Protein AF-A0A970CQD6-F1 (afdb_monomer)

Nearest PDB structures (foldseek):
  6wpn-assembly2_B  TM=5.280E-01  e=4.679E-07  Synechococcus sp.
  2xd3-assembly1_A  TM=4.857E-01  e=1.668E-06  Streptococcus pneumoniae TIGR4
  5tu0-assembly1_A  TM=4.419E-01  e=7.264E-07  Listeria monocytogenes EGD-e
  4edp-assembly2_B  TM=4.652E-01  e=2.224E-05  Clostridium perfringens ATCC 13124
  3ott-assembly2_A  TM=3.533E-01  e=2.967E-04  Bacteroides thetaiotaomicron

Sequence (775 aa):
MKKIAFLLAIVMILTLFSGCHLLKPPAKDPPKPVWGGEKPSFDLQSQGGYVEKDLYTSDAPYSVESINRFGDNGLRVFCYPDEFIFGESAVMPEYFVSRFFEWGEDFTTEEVSWWDIIPGAYDKKYIPMGIGSSKDGAIYTFAHEYNEVVIDTTLYWKTVYMGETSEFTHTIKDNENYWQVAGLYPISDSRIVSLYCGFSTGFSATIDALILILDTESGEVIYSDEFSMPYKSLTEGRKPGVVAVSDNCLFYIDGDDILEISAENGKELSRTQKPDTEISYLITPTEDTIFYLDKSGINALPIGGDTPELIVEASRHSFGSPEWMTSAAIRGSEGDFYLLLISRSGRGCRVVKYSYDQNLALLPQKKVTLTDLSDCYVVKLAVDIFRNEHPEIALEYTQLYDFMDEEYKPEGKKKSRFDYFNQLKNDIMSGDFSDVVIAPAGVFKGGIDKGLFLELGDKFDDDIPKAVGNALANDKGRFGAPLNIRLPIIYGKPADLDKIKDLDSLISYCETAFPAVEYTQPETLFDTAYIYYADRLNSGMPDEKLIEDFMKDTEKLVLAATSPENLYYDLTGRDIMGLHFMGTGVFGPDKTYFTGETETVFPIAIVFSGNIPDFIYSLHGFKMDEETMFNVPYPLKDYSLKLLRPDVFLPVDAAVINAKTEVPDEARAFVEFLYSDYQTDNYTYDYFPLSPDEANERKEHFDKLIFNEEYYNLKGGFKPYEYDFEPLYDNLKTPILIDYERHDILFRNTVDYVFGGAPLEKAVFNALNELKYLE

Solvent-accessible surface area (backbone atoms only — not comparable to full-atom values): 44326 Å² total; per-residue (Å²): 135,83,89,82,81,93,85,78,84,85,86,81,84,86,88,84,84,90,84,85,88,84,91,76,89,89,82,86,76,79,82,73,85,78,90,76,71,85,73,85,70,88,71,88,76,90,48,51,45,72,43,82,43,82,77,44,76,43,69,49,36,66,29,66,75,34,78,32,56,24,58,78,58,30,40,35,37,37,24,50,44,94,88,56,52,80,89,78,53,98,61,83,74,70,41,30,38,38,34,40,31,46,83,93,55,73,70,48,76,45,83,45,44,47,68,79,56,36,90,56,39,90,74,61,44,40,47,76,76,53,60,50,37,11,36,86,55,26,37,43,45,33,29,39,64,69,56,102,68,84,54,61,39,37,42,45,39,32,38,51,51,99,88,47,77,55,75,45,76,53,68,56,84,52,97,87,52,49,51,43,82,46,41,78,45,53,39,37,78,57,31,34,36,43,33,30,34,43,67,69,101,60,99,53,72,54,31,52,30,40,40,35,32,32,35,58,84,82,62,47,75,57,31,76,51,77,47,59,42,58,39,64,44,58,75,58,31,81,35,48,23,54,50,29,49,36,72,60,35,39,33,36,58,51,82,65,30,35,40,32,29,32,66,87,69,45,43,79,76,50,68,21,60,50,66,102,63,70,70,60,26,38,24,38,39,58,101,59,34,42,31,32,31,35,88,67,21,38,28,40,29,45,67,69,42,84,70,67,43,84,74,41,60,11,88,82,43,67,74,48,28,75,53,29,38,60,37,45,54,39,52,51,73,87,74,27,39,39,36,34,32,25,34,70,86,53,73,3,25,36,36,34,38,36,39,80,34,70,78,44,73,82,65,92,34,57,71,39,40,34,34,29,51,55,72,47,66,68,59,53,38,49,53,44,50,48,41,70,78,36,68,63,41,38,72,46,78,42,71,72,40,62,86,85,63,86,80,78,86,74,99,62,89,79,75,50,73,64,52,53,52,50,48,50,43,49,28,48,70,73,71,63,64,46,35,27,38,36,36,54,40,28,63,46,54,68,29,58,78,70,60,47,39,33,75,64,69,74,86,76,39,92,74,29,51,68,40,57,49,42,56,48,45,57,101,88,47,28,35,33,46,61,76,24,32,34,50,55,33,34,34,22,36,58,82,59,49,73,60,47,77,47,70,69,38,43,30,56,45,29,61,70,75,52,62,60,20,70,69,36,49,67,55,38,49,44,52,57,47,42,66,81,41,39,76,57,59,69,56,64,84,62,53,72,64,59,50,46,52,51,45,52,52,33,38,49,38,46,64,26,52,24,43,86,88,31,48,72,78,77,86,85,79,68,76,94,43,68,78,80,46,75,25,63,27,56,42,36,75,72,86,74,86,93,62,89,90,72,81,56,73,62,62,36,36,38,34,40,34,38,16,60,65,64,40,55,60,69,60,42,26,54,36,77,37,87,90,76,76,42,75,40,78,40,71,56,81,77,53,43,81,43,55,66,52,55,42,45,36,28,47,46,32,22,39,34,37,36,52,80,43,93,48,60,68,62,46,45,50,53,61,54,52,72,71,35,70,64,60,73,77,60,71,65,76,72,46,22,58,69,24,51,66,54,44,52,49,53,50,60,49,50,49,68,74,74,53,58,64,71,76,39,61,76,76,73,59,75,71,91,77,81,72,78,62,52,78,72,57,77,49,44,60,44,59,49,61,57,48,63,68,62,48,48,44,49,47,57,31,37,49,32,28,66,74,67,74,32,58,63,73,57,24,44,51,49,34,56,53,57,55,61,74,77,111

Radius of gyration: 32.31 Å; Cα contacts (8 Å, |Δi|>4): 1484; chains: 1; bounding box: 73×88×96 Å

Secondary structure (DSSP, 8-state):
---------------------------PPPPPP---SPP------SS-EEEEEEEEEESSTT-EEEEEEETTTEEEEEE--TT--TTT-SS--SEEEEEEEETTSPPEEEEEEHHHHSTTGGGT-EEEEEEEE-TT--EEEEEEE--SS---EEEEEEEEETTEEEEEEEEE--SSSEEEEEEEEEEETTEEEEEEEEE-SS--SEEEEEEEEEETTT--EEEEEEEEEETHHHHSSSS-TTEEEETTEEEEEETTEEEEEETTT--EEEEEEPPSS--SEEE---SSEEEEE-SSEEEEEETT-S--EEEEEGGGSGGGSTTEEEEEEEE-TTS-EEEEEEETTSS-EEEEEEEEETT-----PEEEEEEESS--HHHHHHHHHHHHH-TTEEEEEEE---SS-SS---SS-PPPHHHHHHHHHHHHHHT---SEEEEEGGGGHHHHHHT-B----STT-SSS-HHHHTTTEETTEE--EE--EE--EEEE-HHHHTT-SSHHHHHHHHHHH-S--S---HHHHHHHHHHHHHHHHTSSSPPHHHHHHHHHHHHHHHHHHS-TTT-----SS--S-TTTS-EEEEE-----SSSSS-----SEEEEE-SSHHHHHHHTEEEEE-TTT-PEEEEE-TT-EEEESSTTEEEE-EEEEEBTT-S-HHHHHHHHHHTTSTHHHHS--TTSB-SSHHHHHHHHHHHHHHH--HHHHHTTT---GGG---GGGTTT--EE----HHHHHHHHHHHHHHHTTSS-HHHHHHHHHHHHHTT-

Mean predicted aligned error: 14.96 Å

Foldseek 3Di:
DDDDDDDDDDDDDDDDDDDDDDDDDDDDDDDDPPPPDDDPPPPVDDAWAKDKDFQDWAQALPQWFDWAAAAQFKIKTKGQPNPDHPPPDPDGDQWIWIWMDGPPDRTDTDTGGVCVWDPPVVVVQWAWDGWDAFRHGWIWTATFGDDPDRQKGKGWTWTQDPNDIATDIDIDHDPPWRKDFQDKAHQHPQKIKTKIWTDDPDPDQKTKIKIFIAGRRPRDTLEIDIAIDGPVLSVLASHRQQWEYENQWIWGDHPQWIWIAGSVHGDTPAIAGHAPFDFSHFEHADPFWTWTQGLQGIWIAGTNGHDIDDRHGLLQDPCNALQWRFHDKYAHNQRKIWTWTGGPLSRTITTMIIDMDSNPGQAPAAEFEEEELEPDSLLRNLSSVCCVVCVSHHYHYHYQDYPVPPDDDDDDPDQASVNSLVVVLVCLLVLNDTQKYKAFPLSCQNSLVVVFFDAQPDLLPPFFQPQLQQQQPDPVHHFWGFLFWWFFKKKAFPVLVVQQDALVSLLVSLQPPDDFDLDFALLLLLVLLCVRLLVQLVPPAHDLVSLLVSLVSSLSSDVSQHPLVSHDDDPPDDPQDSLQDKNKGFGAYDDDDPDDDDWGAGRMITTRDFFDVVVLVSQWIWHQDPVPRDTDTAHPPNMAMDTSDLAEMERTMIMTGGPPDPPNVSSSVSNSSSSDCVSLVSLDGRGDDSHQVSSLSSLVVVQVPPDDPVVQVVPVGDGSNPYRCHSSSPNYNHYRRDPSQLSVLSSVLSCCPSSVVDPSVVSSVSSSVSVVVVD

pLDDT: mean 72.8, std 20.24, range [19.75, 97.94]

Structure (mmCIF, N/CA/C/O backbone):
data_AF-A0A970CQD6-F1
#
_entry.id   AF-A0A970CQD6-F1
#
loop_
_atom_site.group_PDB
_atom_site.id
_atom_site.type_symbol
_atom_site.label_atom_id
_atom_site.label_alt_id
_atom_site.label_comp_id
_atom_site.label_asym_id
_atom_site.label_entity_id
_atom_site.label_seq_id
_atom_site.pdbx_PDB_ins_code
_atom_site.Cartn_x
_atom_site.Cartn_y
_atom_site.Cartn_z
_atom_site.occupancy
_atom_site.B_iso_or_equiv
_atom_site.auth_seq_id
_atom_site.auth_comp_id
_atom_site.auth_asym_id
_atom_site.auth_atom_id
_atom_site.pdbx_PDB_model_num
ATOM 1 N N . MET A 1 1 ? 25.767 0.312 61.314 1.00 32.16 1 MET A N 1
ATOM 2 C CA . MET A 1 1 ? 26.784 -0.677 61.751 1.00 32.16 1 MET A CA 1
ATOM 3 C C . MET A 1 1 ? 26.056 -1.979 62.080 1.00 32.16 1 MET A C 1
ATOM 5 O O . MET A 1 1 ? 25.278 -1.985 63.016 1.00 32.16 1 MET A O 1
ATOM 9 N N . LYS A 1 2 ? 25.985 -2.917 61.121 1.00 27.70 2 LYS A N 1
ATOM 10 C CA . LYS A 1 2 ? 26.740 -4.198 61.081 1.00 27.70 2 LYS A CA 1
ATOM 11 C C . LYS A 1 2 ? 26.418 -5.106 62.284 1.00 27.70 2 LYS A C 1
ATOM 13 O O . LYS A 1 2 ? 26.840 -4.811 63.389 1.00 27.70 2 LYS A O 1
ATOM 18 N N . LYS A 1 3 ? 25.516 -6.080 62.090 1.00 26.41 3 LYS A N 1
ATOM 19 C CA . LYS A 1 3 ? 25.776 -7.489 61.687 1.00 26.41 3 LYS A CA 1
ATOM 20 C C . LYS A 1 3 ? 26.439 -8.313 62.797 1.00 26.41 3 LYS A C 1
ATOM 22 O O . LYS A 1 3 ? 27.560 -7.998 63.160 1.00 26.41 3 LYS A O 1
ATOM 27 N N . ILE A 1 4 ? 25.761 -9.393 63.199 1.00 28.59 4 ILE A N 1
ATOM 28 C CA . ILE A 1 4 ? 26.240 -10.765 63.499 1.00 28.59 4 ILE A CA 1
ATOM 29 C C . ILE A 1 4 ? 24.943 -11.568 63.762 1.00 28.59 4 ILE A C 1
ATOM 31 O O . ILE A 1 4 ? 24.203 -11.239 64.680 1.00 28.59 4 ILE A O 1
ATOM 35 N N . ALA A 1 5 ? 24.436 -12.320 62.778 1.00 26.88 5 ALA A N 1
ATOM 36 C CA . ALA A 1 5 ? 24.791 -13.708 62.424 1.00 26.88 5 ALA A CA 1
ATOM 37 C C . ALA A 1 5 ? 24.243 -14.710 63.467 1.00 26.88 5 ALA A C 1
ATOM 39 O O . ALA A 1 5 ? 24.610 -14.644 64.631 1.00 26.88 5 ALA A O 1
ATOM 40 N N . PHE A 1 6 ? 23.235 -15.534 63.158 1.00 23.86 6 PHE A N 1
ATOM 41 C CA . PHE A 1 6 ? 23.267 -16.682 62.231 1.00 23.86 6 PHE A CA 1
ATOM 42 C C . PHE A 1 6 ? 24.300 -17.733 62.667 1.00 23.86 6 PHE A C 1
ATOM 44 O O . PHE A 1 6 ? 25.454 -17.654 62.275 1.00 23.86 6 PHE A O 1
ATOM 51 N N . LEU A 1 7 ? 23.867 -18.683 63.501 1.00 23.28 7 LEU A N 1
ATOM 52 C CA . LEU A 1 7 ? 24.457 -19.998 63.823 1.00 23.28 7 LEU A CA 1
ATOM 53 C C . LEU A 1 7 ? 23.393 -20.659 64.731 1.00 23.28 7 LEU A C 1
ATOM 55 O O . LEU A 1 7 ? 23.055 -20.076 65.753 1.00 23.28 7 LEU A O 1
ATOM 59 N N . LEU A 1 8 ? 22.728 -21.779 64.447 1.00 23.95 8 LEU A N 1
ATOM 60 C CA . LEU A 1 8 ? 23.045 -23.003 63.705 1.00 23.95 8 LEU A CA 1
ATOM 61 C C . LEU A 1 8 ? 21.721 -23.515 63.089 1.00 23.95 8 LEU A C 1
ATOM 63 O O . LEU A 1 8 ? 20.723 -23.575 63.794 1.00 23.95 8 LEU A O 1
ATOM 67 N N . ALA A 1 9 ? 21.543 -23.783 61.797 1.00 22.45 9 ALA A N 1
ATOM 68 C CA . ALA A 1 9 ? 22.227 -24.743 60.933 1.00 22.45 9 ALA A CA 1
ATOM 69 C C . ALA A 1 9 ? 22.325 -26.175 61.508 1.00 22.45 9 ALA A C 1
ATOM 71 O O . ALA A 1 9 ? 23.258 -26.502 62.227 1.00 22.45 9 ALA A O 1
ATOM 72 N N . ILE A 1 10 ? 21.391 -27.023 61.062 1.00 22.52 10 ILE A N 1
ATOM 73 C CA . ILE A 1 10 ? 21.668 -28.366 60.521 1.00 22.52 10 ILE A CA 1
ATOM 74 C C . ILE A 1 10 ? 22.187 -29.421 61.520 1.00 22.52 10 ILE A C 1
ATOM 76 O O . ILE A 1 10 ? 23.383 -29.574 61.746 1.00 22.52 10 ILE A O 1
ATOM 80 N N . VAL A 1 11 ? 21.262 -30.273 61.968 1.00 23.11 11 VAL A N 1
ATOM 81 C CA . VAL A 1 11 ? 21.481 -31.720 62.155 1.00 23.11 11 VAL A CA 1
ATOM 82 C C . VAL A 1 11 ? 20.278 -32.406 61.487 1.00 23.11 11 VAL A C 1
ATOM 84 O O . VAL A 1 11 ? 19.184 -32.390 62.032 1.00 23.11 11 VAL A O 1
ATOM 87 N N . MET A 1 12 ? 20.298 -32.622 60.171 1.00 20.97 12 MET A N 1
ATOM 88 C CA . MET A 1 12 ? 20.781 -33.826 59.480 1.00 20.97 12 MET A CA 1
ATOM 89 C C . MET A 1 12 ? 20.057 -35.139 59.862 1.00 20.97 12 MET A C 1
ATOM 91 O O . MET A 1 12 ? 20.162 -35.605 60.991 1.00 20.97 12 MET A O 1
ATOM 95 N N . ILE A 1 13 ? 19.489 -35.758 58.810 1.00 22.27 13 ILE A N 1
ATOM 96 C CA . ILE A 1 13 ? 19.342 -37.208 58.531 1.00 22.27 13 ILE A CA 1
ATOM 97 C C . ILE A 1 13 ? 18.037 -37.856 59.042 1.00 22.27 13 ILE A C 1
ATOM 99 O O . ILE A 1 13 ? 17.835 -38.032 60.234 1.00 22.27 13 ILE A O 1
ATOM 103 N N . LEU A 1 14 ? 17.028 -38.073 58.184 1.00 19.75 14 LEU A N 1
ATOM 104 C CA . LEU A 1 14 ? 16.867 -39.140 57.169 1.00 19.75 14 LEU A CA 1
ATOM 105 C C . LEU A 1 14 ? 16.625 -40.554 57.743 1.00 19.75 14 LEU A C 1
ATOM 107 O O . LEU A 1 14 ? 17.501 -41.170 58.337 1.00 19.75 14 LEU A O 1
ATOM 111 N N . THR A 1 15 ? 15.457 -41.087 57.356 1.00 21.78 15 THR A N 1
ATOM 112 C CA . THR A 1 15 ? 15.109 -42.502 57.107 1.00 21.78 15 THR A CA 1
ATOM 113 C C . THR A 1 15 ? 14.849 -43.425 58.309 1.00 21.78 15 THR A C 1
ATOM 115 O O . THR A 1 15 ? 15.757 -43.780 59.044 1.00 21.78 15 THR A O 1
ATOM 118 N N . LEU A 1 16 ? 13.610 -43.924 58.443 1.00 21.05 16 LEU A N 1
ATOM 119 C CA . LEU A 1 16 ? 13.229 -45.270 57.968 1.00 21.05 16 LEU A CA 1
ATOM 120 C C . LEU A 1 16 ? 11.778 -45.636 58.377 1.00 21.05 16 LEU A C 1
ATOM 122 O O . LEU A 1 16 ? 11.478 -45.851 59.543 1.00 21.05 16 LEU A O 1
ATOM 126 N N . PHE A 1 17 ? 10.925 -45.743 57.353 1.00 21.72 17 PHE A N 1
ATOM 127 C CA . PHE A 1 17 ? 9.963 -46.828 57.095 1.00 21.72 17 PHE A CA 1
ATOM 128 C C . PHE A 1 17 ? 8.822 -47.175 58.082 1.00 21.72 17 PHE A C 1
ATOM 130 O O . PHE A 1 17 ? 8.992 -47.868 59.076 1.00 21.72 17 PHE A O 1
ATOM 137 N N . SER A 1 18 ? 7.611 -46.817 57.628 1.00 21.47 18 SER A N 1
ATOM 138 C CA . SER A 1 18 ? 6.459 -47.702 57.339 1.00 21.47 18 SER A CA 1
ATOM 139 C C . SER A 1 18 ? 5.997 -48.730 58.384 1.00 21.47 18 SER A C 1
ATOM 141 O O . SER A 1 18 ? 6.651 -49.739 58.635 1.00 21.47 18 SER A O 1
ATOM 143 N N . GLY A 1 19 ? 4.741 -48.582 58.806 1.00 21.30 19 GLY A N 1
ATOM 144 C CA . GLY A 1 19 ? 3.945 -49.644 59.417 1.00 21.30 19 GLY A CA 1
ATOM 145 C C . GLY A 1 19 ? 2.455 -49.314 59.358 1.00 21.30 19 GLY A C 1
ATOM 146 O O . GLY A 1 19 ? 1.992 -48.398 60.026 1.00 21.30 19 GLY A O 1
ATOM 147 N N . CYS A 1 20 ? 1.734 -50.036 58.504 1.00 20.91 20 CYS A N 1
ATOM 148 C CA . CYS A 1 20 ? 0.325 -49.853 58.173 1.00 20.91 20 CYS A CA 1
ATOM 149 C C . CYS A 1 20 ? -0.665 -50.141 59.320 1.00 20.91 20 CYS A C 1
ATOM 151 O O . CYS A 1 20 ? -0.437 -51.002 60.162 1.00 20.91 20 CYS A O 1
ATOM 153 N N . HIS A 1 21 ? -1.836 -49.510 59.158 1.00 22.36 21 HIS A N 1
ATOM 154 C CA . HIS A 1 21 ? -3.191 -49.887 59.591 1.00 22.36 21 HIS A CA 1
ATOM 155 C C . HIS A 1 21 ? -3.625 -49.682 61.051 1.00 22.36 21 HIS A C 1
ATOM 157 O O . HIS A 1 21 ? -3.261 -50.436 61.943 1.00 22.36 21 HIS A O 1
ATOM 163 N N . LEU A 1 22 ? -4.583 -48.756 61.229 1.00 22.33 22 LEU A N 1
ATOM 164 C CA . LEU A 1 22 ? -5.982 -49.045 61.608 1.00 22.33 22 LEU A CA 1
ATOM 165 C C . LEU A 1 22 ? -6.831 -47.760 61.440 1.00 22.33 22 LEU A C 1
ATOM 167 O O . LEU A 1 22 ? -6.649 -46.786 62.164 1.00 22.33 22 LEU A O 1
ATOM 171 N N . LEU A 1 23 ? -7.730 -47.745 60.447 1.00 23.53 23 LEU A N 1
ATOM 172 C CA . LEU A 1 23 ? -8.586 -46.604 60.078 1.00 23.53 23 LEU A CA 1
ATOM 173 C C . LEU A 1 23 ? -9.827 -46.493 60.988 1.00 23.53 23 LEU A C 1
ATOM 175 O O . LEU A 1 23 ? -10.574 -47.458 61.150 1.00 23.53 23 LEU A O 1
ATOM 179 N N . LYS A 1 24 ? -10.087 -45.283 61.501 1.00 21.98 24 LYS A N 1
ATOM 180 C CA . LYS A 1 24 ? -11.399 -44.783 61.957 1.00 21.98 24 LYS A CA 1
ATOM 181 C C . LYS A 1 24 ? -11.691 -43.434 61.254 1.00 21.98 24 LYS A C 1
ATOM 183 O O . LYS A 1 24 ? -10.737 -42.714 60.972 1.00 21.98 24 LYS A O 1
ATOM 188 N N . PRO A 1 25 ? -12.969 -43.095 60.972 1.00 31.03 25 PRO A N 1
ATOM 189 C CA . PRO A 1 25 ? -13.411 -41.824 60.352 1.00 31.03 25 PRO A CA 1
ATOM 190 C C . PRO A 1 25 ? -13.499 -40.710 61.436 1.00 31.03 25 PRO A C 1
ATOM 192 O O . PRO A 1 25 ? -13.169 -41.046 62.579 1.00 31.03 25 PRO A O 1
ATOM 195 N N . PRO A 1 26 ? -14.016 -39.462 61.242 1.00 36.56 26 PRO A N 1
ATOM 196 C CA . PRO A 1 26 ? -14.488 -38.681 60.068 1.00 36.56 26 PRO A CA 1
ATOM 197 C C . PRO A 1 26 ? -13.994 -37.189 60.035 1.00 36.56 26 PRO A C 1
ATOM 199 O O . PRO A 1 26 ? -13.431 -36.710 61.010 1.00 36.56 26 PRO A O 1
ATOM 202 N N . ALA A 1 27 ? -14.309 -36.416 58.980 1.00 24.52 27 ALA A N 1
ATOM 203 C CA . ALA A 1 27 ? -14.716 -34.989 59.032 1.00 24.52 27 ALA A CA 1
ATOM 204 C C . ALA A 1 27 ? -15.191 -34.554 57.629 1.00 24.52 27 ALA A C 1
ATOM 206 O O . ALA A 1 27 ? -14.505 -34.813 56.648 1.00 24.52 27 ALA A O 1
ATOM 207 N N . LYS A 1 28 ? -16.398 -33.987 57.515 1.00 29.17 28 LYS A N 1
ATOM 208 C CA . LYS A 1 28 ? -16.970 -33.529 56.238 1.00 29.17 28 LYS A CA 1
ATOM 209 C C . LYS A 1 28 ? -16.490 -32.107 55.950 1.00 29.17 28 LYS A C 1
ATOM 211 O O . LYS A 1 28 ? -16.826 -31.205 56.713 1.00 29.17 28 LYS A O 1
ATOM 216 N N . ASP A 1 29 ? -15.761 -31.941 54.855 1.00 30.67 29 ASP A N 1
ATOM 217 C CA . ASP A 1 29 ? -15.431 -30.640 54.274 1.00 30.67 29 ASP A CA 1
ATOM 218 C C . ASP A 1 29 ? -16.694 -29.910 53.769 1.00 30.67 29 ASP A C 1
ATOM 220 O O . ASP A 1 29 ? -17.665 -30.569 53.368 1.00 30.67 29 ASP A O 1
ATOM 224 N N . PRO A 1 30 ? -16.704 -28.562 53.780 1.00 27.25 30 PRO A N 1
ATOM 225 C CA . P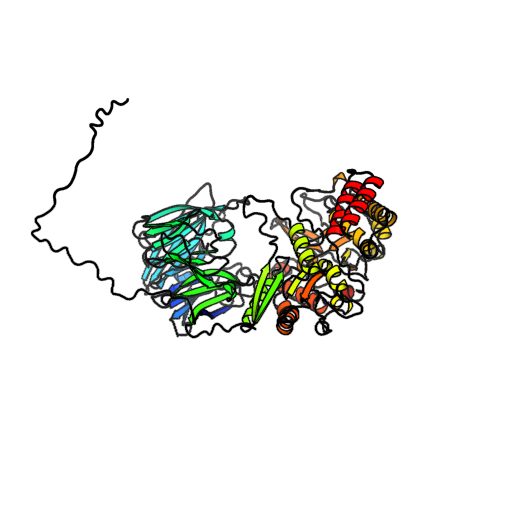RO A 1 30 ? -17.743 -27.764 53.133 1.00 27.25 30 PRO A CA 1
ATOM 226 C C . PRO A 1 30 ? -17.812 -28.079 51.626 1.00 27.25 30 PRO A C 1
ATOM 228 O O . PRO A 1 30 ? -16.810 -28.479 51.027 1.00 27.25 30 PRO A O 1
ATOM 231 N N . PRO A 1 31 ? -18.995 -27.950 51.000 1.00 27.16 31 PRO A N 1
ATOM 232 C CA . PRO A 1 31 ? -19.193 -28.357 49.616 1.00 27.16 31 PRO A CA 1
ATOM 233 C C . PRO A 1 31 ? -18.282 -27.556 48.680 1.00 27.16 31 PRO A C 1
ATOM 235 O O . PRO A 1 31 ? -18.237 -26.330 48.732 1.00 27.16 31 PRO A O 1
ATOM 238 N N . LYS A 1 32 ? -17.560 -28.283 47.821 1.00 28.12 32 LYS A N 1
ATOM 239 C CA . LYS A 1 32 ? -16.815 -27.734 46.685 1.00 28.12 32 LYS A CA 1
ATOM 240 C C . LYS A 1 32 ? -17.757 -26.879 45.819 1.00 28.12 32 LYS A C 1
ATOM 242 O O . LYS A 1 32 ? -18.911 -27.288 45.659 1.00 28.12 32 LYS A O 1
ATOM 247 N N . PRO A 1 33 ? -17.293 -25.756 45.239 1.00 25.66 33 PRO A N 1
ATOM 248 C CA . PRO A 1 33 ? -18.086 -25.010 44.273 1.00 25.66 33 PRO A CA 1
ATOM 249 C C . PRO A 1 33 ? -18.523 -25.949 43.144 1.00 25.66 33 PRO A C 1
ATOM 251 O O . PRO A 1 33 ? -17.727 -26.699 42.573 1.00 25.66 33 PRO A O 1
ATOM 254 N N . VAL A 1 34 ? -19.831 -25.954 42.905 1.00 25.64 34 VAL A N 1
ATOM 255 C CA . VAL A 1 34 ? -20.481 -26.681 41.822 1.00 25.64 34 VAL A CA 1
ATOM 256 C C . VAL A 1 34 ? -20.164 -25.913 40.543 1.00 25.64 34 VAL A C 1
ATOM 258 O O . VAL A 1 34 ? -20.825 -24.931 40.228 1.00 25.64 34 VAL A O 1
ATOM 261 N N . TRP A 1 35 ? -19.126 -26.337 39.824 1.00 32.25 35 TRP A N 1
ATOM 262 C CA . TRP A 1 35 ? -18.931 -25.964 38.424 1.00 32.25 35 TRP A CA 1
ATOM 263 C C . TRP A 1 35 ? -20.059 -26.612 37.617 1.00 32.25 35 TRP A C 1
ATOM 265 O O . TRP A 1 35 ? -20.003 -27.801 37.303 1.00 32.25 35 TRP A O 1
ATOM 275 N N . GLY A 1 36 ? -21.132 -25.857 37.399 1.00 30.80 36 GLY A N 1
ATOM 276 C CA . GLY A 1 36 ? -22.365 -26.344 36.781 1.00 30.80 36 GLY A CA 1
ATOM 277 C C . GLY A 1 36 ? -23.239 -25.247 36.175 1.00 30.80 36 GLY A C 1
ATOM 278 O O . GLY A 1 36 ? -24.446 -25.436 36.083 1.00 30.80 36 GLY A O 1
ATOM 279 N N . GLY A 1 37 ? -22.645 -24.119 35.785 1.00 26.81 37 GLY A N 1
ATOM 280 C CA . GLY A 1 37 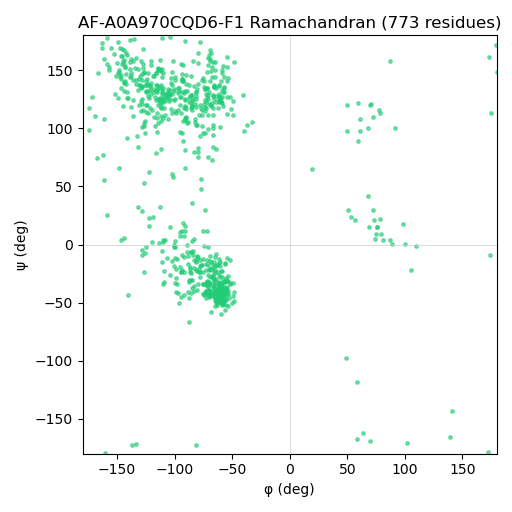? -23.186 -23.255 34.736 1.00 26.81 37 GLY A CA 1
ATOM 281 C C . GLY A 1 37 ? -22.378 -23.517 33.469 1.00 26.81 37 GLY A C 1
ATOM 282 O O . GLY A 1 37 ? -21.168 -23.725 33.567 1.00 26.81 37 GLY A O 1
ATOM 283 N N . GLU A 1 38 ? -23.040 -23.610 32.320 1.00 26.58 38 GLU A N 1
ATOM 284 C CA . GLU A 1 38 ? -22.393 -23.796 31.020 1.00 26.58 38 GLU A CA 1
ATOM 285 C C . GLU A 1 38 ? -21.252 -22.783 30.857 1.00 26.58 38 GLU A C 1
ATOM 287 O O . GLU A 1 38 ? -21.452 -21.579 30.993 1.00 26.58 38 GLU A O 1
ATOM 292 N N . LYS A 1 39 ? -20.038 -23.281 30.598 1.00 25.91 39 LYS A N 1
ATOM 293 C CA . LYS A 1 39 ? -18.989 -22.449 30.010 1.00 25.91 39 LYS A CA 1
ATOM 294 C C . LYS A 1 39 ? -19.557 -21.914 28.691 1.00 25.91 39 LYS A C 1
ATOM 296 O O . LYS A 1 39 ? -20.022 -22.751 27.913 1.00 25.91 39 LYS A O 1
ATOM 301 N N . PRO A 1 40 ? -19.481 -20.612 28.379 1.00 28.83 40 PRO A N 1
ATOM 302 C CA . PRO A 1 40 ? -19.471 -20.208 26.986 1.00 28.83 40 PRO A CA 1
ATOM 303 C C . PRO A 1 40 ? -18.225 -20.867 26.392 1.00 28.83 40 PRO A C 1
ATOM 305 O O . PRO A 1 40 ? -17.094 -20.482 26.677 1.00 28.83 40 PRO A O 1
ATOM 308 N N . SER A 1 41 ? -18.413 -21.970 25.678 1.00 31.62 41 SER A N 1
ATOM 309 C CA . SER A 1 41 ? -17.380 -22.470 24.795 1.00 31.62 41 SER A CA 1
ATOM 310 C C . SER A 1 41 ? -17.319 -21.484 23.636 1.00 31.62 41 SER A C 1
ATOM 312 O O . SER A 1 41 ? -18.257 -21.433 22.840 1.00 31.62 41 SER A O 1
ATOM 314 N N . PHE A 1 42 ? -16.233 -20.725 23.518 1.00 41.06 42 PHE A N 1
ATOM 315 C CA . PHE A 1 42 ? -15.787 -20.256 22.209 1.00 41.06 42 PHE A CA 1
ATOM 316 C C . PHE A 1 42 ? -15.328 -21.500 21.433 1.00 41.06 42 PHE A C 1
ATOM 318 O O . PHE A 1 42 ? -14.149 -21.804 21.327 1.00 41.06 42 PHE A O 1
ATOM 325 N N . ASP A 1 43 ? -16.291 -22.316 21.000 1.00 31.91 43 ASP A N 1
ATOM 326 C CA . ASP A 1 43 ? -16.068 -23.420 20.067 1.00 31.91 43 ASP A CA 1
ATOM 327 C C . ASP A 1 43 ? -16.277 -22.833 18.664 1.00 31.91 43 ASP A C 1
ATOM 329 O O . ASP A 1 43 ? -17.248 -23.123 17.964 1.00 31.91 43 ASP A O 1
ATOM 333 N N . LEU A 1 44 ? -15.393 -21.906 18.283 1.00 41.56 44 LEU A N 1
ATOM 334 C CA . LEU A 1 44 ? -15.341 -21.277 16.962 1.00 41.56 44 LEU A CA 1
ATOM 335 C C . LEU A 1 44 ? -14.719 -22.233 15.935 1.00 41.56 44 LEU A C 1
ATOM 337 O O . LEU A 1 44 ? -13.846 -21.857 15.167 1.00 41.56 44 LEU A O 1
ATOM 341 N N . GLN A 1 45 ? -15.148 -23.495 15.889 1.00 38.84 45 GLN A N 1
ATOM 342 C CA . GLN A 1 45 ? -14.802 -24.389 14.785 1.00 38.84 45 GLN A CA 1
ATOM 343 C C . GLN A 1 45 ? -15.989 -25.278 14.421 1.00 38.84 45 GLN A C 1
ATOM 345 O O . GLN A 1 45 ? -16.158 -26.377 14.945 1.00 38.84 45 GLN A O 1
ATOM 350 N N . SER A 1 46 ? -16.814 -24.813 13.473 1.00 47.19 46 SER A N 1
ATOM 351 C CA . SER A 1 46 ? -17.009 -25.559 12.211 1.00 47.19 46 SER A CA 1
ATOM 352 C C . SER A 1 46 ? -18.082 -25.021 11.249 1.00 47.19 46 SER A C 1
ATOM 354 O O . SER A 1 46 ? -18.114 -25.541 10.135 1.00 47.19 46 SER A O 1
ATOM 356 N N . GLN A 1 47 ? -18.942 -24.038 11.580 1.00 54.12 47 GLN A N 1
ATOM 357 C CA . GLN A 1 47 ? -20.043 -23.651 10.657 1.00 54.12 47 GLN A CA 1
ATOM 358 C C . GLN A 1 47 ? -20.456 -22.160 10.570 1.00 54.12 47 GLN A C 1
ATOM 360 O O . GLN A 1 47 ? -21.404 -21.885 9.843 1.00 54.12 47 GLN A O 1
ATOM 365 N N . GLY A 1 48 ? -19.770 -21.208 11.222 1.00 67.88 48 GLY A N 1
ATOM 366 C CA . GLY A 1 48 ? -20.141 -19.778 11.186 1.00 67.88 48 GLY A CA 1
ATOM 367 C C . GLY A 1 48 ? -18.964 -18.805 11.056 1.00 67.88 48 GLY A C 1
ATOM 368 O O . GLY A 1 48 ? -17.807 -19.225 11.075 1.00 67.88 48 GLY A O 1
ATOM 369 N N . GLY A 1 49 ? -19.255 -17.509 10.930 1.00 81.50 49 GLY A N 1
ATOM 370 C CA . GLY A 1 49 ? -18.259 -16.435 10.814 1.00 81.50 49 GLY A CA 1
ATOM 371 C C . GLY A 1 49 ? -18.850 -15.054 11.101 1.00 81.50 49 GLY A C 1
ATOM 372 O O . GLY A 1 49 ? -20.065 -14.913 11.213 1.00 81.50 49 GLY A O 1
ATOM 373 N N . TYR A 1 50 ? -18.003 -14.036 11.251 1.00 87.94 50 TYR A N 1
ATOM 374 C CA . TYR A 1 50 ? -18.472 -12.661 11.433 1.00 87.94 50 TYR A CA 1
ATOM 375 C C . TYR A 1 50 ? -18.955 -12.067 10.106 1.00 87.94 50 TYR A C 1
ATOM 377 O O . TYR A 1 50 ? -18.381 -12.317 9.050 1.00 87.94 50 TYR A O 1
ATOM 385 N N . VAL A 1 51 ? -20.028 -11.285 10.173 1.00 86.19 51 VAL A N 1
ATOM 386 C CA . VAL A 1 51 ? -20.626 -10.549 9.060 1.00 86.19 51 VAL A CA 1
ATOM 387 C C . VAL A 1 51 ? -20.477 -9.064 9.338 1.00 86.19 51 VAL A C 1
ATOM 389 O O . VAL A 1 51 ? -20.745 -8.598 10.447 1.00 86.19 51 VAL A O 1
ATOM 392 N N . GLU A 1 52 ? -20.060 -8.335 8.313 1.00 89.69 52 GLU A N 1
ATOM 393 C CA . GLU A 1 52 ? -19.904 -6.889 8.338 1.00 89.69 52 GLU A CA 1
ATOM 394 C C . GLU A 1 52 ? -21.215 -6.185 7.956 1.00 89.69 52 GLU A C 1
ATOM 396 O O . GLU A 1 52 ? -21.891 -6.582 7.004 1.00 89.69 52 GLU A O 1
ATOM 401 N N . LYS A 1 53 ? -21.575 -5.122 8.682 1.00 88.81 53 LYS A N 1
ATOM 402 C CA . LYS A 1 53 ? -22.710 -4.252 8.357 1.00 88.81 53 LYS A CA 1
ATOM 403 C C . LYS A 1 53 ? -22.380 -2.790 8.640 1.00 88.81 53 LYS A C 1
ATOM 405 O O . LYS A 1 53 ? -22.090 -2.430 9.780 1.00 88.81 53 LYS A O 1
ATOM 410 N N . ASP A 1 54 ? -22.550 -1.935 7.638 1.00 89.88 54 ASP A N 1
ATOM 411 C CA . ASP A 1 54 ? -22.513 -0.486 7.831 1.00 89.88 54 ASP A CA 1
ATOM 412 C C . ASP A 1 54 ? -23.690 -0.008 8.685 1.00 89.88 54 ASP A C 1
ATOM 414 O O . ASP A 1 54 ? -24.855 -0.318 8.417 1.00 89.88 54 ASP A O 1
ATOM 418 N N . LEU A 1 55 ? -23.375 0.755 9.731 1.00 87.19 55 LEU A N 1
ATOM 419 C CA . LEU A 1 55 ? -24.357 1.466 10.547 1.00 87.19 55 LEU A CA 1
ATOM 420 C C . LEU A 1 55 ? -24.460 2.932 10.129 1.00 87.19 55 LEU A C 1
ATOM 422 O O . LEU A 1 55 ? -25.555 3.484 10.077 1.00 87.19 55 LEU A O 1
ATOM 426 N N . TYR A 1 56 ? -23.324 3.559 9.838 1.00 87.12 56 TYR A N 1
ATOM 427 C CA . TYR A 1 56 ? -23.245 4.957 9.433 1.00 87.12 56 TYR A CA 1
ATOM 428 C C . TYR A 1 56 ? -22.153 5.130 8.385 1.00 87.12 56 TYR A C 1
ATOM 430 O O . TYR A 1 56 ? -21.085 4.537 8.513 1.00 87.12 56 TYR A O 1
ATOM 438 N N . THR A 1 57 ? -22.412 5.966 7.386 1.00 87.44 57 THR A N 1
ATOM 439 C CA . THR A 1 57 ? -21.468 6.322 6.325 1.00 87.44 57 THR A CA 1
ATOM 440 C C . THR A 1 57 ? -21.532 7.825 6.094 1.00 87.44 57 THR A C 1
ATOM 442 O O . THR A 1 57 ? -22.615 8.412 6.124 1.00 87.44 57 THR A O 1
ATOM 445 N N . SER A 1 58 ? -20.390 8.451 5.847 1.00 83.44 58 SER A N 1
ATOM 446 C CA . SER A 1 58 ? -20.296 9.864 5.486 1.00 83.44 58 SER A CA 1
ATOM 447 C C . SER A 1 58 ? -19.171 10.051 4.488 1.00 83.44 58 SER A C 1
ATOM 449 O O . SER A 1 58 ? -18.110 9.470 4.685 1.00 83.44 58 SER A O 1
ATOM 451 N N . ASP A 1 59 ? -19.375 10.902 3.486 1.00 79.12 59 ASP A N 1
ATOM 452 C CA . ASP A 1 59 ? -18.355 11.228 2.480 1.00 79.12 59 ASP A CA 1
ATOM 453 C C . ASP A 1 59 ? -17.228 12.111 3.049 1.00 79.12 59 ASP A C 1
ATOM 455 O O . ASP A 1 59 ? -16.164 12.232 2.450 1.00 79.12 59 ASP A O 1
ATOM 459 N N . ALA A 1 60 ? -17.423 12.696 4.237 1.00 73.50 60 ALA A N 1
ATOM 460 C CA . ALA A 1 60 ? -16.402 13.466 4.937 1.00 73.50 60 ALA A CA 1
ATOM 461 C C . ALA A 1 60 ? -15.595 12.551 5.889 1.00 73.50 60 ALA A C 1
ATOM 463 O O . ALA A 1 60 ? -16.173 11.990 6.830 1.00 73.50 60 ALA A O 1
ATOM 464 N N . PRO A 1 61 ? -14.267 12.389 5.695 1.00 65.88 61 PRO A N 1
ATOM 465 C CA . PRO A 1 61 ? -13.445 11.401 6.416 1.00 65.88 61 PRO A CA 1
ATOM 466 C C . PRO A 1 61 ? -13.342 11.645 7.917 1.00 65.88 61 PRO A C 1
ATOM 468 O O . PRO A 1 61 ? -13.105 10.736 8.706 1.00 65.88 61 PRO A O 1
ATOM 471 N N . TYR A 1 62 ? -13.590 12.879 8.322 1.00 72.38 62 TYR A N 1
ATOM 472 C CA . TYR A 1 62 ? -13.410 13.354 9.681 1.00 72.38 62 TYR A CA 1
ATOM 473 C C . TYR A 1 62 ? -14.726 13.839 10.300 1.00 72.38 62 TYR A C 1
ATOM 475 O O . TYR A 1 62 ? -14.711 14.659 11.217 1.00 72.38 62 TYR A O 1
ATOM 483 N N . SER A 1 63 ? -15.866 13.348 9.796 1.00 79.62 63 SER A N 1
ATOM 484 C CA . SER A 1 63 ? -17.193 13.730 10.293 1.00 79.62 63 SER A CA 1
ATOM 485 C C . SER A 1 63 ? -17.589 13.030 11.592 1.00 79.62 63 SER A C 1
ATOM 487 O O . SER A 1 63 ? -18.428 13.560 12.313 1.00 79.62 63 SER A O 1
ATOM 489 N N . VAL A 1 64 ? -16.990 11.883 11.937 1.00 86.62 64 VAL A N 1
ATOM 490 C CA . VAL A 1 64 ? -17.242 11.185 13.211 1.00 86.62 64 VAL A CA 1
ATOM 491 C C . VAL A 1 64 ? -16.124 11.471 14.209 1.00 86.62 64 VAL A C 1
ATOM 493 O O . VAL A 1 64 ? -14.946 11.216 13.956 1.00 86.62 64 VAL A O 1
ATOM 496 N N . GLU A 1 65 ? -16.505 11.973 15.378 1.00 83.62 65 GLU A N 1
ATOM 497 C CA . GLU A 1 65 ? -15.590 12.329 16.461 1.00 83.62 65 GLU A CA 1
ATOM 498 C C . GLU A 1 65 ? -15.360 11.186 17.439 1.00 83.62 65 GLU A C 1
ATOM 500 O O . GLU A 1 65 ? -14.224 10.908 17.822 1.00 83.62 65 GLU A O 1
ATOM 505 N N . SER A 1 66 ? -16.419 10.476 17.827 1.00 85.88 66 SER A N 1
ATOM 506 C CA . SER A 1 66 ? -16.264 9.310 18.690 1.00 85.88 66 SER A CA 1
ATOM 507 C C . SER A 1 66 ? -17.420 8.324 18.592 1.00 85.88 66 SER A C 1
ATOM 509 O O . SER A 1 66 ? -18.567 8.684 18.319 1.00 85.88 66 SER A O 1
ATOM 511 N N . ILE A 1 67 ? -17.096 7.061 18.873 1.00 89.12 67 ILE A N 1
ATOM 512 C CA . ILE A 1 67 ? -18.048 5.975 19.097 1.00 89.12 67 ILE A CA 1
ATOM 513 C C . ILE A 1 67 ? -17.897 5.480 20.537 1.00 89.12 67 ILE A C 1
ATOM 515 O O . ILE A 1 67 ? -16.782 5.316 21.030 1.00 89.12 67 ILE A O 1
ATOM 519 N N . ASN A 1 68 ? -19.014 5.318 21.245 1.00 87.25 68 ASN A N 1
ATOM 520 C CA . ASN A 1 68 ? -19.023 5.024 22.678 1.00 87.25 68 ASN A CA 1
ATOM 521 C C . ASN A 1 68 ? -20.103 3.980 22.967 1.00 87.25 68 ASN A C 1
ATOM 523 O O . ASN A 1 68 ? -21.179 4.005 22.361 1.00 87.25 68 ASN A O 1
ATOM 527 N N . ARG A 1 69 ? -19.839 3.078 23.916 1.00 84.62 69 ARG A N 1
ATOM 528 C CA . ARG A 1 69 ? -20.864 2.159 24.417 1.00 84.62 69 ARG A CA 1
ATOM 529 C C . ARG A 1 69 ? -21.937 2.966 25.149 1.00 84.62 69 ARG A C 1
ATOM 531 O O . ARG A 1 69 ? -21.606 3.849 25.935 1.00 84.62 69 ARG A O 1
ATOM 538 N N . PHE A 1 70 ? -23.202 2.651 24.900 1.00 83.06 70 PHE A N 1
ATOM 539 C CA . PHE A 1 70 ? -24.342 3.329 25.506 1.00 83.06 70 PHE A CA 1
ATOM 540 C C . PHE A 1 70 ? -25.381 2.305 25.959 1.00 83.06 70 PHE A C 1
ATOM 542 O O . PHE A 1 70 ? -25.822 1.463 25.184 1.00 83.06 70 PHE A O 1
ATOM 549 N N . GLY A 1 71 ? -25.746 2.345 27.235 1.00 77.81 71 GLY A N 1
ATOM 550 C CA . GLY A 1 71 ? -26.527 1.302 27.882 1.00 77.81 71 GLY A CA 1
ATOM 551 C C . GLY A 1 71 ? -25.860 -0.075 27.813 1.00 77.81 71 GLY A C 1
ATOM 552 O O . GLY A 1 71 ? -24.682 -0.239 27.474 1.00 77.81 71 GLY A O 1
ATOM 553 N N . ASP A 1 72 ? -26.630 -1.109 28.143 1.00 73.19 72 ASP A N 1
ATOM 554 C CA . ASP A 1 72 ? -26.159 -2.480 27.965 1.00 73.19 72 ASP A CA 1
ATOM 555 C C . ASP A 1 72 ? -26.071 -2.850 26.485 1.00 73.19 72 ASP A C 1
ATOM 557 O O . ASP A 1 72 ? -25.141 -3.558 26.123 1.00 73.19 72 ASP A O 1
ATOM 561 N N . ASN A 1 73 ? -26.959 -2.312 25.641 1.00 73.19 73 ASN A N 1
ATOM 562 C CA . ASN A 1 73 ? -27.229 -2.799 24.287 1.00 73.19 73 ASN A CA 1
ATOM 563 C C . ASN A 1 73 ? -27.238 -1.700 23.204 1.00 73.19 73 ASN A C 1
ATOM 565 O O . ASN A 1 73 ? -27.993 -1.786 22.234 1.00 73.19 73 ASN A O 1
ATOM 569 N N . GLY A 1 74 ? -26.425 -0.656 23.361 1.00 82.62 74 GLY A N 1
ATOM 570 C CA . GLY A 1 74 ? -26.423 0.456 22.418 1.00 82.62 74 GLY A CA 1
ATOM 571 C C . GLY A 1 74 ? -25.058 1.059 22.118 1.00 82.62 74 GLY A C 1
ATOM 572 O O . GLY A 1 74 ? -24.051 0.838 22.801 1.00 82.62 74 GLY A O 1
ATOM 573 N N . LEU A 1 75 ? -25.055 1.838 21.044 1.00 88.12 75 LEU A N 1
ATOM 574 C CA . LEU A 1 75 ? -23.926 2.587 20.519 1.00 88.12 75 LEU A CA 1
ATOM 575 C C . LEU A 1 75 ? -24.335 4.055 20.411 1.00 88.12 75 LEU A C 1
ATOM 577 O O . LEU A 1 75 ? -25.382 4.373 19.846 1.00 88.12 75 LEU A O 1
ATOM 581 N N . ARG A 1 76 ? -23.487 4.952 20.909 1.00 88.69 76 ARG A N 1
ATOM 582 C CA . ARG A 1 76 ? -23.622 6.390 20.678 1.00 88.69 76 ARG A CA 1
ATOM 583 C C . ARG A 1 76 ? -22.497 6.865 19.774 1.00 88.69 76 ARG A C 1
ATOM 585 O O . ARG A 1 76 ? -21.322 6.633 20.067 1.00 88.69 76 ARG A O 1
ATOM 592 N N . VAL A 1 77 ? -22.872 7.522 18.684 1.00 89.69 77 VAL A N 1
ATOM 593 C CA . VAL A 1 77 ? -21.958 8.089 17.689 1.00 89.69 77 VAL A CA 1
ATOM 594 C C . VAL A 1 77 ? -22.096 9.605 17.732 1.00 89.69 77 VAL A C 1
ATOM 596 O O . VAL A 1 77 ? -23.202 10.129 17.605 1.00 89.69 77 VAL A O 1
ATOM 599 N N . PHE A 1 78 ? -20.986 10.309 17.929 1.00 87.62 78 PHE A N 1
ATOM 600 C CA . PHE A 1 78 ? -20.943 11.766 17.847 1.00 87.62 78 PHE A CA 1
ATOM 601 C C . PHE A 1 78 ? -20.392 12.176 16.488 1.00 87.62 78 PHE A C 1
ATOM 603 O O . PHE A 1 78 ? -19.225 11.914 16.189 1.00 87.62 78 PHE A O 1
ATOM 610 N N . CYS A 1 79 ? -21.233 12.821 15.685 1.00 86.88 79 CYS A N 1
ATOM 611 C CA . CYS A 1 79 ? -20.857 13.361 14.388 1.00 86.88 79 CYS A CA 1
ATOM 612 C C . CYS A 1 79 ? -20.833 14.887 14.434 1.00 86.88 79 CYS A C 1
ATOM 614 O O . CYS A 1 79 ? -21.655 15.513 15.108 1.00 86.88 79 CYS A O 1
ATOM 616 N N . TYR A 1 80 ? -19.940 15.490 13.665 1.00 80.75 80 TYR A N 1
ATOM 617 C CA . TYR A 1 80 ? -20.085 16.883 13.286 1.00 80.75 80 TYR A CA 1
ATOM 618 C C . TYR A 1 80 ? -21.327 17.073 12.394 1.00 80.75 80 TYR A C 1
ATOM 620 O O . TYR A 1 80 ? -21.785 16.108 11.775 1.00 80.75 80 TYR A O 1
ATOM 628 N N . PRO A 1 81 ? -21.895 18.290 12.328 1.00 74.06 81 PRO A N 1
ATOM 629 C CA . PRO A 1 81 ? -22.974 18.598 11.394 1.00 74.06 81 PRO A CA 1
ATOM 630 C C . PRO A 1 81 ? -22.527 18.358 9.948 1.00 74.06 81 PRO A C 1
ATOM 632 O O . PRO A 1 81 ? -21.368 18.605 9.626 1.00 74.06 81 PRO A O 1
ATOM 635 N N . ASP A 1 82 ? -23.445 17.943 9.073 1.00 66.12 82 ASP A N 1
ATOM 636 C CA . ASP A 1 82 ? -23.125 17.549 7.689 1.00 66.12 82 ASP A CA 1
ATOM 637 C C . ASP A 1 82 ? -22.465 18.679 6.861 1.00 66.12 82 ASP A C 1
ATOM 639 O O . ASP A 1 82 ? -21.756 18.410 5.898 1.00 66.12 82 ASP A O 1
ATOM 643 N N . GLU A 1 83 ? -22.665 19.946 7.245 1.00 64.69 83 GLU A N 1
ATOM 644 C CA . GLU A 1 83 ? -22.047 21.124 6.612 1.00 64.69 83 GLU A CA 1
ATOM 645 C C . GLU A 1 83 ? -20.594 21.373 7.063 1.00 64.69 83 GLU A C 1
ATOM 647 O O . GLU A 1 83 ? -19.905 22.224 6.500 1.00 64.69 83 GLU A O 1
ATOM 652 N N . PHE A 1 84 ? -20.124 20.679 8.102 1.00 61.41 84 PHE A N 1
ATOM 653 C CA . PHE A 1 84 ? -18.800 20.885 8.672 1.00 61.41 84 PHE A CA 1
ATOM 654 C C . PHE A 1 84 ? -17.792 19.875 8.121 1.00 61.41 84 PHE A C 1
ATOM 656 O O . PHE A 1 84 ? -17.854 18.677 8.402 1.00 61.41 84 PHE A O 1
ATOM 663 N N . ILE A 1 85 ? -16.802 20.395 7.399 1.00 57.59 85 ILE A N 1
ATOM 664 C CA . ILE A 1 85 ? -15.666 19.630 6.891 1.00 57.59 85 ILE A CA 1
ATOM 665 C C . ILE A 1 85 ? -14.423 20.037 7.687 1.00 57.59 85 ILE A C 1
ATOM 667 O O . ILE A 1 85 ? -13.937 21.172 7.615 1.00 57.59 85 ILE A O 1
ATOM 671 N N . PHE A 1 86 ? -13.920 19.101 8.493 1.00 52.12 86 PHE A N 1
ATOM 672 C CA . PHE A 1 86 ? -12.713 19.300 9.293 1.00 52.12 86 PHE A CA 1
ATOM 673 C C . PHE A 1 86 ? -11.508 19.503 8.358 1.00 52.12 86 PHE A C 1
ATOM 675 O O . PHE A 1 86 ? -11.230 18.646 7.524 1.00 52.12 86 PHE A O 1
ATOM 682 N N . GLY A 1 87 ? -10.810 20.636 8.490 1.00 49.62 87 GLY A N 1
ATOM 683 C CA . GLY A 1 87 ? -9.708 21.044 7.604 1.00 49.62 87 GLY A CA 1
ATOM 684 C C . GLY A 1 87 ? -10.062 22.161 6.612 1.00 49.62 87 GLY A C 1
ATOM 685 O O . GLY A 1 87 ? -9.165 22.888 6.194 1.00 49.62 87 GLY A O 1
ATOM 686 N N . GLU A 1 88 ? -11.348 22.367 6.302 1.00 40.12 88 GLU A N 1
ATOM 687 C CA . GLU A 1 88 ? -11.816 23.478 5.451 1.00 40.12 88 GLU A CA 1
ATOM 688 C C . GLU A 1 88 ? -12.334 24.669 6.268 1.00 40.12 88 GLU A C 1
ATOM 690 O O . GLU A 1 88 ? -12.141 25.825 5.893 1.00 40.12 88 GLU A O 1
ATOM 695 N N . SER A 1 89 ? -12.958 24.407 7.422 1.00 45.34 89 SER A N 1
ATOM 696 C CA . SER A 1 89 ? -13.442 25.460 8.316 1.00 45.34 89 SER A CA 1
ATOM 697 C C . SER A 1 89 ? -12.423 25.780 9.410 1.00 45.34 89 SER A C 1
ATOM 699 O O . SER A 1 89 ? -12.120 24.948 10.263 1.00 45.34 89 SER A O 1
ATOM 701 N N . ALA A 1 90 ? -11.962 27.034 9.460 1.00 45.31 90 ALA A N 1
ATOM 702 C CA . ALA A 1 90 ? -11.179 27.565 10.585 1.00 45.31 90 ALA A CA 1
ATOM 703 C C . ALA A 1 90 ? -12.017 27.762 11.871 1.00 45.31 90 ALA A C 1
ATOM 705 O O . ALA A 1 90 ? -11.494 28.209 12.895 1.00 45.31 90 ALA A O 1
ATOM 706 N N . VAL A 1 91 ? -13.327 27.483 11.824 1.00 57.59 91 VAL A N 1
ATOM 707 C CA . VAL A 1 91 ? -14.275 27.696 12.924 1.00 57.59 91 VAL A CA 1
ATOM 708 C C . VAL A 1 91 ? -14.975 26.379 13.259 1.00 57.59 91 VAL A C 1
ATOM 710 O O . VAL A 1 91 ? -15.651 25.802 12.409 1.00 57.59 91 VAL A O 1
ATOM 713 N N . MET A 1 92 ? -14.824 25.920 14.505 1.00 64.44 92 MET A N 1
ATOM 714 C CA . MET A 1 92 ? -15.538 24.750 15.032 1.00 64.44 92 MET A CA 1
ATOM 715 C C . MET A 1 92 ? -17.061 24.941 14.917 1.00 64.44 92 MET A C 1
ATOM 717 O O . MET A 1 92 ? -17.538 26.065 15.113 1.00 64.44 92 MET A O 1
ATOM 721 N N . PRO A 1 93 ? -17.834 23.878 14.630 1.00 69.75 93 PRO A N 1
ATOM 722 C CA . PRO A 1 93 ? -19.281 23.992 14.499 1.00 69.75 93 PRO A CA 1
ATOM 723 C C . PRO A 1 93 ? -19.914 24.275 15.859 1.00 69.75 93 PRO A C 1
ATOM 725 O O . PRO A 1 93 ? -19.324 23.970 16.889 1.00 69.75 93 PRO A O 1
ATOM 728 N N . GLU A 1 94 ? -21.119 24.844 15.872 1.00 71.88 94 GLU A N 1
ATOM 729 C CA . GLU A 1 94 ? -21.814 25.226 17.110 1.00 71.88 94 GLU A CA 1
ATOM 730 C C . GLU A 1 94 ? -22.331 24.024 17.926 1.00 71.88 94 GLU A C 1
ATOM 732 O O . GLU A 1 94 ? -22.482 24.108 19.147 1.00 71.88 94 GLU A O 1
ATOM 737 N N . TYR A 1 95 ? -22.604 22.902 17.261 1.00 72.69 95 TYR A N 1
ATOM 738 C CA . TYR A 1 95 ? -23.197 21.702 17.847 1.00 72.69 95 TYR A CA 1
ATOM 739 C C . TYR A 1 95 ? -22.676 20.428 17.171 1.00 72.69 95 TYR A C 1
ATOM 741 O O . TYR A 1 95 ? -22.028 20.479 16.127 1.00 72.69 95 TYR A O 1
ATOM 749 N N . PHE A 1 96 ? -22.981 19.288 17.785 1.00 78.62 96 PHE A N 1
ATOM 750 C CA . PHE A 1 96 ? -22.766 17.930 17.295 1.00 78.62 96 PHE A CA 1
ATOM 751 C C . PHE A 1 96 ? -24.103 17.241 17.052 1.00 78.62 96 PHE A C 1
ATOM 753 O O . PHE A 1 96 ? -25.074 17.477 17.769 1.00 78.62 96 PHE A O 1
ATOM 760 N N . VAL A 1 97 ? -24.136 16.322 16.096 1.00 82.06 97 VAL A N 1
ATOM 761 C CA . VAL A 1 97 ? -25.239 15.379 15.930 1.00 82.06 97 VAL A CA 1
ATOM 762 C C . VAL A 1 97 ? -24.905 14.127 16.739 1.00 82.06 97 VAL A C 1
ATOM 764 O O . VAL A 1 97 ? -24.031 13.343 16.367 1.00 82.06 97 VAL A O 1
ATOM 767 N N . SER A 1 98 ? -25.590 13.937 17.865 1.00 83.75 98 SER A N 1
ATOM 768 C CA . SER A 1 98 ? -25.527 12.702 18.645 1.00 83.75 98 SER A CA 1
ATOM 769 C C . SER A 1 98 ? -26.512 11.697 18.063 1.00 83.75 98 SER A C 1
ATOM 771 O O . SER A 1 98 ? -27.714 11.955 17.999 1.00 83.75 98 SER A O 1
ATOM 773 N N . ARG A 1 99 ? -26.003 10.553 17.609 1.00 85.19 99 ARG A N 1
ATOM 774 C CA . ARG A 1 99 ? -26.805 9.464 17.052 1.00 85.19 99 ARG A CA 1
ATOM 775 C C . ARG A 1 99 ? -26.791 8.284 18.020 1.00 85.19 99 ARG A C 1
ATOM 777 O O . ARG A 1 99 ? -25.719 7.783 18.361 1.00 85.19 99 ARG A O 1
ATOM 784 N N . PHE A 1 100 ? -27.966 7.830 18.444 1.00 80.38 100 PHE A N 1
ATOM 785 C CA . PHE A 1 100 ? -28.133 6.676 19.326 1.00 80.38 100 PHE A CA 1
ATOM 786 C C . PHE A 1 100 ? -28.646 5.485 18.547 1.00 80.38 100 PHE A C 1
ATOM 788 O O . PHE A 1 100 ? -29.641 5.594 17.835 1.00 80.38 100 PHE A O 1
ATOM 795 N N . PHE A 1 101 ? -28.003 4.347 18.739 1.00 73.06 101 PHE A N 1
ATOM 796 C CA . PHE A 1 101 ? -28.404 3.081 18.161 1.00 73.06 101 PHE A CA 1
ATOM 797 C C . PHE A 1 101 ? -28.649 2.083 19.281 1.00 73.06 101 PHE A C 1
ATOM 799 O O . PHE A 1 101 ? -27.720 1.752 20.015 1.00 73.06 101 PHE A O 1
ATOM 806 N N . GLU A 1 102 ? -29.882 1.602 19.401 1.00 72.25 102 GLU A N 1
ATOM 807 C CA . GLU A 1 102 ? -30.211 0.406 20.178 1.00 72.25 102 GLU A CA 1
ATOM 808 C C . GLU A 1 102 ? -30.354 -0.780 19.214 1.00 72.25 102 GLU A C 1
ATOM 810 O O . GLU A 1 102 ? -30.840 -0.627 18.090 1.00 72.25 102 GLU A O 1
ATOM 815 N N . TRP A 1 103 ? -29.884 -1.968 19.612 1.00 66.38 103 TRP A N 1
ATOM 816 C CA . TRP A 1 103 ? -29.834 -3.131 18.717 1.00 66.38 103 TRP A CA 1
ATOM 817 C C . TRP A 1 103 ? -31.200 -3.453 18.081 1.00 66.38 103 TRP A C 1
ATOM 819 O O . TRP A 1 103 ? -32.111 -3.937 18.747 1.00 66.38 103 TRP A O 1
ATOM 829 N N . GLY A 1 104 ? -31.308 -3.260 16.761 1.00 57.25 104 GLY A N 1
ATOM 830 C CA . GLY A 1 104 ? -32.512 -3.578 15.981 1.00 57.25 104 GLY A CA 1
ATOM 831 C C . GLY A 1 104 ? -33.412 -2.382 15.655 1.00 57.25 104 GLY A C 1
ATOM 832 O O . GLY A 1 104 ? -34.417 -2.574 14.970 1.00 57.25 104 GLY A O 1
ATOM 833 N N . GLU A 1 105 ? -33.042 -1.175 16.085 1.00 61.28 105 GLU A N 1
ATOM 834 C CA . GLU A 1 105 ? -33.731 0.079 15.763 1.00 61.28 105 GLU A CA 1
ATOM 835 C C . GLU A 1 105 ? -32.861 0.986 14.875 1.00 61.28 105 GLU A C 1
ATOM 837 O O . GLU A 1 105 ? -31.644 0.820 14.798 1.00 61.28 105 GLU A O 1
ATOM 842 N N . ASP A 1 106 ? -33.480 1.930 14.162 1.00 72.38 106 ASP A N 1
ATOM 843 C CA . ASP A 1 106 ? -32.749 2.970 13.428 1.00 72.38 106 ASP A CA 1
ATOM 844 C C . ASP A 1 106 ? -32.125 3.977 14.404 1.00 72.38 106 ASP A C 1
ATOM 846 O O . ASP A 1 106 ? -32.564 4.114 15.548 1.00 72.38 106 ASP A O 1
ATOM 850 N N . PHE A 1 107 ? -31.124 4.733 13.943 1.00 76.75 107 PHE A N 1
ATOM 851 C CA . PHE A 1 107 ? -30.555 5.793 14.766 1.00 76.75 107 PHE A CA 1
ATOM 852 C C . PHE A 1 107 ? -31.619 6.823 15.160 1.00 76.75 107 PHE A C 1
ATOM 854 O O . PHE A 1 107 ? -32.251 7.437 14.297 1.00 76.75 107 PHE A O 1
ATOM 861 N N . THR A 1 108 ? -31.746 7.093 16.457 1.00 79.56 108 THR A N 1
ATOM 862 C CA . THR A 1 108 ? -32.369 8.337 16.919 1.00 79.56 108 THR A CA 1
ATOM 863 C C . THR A 1 108 ? -31.307 9.429 16.971 1.00 79.56 108 THR A C 1
ATOM 865 O O . THR A 1 108 ? -30.137 9.155 17.234 1.00 79.56 108 THR A O 1
ATOM 868 N N . THR A 1 109 ? -31.682 10.667 16.656 1.00 82.88 109 THR A N 1
ATOM 869 C CA . THR A 1 109 ? -30.739 11.789 16.568 1.00 82.88 109 THR A CA 1
ATOM 870 C C . THR A 1 109 ? -31.126 12.904 17.522 1.00 82.88 109 THR A C 1
ATOM 872 O O . THR A 1 109 ? -32.292 13.296 17.577 1.00 82.88 109 THR A O 1
ATOM 875 N N . GLU A 1 110 ? -30.135 13.456 18.205 1.00 83.75 110 GLU A N 1
ATOM 876 C CA . GLU A 1 110 ? -30.247 14.635 19.056 1.00 83.75 110 GLU A CA 1
ATOM 877 C C . GLU A 1 110 ? -29.134 15.620 18.692 1.00 83.75 110 GLU A C 1
ATOM 879 O O . GLU A 1 110 ? -27.985 15.225 18.489 1.00 83.75 110 GLU A O 1
ATOM 884 N N . GLU A 1 111 ? -29.466 16.905 18.612 1.00 82.81 111 GLU A N 1
ATOM 885 C CA . GLU A 1 111 ? -28.460 17.959 18.494 1.00 82.81 111 GLU A CA 1
ATOM 886 C C . GLU A 1 111 ? -27.908 18.284 19.879 1.00 82.81 111 GLU A C 1
ATOM 888 O O . GLU A 1 111 ? -28.649 18.612 20.805 1.00 82.81 111 GLU A O 1
ATOM 893 N N . VAL A 1 112 ? -26.589 18.204 20.008 1.00 76.62 112 VAL A N 1
ATOM 894 C CA . VAL A 1 112 ? -25.867 18.488 21.241 1.00 76.62 112 VAL A CA 1
ATOM 895 C C . VAL A 1 112 ? -25.006 19.721 21.013 1.00 76.62 112 VAL A C 1
ATOM 897 O O . VAL A 1 112 ? -23.973 19.671 20.351 1.00 76.62 112 VAL A O 1
ATOM 900 N N . SER A 1 113 ? -25.446 20.849 21.553 1.00 75.69 113 SER A N 1
ATOM 901 C CA . SER A 1 113 ? -24.763 22.134 21.423 1.00 75.69 113 SER A CA 1
ATOM 902 C C . SER A 1 113 ? -23.517 22.212 22.305 1.00 75.69 113 SER A C 1
ATOM 904 O O . SER A 1 113 ? -23.577 21.905 23.499 1.00 75.69 113 SER A O 1
ATOM 906 N N . TRP A 1 114 ? -22.398 22.715 21.769 1.00 70.50 114 TRP A N 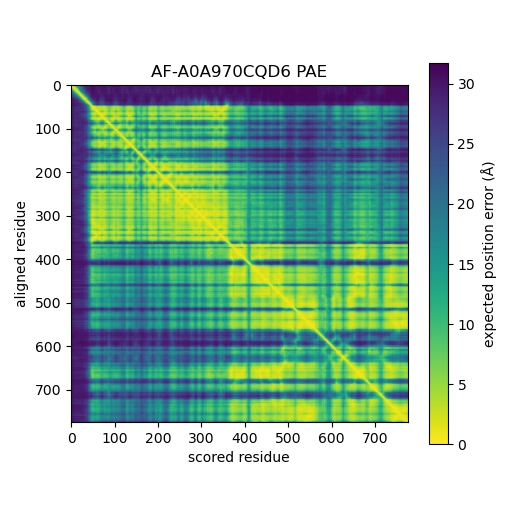1
ATOM 907 C CA . TRP A 1 114 ? -21.234 23.033 22.605 1.00 70.50 114 TRP A CA 1
ATOM 908 C C . TRP A 1 114 ? -21.561 24.070 23.663 1.00 70.50 114 TRP A C 1
ATOM 910 O O . TRP A 1 114 ? -21.005 24.028 24.757 1.00 70.50 114 TRP A O 1
ATOM 920 N N . TRP A 1 115 ? -22.470 24.991 23.352 1.00 66.56 115 TRP A N 1
ATOM 921 C CA . TRP A 1 115 ? -22.903 26.041 24.266 1.00 66.56 115 TRP A CA 1
ATOM 922 C C . TRP A 1 115 ? -23.610 25.465 25.495 1.00 66.56 115 TRP A C 1
ATOM 924 O O . TRP A 1 115 ? -23.514 26.033 26.584 1.00 66.56 115 TRP A O 1
ATOM 934 N N . ASP A 1 116 ? -24.268 24.316 25.331 1.00 65.50 116 ASP A N 1
ATOM 935 C CA . ASP A 1 116 ? -24.915 23.608 26.429 1.00 65.50 116 ASP A CA 1
ATOM 936 C C . ASP A 1 116 ? -23.901 22.818 27.266 1.00 65.50 116 ASP A C 1
ATOM 938 O O . ASP A 1 116 ? -24.150 22.596 28.450 1.00 65.50 116 ASP A O 1
ATOM 942 N N . ILE A 1 117 ? -22.738 22.456 26.710 1.00 65.50 117 ILE A N 1
ATOM 943 C CA . ILE A 1 117 ? -21.701 21.662 27.393 1.00 65.50 117 ILE A CA 1
ATOM 944 C C . ILE A 1 117 ? -20.552 22.526 27.960 1.00 65.50 117 ILE A C 1
ATOM 946 O O . ILE A 1 117 ? -19.955 22.154 28.962 1.00 65.50 117 ILE A O 1
ATOM 950 N N . ILE A 1 118 ? -20.217 23.687 27.392 1.00 64.31 118 ILE A N 1
ATOM 951 C CA . ILE A 1 118 ? -19.043 24.486 27.801 1.00 64.31 118 ILE A CA 1
ATOM 952 C C . ILE A 1 118 ? -19.458 25.931 28.134 1.00 64.31 118 ILE A C 1
ATOM 954 O O . ILE A 1 118 ? -19.669 26.749 27.229 1.00 64.31 118 ILE A O 1
ATOM 958 N N . PRO A 1 119 ? -19.522 26.309 29.426 1.00 54.12 119 PRO A N 1
ATOM 959 C CA . PRO A 1 119 ? -19.783 27.689 29.830 1.00 54.12 119 PRO A CA 1
ATOM 960 C C . PRO A 1 119 ? -18.692 28.648 29.323 1.00 54.12 119 PRO A C 1
ATOM 962 O O . PRO A 1 119 ? -17.507 28.469 29.595 1.00 54.12 119 PRO A O 1
ATOM 965 N N . GLY A 1 120 ? -19.083 29.706 28.605 1.00 52.62 120 GLY A N 1
ATOM 966 C CA . GLY A 1 120 ? -18.150 30.724 28.094 1.00 52.62 120 GLY A CA 1
ATOM 967 C C . GLY A 1 120 ? -17.527 30.416 26.728 1.00 52.62 120 GLY A C 1
ATOM 968 O O . GLY A 1 120 ? -16.742 31.226 26.231 1.00 52.62 120 GLY A O 1
ATOM 969 N N . ALA A 1 121 ? -17.917 29.317 26.072 1.00 54.09 121 ALA A N 1
ATOM 970 C CA . ALA A 1 121 ? -17.574 29.094 24.667 1.00 54.09 121 ALA A CA 1
ATOM 971 C C . ALA A 1 121 ? -18.058 30.266 23.771 1.00 54.09 121 ALA A C 1
ATOM 973 O O . ALA A 1 121 ? -17.372 30.633 22.818 1.00 54.09 121 ALA A O 1
ATOM 974 N N . TYR A 1 122 ? -19.168 30.931 24.134 1.00 48.22 122 TYR A N 1
ATOM 975 C CA . TYR A 1 122 ? -19.710 32.121 23.451 1.00 48.22 122 TYR A CA 1
ATOM 976 C C . TYR A 1 122 ? -18.698 33.277 23.308 1.00 48.22 122 TYR A C 1
ATOM 978 O O . TYR A 1 122 ? -18.722 34.005 22.317 1.00 48.22 122 TYR A O 1
ATOM 986 N N . ASP A 1 123 ? -17.769 33.425 24.259 1.00 56.12 123 ASP A N 1
ATOM 987 C CA . ASP A 1 123 ? -16.771 34.505 24.264 1.00 56.12 123 ASP A CA 1
ATOM 988 C C . ASP A 1 123 ? -15.464 34.115 23.540 1.00 56.12 123 ASP A C 1
ATOM 990 O O . ASP A 1 123 ? -14.454 34.807 23.675 1.00 56.12 123 ASP A O 1
ATOM 994 N N . LYS A 1 124 ? -15.452 32.990 22.799 1.00 56.53 124 LYS A N 1
ATOM 995 C CA . LYS A 1 124 ? -14.248 32.354 22.220 1.00 56.53 124 LYS A CA 1
ATOM 996 C C . LYS A 1 124 ? -13.149 32.077 23.249 1.00 56.53 124 LYS A C 1
ATOM 998 O O . LYS A 1 124 ? -11.977 31.971 22.900 1.00 56.53 124 LYS A O 1
ATOM 1003 N N . LYS A 1 125 ? -13.519 31.961 24.527 1.00 58.88 125 LYS A N 1
ATOM 1004 C CA . LYS A 1 125 ? -12.558 31.730 25.605 1.00 58.88 125 LYS A CA 1
ATOM 1005 C C . LYS A 1 125 ? -11.990 30.313 25.567 1.00 58.88 125 LYS A C 1
ATOM 1007 O O . LYS A 1 125 ? -10.838 30.127 25.939 1.00 58.88 125 LYS A O 1
ATOM 1012 N N . TYR A 1 126 ? -12.784 29.342 25.116 1.00 60.97 126 TYR A N 1
ATOM 1013 C CA . TYR A 1 126 ? -12.396 27.938 25.060 1.00 60.97 126 TYR A CA 1
ATOM 1014 C C . TYR A 1 126 ? -12.666 27.329 23.683 1.00 60.97 126 TYR A C 1
ATOM 1016 O O . TYR A 1 126 ? -13.728 27.567 23.109 1.00 60.97 126 TYR A O 1
ATOM 1024 N N . ILE A 1 127 ? -11.718 26.538 23.178 1.00 63.00 127 ILE A N 1
ATOM 1025 C CA . ILE A 1 127 ? -11.846 25.752 21.946 1.00 63.00 127 ILE A CA 1
ATOM 1026 C C . ILE A 1 127 ? -12.102 24.295 22.345 1.00 63.00 127 ILE A C 1
ATOM 1028 O O . ILE A 1 127 ? -11.206 23.697 22.940 1.00 63.00 127 ILE A O 1
ATOM 1032 N N . PRO A 1 128 ? -13.282 23.718 22.064 1.00 66.69 128 PRO A N 1
ATOM 1033 C CA . PRO A 1 128 ? -13.528 22.301 22.302 1.00 66.69 128 PRO A CA 1
ATOM 1034 C C . PRO A 1 128 ? -12.648 21.428 21.407 1.00 66.69 128 PRO A C 1
ATOM 1036 O O . PRO A 1 128 ? -12.408 21.767 20.250 1.00 66.69 128 PRO A O 1
ATOM 1039 N N . MET A 1 129 ? -12.201 20.295 21.943 1.00 68.62 129 MET A N 1
ATOM 1040 C CA . MET A 1 129 ? -11.205 19.438 21.287 1.00 68.62 129 MET A CA 1
ATOM 1041 C C . MET A 1 129 ? -11.609 17.970 21.168 1.00 68.62 129 MET A C 1
ATOM 1043 O O . MET A 1 129 ? -10.917 17.215 20.498 1.00 68.62 129 MET A O 1
ATOM 1047 N N . GLY A 1 130 ? -12.707 17.562 21.804 1.00 73.69 130 GLY A N 1
ATOM 1048 C CA . GLY A 1 130 ? -13.273 16.230 21.618 1.00 73.69 130 GLY A CA 1
ATOM 1049 C C . GLY A 1 130 ? -14.424 15.942 22.572 1.00 73.69 130 GLY A C 1
ATOM 1050 O O . GLY A 1 130 ? -14.583 16.618 23.589 1.00 73.69 130 GLY A O 1
ATOM 1051 N N . ILE A 1 131 ? -15.231 14.936 22.230 1.00 77.88 131 ILE A N 1
ATOM 1052 C CA . ILE A 1 131 ? -16.466 14.569 22.941 1.00 77.88 131 ILE A CA 1
ATOM 1053 C C . ILE A 1 131 ? -16.605 13.044 23.077 1.00 77.88 131 ILE A C 1
ATOM 1055 O O . ILE A 1 131 ? -16.128 12.281 22.233 1.00 77.88 131 ILE A O 1
ATOM 1059 N N . GLY A 1 132 ? -17.273 12.578 24.130 1.00 80.50 132 GLY A N 1
ATOM 1060 C CA . GLY A 1 132 ? -17.626 11.172 24.343 1.00 80.50 132 GLY A CA 1
ATOM 1061 C C . GLY A 1 132 ? -18.767 11.007 25.346 1.00 80.50 132 GLY A C 1
ATOM 1062 O O . GLY A 1 132 ? -19.288 11.992 25.867 1.00 80.50 132 GLY A O 1
ATOM 1063 N N . SER A 1 133 ? -19.162 9.767 25.632 1.00 81.31 133 SER A N 1
ATOM 1064 C CA . SER A 1 133 ? -20.190 9.472 26.637 1.00 81.31 133 SER A CA 1
ATOM 1065 C C . SER A 1 133 ? -19.901 8.213 27.448 1.00 81.31 133 SER A C 1
ATOM 1067 O O . SER A 1 133 ? -19.353 7.252 26.912 1.00 81.31 133 SER A O 1
ATOM 1069 N N . SER A 1 134 ? -20.307 8.201 28.720 1.00 80.88 134 SER A N 1
ATOM 1070 C CA . SER A 1 134 ? -20.330 6.986 29.544 1.00 80.88 134 SER A CA 1
ATOM 1071 C C . SER A 1 134 ? -21.396 6.014 29.047 1.00 80.88 134 SER A C 1
ATOM 1073 O O . SER A 1 134 ? -22.332 6.385 28.328 1.00 80.88 134 SER A O 1
ATOM 1075 N N . LYS A 1 135 ? -21.279 4.767 29.511 1.00 78.44 135 LYS A N 1
ATOM 1076 C CA . LYS A 1 135 ? -22.301 3.735 29.336 1.00 78.44 135 LYS A CA 1
ATOM 1077 C C . LYS A 1 135 ? -23.667 4.188 29.862 1.00 78.44 135 LYS A C 1
ATOM 1079 O O . LYS A 1 135 ? -24.677 3.885 29.241 1.00 78.44 135 LYS A O 1
ATOM 1084 N N . ASP A 1 136 ? -23.703 4.932 30.960 1.00 77.81 136 ASP A N 1
ATOM 1085 C CA . ASP A 1 136 ? -24.950 5.358 31.603 1.00 77.81 136 ASP A CA 1
ATOM 1086 C C . ASP A 1 136 ? -25.522 6.660 30.999 1.00 77.81 136 ASP A C 1
ATOM 1088 O O . ASP A 1 136 ? -26.663 7.031 31.265 1.00 77.81 136 ASP A O 1
ATOM 1092 N N . GLY A 1 137 ? -24.781 7.308 30.091 1.00 74.44 137 GLY A N 1
ATOM 1093 C CA . GLY A 1 137 ? -25.294 8.354 29.206 1.00 74.44 137 GLY A CA 1
ATOM 1094 C C . GLY A 1 137 ? -24.805 9.769 29.491 1.00 74.44 137 GLY A C 1
ATOM 1095 O O . GLY A 1 137 ? -25.152 10.677 28.726 1.00 74.44 137 GLY A O 1
ATOM 1096 N N . ALA A 1 138 ? -23.974 9.966 30.517 1.00 76.25 138 ALA A N 1
ATOM 1097 C CA . ALA A 1 138 ? -23.296 11.234 30.750 1.00 76.25 138 ALA A CA 1
ATOM 1098 C C . ALA A 1 138 ? -22.370 11.580 29.573 1.00 76.25 138 ALA A C 1
ATOM 1100 O O . ALA A 1 138 ? -21.660 10.724 29.048 1.00 76.25 138 ALA A O 1
ATOM 1101 N N . ILE A 1 139 ? -22.396 12.841 29.143 1.00 76.44 139 ILE A N 1
ATOM 1102 C CA . ILE A 1 139 ? -21.539 13.370 28.073 1.00 76.44 139 ILE A CA 1
ATOM 1103 C C . ILE A 1 139 ? -20.276 13.973 28.693 1.00 76.44 139 ILE A C 1
ATOM 1105 O O . ILE A 1 139 ? -20.350 14.615 29.736 1.00 76.44 139 ILE A O 1
ATOM 1109 N N . TYR A 1 140 ? -19.134 13.776 28.037 1.00 75.12 140 TYR A N 1
ATOM 1110 C CA . TYR A 1 140 ? -17.827 14.279 28.450 1.00 75.12 140 TYR A CA 1
ATOM 1111 C C . TYR A 1 140 ? -17.163 15.025 27.300 1.00 75.12 140 TYR A C 1
ATOM 1113 O O . TYR A 1 140 ? -17.243 14.594 26.152 1.00 75.12 140 TYR A O 1
ATOM 1121 N N . THR A 1 141 ? -16.474 16.119 27.615 1.00 73.06 141 THR A N 1
ATOM 1122 C CA . THR A 1 141 ? -15.717 16.932 26.657 1.00 73.06 141 THR A CA 1
ATOM 1123 C C . THR A 1 141 ? -14.444 17.467 27.300 1.00 73.06 141 THR A C 1
ATOM 1125 O O . THR A 1 141 ? -14.309 17.432 28.521 1.00 73.06 141 THR A O 1
ATOM 1128 N N . PHE A 1 142 ? -13.544 18.006 26.481 1.00 70.00 142 PHE A N 1
ATOM 1129 C CA . PHE A 1 142 ? -12.452 18.876 26.908 1.00 70.00 142 PHE A CA 1
ATOM 1130 C C . PHE A 1 142 ? -12.276 20.059 25.958 1.00 70.00 142 PHE A C 1
ATOM 1132 O O . PHE A 1 142 ? -12.738 20.021 24.816 1.00 70.00 142 PHE A O 1
ATOM 1139 N N . ALA A 1 143 ? -11.624 21.121 26.435 1.00 64.94 143 ALA A N 1
ATOM 1140 C CA . ALA A 1 143 ? -11.416 22.338 25.664 1.00 64.94 143 ALA A CA 1
ATOM 1141 C C . ALA A 1 143 ? -10.126 23.061 26.072 1.00 64.94 143 ALA A C 1
ATOM 1143 O O . ALA A 1 143 ? -9.800 23.089 27.250 1.00 64.94 143 ALA A O 1
ATOM 1144 N N . HIS A 1 144 ? -9.418 23.702 25.145 1.00 61.81 144 HIS A N 1
ATOM 1145 C CA . HIS A 1 144 ? -8.271 24.559 25.479 1.00 61.81 144 HIS A CA 1
ATOM 1146 C C . HIS A 1 144 ? -8.699 26.005 25.711 1.00 61.81 144 HIS A C 1
ATOM 1148 O O . HIS A 1 144 ? -9.588 26.495 25.024 1.00 61.81 144 HIS A O 1
ATOM 1154 N N . GLU A 1 145 ? -8.038 26.717 26.628 1.00 58.88 145 GLU A N 1
ATOM 1155 C CA . GLU A 1 145 ? -8.201 28.170 26.758 1.00 58.88 145 GLU A CA 1
ATOM 1156 C C . GLU A 1 145 ? -7.493 28.902 25.608 1.00 58.88 145 GLU A C 1
ATOM 1158 O O . GLU A 1 145 ? -6.349 28.602 25.269 1.00 58.88 145 GLU A O 1
ATOM 1163 N N . TYR A 1 146 ? -8.178 29.874 25.009 1.00 56.44 146 TYR A N 1
ATOM 1164 C CA . TYR A 1 146 ? -7.672 30.689 23.909 1.00 56.44 146 TYR A CA 1
ATOM 1165 C C . TYR A 1 146 ? -6.656 31.721 24.433 1.00 56.44 146 TYR A C 1
ATOM 1167 O O . TYR A 1 146 ? -7.048 32.794 24.889 1.00 56.44 146 TYR A O 1
ATOM 1175 N N . ASN A 1 147 ? -5.354 31.415 24.372 1.00 54.28 147 ASN A N 1
ATOM 1176 C CA . ASN A 1 147 ? -4.253 32.314 24.762 1.00 54.28 147 ASN A CA 1
ATOM 1177 C C . ASN A 1 147 ? -3.156 32.362 23.669 1.00 54.28 147 ASN A C 1
ATOM 1179 O O . ASN A 1 147 ? -2.950 31.380 22.964 1.00 54.28 147 ASN A O 1
ATOM 1183 N N . GLU A 1 148 ? -2.422 33.485 23.537 1.00 43.47 148 GLU A N 1
ATOM 1184 C CA . GLU A 1 148 ? -1.374 33.704 22.500 1.00 43.47 148 GLU A CA 1
ATOM 1185 C C . GLU A 1 148 ? -0.188 32.718 22.566 1.00 43.47 148 GLU A C 1
ATOM 1187 O O . GLU A 1 148 ? 0.574 32.604 21.609 1.00 43.47 148 GLU A O 1
ATOM 1192 N N . VAL A 1 149 ? -0.031 31.995 23.679 1.00 46.69 149 VAL A N 1
ATOM 1193 C CA . VAL A 1 149 ? 0.932 30.900 23.828 1.00 46.69 149 VAL A CA 1
ATOM 1194 C C . VAL A 1 149 ? 0.218 29.754 24.544 1.00 46.69 149 VAL A C 1
ATOM 1196 O O . VAL A 1 149 ? -0.143 29.877 25.715 1.00 46.69 149 VAL A O 1
ATOM 1199 N N . VAL A 1 150 ? -0.031 28.654 23.834 1.00 49.56 150 VAL A N 1
ATOM 1200 C CA . VAL A 1 150 ? -0.674 27.459 24.396 1.00 49.56 150 VAL A CA 1
ATOM 1201 C C . VAL A 1 150 ? 0.392 26.702 25.192 1.00 49.56 150 VAL A C 1
ATOM 1203 O O . VAL A 1 150 ? 1.177 25.969 24.607 1.00 49.56 150 VAL A O 1
ATOM 1206 N N . ILE A 1 151 ? 0.493 26.944 26.502 1.00 47.03 151 ILE A N 1
ATOM 1207 C CA . ILE A 1 151 ? 1.432 26.223 27.394 1.00 47.03 151 ILE A CA 1
ATOM 1208 C C . ILE A 1 151 ? 0.674 25.291 28.350 1.00 47.03 151 ILE A C 1
ATOM 1210 O O . ILE A 1 151 ? 1.141 24.194 28.627 1.00 47.03 151 ILE A O 1
ATOM 1214 N N . ASP A 1 152 ? -0.531 25.677 28.781 1.00 52.00 152 ASP A N 1
ATOM 1215 C CA . ASP A 1 152 ? -1.323 24.915 29.751 1.00 52.00 152 ASP A CA 1
ATOM 1216 C C . ASP A 1 152 ? -2.517 24.223 29.073 1.00 52.00 152 ASP A C 1
ATOM 1218 O O . ASP A 1 152 ? -3.361 24.874 28.445 1.00 52.00 152 ASP A O 1
ATOM 1222 N N . THR A 1 153 ? -2.648 22.906 29.263 1.00 52.84 153 THR A N 1
ATOM 1223 C CA . THR A 1 153 ? -3.856 22.166 28.876 1.00 52.84 153 THR A CA 1
ATOM 1224 C C . THR A 1 153 ? -4.793 22.062 30.068 1.00 52.84 153 THR A C 1
ATOM 1226 O O . THR A 1 153 ? -4.504 21.409 31.074 1.00 52.84 153 THR A O 1
ATOM 1229 N N . THR A 1 154 ? -5.940 22.726 29.952 1.00 54.50 154 THR A N 1
ATOM 1230 C CA . THR A 1 154 ? -6.987 22.684 30.967 1.00 54.50 154 THR A CA 1
ATOM 1231 C C . THR A 1 154 ? -8.117 21.784 30.506 1.00 54.50 154 THR A C 1
ATOM 1233 O O . THR A 1 154 ? -8.676 21.959 29.437 1.00 54.50 154 THR A O 1
ATOM 1236 N N . LEU A 1 155 ? -8.461 20.809 31.327 1.00 52.97 155 LEU A N 1
ATOM 1237 C CA . LEU A 1 155 ? -9.550 19.886 31.094 1.00 52.97 155 LEU A CA 1
ATOM 1238 C C . LEU A 1 155 ? -10.822 20.497 31.689 1.00 52.97 155 LEU A C 1
ATOM 1240 O O . LEU A 1 155 ? -10.976 20.564 32.912 1.00 52.97 155 LEU A O 1
ATOM 1244 N N . TYR A 1 156 ? -11.690 21.013 30.818 1.00 52.72 156 TYR A N 1
ATOM 1245 C CA . TYR A 1 156 ? -13.010 21.524 31.187 1.00 52.72 156 TYR A CA 1
ATOM 1246 C C . TYR A 1 156 ? -14.043 20.417 31.073 1.00 52.72 156 TYR A C 1
ATOM 1248 O O . TYR A 1 156 ? -14.287 19.920 29.978 1.00 52.72 156 TYR A O 1
ATOM 1256 N N . TRP A 1 157 ? -14.663 20.075 32.200 1.00 55.91 157 TRP A N 1
ATOM 1257 C CA . TRP A 1 157 ? -15.614 18.979 32.296 1.00 55.91 157 TRP A CA 1
ATOM 1258 C C . TRP A 1 157 ? -17.021 19.475 32.581 1.00 55.91 157 TRP A C 1
ATOM 1260 O O . TRP A 1 157 ? -17.221 20.284 33.490 1.00 55.91 157 TRP A O 1
ATOM 1270 N N . LYS A 1 158 ? -17.995 18.912 31.864 1.00 52.41 158 LYS A N 1
ATOM 1271 C CA . LYS A 1 158 ? -19.412 19.041 32.185 1.00 52.41 158 LYS A CA 1
ATOM 1272 C C . LYS A 1 158 ? -20.148 17.755 31.843 1.00 52.41 158 LYS A C 1
ATOM 1274 O O . LYS A 1 158 ? -20.189 17.375 30.678 1.00 52.41 158 LYS A O 1
ATOM 1279 N N . THR A 1 159 ? -20.748 17.125 32.847 1.00 47.03 159 THR A N 1
ATOM 1280 C CA . THR A 1 159 ? -21.702 16.029 32.661 1.00 47.03 159 THR A CA 1
ATOM 1281 C C . THR A 1 159 ? -23.110 16.602 32.532 1.00 47.03 159 THR A C 1
ATOM 1283 O O . THR A 1 159 ? -23.529 17.457 33.314 1.00 47.03 159 THR A O 1
ATOM 1286 N N . VAL A 1 160 ? -23.850 16.138 31.525 1.00 45.44 160 VAL A N 1
ATOM 1287 C CA . VAL A 1 160 ? -25.289 16.387 31.384 1.00 45.44 160 VAL A CA 1
ATOM 1288 C C . VAL A 1 160 ? -25.989 15.051 31.586 1.00 45.44 160 VAL A C 1
ATOM 1290 O O . VAL A 1 160 ? -25.923 14.184 30.719 1.00 45.44 160 VAL A O 1
ATOM 1293 N N . TYR A 1 161 ? -26.631 14.873 32.741 1.00 34.50 161 TYR A N 1
ATOM 1294 C CA . TYR A 1 161 ? -27.406 13.671 33.053 1.00 34.50 161 TYR A CA 1
ATOM 1295 C C . TYR A 1 161 ? -28.806 14.079 33.505 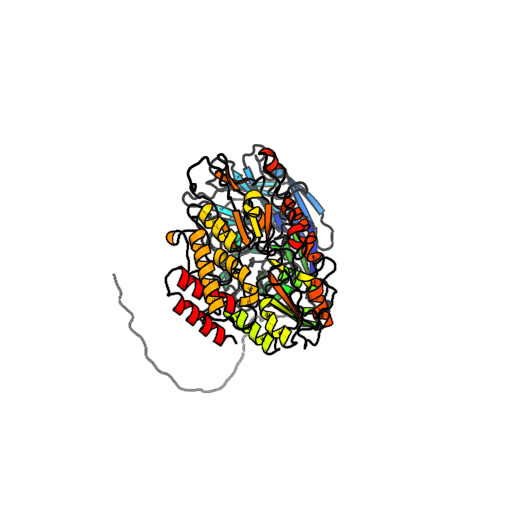1.00 34.50 161 TYR A C 1
ATOM 1297 O O . TYR A 1 161 ? -28.969 14.776 34.503 1.00 34.50 161 TYR A O 1
ATOM 1305 N N . MET A 1 162 ? -29.831 13.696 32.736 1.00 29.97 162 MET A N 1
ATOM 1306 C CA . MET A 1 162 ? -31.245 13.977 33.043 1.00 29.97 162 MET A CA 1
ATOM 1307 C C . MET A 1 162 ? -31.565 15.454 33.378 1.00 29.97 162 MET A C 1
ATOM 1309 O O . MET A 1 162 ? -32.505 15.740 34.119 1.00 29.97 162 MET A O 1
ATOM 1313 N N . GLY A 1 163 ? -30.809 16.404 32.817 1.00 35.47 163 GLY A N 1
ATOM 1314 C CA . GLY A 1 163 ? -31.002 17.844 33.028 1.00 35.47 163 GLY A CA 1
ATOM 1315 C C . GLY A 1 163 ? -30.256 18.447 34.225 1.00 35.47 163 GLY A C 1
ATOM 1316 O O . GLY A 1 163 ? -30.361 19.655 34.439 1.00 35.47 163 GLY A O 1
ATOM 1317 N N . GLU A 1 164 ? -29.483 17.660 34.977 1.00 36.62 164 GLU A N 1
ATOM 1318 C CA . GLU A 1 164 ? -28.553 18.164 35.993 1.00 36.62 164 GLU A CA 1
ATOM 1319 C C . GLU A 1 164 ? -27.146 18.337 35.398 1.00 36.62 164 GLU A C 1
ATOM 1321 O O . GLU A 1 164 ? -26.716 17.577 34.529 1.00 36.62 164 GLU A O 1
ATOM 1326 N N . THR A 1 165 ? -26.454 19.396 35.826 1.00 49.50 165 THR A N 1
ATOM 1327 C CA . THR A 1 165 ? -25.118 19.790 35.359 1.00 49.50 165 THR A CA 1
ATOM 1328 C C . THR A 1 165 ? -24.165 19.851 36.549 1.00 49.50 165 THR A C 1
ATOM 1330 O O . THR A 1 165 ? -24.437 20.595 37.495 1.00 49.50 165 THR A O 1
ATOM 1333 N N . SER A 1 166 ? -23.037 19.142 36.480 1.00 52.44 166 SER A N 1
ATOM 1334 C CA . SER A 1 166 ? -21.881 19.353 37.362 1.00 52.44 166 SER A CA 1
ATOM 1335 C C . SER A 1 166 ? -20.652 19.772 36.552 1.00 52.44 166 SER A C 1
ATOM 1337 O O . SER A 1 166 ? -20.483 19.355 35.408 1.00 52.44 166 SER A O 1
ATOM 1339 N N . GLU A 1 167 ? -19.818 20.639 37.136 1.00 57.78 167 GLU A N 1
ATOM 1340 C CA . GLU A 1 167 ? -18.659 21.255 36.478 1.00 57.78 167 GLU A CA 1
ATOM 1341 C C . GLU A 1 167 ? -17.414 21.146 37.369 1.00 57.78 167 GLU A C 1
ATOM 1343 O O . GLU A 1 167 ? -17.458 21.491 38.553 1.00 57.78 167 GLU A O 1
ATOM 1348 N N . PHE A 1 168 ? -16.290 20.719 36.790 1.00 59.91 168 PHE A N 1
ATOM 1349 C CA . PHE A 1 168 ? -14.968 20.784 37.419 1.00 59.91 168 PHE A CA 1
ATOM 1350 C C . PHE A 1 168 ? -13.882 21.067 36.368 1.00 59.91 168 PHE A C 1
ATOM 1352 O O . PHE A 1 168 ? -14.065 20.837 35.172 1.00 59.91 168 PHE A O 1
ATOM 1359 N N . THR A 1 169 ? -12.738 21.593 36.807 1.00 61.38 169 THR A N 1
ATOM 1360 C CA . THR A 1 169 ? -11.610 21.950 35.943 1.00 61.38 169 THR A CA 1
ATOM 1361 C C . THR A 1 169 ? -10.316 21.331 36.466 1.00 61.38 169 THR A C 1
ATOM 1363 O O . THR A 1 169 ? -9.903 21.640 37.583 1.00 61.38 169 THR A O 1
ATOM 1366 N N . HIS A 1 170 ? -9.654 20.500 35.654 1.00 64.75 170 HIS A N 1
ATOM 1367 C CA . HIS A 1 170 ? -8.336 19.936 35.967 1.00 64.75 170 HIS A CA 1
ATOM 1368 C C . HIS A 1 170 ? -7.280 20.525 35.023 1.00 64.75 170 HIS A C 1
ATOM 1370 O O . HIS A 1 170 ? -7.363 20.326 33.817 1.00 64.75 170 HIS A O 1
ATOM 1376 N N . THR A 1 171 ? -6.286 21.249 35.538 1.00 64.81 171 THR A N 1
ATOM 1377 C CA . THR A 1 171 ? -5.201 21.812 34.713 1.00 64.81 171 THR A CA 1
ATOM 1378 C C . THR A 1 171 ? -3.905 21.068 34.983 1.00 64.81 171 THR A C 1
ATOM 1380 O O . THR A 1 171 ? -3.434 21.061 36.123 1.00 64.81 171 THR A O 1
ATOM 1383 N N . ILE A 1 172 ? -3.299 20.520 33.930 1.00 61.69 172 ILE A N 1
ATOM 1384 C CA . ILE A 1 172 ? -1.925 20.018 33.987 1.00 61.69 172 ILE A CA 1
ATOM 1385 C C . ILE A 1 172 ? -0.990 21.178 33.669 1.00 61.69 172 ILE A C 1
ATOM 1387 O O . ILE A 1 172 ? -1.162 21.860 32.660 1.00 61.69 172 ILE A O 1
ATOM 1391 N N . LYS A 1 173 ? -0.031 21.419 34.565 1.00 58.72 173 LYS A N 1
ATOM 1392 C CA . LYS A 1 173 ? 0.995 22.452 34.415 1.00 58.72 173 LYS A CA 1
ATOM 1393 C C . LYS A 1 173 ? 2.354 21.783 34.364 1.00 58.72 173 LYS A C 1
ATOM 1395 O O . LYS A 1 173 ? 2.823 21.299 35.394 1.00 58.72 173 LYS A O 1
ATOM 1400 N N . ASP A 1 174 ? 2.977 21.803 33.198 1.00 54.97 174 ASP A N 1
ATOM 1401 C CA . ASP A 1 174 ? 4.370 21.415 33.022 1.00 54.97 174 ASP A CA 1
ATOM 1402 C C . ASP A 1 174 ? 5.096 22.543 32.280 1.00 54.97 174 ASP A C 1
ATOM 1404 O O . ASP A 1 174 ? 4.649 23.011 31.237 1.00 54.97 174 ASP A O 1
ATOM 1408 N N . ASN A 1 175 ? 6.185 23.038 32.871 1.00 50.19 175 ASN A N 1
ATOM 1409 C CA . ASN A 1 175 ? 6.943 24.168 32.333 1.00 50.19 175 ASN A CA 1
ATOM 1410 C C . ASN A 1 175 ? 8.036 23.724 31.343 1.00 50.19 175 ASN A C 1
ATOM 1412 O O . ASN A 1 175 ? 8.666 24.591 30.736 1.00 50.19 175 ASN A O 1
ATOM 1416 N N . GLU A 1 176 ? 8.308 22.417 31.230 1.00 53.12 176 GLU A N 1
ATOM 1417 C CA . GLU A 1 176 ? 9.379 21.872 30.383 1.00 53.12 176 GLU A CA 1
ATOM 1418 C C . GLU A 1 176 ? 8.842 21.137 29.144 1.00 53.12 176 GLU A C 1
ATOM 1420 O O . GLU A 1 176 ? 9.462 21.243 28.086 1.00 53.12 176 GLU A O 1
ATOM 1425 N N . ASN A 1 177 ? 7.670 20.491 29.235 1.00 56.78 177 ASN A N 1
ATOM 1426 C CA . ASN A 1 177 ? 7.047 19.750 28.135 1.00 56.78 177 ASN A CA 1
ATOM 1427 C C . ASN A 1 177 ? 5.635 20.255 27.807 1.00 56.78 177 ASN A C 1
ATOM 1429 O O . ASN A 1 177 ? 4.815 20.505 28.688 1.00 56.78 177 ASN A O 1
ATOM 1433 N N . TYR A 1 178 ? 5.331 20.362 26.512 1.00 63.84 178 TYR A N 1
ATOM 1434 C CA . TYR A 1 178 ? 3.992 20.693 26.034 1.00 63.84 178 TYR A CA 1
ATOM 1435 C C . TYR A 1 178 ? 3.119 19.431 26.007 1.00 63.84 178 TYR A C 1
ATOM 1437 O O . TYR A 1 178 ? 3.288 18.580 25.132 1.00 63.84 178 TYR A O 1
ATOM 1445 N N . TRP A 1 179 ? 2.203 19.311 26.973 1.00 67.19 179 TRP A N 1
ATOM 1446 C CA . TRP A 1 179 ? 1.254 18.199 27.071 1.00 67.19 179 TRP A CA 1
ATOM 1447 C C . TRP A 1 179 ? -0.083 18.547 26.419 1.00 67.19 179 TRP A C 1
ATOM 1449 O O . TRP A 1 179 ? -0.726 19.529 26.798 1.00 67.19 179 TRP A O 1
ATOM 1459 N N . GLN A 1 180 ? -0.548 17.701 25.504 1.00 70.38 180 GLN A N 1
ATOM 1460 C CA . GLN A 1 180 ? -1.893 17.767 24.927 1.00 70.38 180 GLN A CA 1
ATOM 1461 C C . GLN A 1 180 ? -2.732 16.576 25.385 1.00 70.38 180 GLN A C 1
ATOM 1463 O O . GLN A 1 180 ? -2.199 15.496 25.623 1.00 70.38 180 GLN A O 1
ATOM 1468 N N . VAL A 1 181 ? -4.048 16.764 25.507 1.00 73.81 181 VAL A N 1
ATOM 1469 C CA . VAL A 1 181 ? -4.973 15.643 25.724 1.00 73.81 181 VAL A CA 1
ATOM 1470 C C . VAL A 1 181 ? -5.077 14.870 24.415 1.00 73.81 181 VAL A C 1
ATOM 1472 O O . VAL A 1 181 ? -5.536 15.411 23.413 1.00 73.81 181 VAL A O 1
ATOM 1475 N N . ALA A 1 182 ? -4.663 13.609 24.443 1.00 76.62 182 ALA A N 1
ATOM 1476 C CA . ALA A 1 182 ? -4.698 12.704 23.301 1.00 76.62 182 ALA A CA 1
ATOM 1477 C C . ALA A 1 182 ? -5.971 11.847 23.274 1.00 76.62 182 ALA A C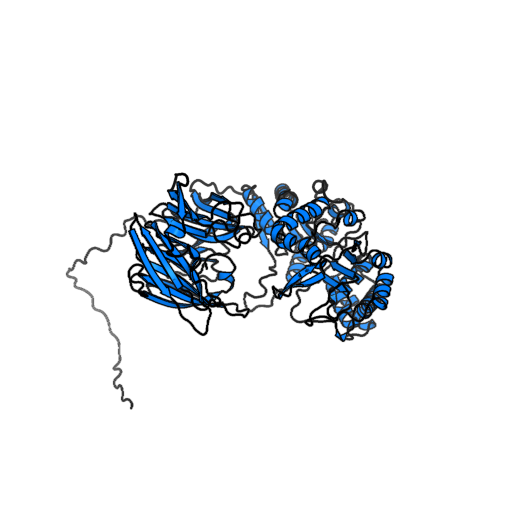 1
ATOM 1479 O O . ALA A 1 182 ? -6.373 11.350 22.228 1.00 76.62 182 ALA A O 1
ATOM 1480 N N . GLY A 1 183 ? -6.618 11.635 24.423 1.00 78.88 183 GLY A N 1
ATOM 1481 C CA . GLY A 1 183 ? -7.814 10.804 24.474 1.00 78.88 183 GLY A CA 1
ATOM 1482 C C . GLY A 1 183 ? -8.594 10.918 25.773 1.00 78.88 183 GLY A C 1
ATOM 1483 O O . GLY A 1 183 ? -8.029 11.097 26.851 1.00 78.88 183 GLY A O 1
ATOM 1484 N N . LEU A 1 184 ? -9.912 10.765 25.649 1.00 80.38 184 LEU A N 1
ATOM 1485 C CA . LEU A 1 184 ? -10.850 10.665 26.760 1.00 80.38 184 LEU A CA 1
ATOM 1486 C C . LEU A 1 184 ? -11.651 9.369 26.674 1.00 80.38 184 LEU A C 1
ATOM 1488 O O . LEU A 1 184 ? -12.227 9.059 25.620 1.00 80.38 184 LEU A O 1
ATOM 1492 N N . TYR A 1 185 ? -11.714 8.666 27.806 1.00 85.56 185 TYR A N 1
ATOM 1493 C CA . TYR A 1 185 ? -12.354 7.360 27.944 1.00 85.56 185 TYR A CA 1
ATOM 1494 C C . TYR A 1 185 ? -13.260 7.355 29.184 1.00 85.56 185 TYR A C 1
ATOM 1496 O O . TYR A 1 185 ? -12.791 7.123 30.303 1.00 85.56 185 TYR A O 1
ATOM 1504 N N . PRO A 1 186 ? -14.558 7.661 29.016 1.00 83.56 186 PRO A N 1
ATOM 1505 C CA . PRO A 1 186 ? -15.537 7.556 30.091 1.00 83.56 186 PRO A CA 1
ATOM 1506 C C . PRO A 1 186 ? -15.640 6.111 30.594 1.00 83.56 186 PRO A C 1
ATOM 1508 O O . PRO A 1 186 ? -15.886 5.202 29.804 1.00 83.56 186 PRO A O 1
ATOM 1511 N N . ILE A 1 187 ? -15.459 5.904 31.899 1.00 84.88 187 ILE A N 1
ATOM 1512 C CA . ILE A 1 187 ? -15.543 4.577 32.530 1.00 84.88 187 ILE A CA 1
ATOM 1513 C C . ILE A 1 187 ? -16.946 4.377 33.112 1.00 84.88 187 ILE A C 1
ATOM 1515 O O . ILE A 1 187 ? -17.623 3.397 32.818 1.00 84.88 187 ILE A O 1
ATOM 1519 N N . SER A 1 188 ? -17.407 5.356 33.891 1.00 81.81 188 SER A N 1
ATOM 1520 C CA . SER A 1 188 ? -18.748 5.421 34.479 1.00 81.81 188 SER A CA 1
ATOM 1521 C C . SER A 1 188 ? -19.170 6.880 34.621 1.00 81.81 188 SER A C 1
ATOM 1523 O O . SER A 1 188 ? -18.350 7.777 34.428 1.00 81.81 188 SER A O 1
ATOM 1525 N N . ASP A 1 189 ? -20.408 7.141 35.039 1.00 78.50 189 ASP A N 1
ATOM 1526 C CA . ASP A 1 189 ? -20.862 8.514 35.319 1.00 78.50 189 ASP A CA 1
ATOM 1527 C C . ASP A 1 189 ? -19.957 9.266 36.311 1.00 78.50 189 ASP A C 1
ATOM 1529 O O . ASP A 1 189 ? -19.749 10.479 36.203 1.00 78.50 189 ASP A O 1
ATOM 1533 N N . SER A 1 190 ? -19.351 8.523 37.239 1.00 80.81 190 SER A N 1
ATOM 1534 C CA . SER A 1 190 ? -18.491 9.063 38.293 1.00 80.81 190 SER A CA 1
ATOM 1535 C C . SER A 1 190 ? -16.994 9.082 37.947 1.00 80.81 190 SER A C 1
ATOM 1537 O O . SER A 1 190 ? -16.204 9.627 38.720 1.00 80.81 190 SER A O 1
ATOM 1539 N N . ARG A 1 191 ? -16.556 8.460 36.841 1.00 86.25 191 ARG A N 1
ATOM 1540 C CA . ARG A 1 191 ? -15.126 8.230 36.560 1.00 86.25 191 ARG A CA 1
ATOM 1541 C C . ARG A 1 191 ? -14.776 8.382 35.091 1.00 86.25 191 ARG A C 1
ATOM 1543 O O . ARG A 1 191 ? -15.441 7.835 34.213 1.00 86.25 191 ARG A O 1
ATOM 1550 N N . ILE A 1 192 ? -13.642 9.022 34.842 1.00 85.44 192 ILE A N 1
ATOM 1551 C CA . ILE A 1 192 ? -13.091 9.163 33.499 1.00 85.44 192 ILE A CA 1
ATOM 1552 C C . ILE A 1 192 ? -11.584 8.952 33.485 1.00 85.44 192 ILE A C 1
ATOM 1554 O O . ILE A 1 192 ? -10.884 9.329 34.425 1.00 85.44 192 ILE A O 1
ATOM 1558 N N . VAL A 1 193 ? -11.101 8.363 32.393 1.00 88.69 193 VAL A N 1
ATOM 1559 C CA . VAL A 1 193 ? -9.684 8.330 32.051 1.00 88.69 193 VAL A CA 1
ATOM 1560 C C . VAL A 1 193 ? -9.367 9.437 31.059 1.00 88.69 193 VAL A C 1
ATOM 1562 O O . VAL A 1 193 ? -10.028 9.567 30.024 1.00 88.69 193 VAL A O 1
ATOM 1565 N N . SER A 1 194 ? -8.320 10.197 31.360 1.00 85.12 194 SER A N 1
ATOM 1566 C CA . SER A 1 194 ? -7.719 11.167 30.447 1.00 85.12 194 SER A CA 1
ATOM 1567 C C . SER A 1 194 ? -6.288 10.760 30.129 1.00 85.12 194 SER A C 1
ATOM 1569 O O . SER A 1 194 ? -5.488 10.552 31.044 1.00 85.12 194 SER A O 1
ATOM 1571 N N . LEU A 1 195 ? -5.982 10.675 28.838 1.00 86.50 195 LEU A N 1
ATOM 1572 C CA . LEU A 1 195 ? -4.654 10.408 28.312 1.00 86.50 195 LEU A CA 1
ATOM 1573 C C . LEU A 1 195 ? -4.051 11.703 27.769 1.00 86.50 195 LEU A C 1
ATOM 1575 O O . LEU A 1 195 ? -4.678 12.388 26.960 1.00 86.50 195 LEU A O 1
ATOM 1579 N N . TYR A 1 196 ? -2.827 11.994 28.185 1.00 82.50 196 TYR A N 1
ATOM 1580 C CA . TYR A 1 196 ? -2.025 13.117 27.729 1.00 82.50 196 TYR A CA 1
ATOM 1581 C C . TYR A 1 196 ? -0.770 12.617 27.016 1.00 82.50 196 TYR A C 1
ATOM 1583 O O . TYR A 1 196 ? -0.220 11.586 27.395 1.00 82.50 196 TYR A O 1
ATOM 1591 N N . CYS A 1 197 ? -0.298 13.364 26.020 1.00 79.50 197 CYS A N 1
ATOM 1592 C CA . CYS A 1 197 ? 0.961 13.103 25.325 1.00 79.50 197 CYS A CA 1
ATOM 1593 C C . CYS A 1 197 ? 1.827 14.365 25.232 1.00 79.50 197 CYS A C 1
ATOM 1595 O O . CYS A 1 197 ? 1.312 15.468 25.014 1.00 79.50 197 CYS A O 1
ATOM 1597 N N . GLY A 1 198 ? 3.140 14.194 25.373 1.00 71.69 198 GLY A N 1
ATOM 1598 C CA . GLY A 1 198 ? 4.127 15.244 25.154 1.00 71.69 198 GLY A CA 1
ATOM 1599 C C . GLY A 1 198 ? 4.456 15.411 23.668 1.00 71.69 198 GLY A C 1
ATOM 1600 O O . GLY A 1 198 ? 4.764 14.438 22.981 1.00 71.69 198 GLY A O 1
ATOM 1601 N N . PHE A 1 199 ? 4.442 16.647 23.167 1.00 60.75 199 PHE A N 1
ATOM 1602 C CA . PHE A 1 199 ? 4.957 16.971 21.832 1.00 60.75 199 PHE A CA 1
ATOM 1603 C C . PHE A 1 199 ? 6.441 17.347 21.930 1.00 60.75 199 PHE A C 1
ATOM 1605 O O . PHE A 1 199 ? 6.787 18.422 22.422 1.00 60.75 199 PHE A O 1
ATOM 1612 N N . SER A 1 200 ? 7.328 16.476 21.444 1.00 52.41 200 SER A N 1
ATOM 1613 C CA . SER A 1 200 ? 8.740 16.825 21.239 1.00 52.41 200 SER A CA 1
ATOM 1614 C C . SER A 1 200 ? 8.948 17.306 19.798 1.00 52.41 200 SER A C 1
ATOM 1616 O O . SER A 1 200 ? 8.374 16.748 18.868 1.00 52.41 200 SER A O 1
ATOM 1618 N N . THR A 1 201 ? 9.778 18.327 19.582 1.00 46.31 201 THR A N 1
ATOM 1619 C CA . THR A 1 201 ? 10.113 18.855 18.242 1.00 46.31 201 THR A CA 1
ATOM 1620 C C . THR A 1 201 ? 11.081 17.959 17.450 1.00 46.31 201 THR A C 1
ATOM 1622 O O . THR A 1 201 ? 11.630 18.391 16.436 1.00 46.31 201 THR A O 1
ATOM 1625 N N . GLY A 1 202 ? 11.326 16.726 17.908 1.00 45.53 202 GLY A N 1
ATOM 1626 C CA . GLY A 1 202 ? 12.217 15.756 17.275 1.00 45.53 202 GLY A CA 1
ATOM 1627 C C . GLY A 1 202 ? 11.472 14.534 16.735 1.00 45.53 202 GLY A C 1
ATOM 1628 O O . GLY A 1 202 ? 10.456 14.118 17.282 1.00 45.53 202 GLY A O 1
ATOM 1629 N N . PHE A 1 203 ? 12.022 13.930 15.679 1.00 50.06 203 PHE A N 1
ATOM 1630 C CA . PHE A 1 203 ? 11.591 12.642 15.127 1.00 50.06 203 PHE A CA 1
ATOM 1631 C C . PHE A 1 203 ? 11.975 11.493 16.083 1.00 50.06 203 PHE A C 1
ATOM 1633 O O . PHE A 1 203 ? 12.963 10.795 15.863 1.00 50.06 203 PHE A O 1
ATOM 1640 N N . SER A 1 204 ? 11.248 11.343 17.193 1.00 59.12 204 SER A N 1
ATOM 1641 C CA . SER A 1 204 ? 11.383 10.206 18.114 1.00 59.12 204 SER A CA 1
ATOM 1642 C C . SER A 1 204 ? 10.389 9.102 17.751 1.00 59.12 204 SER A C 1
ATOM 1644 O O . SER A 1 204 ? 9.239 9.390 17.434 1.00 59.12 204 SER A O 1
ATOM 1646 N N . ALA A 1 205 ? 10.810 7.836 17.843 1.00 68.00 205 ALA A N 1
ATOM 1647 C CA . ALA A 1 205 ? 9.932 6.679 17.638 1.00 68.00 205 ALA A CA 1
ATOM 1648 C C . ALA A 1 205 ? 8.887 6.511 18.761 1.00 68.00 205 ALA A C 1
ATOM 1650 O O . ALA A 1 205 ? 7.855 5.871 18.560 1.00 68.00 205 ALA A O 1
ATOM 1651 N N . THR A 1 206 ? 9.136 7.096 19.936 1.00 74.50 206 THR A N 1
ATOM 1652 C CA . THR A 1 206 ? 8.236 7.072 21.097 1.00 74.50 206 THR A CA 1
ATOM 1653 C C . THR A 1 206 ? 7.958 8.473 21.623 1.00 74.50 206 THR A C 1
ATOM 1655 O O . THR A 1 206 ? 8.783 9.380 21.477 1.00 74.50 206 THR A O 1
ATOM 1658 N N . ILE A 1 207 ? 6.820 8.624 22.290 1.00 79.00 207 ILE A N 1
ATOM 1659 C CA . ILE A 1 207 ? 6.397 9.838 22.986 1.00 79.00 207 ILE A CA 1
ATOM 1660 C C . ILE A 1 207 ? 6.104 9.551 24.454 1.00 79.00 207 ILE A C 1
ATOM 1662 O O . ILE A 1 207 ? 5.621 8.470 24.803 1.00 79.00 207 ILE A O 1
ATOM 1666 N N . ASP A 1 208 ? 6.375 10.544 25.294 1.00 84.00 208 ASP A N 1
ATOM 1667 C CA . ASP A 1 208 ? 5.991 10.507 26.698 1.00 84.00 208 ASP A CA 1
ATOM 1668 C C . ASP A 1 208 ? 4.476 10.684 26.820 1.00 84.00 208 ASP A C 1
ATOM 1670 O O . ASP A 1 208 ? 3.868 11.538 26.165 1.00 84.00 208 ASP A O 1
ATOM 1674 N N . ALA A 1 209 ? 3.869 9.855 27.659 1.00 86.56 209 ALA A N 1
ATOM 1675 C CA . ALA A 1 209 ? 2.443 9.792 27.895 1.00 86.56 209 ALA A CA 1
ATOM 1676 C C . ALA A 1 209 ? 2.140 9.828 29.395 1.00 86.56 209 ALA A C 1
ATOM 1678 O O . ALA A 1 209 ? 2.878 9.272 30.203 1.00 86.56 209 ALA A O 1
ATOM 1679 N N . LEU A 1 210 ? 1.030 10.464 29.758 1.00 87.31 210 LEU A N 1
ATOM 1680 C CA . LEU A 1 210 ? 0.521 10.533 31.124 1.00 87.31 210 LEU A CA 1
ATOM 1681 C C . LEU A 1 210 ? -0.945 10.122 31.112 1.00 87.31 210 LEU A C 1
ATOM 1683 O O . LEU A 1 210 ? -1.762 10.727 30.414 1.00 87.31 210 LEU A O 1
ATOM 1687 N N . ILE A 1 211 ? -1.294 9.110 31.897 1.00 91.06 211 ILE A N 1
ATOM 1688 C CA . ILE A 1 211 ? -2.676 8.665 32.064 1.00 91.06 211 ILE A CA 1
ATOM 1689 C C . ILE A 1 211 ? -3.174 9.004 33.461 1.00 91.06 211 ILE A C 1
ATOM 1691 O O . ILE A 1 211 ? -2.481 8.768 34.447 1.00 91.06 211 ILE A O 1
ATOM 1695 N N . LEU A 1 212 ? -4.386 9.555 33.553 1.00 90.31 212 LEU A N 1
ATOM 1696 C CA . LEU A 1 212 ? -5.046 9.872 34.819 1.00 90.31 212 LEU A CA 1
ATOM 1697 C C . LEU A 1 212 ? -6.411 9.192 34.899 1.00 90.31 212 LEU A C 1
ATOM 1699 O O . LEU A 1 212 ? -7.146 9.181 33.912 1.00 90.31 212 LEU A O 1
ATOM 1703 N N . ILE A 1 213 ? -6.778 8.716 36.091 1.00 91.19 213 ILE A N 1
ATOM 1704 C CA . ILE A 1 213 ? -8.167 8.395 36.451 1.00 91.19 213 ILE A CA 1
ATOM 1705 C C . ILE A 1 213 ? -8.675 9.498 37.371 1.00 91.19 213 ILE A C 1
ATOM 1707 O O . ILE A 1 213 ? -8.089 9.750 38.428 1.00 91.19 213 ILE A O 1
ATOM 1711 N N . LEU A 1 214 ? -9.776 10.132 36.979 1.00 86.12 214 LEU A N 1
ATOM 1712 C CA . LEU A 1 214 ? -10.355 11.274 37.676 1.00 86.12 214 LEU A CA 1
ATOM 1713 C C . LEU A 1 214 ? -11.741 10.935 38.231 1.00 86.12 214 LEU A C 1
ATOM 1715 O O . LEU A 1 214 ? -12.569 10.319 37.553 1.00 86.12 214 LEU A O 1
ATOM 1719 N N . ASP A 1 215 ? -11.994 11.375 39.462 1.00 84.56 215 ASP A N 1
ATOM 1720 C CA . ASP A 1 215 ? -13.333 11.473 40.043 1.00 84.56 215 ASP A CA 1
ATOM 1721 C C . ASP A 1 215 ? -14.075 12.655 39.397 1.00 84.56 215 ASP A C 1
ATOM 1723 O O . ASP A 1 215 ? -13.588 13.785 39.426 1.00 84.56 215 ASP A O 1
ATOM 1727 N N . THR A 1 216 ? -15.233 12.413 38.782 1.00 73.94 216 THR A N 1
ATOM 1728 C CA . THR A 1 216 ? -15.938 13.445 37.997 1.00 73.94 216 THR A CA 1
ATOM 1729 C C . THR A 1 216 ? -16.687 14.460 38.863 1.00 73.94 216 THR A C 1
ATOM 1731 O O . THR A 1 216 ? -17.006 15.544 38.377 1.00 73.94 216 THR A O 1
ATOM 1734 N N . GLU A 1 217 ? -16.949 14.157 40.140 1.00 73.62 217 GLU A N 1
ATOM 1735 C CA . GLU A 1 217 ? -17.632 15.074 41.064 1.00 73.62 217 GLU A CA 1
ATOM 1736 C C . GLU A 1 217 ? -16.650 16.023 41.762 1.00 73.62 217 GLU A C 1
ATOM 1738 O O . GLU A 1 217 ? -16.892 17.225 41.876 1.00 73.62 217 GLU A O 1
ATOM 1743 N N . SER A 1 218 ? -15.544 15.480 42.261 1.00 77.00 218 SER A N 1
ATOM 1744 C CA . SER A 1 218 ? -14.550 16.188 43.070 1.00 77.00 218 SER A CA 1
ATOM 1745 C C . SER A 1 218 ? -13.335 16.644 42.269 1.00 77.00 218 SER A C 1
ATOM 1747 O O . SER A 1 218 ? -12.623 17.546 42.718 1.00 77.00 218 SER A O 1
ATOM 1749 N N . GLY A 1 219 ? -13.078 16.029 41.110 1.00 72.69 219 GLY A N 1
ATOM 1750 C CA . GLY A 1 219 ? -11.881 16.286 40.318 1.00 72.69 219 GLY A CA 1
ATOM 1751 C C . GLY A 1 219 ? -10.599 15.669 40.873 1.00 72.69 219 GLY A C 1
ATOM 1752 O O . GLY A 1 219 ? -9.505 15.997 40.405 1.00 72.69 219 GLY A O 1
ATOM 1753 N N . GLU A 1 220 ? -10.717 14.826 41.900 1.00 83.50 220 GLU A N 1
ATOM 1754 C CA . GLU A 1 220 ? -9.593 14.144 42.529 1.00 83.50 220 GLU A CA 1
ATOM 1755 C C . GLU A 1 220 ? -8.934 13.160 41.553 1.00 83.50 220 GLU A C 1
ATOM 1757 O O . GLU A 1 220 ? -9.606 12.390 40.863 1.00 83.50 220 GLU A O 1
ATOM 1762 N N . VAL A 1 221 ? -7.599 13.177 41.523 1.00 87.94 221 VAL A N 1
ATOM 1763 C CA . VAL A 1 221 ? -6.794 12.185 40.805 1.00 87.94 221 VAL A CA 1
ATOM 1764 C C . VAL A 1 221 ? -6.727 10.922 41.652 1.00 87.94 221 VAL A C 1
ATOM 1766 O O . VAL A 1 221 ? -6.094 10.903 42.706 1.00 87.94 221 VAL A O 1
ATOM 1769 N N . ILE A 1 222 ? -7.377 9.864 41.181 1.00 92.12 222 ILE A N 1
ATOM 1770 C CA . ILE A 1 222 ? -7.402 8.550 41.839 1.00 92.12 222 ILE A CA 1
ATOM 1771 C C . ILE A 1 222 ? -6.156 7.753 41.471 1.00 92.12 222 ILE A C 1
ATOM 1773 O O . ILE A 1 222 ? -5.617 7.003 42.284 1.00 92.12 222 ILE A O 1
ATOM 1777 N N . TYR A 1 223 ? -5.716 7.918 40.229 1.00 94.12 223 TYR A N 1
ATOM 1778 C CA . TYR A 1 223 ? -4.577 7.227 39.661 1.00 94.12 223 TYR A CA 1
ATOM 1779 C C . TYR A 1 223 ? -3.876 8.130 38.655 1.00 94.12 223 TYR A C 1
ATOM 1781 O O . TYR A 1 223 ? -4.535 8.889 37.942 1.00 94.12 223 TYR A O 1
ATOM 1789 N N . SER A 1 224 ? -2.554 8.024 38.607 1.00 92.25 224 SER A N 1
ATOM 1790 C CA . SER A 1 224 ? -1.700 8.703 37.643 1.00 92.25 224 SER A CA 1
ATOM 1791 C C . SER A 1 224 ? -0.513 7.813 37.316 1.00 92.25 224 SER A C 1
ATOM 1793 O O . SER A 1 224 ? 0.117 7.314 38.254 1.00 92.25 224 SER A O 1
ATOM 1795 N N . ASP A 1 225 ? -0.180 7.680 36.039 1.00 92.19 225 ASP A N 1
ATOM 1796 C CA . ASP A 1 225 ? 1.035 6.989 35.615 1.00 92.19 225 ASP A CA 1
ATOM 1797 C C . ASP A 1 225 ? 1.635 7.610 34.355 1.00 92.19 225 ASP A C 1
ATOM 1799 O O . ASP A 1 225 ? 0.906 8.045 33.460 1.00 92.19 225 ASP A O 1
ATOM 1803 N N . GLU A 1 226 ? 2.963 7.659 34.311 1.00 89.75 226 GLU A N 1
ATOM 1804 C CA . GLU A 1 226 ? 3.734 8.139 33.165 1.00 89.75 226 GLU A CA 1
ATOM 1805 C C . GLU A 1 226 ? 4.371 6.944 32.462 1.00 89.75 226 GLU A C 1
ATOM 1807 O O . GLU A 1 226 ? 5.026 6.118 33.096 1.00 89.75 226 GLU A O 1
ATOM 1812 N N . PHE A 1 227 ? 4.200 6.865 31.148 1.00 87.69 227 PHE A N 1
ATOM 1813 C CA . PHE A 1 227 ? 4.693 5.761 30.331 1.00 87.69 227 PHE A CA 1
ATOM 1814 C C . PHE A 1 227 ? 5.110 6.263 28.949 1.00 87.69 227 PHE A C 1
ATOM 1816 O O . PHE A 1 227 ? 4.826 7.399 28.572 1.00 87.69 227 PHE A O 1
ATOM 1823 N N . SER A 1 228 ? 5.800 5.428 28.178 1.00 83.94 228 SER A N 1
ATOM 1824 C CA . SER A 1 228 ? 6.157 5.750 26.795 1.00 83.94 228 SER A CA 1
ATOM 1825 C C . SER A 1 228 ? 5.278 4.958 25.836 1.00 83.94 228 SER A C 1
ATOM 1827 O O . SER A 1 228 ? 5.128 3.746 25.992 1.00 83.94 228 SER A O 1
ATOM 1829 N N . MET A 1 229 ? 4.742 5.621 24.812 1.00 80.12 229 MET A N 1
ATOM 1830 C CA . MET A 1 229 ? 3.991 4.962 23.739 1.00 80.12 229 MET A CA 1
ATOM 1831 C C . MET A 1 229 ? 4.632 5.210 22.365 1.00 80.12 229 MET A C 1
ATOM 1833 O O . MET A 1 229 ? 5.372 6.185 22.207 1.00 80.12 229 MET A O 1
ATOM 1837 N N . PRO A 1 230 ? 4.376 4.361 21.357 1.00 76.81 230 PRO A N 1
ATOM 1838 C CA . PRO A 1 230 ? 4.859 4.589 19.997 1.00 76.81 230 PRO A CA 1
ATOM 1839 C C . PRO A 1 230 ? 4.288 5.887 19.404 1.00 76.81 230 PRO A C 1
ATOM 1841 O O . PRO A 1 230 ? 3.093 6.151 19.520 1.00 76.81 230 PRO A O 1
ATOM 1844 N N . TYR A 1 231 ? 5.118 6.676 18.713 1.00 70.56 231 TYR A N 1
ATOM 1845 C CA . TYR A 1 231 ? 4.679 7.907 18.035 1.00 70.56 231 TYR A CA 1
ATOM 1846 C C . TYR A 1 231 ? 3.597 7.625 16.983 1.00 70.56 231 TYR A C 1
ATOM 1848 O O . TYR A 1 231 ? 2.618 8.359 16.872 1.00 70.56 231 TYR A O 1
ATOM 1856 N N . LYS A 1 232 ? 3.735 6.504 16.266 1.00 67.88 232 LYS A N 1
ATOM 1857 C CA . LYS A 1 232 ? 2.783 6.031 15.254 1.00 67.88 232 LYS A CA 1
ATOM 1858 C C . LYS A 1 232 ? 1.348 5.889 15.793 1.00 67.88 232 LYS A C 1
ATOM 1860 O O . LYS A 1 232 ? 0.393 6.170 15.073 1.00 67.88 232 LYS A O 1
ATOM 1865 N N . SER A 1 233 ? 1.184 5.574 17.082 1.00 65.50 233 SER A N 1
ATOM 1866 C CA . SER A 1 233 ? -0.131 5.481 17.731 1.00 65.50 233 SER A CA 1
ATOM 1867 C C . SER A 1 233 ? -0.882 6.821 17.819 1.00 65.50 233 SER A C 1
ATOM 1869 O O . SER A 1 233 ? -2.085 6.806 18.067 1.00 65.50 233 SER A O 1
ATOM 1871 N N . LEU A 1 234 ? -0.214 7.968 17.617 1.00 65.12 234 LEU A N 1
ATOM 1872 C CA . LEU A 1 234 ? -0.864 9.281 17.472 1.00 65.12 234 LEU A CA 1
ATOM 1873 C C . LEU A 1 234 ? -1.262 9.597 16.028 1.00 65.12 234 LEU A C 1
ATOM 1875 O O . LEU A 1 234 ? -2.209 10.345 15.810 1.00 65.12 234 LEU A O 1
ATOM 1879 N N . THR A 1 235 ? -0.516 9.093 15.044 1.00 55.00 235 THR A N 1
ATOM 1880 C CA . THR A 1 235 ? -0.697 9.468 13.633 1.00 55.00 235 THR A CA 1
ATOM 1881 C C . THR A 1 235 ? -1.745 8.622 12.915 1.00 55.00 235 THR A C 1
ATOM 1883 O O . THR A 1 235 ? -2.27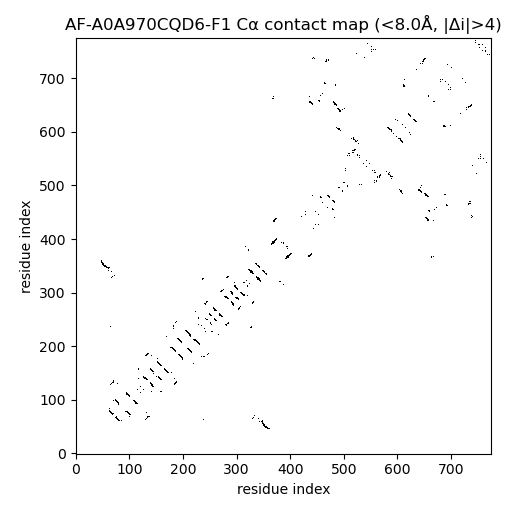5 9.051 11.896 1.00 55.00 235 THR A O 1
ATOM 1886 N N . GLU A 1 236 ? -2.053 7.429 13.430 1.00 52.25 236 GLU A N 1
ATOM 1887 C CA . GLU A 1 236 ? -2.974 6.467 12.803 1.00 52.25 236 GLU A CA 1
ATOM 1888 C C . GLU A 1 236 ? -4.432 6.559 13.289 1.00 52.25 236 GLU A C 1
ATOM 1890 O O . GLU A 1 236 ? -5.236 5.680 12.993 1.00 52.25 236 GLU A O 1
ATOM 1895 N N . GLY A 1 237 ? -4.816 7.603 14.026 1.00 52.50 237 GLY A N 1
ATOM 1896 C CA . GLY A 1 237 ? -6.207 7.765 14.447 1.00 52.50 237 GLY A CA 1
ATOM 1897 C C . GLY A 1 237 ? -6.456 9.001 15.301 1.00 52.50 237 GLY A C 1
ATOM 1898 O O . GLY A 1 237 ? -5.530 9.679 15.732 1.00 52.50 237 GLY A O 1
ATOM 1899 N N . ARG A 1 238 ? -7.734 9.300 15.572 1.00 60.12 238 ARG A N 1
ATOM 1900 C CA . ARG A 1 238 ? -8.113 10.438 16.435 1.00 60.12 238 ARG A CA 1
ATOM 1901 C C . ARG A 1 238 ? -7.877 10.180 17.924 1.00 60.12 238 ARG A C 1
ATOM 1903 O O . ARG A 1 238 ? -7.751 11.130 18.688 1.00 60.12 238 ARG A O 1
ATOM 1910 N N . LYS A 1 239 ? -7.844 8.910 18.341 1.00 68.50 239 LYS A N 1
ATOM 1911 C CA . LYS A 1 239 ? -7.544 8.484 19.714 1.00 68.50 239 LYS A CA 1
ATOM 1912 C C . LYS A 1 239 ? -6.443 7.421 19.699 1.00 68.50 239 LYS A C 1
ATOM 1914 O O . LYS A 1 239 ? -6.560 6.479 18.910 1.00 68.50 239 LYS A O 1
ATOM 1919 N N . PRO A 1 240 ? -5.432 7.508 20.583 1.00 74.19 240 PRO A N 1
ATOM 1920 C CA . PRO A 1 240 ? -4.398 6.486 20.685 1.00 74.19 240 PRO A CA 1
ATOM 1921 C C . PRO A 1 240 ? -4.995 5.134 21.062 1.00 74.19 240 PRO A C 1
ATOM 1923 O O . PRO A 1 240 ? -5.599 4.996 22.125 1.00 74.19 240 PRO A O 1
ATOM 1926 N N . GLY A 1 241 ? -4.774 4.113 20.239 1.00 78.75 241 GLY A N 1
ATOM 1927 C CA . GLY A 1 241 ? -5.288 2.763 20.482 1.00 78.75 241 GLY A CA 1
ATOM 1928 C C . GLY A 1 241 ? -4.607 1.996 21.622 1.00 78.75 241 GLY A C 1
ATOM 1929 O O . GLY A 1 241 ? -4.822 0.801 21.776 1.00 78.75 241 GLY A O 1
ATOM 1930 N N . VAL A 1 242 ? -3.795 2.652 22.450 1.00 86.81 242 VAL A N 1
ATOM 1931 C CA . VAL A 1 242 ? -3.050 2.023 23.554 1.00 86.81 242 VAL A CA 1
ATOM 1932 C C . VAL A 1 242 ? -3.823 1.978 24.874 1.00 86.81 242 VAL A C 1
ATOM 1934 O O . VAL A 1 242 ? -3.295 1.467 25.856 1.00 86.81 242 VAL A O 1
ATOM 1937 N N . VAL A 1 243 ? -5.053 2.507 24.916 1.00 90.75 243 VAL A N 1
ATOM 1938 C CA . VAL A 1 243 ? -5.908 2.567 26.113 1.00 90.75 243 VAL A CA 1
ATOM 1939 C C . VAL A 1 243 ? -7.291 2.002 25.805 1.00 90.75 243 VAL A C 1
ATOM 1941 O O . VAL A 1 243 ? -7.905 2.357 24.802 1.00 90.75 243 VAL A O 1
ATOM 1944 N N . ALA A 1 244 ? -7.819 1.183 26.711 1.00 91.75 244 ALA A N 1
ATOM 1945 C CA . ALA A 1 244 ? -9.212 0.763 26.714 1.00 91.75 244 ALA A CA 1
ATOM 1946 C C . ALA A 1 244 ? -9.795 0.809 28.130 1.00 91.75 244 ALA A C 1
ATOM 1948 O O . ALA A 1 244 ? -9.085 0.753 29.131 1.00 91.75 244 ALA A O 1
ATOM 1949 N N . VAL A 1 245 ? -11.117 0.900 28.214 1.00 90.06 245 VAL A N 1
ATOM 1950 C CA . VAL A 1 245 ? -11.854 0.890 29.481 1.00 90.06 245 VAL A CA 1
ATOM 1951 C C . VAL A 1 245 ? -12.961 -0.149 29.421 1.00 90.06 245 VAL A C 1
ATOM 1953 O O . VAL A 1 245 ? -13.531 -0.385 28.353 1.00 90.06 245 VAL A O 1
ATOM 1956 N N . SER A 1 246 ? -13.261 -0.770 30.559 1.00 87.44 246 SER A N 1
ATOM 1957 C CA . SER A 1 246 ? -14.409 -1.661 30.709 1.00 87.44 246 SER A CA 1
ATOM 1958 C C . SER A 1 246 ? -14.896 -1.665 32.150 1.00 87.44 246 SER A C 1
ATOM 1960 O O . SER A 1 246 ? -14.099 -1.832 33.071 1.00 87.44 246 SER A O 1
ATOM 1962 N N . ASP A 1 247 ? -16.200 -1.465 32.335 1.00 80.75 247 ASP A N 1
ATOM 1963 C CA . ASP A 1 247 ? -16.876 -1.363 33.629 1.00 80.75 247 ASP A CA 1
ATOM 1964 C C . ASP A 1 247 ? -16.185 -0.391 34.604 1.00 80.75 247 ASP A C 1
ATOM 1966 O O . ASP A 1 247 ? -16.411 0.805 34.500 1.00 80.75 247 ASP A O 1
ATOM 1970 N N . ASN A 1 248 ? -15.346 -0.880 35.527 1.00 86.19 248 ASN A N 1
ATOM 1971 C CA . ASN A 1 248 ? -14.570 -0.084 36.495 1.00 86.19 248 ASN A CA 1
ATOM 1972 C C . ASN A 1 248 ? -13.048 -0.328 36.382 1.00 86.19 248 ASN A C 1
ATOM 1974 O O . ASN A 1 248 ? -12.309 -0.103 37.344 1.00 86.19 248 ASN A O 1
ATOM 1978 N N . CYS A 1 249 ? -12.569 -0.787 35.226 1.00 92.69 249 CYS A N 1
ATOM 1979 C CA . CYS A 1 249 ? -11.159 -1.054 34.961 1.00 92.69 249 CYS A CA 1
ATOM 1980 C C . CYS A 1 249 ? -10.632 -0.213 33.791 1.00 92.69 249 CYS A C 1
ATOM 1982 O O . CYS A 1 249 ? -11.287 -0.044 32.759 1.00 92.69 249 CYS A O 1
ATOM 1984 N N . LEU A 1 250 ? -9.413 0.290 33.970 1.00 94.31 250 LEU A N 1
ATOM 1985 C CA . LEU A 1 250 ? -8.567 0.871 32.936 1.00 94.31 250 LEU A CA 1
ATOM 1986 C C . LEU A 1 250 ? -7.591 -0.204 32.449 1.00 94.31 250 LEU A C 1
ATOM 1988 O O . LEU A 1 250 ? -6.956 -0.864 33.268 1.00 94.31 250 LEU A O 1
ATOM 1992 N N . PHE A 1 251 ? -7.426 -0.312 31.135 1.00 94.75 251 PHE A N 1
ATOM 1993 C CA . PHE A 1 251 ? -6.399 -1.121 30.496 1.00 94.75 251 PHE A CA 1
ATOM 1994 C C . PHE A 1 251 ? -5.511 -0.242 29.622 1.00 94.75 251 PHE A C 1
ATOM 1996 O O . PHE A 1 251 ? -6.029 0.562 28.845 1.00 94.75 251 PHE A O 1
ATOM 2003 N N . TYR A 1 252 ? -4.192 -0.389 29.716 1.00 93.75 252 TYR A N 1
ATOM 2004 C CA . TYR A 1 252 ? -3.273 0.302 28.812 1.00 93.75 252 TYR A CA 1
ATOM 2005 C C . TYR A 1 252 ? -1.989 -0.485 28.568 1.00 93.75 252 TYR A C 1
ATOM 2007 O O . TYR A 1 252 ? -1.611 -1.346 29.365 1.00 93.75 252 TYR A O 1
ATOM 2015 N N . ILE A 1 253 ? -1.355 -0.206 27.431 1.00 92.12 253 ILE A N 1
ATOM 2016 C CA . ILE A 1 253 ? -0.081 -0.811 27.038 1.00 92.12 253 ILE A CA 1
ATOM 2017 C C . ILE A 1 253 ? 1.063 -0.020 27.673 1.00 92.12 253 ILE A C 1
ATOM 2019 O O . ILE A 1 253 ? 1.192 1.179 27.430 1.00 92.12 253 ILE A O 1
ATOM 2023 N N . ASP A 1 254 ? 1.908 -0.713 28.430 1.00 88.62 254 ASP A N 1
ATOM 2024 C CA . ASP A 1 254 ? 3.154 -0.192 28.991 1.00 88.62 254 ASP A CA 1
ATOM 2025 C C . ASP A 1 254 ? 4.305 -1.129 28.600 1.00 88.62 254 ASP A C 1
ATOM 2027 O O . ASP A 1 254 ? 4.457 -2.235 29.127 1.00 88.62 254 ASP A O 1
ATOM 2031 N N . GLY A 1 255 ? 5.087 -0.709 27.602 1.00 86.75 255 GLY A N 1
ATOM 2032 C CA . GLY A 1 255 ? 6.142 -1.529 27.011 1.00 86.75 255 GLY A CA 1
ATOM 2033 C C . GLY A 1 255 ? 5.615 -2.852 26.438 1.00 86.75 255 GLY A C 1
ATOM 2034 O O . GLY A 1 255 ? 4.804 -2.868 25.511 1.00 86.75 255 GLY A O 1
ATOM 2035 N N . ASP A 1 256 ? 6.103 -3.965 26.988 1.00 89.62 256 ASP A N 1
ATOM 2036 C CA . ASP A 1 256 ? 5.745 -5.327 26.570 1.00 89.62 256 ASP A CA 1
ATOM 2037 C C . ASP A 1 256 ? 4.564 -5.913 27.363 1.00 89.62 256 ASP A C 1
ATOM 2039 O O . ASP A 1 256 ? 4.246 -7.092 27.203 1.00 89.62 256 ASP A O 1
ATOM 2043 N N . ASP A 1 257 ? 3.907 -5.117 28.210 1.00 92.94 257 ASP A N 1
ATOM 2044 C CA . ASP A 1 257 ? 2.794 -5.547 29.054 1.00 92.94 257 ASP A CA 1
ATOM 2045 C C . ASP A 1 257 ? 1.512 -4.746 28.770 1.00 92.94 257 ASP A C 1
ATOM 2047 O O . ASP A 1 257 ? 1.531 -3.590 28.349 1.00 92.94 257 ASP A O 1
ATOM 2051 N N . ILE A 1 258 ? 0.372 -5.372 29.056 1.00 95.00 258 ILE A N 1
ATOM 2052 C CA . ILE A 1 258 ? -0.944 -4.743 29.166 1.00 95.00 258 ILE A CA 1
ATOM 2053 C C . ILE A 1 258 ? -1.321 -4.754 30.648 1.00 95.00 258 ILE A C 1
ATOM 2055 O O . ILE A 1 258 ? -1.447 -5.824 31.259 1.00 95.00 258 ILE A O 1
ATOM 2059 N N . LEU A 1 259 ? -1.480 -3.567 31.228 1.00 95.25 259 LEU A N 1
ATOM 2060 C CA . LEU A 1 259 ? -1.818 -3.376 32.638 1.00 95.25 259 LEU A CA 1
ATOM 2061 C C . LEU A 1 259 ? -3.320 -3.235 32.817 1.00 95.25 259 LEU A C 1
ATOM 2063 O O . LEU A 1 259 ? -3.974 -2.585 32.010 1.00 95.25 259 LEU A O 1
ATOM 2067 N N . GLU A 1 260 ? -3.850 -3.806 33.897 1.00 95.94 260 GLU A N 1
ATOM 2068 C CA . GLU A 1 260 ? -5.231 -3.622 34.337 1.00 95.94 260 GLU A CA 1
ATOM 2069 C C . GLU A 1 260 ? -5.247 -2.890 35.680 1.00 95.94 260 GLU A C 1
ATOM 2071 O O . GLU A 1 260 ? -4.731 -3.391 36.683 1.00 95.94 260 GLU A O 1
ATOM 2076 N N . ILE A 1 261 ? -5.878 -1.720 35.720 1.00 96.19 261 ILE A N 1
ATOM 2077 C CA . ILE A 1 261 ? -5.958 -0.857 36.897 1.00 96.19 261 ILE A CA 1
ATOM 2078 C C . ILE A 1 261 ? -7.416 -0.683 37.320 1.00 96.19 261 ILE A C 1
ATOM 2080 O O . ILE A 1 261 ? -8.275 -0.316 36.521 1.00 96.19 261 ILE A O 1
ATOM 2084 N N . SER A 1 262 ? -7.698 -0.868 38.609 1.00 94.62 262 SER A N 1
ATOM 2085 C CA . SER A 1 262 ? -9.004 -0.554 39.191 1.00 94.62 262 SER A CA 1
ATOM 2086 C C . SER A 1 262 ? -9.247 0.956 39.206 1.00 94.62 262 SER A C 1
ATOM 2088 O O . SER A 1 262 ? -8.556 1.696 39.908 1.00 94.62 262 SER A O 1
ATOM 2090 N N . ALA A 1 263 ? -10.290 1.421 38.522 1.00 91.31 263 ALA A N 1
ATOM 2091 C CA . ALA A 1 263 ? -10.693 2.827 38.513 1.00 91.31 263 ALA A CA 1
ATOM 2092 C C . ALA A 1 263 ? -11.271 3.315 39.851 1.00 91.31 263 ALA A C 1
ATOM 2094 O O . ALA A 1 263 ? -11.381 4.518 40.086 1.00 91.31 263 ALA A O 1
ATOM 2095 N N . GLU A 1 264 ? -11.624 2.398 40.753 1.00 91.12 264 GLU A N 1
ATOM 2096 C CA . GLU A 1 264 ? -12.137 2.746 42.080 1.00 91.12 264 GLU A CA 1
ATOM 2097 C C . GLU A 1 264 ? -11.037 3.231 43.026 1.00 91.12 264 GLU A C 1
ATOM 2099 O O . GLU A 1 264 ? -11.292 4.051 43.906 1.00 91.12 264 GLU A O 1
ATOM 2104 N N . ASN A 1 265 ? -9.826 2.682 42.900 1.00 92.00 265 ASN A N 1
ATOM 2105 C CA . ASN A 1 265 ? -8.771 2.871 43.898 1.00 92.00 265 ASN A CA 1
ATOM 2106 C C . ASN A 1 265 ? -7.343 2.923 43.332 1.00 92.00 265 ASN A C 1
ATOM 2108 O O . ASN A 1 265 ? -6.395 2.967 44.117 1.00 92.00 265 ASN A O 1
ATOM 2112 N N . GLY A 1 266 ? -7.183 2.881 42.007 1.00 92.00 266 GLY A N 1
ATOM 2113 C CA . GLY A 1 266 ? -5.897 2.977 41.320 1.00 92.00 266 GLY A CA 1
ATOM 2114 C C . GLY A 1 266 ? -4.969 1.775 41.506 1.00 92.00 266 GLY A C 1
ATOM 2115 O O . GLY A 1 266 ? -3.773 1.892 41.254 1.00 92.00 266 GLY A O 1
ATOM 2116 N N . LYS A 1 267 ? -5.458 0.628 41.996 1.00 95.06 267 LYS A N 1
ATOM 2117 C CA . LYS A 1 267 ? -4.619 -0.567 42.172 1.00 95.06 267 LYS A CA 1
ATOM 2118 C C . LYS A 1 267 ? -4.491 -1.362 40.882 1.00 95.06 267 LYS A C 1
ATOM 2120 O O . LYS A 1 267 ? -5.503 -1.667 40.258 1.00 95.06 267 LYS A O 1
ATOM 2125 N N . GLU A 1 268 ? -3.267 -1.796 40.589 1.00 95.94 268 GLU A N 1
ATOM 2126 C CA . GLU A 1 268 ? -3.000 -2.850 39.608 1.00 95.94 268 GLU A CA 1
ATOM 2127 C C . GLU A 1 268 ? -3.706 -4.144 40.043 1.00 95.94 268 GLU A C 1
ATOM 2129 O O . GLU A 1 268 ? -3.523 -4.629 41.168 1.00 95.94 268 GLU A O 1
ATOM 2134 N N . LEU A 1 269 ? -4.556 -4.661 39.161 1.00 95.12 269 LEU A N 1
ATOM 2135 C CA . LEU A 1 269 ? -5.298 -5.908 39.321 1.00 95.12 269 LEU A CA 1
ATOM 2136 C C . LEU A 1 269 ? -4.583 -7.055 38.610 1.00 95.12 269 LEU A C 1
ATOM 2138 O O . LEU A 1 269 ? -4.474 -8.150 39.168 1.00 95.12 269 LEU A O 1
ATOM 2142 N N . SER A 1 270 ? -4.067 -6.790 37.410 1.00 94.94 270 SER A N 1
ATOM 2143 C CA . SER A 1 270 ? -3.342 -7.765 36.608 1.00 94.94 270 SER A CA 1
ATOM 2144 C C . SER A 1 270 ? -2.324 -7.104 35.672 1.00 94.94 270 SER A C 1
ATOM 2146 O O . SER A 1 270 ? -2.351 -5.899 35.416 1.00 94.94 270 SER A O 1
ATOM 2148 N N . ARG A 1 271 ? -1.411 -7.942 35.177 1.00 95.00 271 ARG A N 1
ATOM 2149 C CA . ARG A 1 271 ? -0.394 -7.626 34.175 1.00 95.00 271 ARG A CA 1
ATOM 2150 C C . ARG A 1 271 ? -0.332 -8.797 33.208 1.00 95.00 271 ARG A C 1
ATOM 2152 O O . ARG A 1 271 ? -0.046 -9.922 33.625 1.00 95.00 271 ARG A O 1
ATOM 2159 N N . THR A 1 272 ? -0.641 -8.537 31.946 1.00 96.31 272 THR A N 1
ATOM 2160 C CA . THR A 1 272 ? -0.687 -9.549 30.885 1.00 96.31 272 THR A CA 1
ATOM 2161 C C . THR A 1 272 ? 0.392 -9.241 29.864 1.00 96.31 272 THR A C 1
ATOM 2163 O O . THR A 1 272 ? 0.488 -8.105 29.417 1.00 96.31 272 THR A O 1
ATOM 2166 N N . GLN A 1 273 ? 1.192 -10.234 29.478 1.00 94.62 273 GLN A N 1
ATOM 2167 C CA . GLN A 1 273 ? 2.223 -10.020 28.467 1.00 94.62 273 GLN A CA 1
ATOM 2168 C C . GLN A 1 273 ? 1.566 -9.668 27.127 1.00 94.62 273 GLN A C 1
ATOM 2170 O O . GLN A 1 273 ? 0.690 -10.390 26.643 1.00 94.62 273 GLN A O 1
ATOM 2175 N N . LYS A 1 274 ? 1.998 -8.565 26.517 1.00 92.12 274 LYS A N 1
ATOM 2176 C CA . LYS A 1 274 ? 1.554 -8.161 25.186 1.00 92.12 274 LYS A CA 1
ATOM 2177 C C . LYS A 1 274 ? 2.008 -9.213 24.164 1.00 92.12 274 LYS A C 1
ATOM 2179 O O . LYS A 1 274 ? 3.176 -9.612 24.182 1.00 92.12 274 LYS A O 1
ATOM 2184 N N . PRO A 1 275 ? 1.142 -9.637 23.230 1.00 91.19 275 PRO A N 1
ATOM 2185 C CA . PRO A 1 275 ? 1.556 -10.492 22.124 1.00 91.19 275 PRO A CA 1
ATOM 2186 C C . PRO A 1 275 ? 2.669 -9.844 21.287 1.00 91.19 275 PRO A C 1
ATOM 2188 O O . PRO A 1 275 ? 2.768 -8.613 21.209 1.00 91.19 275 PRO A O 1
ATOM 2191 N N . ASP A 1 276 ? 3.491 -10.670 20.631 1.00 89.62 276 ASP A N 1
ATOM 2192 C CA . ASP A 1 276 ? 4.599 -10.219 19.773 1.00 89.62 276 ASP A CA 1
ATOM 2193 C C . ASP A 1 276 ? 4.107 -9.713 18.400 1.00 89.62 276 ASP A C 1
ATOM 2195 O O . ASP A 1 276 ? 4.476 -10.212 17.338 1.00 89.62 276 ASP A O 1
ATOM 2199 N N . THR A 1 277 ? 3.212 -8.731 18.446 1.00 86.94 277 THR A N 1
ATOM 2200 C CA . THR A 1 277 ? 2.542 -8.075 17.323 1.00 86.94 277 THR A CA 1
ATOM 2201 C C . THR A 1 277 ? 2.359 -6.591 17.647 1.00 86.94 277 THR A C 1
ATOM 2203 O O . THR A 1 277 ? 2.336 -6.195 18.821 1.00 86.94 277 THR A O 1
ATOM 2206 N N . GLU A 1 278 ? 2.247 -5.753 16.623 1.00 85.25 278 GLU A N 1
ATOM 2207 C CA . GLU A 1 278 ? 1.872 -4.351 16.804 1.00 85.25 278 GLU A CA 1
ATOM 2208 C C . GLU A 1 278 ? 0.363 -4.284 17.060 1.00 85.25 278 GLU A C 1
ATOM 2210 O O . GLU A 1 278 ? -0.434 -4.670 16.207 1.00 85.25 278 GLU A O 1
ATOM 2215 N N . ILE A 1 279 ? -0.026 -3.835 18.255 1.00 88.06 279 ILE A N 1
ATOM 2216 C CA . ILE A 1 279 ? -1.435 -3.632 18.593 1.00 88.06 279 ILE A CA 1
ATOM 2217 C C . ILE A 1 279 ? -1.835 -2.248 18.097 1.00 88.06 279 ILE A C 1
ATOM 2219 O O . ILE A 1 279 ? -1.338 -1.246 18.609 1.00 88.06 279 ILE A O 1
ATOM 2223 N N . SER A 1 280 ? -2.756 -2.203 17.138 1.00 85.75 280 SER A N 1
ATOM 2224 C CA . SER A 1 280 ? -3.343 -0.956 16.651 1.00 85.75 280 SER A CA 1
ATOM 2225 C C . SER A 1 280 ? -4.333 -0.386 17.663 1.00 85.75 280 SER A C 1
ATOM 2227 O O . SER A 1 280 ? -4.312 0.811 17.919 1.00 85.75 280 SER A O 1
ATOM 2229 N N . TYR A 1 281 ? -5.183 -1.237 18.256 1.00 89.31 281 TYR A N 1
ATOM 2230 C CA . TYR A 1 281 ? -6.190 -0.828 19.242 1.00 89.31 281 TYR A CA 1
ATOM 2231 C C . TYR A 1 281 ? -6.389 -1.873 20.336 1.00 89.31 281 TYR A C 1
ATOM 2233 O O . TYR A 1 281 ? -6.648 -3.035 20.041 1.00 89.31 281 TYR A O 1
ATOM 2241 N N . LEU A 1 282 ? -6.382 -1.455 21.599 1.00 92.38 282 LEU A N 1
ATOM 2242 C CA . LEU A 1 282 ? -7.092 -2.159 22.657 1.00 92.38 282 LEU A CA 1
ATOM 2243 C C . LEU A 1 282 ? -8.593 -1.908 22.486 1.00 92.38 282 LEU A C 1
ATOM 2245 O O . LEU A 1 282 ? -9.043 -0.782 22.281 1.00 92.38 282 LEU A O 1
ATOM 2249 N N . ILE A 1 283 ? -9.370 -2.976 22.584 1.00 91.81 283 ILE A N 1
ATOM 2250 C CA . ILE A 1 283 ? -10.826 -2.963 22.474 1.00 91.81 283 ILE A CA 1
ATOM 2251 C C . ILE A 1 283 ? -11.386 -3.284 23.858 1.00 91.81 283 ILE A C 1
ATOM 2253 O O . ILE A 1 283 ? -10.809 -4.097 24.576 1.00 91.81 283 ILE A O 1
ATOM 2257 N N . THR A 1 284 ? -12.512 -2.658 24.223 1.00 85.88 284 THR A N 1
ATOM 2258 C CA . THR A 1 284 ? -13.245 -2.858 25.489 1.00 85.88 284 THR A CA 1
ATOM 2259 C C . THR A 1 284 ? -13.150 -4.306 26.014 1.00 85.88 284 THR A C 1
ATOM 2261 O O . THR A 1 284 ? -13.810 -5.193 25.456 1.00 85.88 284 THR A O 1
ATOM 2264 N N . PRO A 1 285 ? -12.347 -4.554 27.071 1.00 85.19 285 PRO A N 1
ATOM 2265 C CA . PRO A 1 285 ? -12.150 -5.894 27.629 1.00 85.19 285 PRO A CA 1
ATOM 2266 C C . PRO A 1 285 ? -13.396 -6.448 28.333 1.00 85.19 285 PRO A C 1
ATOM 2268 O O . PRO A 1 285 ? -14.341 -5.715 28.626 1.00 85.19 285 PRO A O 1
ATOM 2271 N N . THR A 1 286 ? -13.401 -7.743 28.635 1.00 88.12 286 THR A N 1
ATOM 2272 C CA . THR A 1 286 ? -14.327 -8.368 29.598 1.00 88.12 286 THR A CA 1
ATOM 2273 C C . THR A 1 286 ? -13.598 -8.673 30.907 1.00 88.12 286 THR A C 1
ATOM 2275 O O . THR A 1 286 ? -12.397 -8.447 31.014 1.00 88.12 286 THR A O 1
ATOM 2278 N N . GLU A 1 287 ? -14.311 -9.212 31.901 1.00 85.75 287 GLU A N 1
ATOM 2279 C CA . GLU A 1 287 ? -13.742 -9.601 33.206 1.00 85.75 287 GLU A CA 1
ATOM 2280 C C . GLU A 1 287 ? -12.532 -10.552 33.091 1.00 85.75 287 GLU A C 1
ATOM 2282 O O . GLU A 1 287 ? -11.681 -10.583 33.973 1.00 85.75 287 GLU A O 1
ATOM 2287 N N . ASP A 1 288 ? -12.449 -11.339 32.015 1.00 90.62 288 ASP A N 1
ATOM 2288 C CA . ASP A 1 288 ? -11.456 -12.398 31.828 1.00 90.62 288 ASP A CA 1
ATOM 2289 C C . ASP A 1 288 ? -10.637 -12.297 30.532 1.00 90.62 288 ASP A C 1
ATOM 2291 O O . ASP A 1 288 ? -9.691 -13.069 30.354 1.00 90.62 288 ASP A O 1
ATOM 2295 N N . THR A 1 289 ? -10.974 -11.373 29.627 1.00 94.44 289 THR A N 1
ATOM 2296 C CA . THR A 1 289 ? -10.436 -11.358 28.261 1.00 94.44 289 THR A CA 1
ATOM 2297 C C . THR A 1 289 ? -10.136 -9.939 27.790 1.00 94.44 289 THR A C 1
ATOM 2299 O O . THR A 1 289 ? -11.010 -9.073 27.770 1.00 94.44 289 THR A O 1
ATOM 2302 N N . ILE A 1 290 ? -8.903 -9.718 27.340 1.00 95.44 290 ILE A N 1
ATOM 2303 C CA . ILE A 1 290 ? -8.479 -8.523 26.612 1.00 95.44 290 ILE A CA 1
ATOM 2304 C C . ILE A 1 290 ? -8.785 -8.739 25.133 1.00 95.44 290 ILE A C 1
ATOM 2306 O O . ILE A 1 290 ? -8.384 -9.746 24.555 1.00 95.44 290 ILE A O 1
ATOM 2310 N N . PHE A 1 291 ? -9.463 -7.783 24.509 1.00 95.69 291 PHE A N 1
ATOM 2311 C CA . PHE A 1 291 ? -9.635 -7.766 23.061 1.00 95.69 291 PHE A CA 1
ATOM 2312 C C . PHE A 1 291 ? -8.695 -6.730 22.464 1.00 95.69 291 PHE A C 1
ATOM 2314 O O . PHE A 1 291 ? -8.534 -5.642 23.017 1.00 95.69 291 PHE A O 1
ATOM 2321 N N . TYR A 1 292 ? -8.073 -7.052 21.338 1.00 94.50 292 TYR A N 1
ATOM 2322 C CA . TYR A 1 292 ? -7.211 -6.109 20.639 1.00 94.50 292 TYR A CA 1
ATOM 2323 C C . TYR A 1 292 ? -7.283 -6.298 19.127 1.00 94.50 292 TYR A C 1
ATOM 2325 O O . TYR A 1 292 ? -7.614 -7.376 18.635 1.00 94.50 292 TYR A O 1
ATOM 2333 N N . LEU A 1 293 ? -6.979 -5.232 18.400 1.00 93.00 293 LEU A N 1
ATOM 2334 C CA . LEU A 1 293 ? -6.827 -5.212 16.956 1.00 93.00 293 LEU A CA 1
ATOM 2335 C C . LEU A 1 293 ? -5.338 -5.203 16.609 1.00 93.00 293 LEU A C 1
ATOM 2337 O O . LEU A 1 293 ? -4.593 -4.366 17.120 1.00 93.00 293 LEU A O 1
ATOM 2341 N N . ASP A 1 294 ? -4.927 -6.100 15.723 1.00 90.81 294 ASP A N 1
ATOM 2342 C CA . ASP A 1 294 ? -3.633 -6.056 15.042 1.00 90.81 294 ASP A CA 1
ATOM 2343 C C . ASP A 1 294 ? -3.809 -6.318 13.536 1.00 90.81 294 ASP A C 1
ATOM 2345 O O . ASP A 1 294 ? -4.932 -6.416 13.035 1.00 90.81 294 ASP A O 1
ATOM 2349 N N . LYS A 1 295 ? -2.699 -6.472 12.804 1.00 85.69 295 LYS A N 1
ATOM 2350 C CA . LYS A 1 295 ? -2.716 -6.750 11.357 1.00 85.69 295 LYS A CA 1
ATOM 2351 C C . LYS A 1 295 ? -3.450 -8.036 10.948 1.00 85.69 295 LYS A C 1
ATOM 2353 O O . LYS A 1 295 ? -3.825 -8.172 9.789 1.00 85.69 295 LYS A O 1
ATOM 2358 N N . SER A 1 296 ? -3.596 -9.007 11.853 1.00 88.31 296 SER A N 1
ATOM 2359 C CA . SER A 1 296 ? -4.318 -10.263 11.592 1.00 88.31 296 SER A CA 1
ATOM 2360 C C . SER A 1 296 ? -5.820 -10.115 11.821 1.00 88.31 296 SER A C 1
ATOM 2362 O O . SER A 1 296 ? -6.620 -10.752 11.136 1.00 88.31 296 SER A O 1
ATOM 2364 N N . GLY A 1 297 ? -6.189 -9.237 12.753 1.00 92.81 297 GLY A N 1
ATOM 2365 C CA . GLY A 1 297 ? -7.534 -8.743 12.959 1.00 92.81 297 GLY A CA 1
ATOM 2366 C C . GLY A 1 297 ? -7.894 -8.597 14.429 1.00 92.81 297 GLY A C 1
ATOM 2367 O O . GLY A 1 297 ? -7.064 -8.172 15.235 1.00 92.81 297 GLY A O 1
ATOM 2368 N N . ILE A 1 298 ? -9.148 -8.884 14.781 1.00 95.88 298 ILE A N 1
ATOM 2369 C CA . ILE A 1 298 ? -9.613 -8.782 16.169 1.00 95.88 298 ILE A CA 1
ATOM 2370 C C . ILE A 1 298 ? -9.269 -10.078 16.891 1.00 95.88 298 ILE A C 1
ATOM 2372 O O . ILE A 1 298 ? -9.758 -11.148 16.529 1.00 95.88 298 ILE A O 1
ATOM 2376 N N . ASN A 1 299 ? -8.461 -9.965 17.935 1.00 96.06 299 ASN A N 1
ATOM 2377 C CA . ASN A 1 299 ? -7.951 -11.069 18.728 1.00 96.06 299 ASN A CA 1
ATOM 2378 C C . ASN A 1 299 ? -8.467 -10.992 20.171 1.00 96.06 299 ASN A C 1
ATOM 2380 O O . ASN A 1 299 ? -8.662 -9.905 20.719 1.00 96.06 299 ASN A O 1
ATOM 2384 N N . ALA A 1 300 ? -8.657 -12.154 20.789 1.00 95.62 300 ALA A N 1
ATOM 2385 C CA . ALA A 1 300 ? -8.990 -12.322 22.197 1.00 95.62 300 ALA A CA 1
ATOM 2386 C C . ALA A 1 300 ? -7.799 -12.921 22.947 1.00 95.62 300 ALA A C 1
ATOM 2388 O O . ALA A 1 300 ? -7.302 -13.984 22.587 1.00 95.62 300 ALA A O 1
ATOM 2389 N N . LEU A 1 301 ? -7.358 -12.264 24.013 1.00 95.62 301 LEU A N 1
ATOM 2390 C CA . LEU A 1 301 ? -6.273 -12.704 24.880 1.00 95.62 301 LEU A CA 1
ATOM 2391 C C . LEU A 1 301 ? -6.809 -12.888 26.303 1.00 95.62 301 LEU A C 1
ATOM 2393 O O . LEU A 1 301 ? -7.214 -11.903 26.924 1.00 95.62 301 LEU A O 1
ATOM 2397 N N . PRO A 1 302 ? -6.809 -14.113 26.856 1.00 95.44 302 PRO A N 1
ATOM 2398 C CA . PRO A 1 302 ? -7.153 -14.317 28.258 1.00 95.44 302 PRO A CA 1
ATOM 2399 C C . PRO A 1 302 ? -6.246 -13.485 29.172 1.00 95.44 302 PRO A C 1
ATOM 2401 O O . PRO A 1 302 ? -5.028 -13.470 28.983 1.00 95.44 302 PRO A O 1
ATOM 2404 N N . ILE A 1 303 ? -6.815 -12.826 30.182 1.00 93.50 303 ILE A N 1
ATOM 2405 C CA . ILE A 1 303 ? -6.042 -12.030 31.145 1.00 93.50 303 ILE A CA 1
ATOM 2406 C C . ILE A 1 303 ? -5.039 -12.938 31.876 1.00 93.50 303 ILE A C 1
ATOM 2408 O O . ILE A 1 303 ? -5.392 -13.989 32.418 1.00 93.50 303 ILE A O 1
ATOM 2412 N N . GLY A 1 304 ? -3.764 -12.541 31.869 1.00 90.75 304 GLY A N 1
ATOM 2413 C CA . GLY A 1 304 ? -2.638 -13.330 32.379 1.00 90.75 304 GLY A CA 1
ATOM 2414 C C . GLY A 1 304 ? -2.218 -14.518 31.497 1.00 90.75 304 GLY A C 1
ATOM 2415 O O . GLY A 1 304 ? -1.359 -15.298 31.914 1.00 90.75 304 GLY A O 1
ATOM 2416 N N . GLY A 1 305 ? -2.822 -14.682 30.316 1.00 89.12 305 GLY A N 1
ATOM 2417 C CA . GLY A 1 305 ? -2.445 -15.665 29.299 1.00 89.12 305 GLY A CA 1
ATOM 2418 C C . GLY A 1 305 ? -1.428 -15.128 28.284 1.00 89.12 305 GLY A C 1
ATOM 2419 O O . GLY A 1 305 ? -1.075 -13.954 28.300 1.00 89.12 305 GLY A O 1
ATOM 2420 N N . ASP A 1 306 ? -0.963 -16.008 27.394 1.00 86.62 306 ASP A N 1
ATOM 2421 C CA . ASP A 1 306 ? 0.048 -15.724 26.358 1.00 86.62 306 ASP A CA 1
ATOM 2422 C C . ASP A 1 306 ? -0.382 -16.146 24.941 1.00 86.62 306 ASP A C 1
ATOM 2424 O O . ASP A 1 306 ? 0.334 -15.915 23.968 1.00 86.62 306 ASP A O 1
ATOM 2428 N N . THR A 1 307 ? -1.545 -16.788 24.819 1.00 90.12 307 THR A N 1
ATOM 2429 C CA . THR A 1 307 ? -2.024 -17.386 23.573 1.00 90.12 307 THR A CA 1
ATOM 2430 C C . THR A 1 307 ? -3.290 -16.657 23.123 1.00 90.12 307 THR A C 1
ATOM 2432 O O . THR A 1 307 ? -4.368 -16.967 23.637 1.00 90.12 307 THR A O 1
ATOM 2435 N N . PRO A 1 308 ? -3.183 -15.678 22.207 1.00 93.19 308 PRO A N 1
ATOM 2436 C CA . PRO A 1 308 ? -4.349 -15.019 21.641 1.00 93.19 308 PRO A CA 1
ATOM 2437 C C . PRO A 1 308 ? -5.101 -15.941 20.669 1.00 93.19 308 PRO A C 1
ATOM 2439 O O . PRO A 1 308 ? -4.503 -16.769 19.979 1.00 93.19 308 PRO A O 1
ATOM 2442 N N . GLU A 1 309 ? -6.418 -15.776 20.604 1.00 93.81 309 GLU A N 1
ATOM 2443 C CA . GLU A 1 309 ? -7.310 -16.408 19.632 1.00 93.81 309 GLU A CA 1
ATOM 2444 C C . GLU A 1 309 ? -7.794 -15.360 18.622 1.00 93.81 309 GLU A C 1
ATOM 2446 O O . GLU A 1 309 ? -8.316 -14.317 19.017 1.00 93.81 309 GLU A O 1
ATOM 2451 N N . LEU A 1 310 ? -7.652 -15.638 17.322 1.00 92.06 310 LEU A N 1
ATOM 2452 C CA . LEU A 1 310 ? -8.183 -14.779 16.264 1.00 92.06 310 LEU A CA 1
ATOM 2453 C C . LEU A 1 310 ? -9.708 -14.936 16.185 1.00 92.06 310 LEU A C 1
ATOM 2455 O O . LEU A 1 310 ? -10.208 -16.003 15.832 1.00 92.06 310 LEU A O 1
ATOM 2459 N N . ILE A 1 311 ? -10.436 -13.865 16.499 1.00 93.25 311 ILE A N 1
ATOM 2460 C CA . ILE A 1 311 ? -11.904 -13.834 16.550 1.00 93.25 311 ILE A CA 1
ATOM 2461 C C . ILE A 1 311 ? -12.495 -13.344 15.229 1.00 93.25 311 ILE A C 1
ATOM 2463 O O . ILE A 1 311 ? -13.452 -13.934 14.726 1.00 93.25 311 ILE A O 1
ATOM 2467 N N . VAL A 1 312 ? -11.928 -12.273 14.665 1.00 91.25 312 VAL A N 1
ATOM 2468 C CA . VAL A 1 312 ? -12.358 -11.686 13.388 1.00 91.25 312 VAL A CA 1
ATOM 2469 C C . VAL A 1 312 ? -11.138 -11.515 12.494 1.00 91.25 312 VAL A C 1
ATOM 2471 O O . VAL A 1 312 ? -10.244 -10.736 12.816 1.00 91.25 312 VAL A O 1
ATOM 2474 N N . GLU A 1 313 ? -11.097 -12.243 11.380 1.00 86.44 313 GLU A N 1
ATOM 2475 C CA . GLU A 1 313 ? -9.974 -12.229 10.441 1.00 86.44 313 GLU A CA 1
ATOM 2476 C C . GLU A 1 313 ? -10.011 -10.978 9.553 1.00 86.44 313 GLU A C 1
ATOM 2478 O O . GLU A 1 313 ? -10.956 -10.781 8.791 1.00 86.44 313 GLU A O 1
ATOM 2483 N N . ALA A 1 314 ? -8.965 -10.153 9.617 1.00 86.94 314 ALA A N 1
ATOM 2484 C CA . ALA A 1 314 ? -8.871 -8.895 8.878 1.00 86.94 314 ALA A CA 1
ATOM 2485 C C . ALA A 1 314 ? -9.039 -9.078 7.360 1.00 86.94 314 ALA A C 1
ATOM 2487 O O . ALA A 1 314 ? -9.714 -8.281 6.719 1.00 86.94 314 ALA A O 1
ATOM 2488 N N . SER A 1 315 ? -8.503 -10.165 6.792 1.00 76.62 315 SER A N 1
ATOM 2489 C CA . SER A 1 315 ? -8.500 -10.444 5.343 1.00 76.62 315 SER A CA 1
ATOM 2490 C C . SER A 1 315 ? -9.893 -10.575 4.703 1.00 76.62 315 SER A C 1
ATOM 2492 O O . SER A 1 315 ? -10.003 -10.617 3.477 1.00 76.62 315 SER A O 1
ATOM 2494 N N . ARG A 1 316 ? -10.950 -10.677 5.520 1.00 76.69 316 ARG A N 1
ATOM 2495 C CA . ARG A 1 316 ? -12.348 -10.878 5.103 1.00 76.69 316 ARG A CA 1
ATOM 2496 C C . ARG A 1 316 ? -13.237 -9.657 5.339 1.00 76.69 316 ARG A C 1
ATOM 2498 O O . ARG A 1 316 ? -14.446 -9.744 5.131 1.00 76.69 316 ARG A O 1
ATOM 2505 N N . HIS A 1 317 ? -12.666 -8.560 5.828 1.00 85.88 317 HIS A N 1
ATOM 2506 C CA . HIS A 1 317 ? -13.418 -7.428 6.353 1.00 85.88 317 HIS A CA 1
ATOM 2507 C C . HIS A 1 317 ? -12.759 -6.091 6.011 1.00 85.88 317 HIS A C 1
ATOM 2509 O O . HIS A 1 317 ? -11.539 -5.987 5.898 1.00 85.88 317 HIS A O 1
ATOM 2515 N N . SER A 1 318 ? -13.565 -5.032 5.914 1.00 86.75 318 SER A N 1
ATOM 2516 C CA . SER A 1 318 ? -13.120 -3.694 5.511 1.00 86.75 318 SER A CA 1
ATOM 2517 C C . SER A 1 318 ? -12.017 -3.133 6.402 1.00 86.75 318 SER A C 1
ATOM 2519 O O . SER A 1 318 ? -11.169 -2.402 5.912 1.00 86.75 318 SER A O 1
ATOM 2521 N N . PHE A 1 319 ? -11.979 -3.470 7.694 1.00 88.75 319 PHE A N 1
ATOM 2522 C CA . PHE A 1 319 ? -10.929 -2.975 8.594 1.00 88.75 319 PHE A CA 1
ATOM 2523 C C . PHE A 1 319 ? -9.541 -3.581 8.331 1.00 88.75 319 PHE A C 1
ATOM 2525 O O . PHE A 1 319 ? -8.549 -3.028 8.799 1.00 88.75 319 PHE A O 1
ATOM 2532 N N . GLY A 1 320 ? -9.466 -4.709 7.616 1.00 83.38 320 GLY A N 1
ATOM 2533 C CA . GLY A 1 320 ? -8.209 -5.267 7.118 1.00 83.38 320 GLY A CA 1
ATOM 2534 C C . GLY A 1 320 ? -7.772 -4.689 5.777 1.00 83.38 320 GLY A C 1
ATOM 2535 O O . GLY A 1 320 ? -6.667 -4.981 5.330 1.00 83.38 320 GLY A O 1
ATOM 2536 N N . SER A 1 321 ? -8.620 -3.867 5.154 1.00 83.00 321 SER A N 1
ATOM 2537 C CA . SER A 1 321 ? -8.335 -3.244 3.871 1.00 83.00 321 SER A CA 1
ATOM 2538 C C . SER A 1 321 ? -7.344 -2.090 4.007 1.00 83.00 321 SER A C 1
ATOM 2540 O O . SER A 1 321 ? -7.448 -1.302 4.955 1.00 83.00 321 SER A O 1
ATOM 2542 N N . PRO A 1 322 ? -6.427 -1.894 3.040 1.00 74.88 322 PRO A N 1
ATOM 2543 C CA . PRO A 1 322 ? -5.538 -0.742 3.049 1.00 74.88 322 PRO A CA 1
ATOM 2544 C C . PRO A 1 322 ? -6.311 0.576 2.879 1.00 74.88 322 PRO A C 1
ATOM 2546 O O . PRO A 1 322 ? -5.815 1.612 3.307 1.00 74.88 322 PRO A O 1
ATOM 2549 N N . GLU A 1 323 ? -7.553 0.557 2.381 1.00 77.88 323 GLU A N 1
ATOM 2550 C CA . GLU A 1 323 ? -8.395 1.758 2.289 1.00 77.88 323 GLU A CA 1
ATOM 2551 C C . GLU A 1 323 ? -8.788 2.338 3.638 1.00 77.88 323 GLU A C 1
ATOM 2553 O O . GLU A 1 323 ? -8.909 3.554 3.786 1.00 77.88 323 GLU A O 1
ATOM 2558 N N . TRP A 1 324 ? -8.977 1.483 4.636 1.00 84.81 324 TRP A N 1
ATOM 2559 C CA . TRP A 1 324 ? -9.600 1.885 5.881 1.00 84.81 324 TRP A CA 1
ATOM 2560 C C . TRP A 1 324 ? -8.587 1.884 7.016 1.00 84.81 324 TRP A C 1
ATOM 2562 O O . TRP A 1 324 ? -7.964 0.876 7.350 1.00 84.81 324 TRP A O 1
ATOM 2572 N N . MET A 1 325 ? -8.433 3.041 7.639 1.00 85.19 325 MET A N 1
ATOM 2573 C CA . MET A 1 325 ? -7.745 3.195 8.909 1.00 85.19 325 MET A CA 1
ATOM 2574 C C . MET A 1 325 ? -8.773 3.054 10.026 1.00 85.19 325 MET A C 1
ATOM 2576 O O . MET A 1 325 ? -9.776 3.768 10.051 1.00 85.19 325 MET A O 1
ATOM 2580 N N . THR A 1 326 ? -8.547 2.135 10.963 1.00 88.50 326 THR A N 1
ATOM 2581 C CA . THR A 1 326 ? -9.374 2.095 12.173 1.00 88.50 326 THR A CA 1
ATOM 2582 C C . THR A 1 326 ? -9.014 3.303 13.028 1.00 88.50 326 THR A C 1
ATOM 2584 O O . THR A 1 326 ? -7.842 3.519 13.280 1.00 88.50 326 THR A O 1
ATOM 2587 N N . SER A 1 327 ? -10.004 4.088 13.450 1.00 86.12 327 SER A N 1
ATOM 2588 C CA . SER A 1 327 ? -9.824 5.277 14.299 1.00 86.12 327 SER A CA 1
ATOM 2589 C C . SER A 1 327 ? -10.358 5.064 15.721 1.00 86.12 327 SER A C 1
ATOM 2591 O O . SER A 1 327 ? -9.937 5.725 16.671 1.00 86.12 327 SER A O 1
ATOM 2593 N N . ALA A 1 328 ? -11.284 4.116 15.887 1.00 87.50 328 ALA A N 1
ATOM 2594 C CA . ALA A 1 328 ? -11.771 3.652 17.181 1.00 87.50 328 ALA A CA 1
ATOM 2595 C C . ALA A 1 328 ? -12.363 2.244 17.052 1.00 87.50 328 ALA A C 1
ATOM 2597 O O . ALA A 1 328 ? -12.926 1.901 16.012 1.00 87.50 328 ALA A O 1
ATOM 2598 N N . ALA A 1 329 ? -12.293 1.458 18.124 1.00 90.44 329 ALA A N 1
ATOM 2599 C CA . ALA A 1 329 ? -12.876 0.124 18.192 1.00 90.44 329 ALA A CA 1
ATOM 2600 C C . ALA A 1 329 ? -13.493 -0.118 19.575 1.00 90.44 329 ALA A C 1
ATOM 2602 O O . ALA A 1 329 ? -12.856 0.130 20.599 1.00 90.44 329 ALA A O 1
ATOM 2603 N N . ILE A 1 330 ? -14.733 -0.609 19.616 1.00 88.69 330 ILE A N 1
ATOM 2604 C CA . ILE A 1 330 ? -15.416 -0.961 20.866 1.00 88.69 330 ILE A CA 1
ATOM 2605 C C . ILE A 1 330 ? -16.108 -2.319 20.753 1.00 88.69 330 ILE A C 1
ATOM 2607 O O . ILE A 1 330 ? -16.548 -2.731 19.678 1.00 88.69 330 ILE A O 1
ATOM 2611 N N . ARG A 1 331 ? -16.244 -3.004 21.890 1.00 88.94 331 ARG A N 1
ATOM 2612 C CA . ARG A 1 331 ? -16.988 -4.264 21.992 1.00 88.94 331 ARG A CA 1
ATOM 2613 C C . ARG A 1 331 ? -18.410 -3.999 22.484 1.00 88.94 331 ARG A C 1
ATOM 2615 O O . ARG A 1 331 ? -18.613 -3.297 23.476 1.00 88.94 331 ARG A O 1
ATOM 2622 N N . GLY A 1 332 ? -19.392 -4.581 21.806 1.00 83.12 332 GLY A N 1
ATOM 2623 C CA . GLY A 1 332 ? -20.783 -4.623 22.248 1.00 83.12 332 GLY A CA 1
ATOM 2624 C C . GLY A 1 332 ? -21.034 -5.679 23.326 1.00 83.12 332 GLY A C 1
ATOM 2625 O O . GLY A 1 332 ? -20.177 -6.495 23.665 1.00 83.12 332 GLY A O 1
ATOM 2626 N N . SER A 1 333 ? -22.248 -5.690 23.867 1.00 71.88 333 SER A N 1
ATOM 2627 C CA . SER A 1 333 ? -22.687 -6.668 24.873 1.00 71.88 333 SER A CA 1
ATOM 2628 C C . SER A 1 333 ? -22.871 -8.083 24.336 1.00 71.88 333 SER A C 1
ATOM 2630 O O . SER A 1 333 ? -22.589 -9.039 25.054 1.00 71.88 333 SER A O 1
ATOM 2632 N N . GLU A 1 334 ? -23.308 -8.230 23.086 1.00 75.31 334 GLU A N 1
ATOM 2633 C CA . GLU A 1 334 ? -23.660 -9.526 22.483 1.00 75.31 334 GLU A CA 1
ATOM 2634 C C . GLU A 1 334 ? -22.488 -10.186 21.733 1.00 75.31 334 GLU A C 1
ATOM 2636 O O . GLU A 1 334 ? -22.685 -11.078 20.917 1.00 75.31 334 GLU A O 1
ATOM 2641 N N . GLY A 1 335 ? -21.250 -9.762 22.013 1.00 82.19 335 GLY A N 1
ATOM 2642 C CA . GLY A 1 335 ? -20.056 -10.250 21.310 1.00 82.19 335 GLY A CA 1
ATOM 2643 C C . GLY A 1 335 ? -19.806 -9.580 19.957 1.00 82.19 335 GLY A C 1
ATOM 2644 O O . GLY A 1 335 ? -18.856 -9.942 19.273 1.00 82.19 335 GLY A O 1
ATOM 2645 N N . ASP A 1 336 ? -20.619 -8.587 19.598 1.00 89.00 336 ASP A N 1
ATOM 2646 C CA . ASP A 1 336 ? -20.397 -7.748 18.425 1.00 89.00 336 ASP A CA 1
ATOM 2647 C C . ASP A 1 336 ? -19.202 -6.799 18.609 1.00 89.00 336 ASP A C 1
ATOM 2649 O O . ASP A 1 336 ? -18.911 -6.356 19.725 1.00 89.00 336 ASP A O 1
ATOM 2653 N N . PHE A 1 337 ? -18.590 -6.386 17.500 1.00 92.94 337 PHE A N 1
ATOM 2654 C CA . PHE A 1 337 ? -17.563 -5.341 17.472 1.00 92.94 337 PHE A CA 1
ATOM 2655 C C . PHE A 1 337 ? -18.006 -4.153 16.619 1.00 92.94 337 PHE A C 1
ATOM 2657 O O . PHE A 1 337 ? -18.667 -4.331 15.598 1.00 92.94 337 PHE A O 1
ATOM 2664 N N . TYR A 1 338 ? -17.624 -2.946 17.032 1.00 92.19 338 TYR A N 1
ATOM 2665 C CA . TYR A 1 338 ? -17.924 -1.696 16.333 1.00 92.19 338 TYR A CA 1
ATOM 2666 C C . TYR A 1 338 ? -16.633 -0.962 16.062 1.00 92.19 338 TYR A C 1
ATOM 2668 O O . TYR A 1 338 ? -15.921 -0.617 17.006 1.00 92.19 338 TYR A O 1
ATOM 2676 N N . LEU A 1 339 ? -16.342 -0.720 14.792 1.00 93.69 339 LEU A N 1
ATOM 2677 C CA . LEU A 1 339 ? -15.157 0.018 14.381 1.00 93.69 339 LEU A CA 1
ATOM 2678 C C . LEU A 1 339 ? -15.586 1.304 13.679 1.00 93.69 339 LEU A C 1
ATOM 2680 O O . LEU A 1 339 ? -16.505 1.299 12.858 1.00 93.69 339 LEU A O 1
ATOM 2684 N N . LEU A 1 340 ? -14.904 2.400 14.003 1.00 92.50 340 LEU A N 1
ATOM 2685 C CA . LEU A 1 340 ? -14.894 3.610 13.193 1.00 92.50 340 LEU A CA 1
ATOM 2686 C C . LEU A 1 340 ? -13.743 3.485 12.202 1.00 92.50 340 LEU A C 1
ATOM 2688 O O . LEU A 1 340 ? -12.585 3.429 12.611 1.00 92.50 340 LEU A O 1
ATOM 2692 N N . LEU A 1 341 ? -14.072 3.455 10.919 1.00 91.31 341 LEU A N 1
ATOM 2693 C CA . LEU A 1 341 ? -13.135 3.384 9.812 1.00 91.31 341 LEU A CA 1
ATOM 2694 C C . LEU A 1 341 ? -13.066 4.744 9.118 1.00 91.31 341 LEU A C 1
ATOM 2696 O O . LEU A 1 341 ? -14.098 5.305 8.757 1.00 91.31 341 LEU A O 1
ATOM 2700 N N . ILE A 1 342 ? -11.861 5.264 8.922 1.00 85.88 342 ILE A N 1
ATOM 2701 C CA . ILE A 1 342 ? -11.587 6.497 8.182 1.00 85.88 342 ILE A CA 1
ATOM 2702 C C . ILE A 1 342 ? -10.865 6.119 6.893 1.00 85.88 342 ILE A C 1
ATOM 2704 O O . ILE A 1 342 ? -9.913 5.340 6.916 1.00 85.88 342 ILE A O 1
ATOM 2708 N N . SER A 1 343 ? -11.334 6.650 5.769 1.00 81.69 343 SER A N 1
ATOM 2709 C CA . SER A 1 343 ? -10.709 6.442 4.468 1.00 81.69 343 SER A CA 1
ATOM 2710 C C . SER A 1 343 ? -9.320 7.084 4.438 1.00 81.69 343 SER A C 1
ATOM 2712 O O . SER A 1 343 ? -9.180 8.287 4.676 1.00 81.69 343 SER A O 1
ATOM 2714 N N . ARG A 1 344 ? -8.295 6.296 4.095 1.00 73.62 344 ARG A N 1
ATOM 2715 C CA . ARG A 1 344 ? -6.929 6.794 3.860 1.00 73.62 344 ARG A CA 1
ATOM 2716 C C . ARG A 1 344 ? -6.844 7.674 2.613 1.00 73.62 344 ARG A C 1
ATOM 2718 O O . ARG A 1 344 ? -6.019 8.578 2.567 1.00 73.62 344 ARG A O 1
ATOM 2725 N N . SER A 1 345 ? -7.724 7.452 1.638 1.00 64.50 345 SER A N 1
ATOM 2726 C CA . SER A 1 345 ? -7.833 8.269 0.423 1.00 64.50 345 SER A CA 1
ATOM 2727 C C . SER A 1 345 ? -8.711 9.521 0.595 1.00 64.50 345 SER A C 1
ATOM 2729 O O . SER A 1 345 ? -8.930 10.265 -0.357 1.00 64.50 345 SER A O 1
ATOM 2731 N N . GLY A 1 346 ? -9.224 9.775 1.806 1.00 68.06 346 GLY A N 1
ATOM 2732 C CA . GLY A 1 346 ? -10.057 10.941 2.108 1.00 68.06 346 GLY A CA 1
ATOM 2733 C C . GLY A 1 346 ? -11.519 10.823 1.662 1.00 68.06 346 GLY A C 1
ATOM 2734 O O . GLY A 1 346 ? -12.264 11.791 1.779 1.00 68.06 346 GLY A O 1
ATOM 2735 N N . ARG A 1 347 ? -11.967 9.648 1.210 1.00 69.00 347 ARG A N 1
ATOM 2736 C CA . ARG A 1 347 ? -13.329 9.371 0.710 1.00 69.00 347 ARG A CA 1
ATOM 2737 C C . ARG A 1 347 ? -14.339 9.041 1.809 1.00 69.00 347 ARG A C 1
ATOM 2739 O O . ARG A 1 347 ? -15.222 8.207 1.626 1.00 69.00 347 ARG A O 1
ATOM 2746 N N . GLY A 1 348 ? -14.207 9.678 2.965 1.00 81.88 348 GLY A N 1
ATOM 2747 C CA . GLY A 1 348 ? -15.209 9.543 4.012 1.00 81.88 348 GLY A CA 1
ATOM 2748 C C . GLY A 1 348 ? -14.863 8.602 5.158 1.00 81.88 348 GLY A C 1
ATOM 2749 O O . GLY A 1 348 ? -13.723 8.177 5.348 1.00 81.88 348 GLY A O 1
ATOM 2750 N N . CYS A 1 349 ? -15.853 8.349 6.006 1.00 87.12 349 CYS A N 1
ATOM 2751 C CA . CYS A 1 349 ? -15.736 7.454 7.149 1.00 87.12 349 CYS A CA 1
ATOM 2752 C C . CYS A 1 349 ? -16.986 6.589 7.318 1.00 87.12 349 CYS A C 1
ATOM 2754 O O . CYS A 1 349 ? -18.081 6.919 6.852 1.00 87.12 349 CYS A O 1
ATOM 2756 N N . ARG A 1 350 ? -16.804 5.454 7.995 1.00 91.56 350 ARG A N 1
ATOM 2757 C CA . ARG A 1 350 ? -17.827 4.433 8.222 1.00 91.56 350 ARG A CA 1
ATOM 2758 C C . ARG A 1 350 ? -17.820 3.997 9.680 1.00 91.56 350 ARG A C 1
ATOM 2760 O O . ARG A 1 350 ? -16.761 3.773 10.256 1.00 91.56 350 ARG A O 1
ATOM 2767 N N . VAL A 1 351 ? -18.997 3.820 10.270 1.00 92.06 351 VAL A N 1
ATOM 2768 C CA . VAL A 1 351 ? -19.156 3.072 11.524 1.00 92.06 351 VAL A CA 1
ATOM 2769 C C . VAL A 1 351 ? -19.716 1.708 11.172 1.00 92.06 351 VAL A C 1
ATOM 2771 O O . VAL A 1 351 ? -20.833 1.606 10.660 1.00 92.06 351 VAL A O 1
ATOM 2774 N N . VAL A 1 352 ? -18.937 0.670 11.450 1.00 92.56 352 VAL A N 1
ATOM 2775 C CA . VAL A 1 352 ? -19.189 -0.688 10.973 1.00 92.56 352 VAL A CA 1
ATOM 2776 C C . VAL A 1 352 ? -19.395 -1.631 12.149 1.00 92.56 352 VAL A C 1
ATOM 2778 O O . VAL A 1 352 ? -18.632 -1.599 13.115 1.00 92.56 352 VAL A O 1
ATOM 2781 N N . LYS A 1 353 ? -20.427 -2.470 12.061 1.00 91.19 353 LYS A N 1
ATOM 2782 C CA . LYS A 1 353 ? -20.755 -3.535 13.012 1.00 91.19 353 LYS A CA 1
ATOM 2783 C C . LYS A 1 353 ? -20.285 -4.886 12.471 1.00 91.19 353 LYS A C 1
ATOM 2785 O O . LYS A 1 353 ? -20.613 -5.231 11.340 1.00 91.19 353 LYS A O 1
ATOM 2790 N N . TYR A 1 354 ? -19.608 -5.665 13.308 1.00 91.69 354 TYR A N 1
ATOM 2791 C CA . TYR A 1 354 ? -19.244 -7.059 13.047 1.00 91.69 354 TYR A CA 1
ATOM 2792 C C . TYR A 1 354 ? -20.031 -7.970 13.983 1.00 91.69 354 TYR A C 1
ATOM 2794 O O . TYR A 1 354 ? -19.867 -7.882 15.201 1.00 91.69 354 TYR A O 1
ATOM 2802 N N . SER A 1 355 ? -20.853 -8.850 13.413 1.00 88.62 355 SER A N 1
ATOM 2803 C CA . SER A 1 355 ? -21.716 -9.778 14.157 1.00 88.62 355 SER A CA 1
ATOM 2804 C C . SER A 1 355 ? -21.481 -11.216 13.751 1.00 88.62 355 SER A C 1
ATOM 2806 O O . SER A 1 355 ? -21.395 -11.514 12.565 1.00 88.62 355 SER A O 1
ATOM 2808 N N . TYR A 1 356 ? -21.436 -12.123 14.719 1.00 87.88 356 TYR A N 1
ATOM 2809 C CA . TYR A 1 356 ? -21.268 -13.543 14.435 1.00 87.88 356 TYR A CA 1
ATOM 2810 C C . TYR A 1 356 ? -22.550 -14.167 13.854 1.00 87.88 356 TYR A C 1
ATOM 2812 O O . TYR A 1 356 ? -23.606 -14.139 14.488 1.00 87.88 356 TYR A O 1
ATOM 2820 N N . ASP A 1 357 ? -22.447 -14.787 12.677 1.00 84.50 357 ASP A N 1
ATOM 2821 C CA . ASP A 1 357 ? -23.496 -15.604 12.065 1.00 84.50 357 ASP A CA 1
ATOM 2822 C C . ASP A 1 357 ? -23.084 -17.083 12.033 1.00 84.50 357 ASP A C 1
ATOM 2824 O O . ASP A 1 357 ? -22.214 -17.513 11.273 1.00 84.50 357 ASP A O 1
ATOM 2828 N N . GLN A 1 358 ? -23.767 -17.888 12.849 1.00 81.25 358 GLN A N 1
ATOM 2829 C CA . GLN A 1 358 ? -23.573 -19.337 12.948 1.00 81.25 358 GLN A CA 1
ATOM 2830 C C . GLN A 1 358 ? -24.010 -20.129 11.703 1.00 81.25 358 GLN A C 1
ATOM 2832 O O . GLN A 1 358 ? -23.702 -21.314 11.616 1.00 81.25 358 GLN A O 1
ATOM 2837 N N . ASN A 1 359 ? -24.785 -19.524 10.795 1.00 75.50 359 ASN A N 1
ATOM 2838 C CA . ASN A 1 359 ? -25.290 -20.176 9.583 1.00 75.50 359 ASN A CA 1
ATOM 2839 C C . ASN A 1 359 ? -24.483 -19.799 8.334 1.00 75.50 359 ASN A C 1
ATOM 2841 O O . ASN A 1 359 ? -24.815 -20.263 7.237 1.00 75.50 359 ASN A O 1
ATOM 2845 N N . LEU A 1 360 ? -23.462 -18.948 8.480 1.00 70.19 360 LEU A N 1
ATOM 2846 C CA . LEU A 1 360 ? -22.625 -18.515 7.375 1.00 70.19 360 LEU A CA 1
ATOM 2847 C C . LEU A 1 360 ? -21.820 -19.710 6.849 1.00 70.19 360 LEU A C 1
ATOM 2849 O O . LEU A 1 360 ? -20.836 -20.141 7.448 1.00 70.19 360 LEU A O 1
ATOM 2853 N N . ALA A 1 361 ? -22.248 -20.265 5.715 1.00 58.59 361 ALA A N 1
ATOM 2854 C CA . ALA A 1 361 ? -21.550 -21.373 5.087 1.00 58.59 361 ALA A CA 1
ATOM 2855 C C . ALA A 1 361 ? -20.131 -20.938 4.686 1.00 58.59 361 ALA A C 1
ATOM 2857 O O . ALA A 1 361 ? -19.961 -20.088 3.814 1.00 58.59 361 ALA A O 1
ATOM 2858 N N . LEU A 1 362 ? -19.113 -21.572 5.275 1.00 59.66 362 LEU A N 1
ATOM 2859 C CA . LEU A 1 362 ? -17.740 -21.544 4.769 1.00 59.66 362 LEU A CA 1
ATOM 2860 C C . LEU A 1 362 ? -17.732 -22.296 3.427 1.00 59.66 362 LEU A C 1
ATOM 2862 O O . LEU A 1 362 ? -17.525 -23.511 3.386 1.00 59.66 362 LEU A O 1
ATOM 2866 N N . LEU A 1 363 ? -18.080 -21.618 2.331 1.00 55.22 363 LEU A N 1
ATOM 2867 C CA . LEU A 1 363 ? -18.069 -22.227 1.003 1.00 55.22 363 LEU A CA 1
ATOM 2868 C C . LEU A 1 363 ? -16.640 -22.716 0.696 1.00 55.22 363 LEU A C 1
ATOM 2870 O O . LEU A 1 363 ? -15.687 -21.971 0.918 1.00 55.22 363 LEU A O 1
ATOM 2874 N N . PRO A 1 364 ? -16.447 -23.952 0.196 1.00 49.53 364 PRO A N 1
ATOM 2875 C CA . PRO A 1 364 ? -15.171 -24.367 -0.363 1.00 49.53 364 PRO A CA 1
ATOM 2876 C C . PRO A 1 364 ? -14.921 -23.556 -1.631 1.00 49.53 364 PRO A C 1
ATOM 2878 O O . PRO A 1 364 ? -15.505 -23.799 -2.688 1.00 49.53 364 PRO A O 1
ATOM 2881 N N . GLN A 1 365 ? -14.088 -22.550 -1.445 1.00 59.34 365 GLN A N 1
ATOM 2882 C CA . GLN A 1 365 ? -13.714 -21.536 -2.399 1.00 59.34 365 GLN A CA 1
ATOM 2883 C C . GLN A 1 365 ? -12.647 -22.095 -3.342 1.00 59.34 365 GLN A C 1
ATOM 2885 O O . GLN A 1 365 ? -11.693 -22.739 -2.894 1.00 59.34 365 GLN A O 1
ATOM 2890 N N . LYS A 1 366 ? -12.788 -21.891 -4.653 1.00 80.31 366 LYS A N 1
ATOM 2891 C CA . LYS A 1 366 ? -11.677 -22.192 -5.566 1.00 80.31 366 LYS A CA 1
ATOM 2892 C C . LYS A 1 366 ? -10.491 -21.339 -5.131 1.00 80.31 366 LYS A C 1
ATOM 2894 O O . LYS A 1 366 ? -10.621 -20.125 -5.033 1.00 80.31 366 LYS A O 1
ATOM 2899 N N . LYS A 1 367 ? -9.372 -21.976 -4.808 1.00 89.38 367 LYS A N 1
ATOM 2900 C CA . LYS A 1 367 ? -8.195 -21.288 -4.287 1.00 89.38 367 LYS A CA 1
ATOM 2901 C C . LYS A 1 367 ? -7.368 -20.741 -5.444 1.00 89.38 367 LYS A C 1
ATOM 2903 O O . LYS A 1 367 ? -6.980 -21.513 -6.314 1.00 89.38 367 LYS A O 1
ATOM 2908 N N . VAL A 1 368 ? -7.101 -19.441 -5.412 1.00 94.00 368 VAL A N 1
ATOM 2909 C CA . VAL A 1 368 ? -6.181 -18.742 -6.314 1.00 94.00 368 VAL A CA 1
ATOM 2910 C C . VAL A 1 368 ? -5.050 -18.194 -5.461 1.00 94.00 368 VAL A C 1
ATOM 2912 O O . VAL A 1 368 ? -5.290 -17.475 -4.494 1.00 94.00 368 VAL A O 1
ATOM 2915 N N . THR A 1 369 ? -3.817 -18.542 -5.801 1.00 95.38 369 THR A N 1
ATOM 2916 C CA . THR A 1 369 ? -2.622 -17.994 -5.156 1.00 95.38 369 THR A CA 1
ATOM 2917 C C . THR A 1 369 ? -2.105 -16.795 -5.943 1.00 95.38 369 THR A C 1
ATOM 2919 O O . THR A 1 369 ? -1.946 -16.857 -7.163 1.00 95.38 369 THR A O 1
ATOM 2922 N N . LEU A 1 370 ? -1.838 -15.697 -5.244 1.00 94.81 370 LEU A N 1
ATOM 2923 C CA . LEU A 1 370 ? -1.299 -14.464 -5.801 1.00 94.81 370 LEU A CA 1
ATOM 2924 C C . LEU A 1 370 ? -0.008 -14.115 -5.070 1.00 94.81 370 LEU A C 1
ATOM 2926 O O . LEU A 1 370 ? 0.015 -14.030 -3.841 1.00 94.81 370 LEU A O 1
ATOM 2930 N N . THR A 1 371 ? 1.059 -13.889 -5.828 1.00 93.31 371 THR A N 1
ATOM 2931 C CA . THR A 1 371 ? 2.317 -13.364 -5.295 1.00 93.31 371 THR A CA 1
ATOM 2932 C C . THR A 1 371 ? 2.591 -11.979 -5.849 1.00 93.31 371 THR A C 1
ATOM 2934 O O . THR A 1 371 ? 2.657 -11.815 -7.064 1.00 93.31 371 THR A O 1
ATOM 2937 N N . ASP A 1 372 ? 2.775 -11.012 -4.959 1.00 89.56 372 ASP A N 1
ATOM 2938 C CA . ASP A 1 372 ? 3.210 -9.658 -5.292 1.00 89.56 372 ASP A CA 1
ATOM 2939 C C . ASP A 1 372 ? 4.646 -9.446 -4.791 1.00 89.56 372 ASP A C 1
ATOM 2941 O O . ASP A 1 372 ? 4.976 -9.783 -3.646 1.00 89.56 372 ASP A O 1
ATOM 2945 N N . LEU A 1 373 ? 5.527 -8.952 -5.663 1.00 85.06 373 LEU A N 1
ATOM 2946 C CA . LEU A 1 373 ? 6.891 -8.604 -5.273 1.00 85.06 373 LEU A CA 1
ATOM 2947 C C . LEU A 1 373 ? 6.937 -7.289 -4.486 1.00 85.06 373 LEU A C 1
ATOM 2949 O O . LEU A 1 373 ? 7.795 -7.164 -3.613 1.00 85.06 373 LEU A O 1
ATOM 2953 N N . SER A 1 374 ? 6.071 -6.326 -4.804 1.00 70.88 374 SER A N 1
ATOM 2954 C CA . SER A 1 374 ? 6.073 -4.977 -4.231 1.00 70.88 374 SER A CA 1
ATOM 2955 C C . SER A 1 374 ? 4.998 -4.804 -3.152 1.00 70.88 374 SER A C 1
ATOM 2957 O O . SER A 1 374 ? 4.003 -5.520 -3.105 1.00 70.88 374 SER A O 1
ATOM 2959 N N . ASP A 1 375 ? 5.188 -3.826 -2.260 1.00 66.94 375 ASP A N 1
ATOM 2960 C CA . ASP A 1 375 ? 4.092 -3.291 -1.447 1.00 66.94 375 ASP A CA 1
ATOM 2961 C C . ASP A 1 375 ? 3.264 -2.297 -2.273 1.00 66.94 375 ASP A C 1
ATOM 2963 O O . ASP A 1 375 ? 3.427 -1.082 -2.162 1.00 66.94 375 ASP A O 1
ATOM 2967 N N . CYS A 1 376 ? 2.436 -2.812 -3.180 1.00 72.12 376 CYS A N 1
ATOM 2968 C CA . CYS A 1 376 ? 1.551 -1.976 -3.976 1.00 72.12 376 CYS A CA 1
ATOM 2969 C C . CYS A 1 376 ? 0.202 -1.803 -3.261 1.00 72.12 376 CYS A C 1
ATOM 2971 O O . CYS A 1 376 ? -0.606 -2.736 -3.202 1.00 72.12 376 CYS A O 1
ATOM 2973 N N . TYR A 1 377 ? -0.082 -0.596 -2.756 1.00 71.31 377 TYR A N 1
ATOM 2974 C CA . TYR A 1 377 ? -1.361 -0.292 -2.099 1.00 71.31 377 TYR A CA 1
ATOM 2975 C C . TYR A 1 377 ? -2.559 -0.614 -3.007 1.00 71.31 377 TYR A C 1
ATOM 2977 O O . TYR A 1 377 ? -3.552 -1.180 -2.553 1.00 71.31 377 TYR A O 1
ATOM 2985 N N . VAL A 1 378 ? -2.448 -0.304 -4.303 1.00 75.06 378 VAL A N 1
ATOM 2986 C CA . VAL A 1 378 ? -3.506 -0.522 -5.309 1.00 75.06 378 VAL A CA 1
ATOM 2987 C C . VAL A 1 378 ? -3.834 -1.998 -5.457 1.00 75.06 378 VAL A C 1
ATOM 2989 O O . VAL A 1 378 ? -5.001 -2.379 -5.483 1.00 75.06 378 VAL A O 1
ATOM 2992 N N . VAL A 1 379 ? -2.801 -2.843 -5.512 1.00 81.56 379 VAL A N 1
ATOM 2993 C CA . VAL A 1 379 ? -2.963 -4.295 -5.611 1.00 81.56 379 VAL A CA 1
ATOM 2994 C C . VAL A 1 379 ? -3.602 -4.838 -4.342 1.00 81.56 379 VAL A C 1
ATOM 2996 O O . VAL A 1 379 ? -4.551 -5.611 -4.440 1.00 81.56 379 VAL A O 1
ATOM 2999 N N . LYS A 1 380 ? -3.145 -4.411 -3.158 1.00 80.94 380 LYS A N 1
ATOM 3000 C CA . LYS A 1 380 ? -3.758 -4.815 -1.882 1.00 80.94 380 LYS A CA 1
ATOM 3001 C C . LYS A 1 380 ? -5.238 -4.437 -1.827 1.00 80.94 380 LYS A C 1
ATOM 3003 O O . LYS A 1 380 ? -6.070 -5.267 -1.473 1.00 80.94 380 LYS A O 1
ATOM 3008 N N . LEU A 1 381 ? -5.579 -3.218 -2.242 1.00 78.06 381 LEU A N 1
ATOM 3009 C CA . LEU A 1 381 ? -6.966 -2.774 -2.233 1.00 78.06 381 LEU A CA 1
ATOM 3010 C C . LEU A 1 381 ? -7.820 -3.546 -3.248 1.00 78.06 381 LEU A C 1
ATOM 3012 O O . LEU A 1 381 ? -8.936 -3.958 -2.927 1.00 78.06 381 LEU A O 1
ATOM 3016 N N . ALA A 1 382 ? -7.273 -3.822 -4.435 1.00 84.12 382 ALA A N 1
ATOM 3017 C CA . ALA A 1 382 ? -7.930 -4.656 -5.433 1.00 84.12 382 ALA A CA 1
ATOM 3018 C C . ALA A 1 382 ? -8.150 -6.095 -4.933 1.00 84.12 382 ALA A C 1
ATOM 3020 O O . ALA A 1 382 ? -9.214 -6.668 -5.155 1.00 84.12 382 ALA A O 1
ATOM 3021 N N . VAL A 1 383 ? -7.178 -6.674 -4.221 1.00 86.81 383 VAL A N 1
ATOM 3022 C CA . VAL A 1 383 ? -7.295 -7.996 -3.584 1.00 86.81 383 VAL A CA 1
ATOM 3023 C C . VAL A 1 383 ? -8.475 -8.037 -2.619 1.00 86.81 383 VAL A C 1
ATOM 3025 O O . VAL A 1 383 ? -9.259 -8.987 -2.660 1.00 86.81 383 VAL A O 1
ATOM 3028 N N . ASP A 1 384 ? -8.627 -7.024 -1.770 1.00 79.62 384 ASP A N 1
ATOM 3029 C CA . ASP A 1 384 ? -9.687 -7.017 -0.761 1.00 79.62 384 ASP A CA 1
ATOM 3030 C C . ASP A 1 384 ? -11.074 -6.836 -1.371 1.00 79.62 384 ASP A C 1
ATOM 3032 O O . ASP A 1 384 ? -12.025 -7.511 -0.973 1.00 79.62 384 ASP A O 1
ATOM 3036 N N . ILE A 1 385 ? -11.198 -5.982 -2.384 1.00 80.00 385 ILE A N 1
ATOM 3037 C CA . ILE A 1 385 ? -12.482 -5.775 -3.059 1.00 80.00 385 ILE A CA 1
ATOM 3038 C C . ILE A 1 385 ? -12.851 -6.999 -3.882 1.00 80.00 385 ILE A C 1
ATOM 3040 O O . ILE A 1 385 ? -13.982 -7.469 -3.783 1.00 80.00 385 ILE A O 1
ATOM 3044 N N . PHE A 1 386 ? -11.893 -7.598 -4.590 1.00 86.19 386 PHE A N 1
ATOM 3045 C CA . PHE A 1 386 ? -12.132 -8.836 -5.320 1.00 86.19 386 PHE A CA 1
ATOM 3046 C C . PHE A 1 386 ? -12.593 -9.968 -4.391 1.00 86.19 386 PHE A C 1
ATOM 3048 O O . PHE A 1 386 ? -13.526 -10.690 -4.727 1.00 86.19 386 PHE A O 1
ATOM 3055 N N . ARG A 1 387 ? -11.999 -10.110 -3.195 1.00 83.00 387 ARG A N 1
ATOM 3056 C CA . ARG A 1 387 ? -12.456 -11.087 -2.183 1.00 83.00 387 ARG A CA 1
ATOM 3057 C C . ARG A 1 387 ? -13.900 -10.844 -1.743 1.00 83.00 387 ARG A C 1
ATOM 3059 O O . ARG A 1 387 ? -14.633 -11.809 -1.529 1.00 83.00 387 ARG A O 1
ATOM 3066 N N . ASN A 1 388 ? -14.296 -9.580 -1.607 1.00 77.06 388 ASN A N 1
ATOM 3067 C CA . ASN A 1 388 ? -15.649 -9.198 -1.206 1.00 77.06 388 ASN A CA 1
ATOM 3068 C C . ASN A 1 388 ? -16.677 -9.427 -2.324 1.00 77.06 388 ASN A C 1
ATOM 3070 O O . ASN A 1 388 ? -17.784 -9.890 -2.049 1.00 77.06 388 ASN A O 1
ATOM 3074 N N . GLU A 1 389 ? -16.321 -9.124 -3.574 1.00 81.38 389 GLU A N 1
ATOM 3075 C CA . GLU A 1 389 ? -17.197 -9.295 -4.740 1.00 81.38 389 GLU A CA 1
ATOM 3076 C C . GLU A 1 389 ? -17.287 -10.752 -5.214 1.00 81.38 389 GLU A C 1
ATOM 3078 O O . GLU A 1 389 ? -18.326 -11.165 -5.735 1.00 81.38 389 GLU A O 1
ATOM 3083 N N . HIS A 1 390 ? -16.237 -11.544 -4.970 1.00 82.94 390 HIS A N 1
ATOM 3084 C CA . HIS A 1 390 ? -16.127 -12.953 -5.351 1.00 82.94 390 HIS A CA 1
ATOM 3085 C C . HIS A 1 390 ? -15.888 -13.875 -4.142 1.00 82.94 390 HIS A C 1
ATOM 3087 O O . HIS A 1 390 ? -14.867 -14.571 -4.082 1.00 82.94 390 HIS A O 1
ATOM 3093 N N . PRO A 1 391 ? -16.827 -13.958 -3.177 1.00 76.00 391 PRO A N 1
ATOM 3094 C CA . PRO A 1 391 ? -16.686 -14.799 -1.986 1.00 76.00 391 PRO A CA 1
ATOM 3095 C C . PRO A 1 391 ? -16.625 -16.305 -2.297 1.00 76.00 391 PRO A C 1
ATOM 3097 O O . PRO A 1 391 ? -16.385 -17.112 -1.400 1.00 76.00 391 PRO A O 1
ATOM 3100 N N . GLU A 1 392 ? -16.858 -16.720 -3.543 1.00 79.75 392 GLU A N 1
ATOM 3101 C CA . GLU A 1 392 ? -16.633 -18.072 -4.057 1.00 79.75 392 GLU A CA 1
ATOM 3102 C C . GLU A 1 392 ? -15.165 -18.379 -4.429 1.00 79.75 392 GLU A C 1
ATOM 3104 O O . GLU A 1 392 ? -14.833 -19.549 -4.664 1.00 79.75 392 GLU A O 1
ATOM 3109 N N . ILE A 1 393 ? -14.282 -17.372 -4.451 1.00 86.50 393 ILE A N 1
ATOM 3110 C CA . ILE A 1 393 ? -12.849 -17.486 -4.761 1.00 86.50 393 ILE A CA 1
ATOM 3111 C C . ILE A 1 393 ? -12.016 -17.187 -3.505 1.00 86.50 393 ILE A C 1
ATOM 3113 O O . ILE A 1 393 ? -12.131 -16.137 -2.881 1.00 86.50 393 ILE A O 1
ATOM 3117 N N . ALA A 1 394 ? -11.129 -18.111 -3.137 1.00 84.06 394 ALA A N 1
ATOM 3118 C CA . ALA A 1 394 ? -10.198 -17.965 -2.022 1.00 84.06 394 ALA A CA 1
ATOM 3119 C C . ALA A 1 394 ? -8.905 -17.392 -2.583 1.00 84.06 394 ALA A C 1
ATOM 3121 O O . ALA A 1 394 ? -8.020 -18.141 -3.002 1.00 84.06 394 ALA A O 1
ATOM 3122 N N . LEU A 1 395 ? -8.822 -16.065 -2.626 1.00 88.12 395 LEU A N 1
ATOM 3123 C CA . LEU A 1 395 ? -7.628 -15.369 -3.082 1.00 88.12 395 LEU A CA 1
ATOM 3124 C C . LEU A 1 395 ? -6.591 -15.313 -1.949 1.00 88.12 395 LEU A C 1
ATOM 3126 O O . LEU A 1 395 ? -6.713 -14.512 -1.020 1.00 88.12 395 LEU A O 1
ATOM 3130 N N . GLU A 1 396 ? -5.571 -16.164 -2.011 1.00 88.75 396 GLU A N 1
ATOM 3131 C CA . GLU A 1 396 ? -4.434 -16.158 -1.088 1.00 88.75 396 GLU A CA 1
ATOM 3132 C C . GLU A 1 396 ? -3.342 -15.223 -1.605 1.00 88.75 396 GLU A C 1
ATOM 3134 O O . GLU A 1 396 ? -2.624 -15.546 -2.547 1.00 88.75 396 GLU A O 1
ATOM 3139 N N . TYR A 1 397 ? -3.219 -14.063 -0.966 1.00 88.94 397 TYR A N 1
ATOM 3140 C CA . TYR A 1 397 ? -2.263 -13.021 -1.320 1.00 88.94 397 TYR A CA 1
ATOM 3141 C C . TYR A 1 397 ? -0.984 -13.159 -0.490 1.00 88.94 397 TYR A C 1
ATOM 3143 O O . TYR A 1 397 ? -1.042 -13.202 0.739 1.00 88.94 397 TYR A O 1
ATOM 3151 N N . THR A 1 398 ? 0.166 -13.219 -1.159 1.00 88.19 398 THR A N 1
ATOM 3152 C CA . THR A 1 398 ? 1.496 -13.234 -0.541 1.00 88.19 398 THR A CA 1
ATOM 3153 C C . THR A 1 398 ? 2.323 -12.074 -1.076 1.00 88.19 398 THR A C 1
ATOM 3155 O O . THR A 1 398 ? 2.720 -12.081 -2.239 1.00 88.19 398 THR A O 1
ATOM 3158 N N . GLN A 1 399 ? 2.638 -11.122 -0.206 1.00 84.75 399 GLN A N 1
ATOM 3159 C CA . GLN A 1 399 ? 3.631 -10.084 -0.466 1.00 84.75 399 GLN A CA 1
ATOM 3160 C C . GLN A 1 399 ? 5.028 -10.620 -0.126 1.00 84.75 399 GLN A C 1
ATOM 3162 O O . GLN A 1 399 ? 5.236 -11.154 0.966 1.00 84.75 399 GLN A O 1
ATOM 3167 N N . LEU A 1 400 ? 5.985 -10.506 -1.050 1.00 82.00 400 LEU A N 1
ATOM 3168 C CA . LEU A 1 400 ? 7.359 -10.980 -0.831 1.00 82.00 400 LEU A CA 1
ATOM 3169 C C . LEU A 1 400 ? 8.253 -9.952 -0.137 1.00 82.00 400 LEU A C 1
ATOM 3171 O O . LEU A 1 400 ? 9.182 -10.350 0.567 1.00 82.00 400 LEU A O 1
ATOM 3175 N N . TYR A 1 401 ? 8.006 -8.659 -0.344 1.00 73.00 401 TYR A N 1
ATOM 3176 C CA . TYR A 1 401 ? 8.852 -7.591 0.177 1.00 73.00 401 TYR A CA 1
ATOM 3177 C C . TYR A 1 401 ? 8.033 -6.361 0.600 1.00 73.00 401 TYR A C 1
ATOM 3179 O O . TYR A 1 401 ? 7.089 -5.976 -0.085 1.00 73.00 401 TYR A O 1
ATOM 3187 N N . ASP A 1 402 ? 8.404 -5.754 1.730 1.00 65.62 402 ASP A N 1
ATOM 3188 C CA . ASP A 1 402 ? 7.816 -4.527 2.281 1.00 65.62 402 ASP A CA 1
ATOM 3189 C C . ASP A 1 402 ? 8.857 -3.395 2.215 1.00 65.62 402 ASP A C 1
ATOM 3191 O O . ASP A 1 402 ? 9.960 -3.537 2.745 1.00 65.62 402 ASP A O 1
ATOM 3195 N N . PHE A 1 403 ? 8.524 -2.301 1.520 1.00 55.41 403 PHE A N 1
ATOM 3196 C CA . PHE A 1 403 ? 9.405 -1.137 1.342 1.00 55.41 403 PHE A CA 1
ATOM 3197 C C . PHE A 1 403 ? 9.483 -0.237 2.581 1.00 55.41 403 PHE A C 1
ATOM 3199 O O . PHE A 1 403 ? 10.386 0.591 2.669 1.00 55.41 403 PHE A O 1
ATOM 3206 N N . MET A 1 404 ? 8.537 -0.362 3.513 1.00 44.69 404 MET A N 1
ATOM 3207 C CA . MET A 1 404 ? 8.409 0.507 4.683 1.00 44.69 404 MET A CA 1
ATOM 3208 C C . MET A 1 404 ? 8.970 -0.126 5.961 1.00 44.69 404 MET A C 1
ATOM 3210 O O . MET A 1 404 ? 9.283 0.597 6.905 1.00 44.69 404 MET A O 1
ATOM 3214 N N . ASP A 1 405 ? 9.154 -1.448 5.986 1.00 47.25 405 ASP A N 1
ATOM 3215 C CA . ASP A 1 405 ? 9.690 -2.190 7.132 1.00 47.25 405 ASP A CA 1
ATOM 3216 C C . ASP A 1 405 ? 11.170 -2.575 6.927 1.00 47.25 405 ASP A C 1
ATOM 3218 O O . ASP A 1 405 ? 11.557 -3.746 6.908 1.00 47.25 405 ASP A O 1
ATOM 3222 N N . GLU A 1 406 ? 12.045 -1.573 6.768 1.00 46.25 406 GLU A N 1
ATOM 3223 C CA . GLU A 1 406 ? 13.498 -1.798 6.878 1.00 46.25 406 GLU A CA 1
ATOM 3224 C C . GLU A 1 406 ? 13.937 -2.110 8.328 1.00 46.25 406 GLU A C 1
ATOM 3226 O O . GLU A 1 406 ? 15.088 -2.523 8.550 1.00 46.25 406 GLU A O 1
ATOM 3231 N N . GLU A 1 407 ? 13.044 -1.942 9.319 1.00 43.56 407 GLU A N 1
ATOM 3232 C CA . GLU A 1 407 ? 13.413 -1.872 10.734 1.00 43.56 407 GLU A CA 1
ATOM 3233 C C . GLU A 1 407 ? 12.998 -3.048 11.642 1.00 43.56 407 GLU A C 1
ATOM 3235 O O . GLU A 1 407 ? 13.511 -3.088 12.763 1.00 43.56 407 GLU A O 1
ATOM 3240 N N . TYR A 1 408 ? 12.229 -4.074 11.231 1.00 33.62 408 TYR A N 1
ATOM 3241 C CA . TYR A 1 408 ? 11.851 -5.136 12.192 1.00 33.62 408 TYR A CA 1
ATOM 3242 C C . TYR A 1 408 ? 12.148 -6.622 11.838 1.00 33.62 408 TYR A C 1
ATOM 3244 O O . TYR A 1 408 ? 11.401 -7.310 11.149 1.00 33.62 408 TYR A O 1
ATOM 3252 N N . LYS A 1 409 ? 13.190 -7.135 12.542 1.00 41.12 409 LYS A N 1
ATOM 3253 C CA . LYS A 1 409 ? 13.456 -8.509 13.081 1.00 41.12 409 LYS A CA 1
ATOM 3254 C C . LYS A 1 409 ? 14.134 -9.597 12.211 1.00 41.12 409 LYS A C 1
ATOM 3256 O O . LYS A 1 409 ? 13.927 -9.675 11.009 1.00 41.12 409 LYS A O 1
ATOM 3261 N N . PRO A 1 410 ? 14.761 -10.623 12.843 1.00 36.12 410 PRO A N 1
ATOM 3262 C CA . PRO A 1 410 ? 15.846 -10.659 13.836 1.00 36.12 410 PRO A CA 1
ATOM 3263 C C . PRO A 1 410 ? 17.144 -11.259 13.221 1.00 36.12 410 PRO A C 1
ATOM 3265 O O . PRO A 1 410 ? 17.162 -11.670 12.065 1.00 36.12 410 PRO A O 1
ATOM 3268 N N . GLU A 1 411 ? 18.246 -11.311 13.982 1.00 42.84 411 GLU A N 1
ATOM 3269 C CA . GLU A 1 411 ? 19.588 -11.771 13.560 1.00 42.84 411 GLU A CA 1
ATOM 3270 C C . GLU A 1 411 ? 19.616 -12.970 12.579 1.00 42.84 411 GLU A C 1
ATOM 3272 O O . GLU A 1 411 ? 19.502 -14.139 12.945 1.00 42.84 411 GLU A O 1
ATOM 3277 N N . GLY A 1 412 ? 19.862 -12.661 11.308 1.00 44.84 412 GLY A N 1
ATOM 3278 C CA . GLY A 1 412 ? 20.041 -13.591 10.198 1.00 44.84 412 GLY A CA 1
ATOM 3279 C C . GLY A 1 412 ? 20.299 -12.764 8.942 1.00 44.84 412 GLY A C 1
ATOM 3280 O O . GLY A 1 412 ? 19.862 -11.622 8.872 1.00 44.84 412 GLY A O 1
ATOM 3281 N N . LYS A 1 413 ? 21.089 -13.264 7.985 1.00 44.97 413 LYS A N 1
ATOM 3282 C CA . LYS A 1 413 ? 21.488 -12.492 6.792 1.00 44.97 413 LYS A CA 1
ATOM 3283 C C . LYS A 1 413 ? 20.258 -11.841 6.137 1.00 44.97 413 LYS A C 1
ATOM 3285 O O . LYS A 1 413 ? 19.422 -12.567 5.607 1.00 44.97 413 LYS A O 1
ATOM 3290 N N . LYS A 1 414 ? 20.177 -10.503 6.201 1.00 56.47 414 LYS A N 1
ATOM 3291 C CA . LYS A 1 414 ? 19.134 -9.688 5.566 1.00 56.47 414 LYS A CA 1
ATOM 3292 C C . LYS A 1 414 ? 19.034 -10.106 4.096 1.00 56.47 414 LYS A C 1
ATOM 3294 O O . LYS A 1 414 ? 20.026 -9.977 3.379 1.00 56.47 414 LYS A O 1
ATOM 3299 N N . LYS A 1 415 ? 17.888 -10.644 3.667 1.00 60.75 415 LYS A N 1
ATOM 3300 C CA . LYS A 1 415 ? 17.589 -10.738 2.235 1.00 60.75 415 LYS A CA 1
ATOM 3301 C C . LYS A 1 415 ? 17.330 -9.316 1.751 1.00 60.75 415 LYS A C 1
ATOM 3303 O O . LYS A 1 415 ? 16.461 -8.638 2.287 1.00 60.75 415 LYS A O 1
ATOM 3308 N N . SER A 1 416 ? 18.119 -8.862 0.792 1.00 68.75 416 SER A N 1
ATOM 3309 C CA . SER A 1 416 ? 17.880 -7.608 0.081 1.00 68.75 416 SER A CA 1
ATOM 3310 C C . SER A 1 416 ? 16.652 -7.737 -0.828 1.00 68.75 416 SER A C 1
ATOM 3312 O O . SER A 1 416 ? 16.258 -8.847 -1.190 1.00 68.75 416 SER A O 1
ATOM 3314 N N . ARG A 1 417 ? 16.079 -6.613 -1.276 1.00 66.00 417 ARG A N 1
ATOM 3315 C CA . ARG A 1 417 ? 15.066 -6.598 -2.355 1.00 66.00 417 ARG A CA 1
ATOM 3316 C C . ARG A 1 417 ? 15.482 -7.418 -3.566 1.00 66.00 417 ARG A C 1
ATOM 3318 O O . ARG A 1 417 ? 14.686 -8.157 -4.135 1.00 66.00 417 ARG A O 1
ATOM 3325 N N . PHE A 1 418 ? 16.758 -7.316 -3.921 1.00 69.75 418 PHE A N 1
ATOM 3326 C CA . PHE A 1 418 ? 17.357 -8.050 -5.023 1.00 69.75 418 PHE A CA 1
ATOM 3327 C C . PHE A 1 418 ? 17.316 -9.568 -4.810 1.00 69.75 418 PHE A C 1
ATOM 3329 O O . PHE A 1 418 ? 17.071 -10.315 -5.752 1.00 69.75 418 PHE A O 1
ATOM 3336 N N . ASP A 1 419 ? 17.484 -10.036 -3.569 1.00 78.12 419 ASP A N 1
ATOM 3337 C CA . ASP A 1 419 ? 17.361 -11.459 -3.249 1.00 78.12 419 ASP A CA 1
ATOM 3338 C C . ASP A 1 419 ? 15.922 -11.957 -3.460 1.00 78.12 419 ASP A C 1
ATOM 3340 O O . ASP A 1 419 ? 15.740 -13.064 -3.968 1.00 78.12 419 ASP A O 1
ATOM 3344 N N . TYR A 1 420 ? 14.905 -11.150 -3.126 1.00 82.00 420 TYR A N 1
ATOM 3345 C CA . TYR A 1 420 ? 13.498 -11.476 -3.405 1.00 82.00 420 TYR A CA 1
ATOM 3346 C C . TYR A 1 420 ? 13.178 -11.438 -4.900 1.00 82.00 420 TYR A C 1
ATOM 3348 O O . TYR A 1 420 ? 12.571 -12.375 -5.417 1.00 82.00 420 TYR A O 1
ATOM 3356 N N . PHE A 1 421 ? 13.649 -10.411 -5.610 1.00 81.62 421 PHE A N 1
ATOM 3357 C CA . PHE A 1 421 ? 13.530 -10.306 -7.065 1.00 81.62 421 PHE A CA 1
ATOM 3358 C C . PHE A 1 421 ? 14.134 -11.531 -7.766 1.00 81.62 421 PHE A C 1
ATOM 3360 O O . PHE A 1 421 ? 13.498 -12.151 -8.618 1.00 81.62 421 PHE A O 1
ATOM 3367 N N . ASN A 1 422 ? 15.341 -11.933 -7.364 1.00 81.81 422 ASN A N 1
ATOM 3368 C CA . ASN A 1 422 ? 16.029 -13.083 -7.940 1.00 81.81 422 ASN A CA 1
ATOM 3369 C C . ASN A 1 422 ? 15.401 -14.410 -7.560 1.00 81.81 422 ASN A C 1
ATOM 3371 O O . ASN A 1 422 ? 15.364 -15.326 -8.383 1.00 81.81 422 ASN A O 1
ATOM 3375 N N . GLN A 1 423 ? 14.896 -14.528 -6.335 1.00 86.12 423 GLN A N 1
ATOM 3376 C CA . GLN A 1 423 ? 14.100 -15.680 -5.949 1.00 86.12 423 GLN A CA 1
ATOM 3377 C C . GLN A 1 423 ? 12.880 -15.803 -6.870 1.00 86.12 423 GLN A C 1
ATOM 3379 O O . GLN A 1 423 ? 12.727 -16.836 -7.514 1.00 86.12 423 GLN A O 1
ATOM 3384 N N . LEU A 1 424 ? 12.105 -14.729 -7.043 1.00 89.75 424 LEU A N 1
ATOM 3385 C CA . LEU A 1 424 ? 10.928 -14.735 -7.909 1.00 89.75 424 LEU A CA 1
ATOM 3386 C C . LEU A 1 424 ? 11.277 -15.045 -9.374 1.00 89.75 424 LEU A C 1
ATOM 3388 O O . LEU A 1 424 ? 10.617 -15.868 -10.008 1.00 89.75 424 LEU A O 1
ATOM 3392 N N . LYS A 1 425 ? 12.348 -14.448 -9.913 1.00 88.38 425 LYS A N 1
ATOM 3393 C CA . LYS A 1 425 ? 12.858 -14.746 -11.263 1.00 88.38 425 LYS A CA 1
ATOM 3394 C C . LYS A 1 425 ? 13.203 -16.232 -11.419 1.00 88.38 425 LYS A C 1
ATOM 3396 O O . LYS A 1 425 ? 12.873 -16.834 -12.443 1.00 88.38 425 LYS A O 1
ATOM 3401 N N . ASN A 1 426 ? 13.841 -16.841 -10.420 1.00 89.88 426 ASN A N 1
ATOM 3402 C CA . ASN A 1 426 ? 14.175 -18.268 -10.429 1.00 89.88 426 ASN A CA 1
ATOM 3403 C C . ASN A 1 426 ? 12.928 -19.159 -10.336 1.00 89.88 426 ASN A C 1
ATOM 3405 O O . ASN A 1 426 ? 12.821 -20.124 -11.099 1.00 89.88 426 ASN A O 1
ATOM 3409 N N . ASP A 1 427 ? 11.982 -18.811 -9.466 1.00 93.25 427 ASP A N 1
ATOM 3410 C CA . ASP A 1 427 ? 10.709 -19.514 -9.279 1.00 93.25 427 ASP A CA 1
ATOM 3411 C C . ASP A 1 427 ? 9.910 -19.513 -10.594 1.00 93.25 427 ASP A C 1
ATOM 3413 O O . ASP A 1 427 ? 9.564 -20.580 -11.120 1.00 93.25 427 ASP A O 1
ATOM 3417 N N . ILE A 1 428 ? 9.788 -18.342 -11.234 1.00 94.94 428 ILE A N 1
ATOM 3418 C CA . ILE A 1 428 ? 9.232 -18.186 -12.586 1.00 94.94 428 ILE A CA 1
ATOM 3419 C C . ILE A 1 428 ? 9.956 -19.091 -13.578 1.00 94.94 428 ILE A C 1
ATOM 3421 O O . ILE A 1 428 ? 9.316 -19.878 -14.267 1.00 94.94 428 ILE A O 1
ATOM 3425 N N . MET A 1 429 ? 11.289 -19.034 -13.646 1.00 93.31 429 MET A N 1
ATOM 3426 C CA . MET A 1 429 ? 12.072 -19.787 -14.634 1.00 93.31 429 MET A CA 1
ATOM 3427 C C . MET A 1 429 ? 12.051 -21.306 -14.436 1.00 93.31 429 MET A C 1
ATOM 3429 O O . MET A 1 429 ? 12.320 -22.040 -15.400 1.00 93.31 429 MET A O 1
ATOM 3433 N N . SER A 1 430 ? 11.743 -21.766 -13.223 1.00 93.50 430 SER A N 1
ATOM 3434 C CA . SER A 1 430 ? 11.503 -23.171 -12.884 1.00 93.50 430 SER A CA 1
ATOM 3435 C C . SER A 1 430 ? 10.065 -23.619 -13.193 1.00 93.50 430 SER A C 1
ATOM 3437 O O . SER A 1 430 ? 9.810 -24.809 -13.409 1.00 93.50 430 SER A O 1
ATOM 3439 N N . GLY A 1 431 ? 9.140 -22.663 -13.310 1.00 92.12 431 GLY A N 1
ATOM 3440 C CA . GLY A 1 431 ? 7.717 -22.902 -13.513 1.00 92.12 431 GLY A CA 1
ATOM 3441 C C . GLY A 1 431 ? 6.968 -23.301 -12.241 1.00 92.12 431 GLY A C 1
ATOM 3442 O O . GLY A 1 431 ? 5.933 -23.957 -12.379 1.00 92.12 431 GLY A O 1
ATOM 3443 N N . ASP A 1 432 ? 7.516 -22.973 -11.066 1.00 93.31 432 ASP A N 1
ATOM 3444 C CA . ASP A 1 432 ? 6.970 -23.223 -9.726 1.00 93.31 432 ASP A CA 1
ATOM 3445 C C . ASP A 1 432 ? 6.688 -21.880 -9.039 1.00 93.31 432 ASP A C 1
ATOM 3447 O O . ASP A 1 432 ? 7.500 -21.355 -8.286 1.00 93.31 432 ASP A O 1
ATOM 3451 N N . PHE A 1 433 ? 5.569 -21.266 -9.408 1.00 95.44 433 PHE A N 1
ATOM 3452 C CA . PHE A 1 433 ? 5.142 -19.956 -8.926 1.00 95.44 433 PHE A CA 1
ATOM 3453 C C . PHE A 1 433 ? 3.614 -19.913 -8.838 1.00 95.44 433 PHE A C 1
ATOM 3455 O O . PHE A 1 433 ? 2.935 -20.751 -9.442 1.00 95.44 433 PHE A O 1
ATOM 3462 N N . SER A 1 434 ? 3.093 -18.941 -8.091 1.00 96.69 434 SER A N 1
ATOM 3463 C CA . SER A 1 434 ? 1.660 -18.744 -7.840 1.00 96.69 434 SER A CA 1
ATOM 3464 C C . SER A 1 434 ? 0.822 -18.636 -9.115 1.00 96.69 434 SER A C 1
ATOM 3466 O O . SER A 1 434 ? 1.342 -18.368 -10.200 1.00 96.69 434 SER A O 1
ATOM 3468 N N . ASP A 1 435 ? -0.490 -18.841 -8.990 1.00 97.94 435 ASP A N 1
ATOM 3469 C CA . ASP A 1 435 ? -1.427 -18.768 -10.119 1.00 97.94 435 ASP A CA 1
ATOM 3470 C C . ASP A 1 435 ? -1.361 -17.404 -10.818 1.00 97.94 435 ASP A C 1
ATOM 3472 O O . ASP A 1 435 ? -1.350 -17.345 -12.050 1.00 97.94 435 ASP A O 1
ATOM 3476 N N . VAL A 1 436 ? -1.247 -16.333 -10.027 1.00 97.38 436 VAL A N 1
ATOM 3477 C CA . VAL A 1 436 ? -1.002 -14.959 -10.475 1.00 97.38 436 VAL A CA 1
ATOM 3478 C C . VAL A 1 436 ? 0.283 -14.434 -9.837 1.00 97.38 436 VAL A C 1
ATOM 3480 O O . VAL A 1 436 ? 0.517 -14.615 -8.640 1.00 97.38 436 VAL A O 1
ATOM 3483 N N . VAL A 1 437 ? 1.112 -13.756 -10.629 1.00 96.38 437 VAL A N 1
ATOM 3484 C CA . VAL A 1 437 ? 2.284 -13.024 -10.133 1.00 96.38 437 VAL A CA 1
ATOM 3485 C C . VAL A 1 437 ? 2.211 -11.580 -10.599 1.00 96.38 437 VAL A C 1
ATOM 3487 O O . VAL A 1 437 ? 2.023 -11.332 -11.790 1.00 96.38 437 VAL A O 1
ATOM 3490 N N . ILE A 1 438 ? 2.403 -10.653 -9.665 1.00 93.00 438 ILE A N 1
ATOM 3491 C CA . ILE A 1 438 ? 2.580 -9.225 -9.917 1.00 93.00 438 ILE A CA 1
ATOM 3492 C C . ILE A 1 438 ? 4.010 -8.865 -9.534 1.00 93.00 438 ILE A C 1
ATOM 3494 O O . ILE A 1 438 ? 4.478 -9.182 -8.441 1.00 93.00 438 ILE A O 1
ATOM 3498 N N . ALA A 1 439 ? 4.751 -8.304 -10.483 1.00 89.12 439 ALA A N 1
ATOM 3499 C CA . ALA A 1 439 ? 6.148 -7.946 -10.285 1.00 89.12 439 ALA A CA 1
ATOM 3500 C C . ALA A 1 439 ? 6.607 -6.964 -11.366 1.00 89.12 439 ALA A C 1
ATOM 3502 O O . ALA A 1 439 ? 5.902 -6.778 -12.368 1.00 89.12 439 ALA A O 1
ATOM 3503 N N . PRO A 1 440 ? 7.831 -6.422 -11.246 1.00 86.00 440 PRO A N 1
ATOM 3504 C CA . PRO A 1 440 ? 8.374 -5.573 -12.277 1.00 86.00 440 PRO A CA 1
ATOM 3505 C C . PRO A 1 440 ? 8.450 -6.285 -13.633 1.00 86.00 440 PRO A C 1
ATOM 3507 O O . PRO A 1 440 ? 8.966 -7.401 -13.743 1.00 86.00 440 PRO A O 1
ATOM 3510 N N . ALA A 1 441 ? 7.968 -5.629 -14.688 1.00 88.94 441 ALA A N 1
ATOM 3511 C CA . ALA A 1 441 ? 7.681 -6.247 -15.983 1.00 88.94 441 ALA A CA 1
ATOM 3512 C C . ALA A 1 441 ? 8.896 -6.953 -16.617 1.00 88.94 441 ALA A C 1
ATOM 3514 O O . ALA A 1 441 ? 8.757 -7.970 -17.304 1.00 88.94 441 ALA A O 1
ATOM 3515 N N . GLY A 1 442 ? 10.105 -6.447 -16.358 1.00 85.06 442 GLY A N 1
ATOM 3516 C CA . GLY A 1 442 ? 11.354 -7.041 -16.835 1.00 85.06 442 GLY A CA 1
ATOM 3517 C C . GLY A 1 442 ? 11.630 -8.459 -16.328 1.00 85.06 442 GLY A C 1
ATOM 3518 O O . GLY A 1 442 ? 12.266 -9.237 -17.044 1.00 85.06 442 GLY A O 1
ATOM 3519 N N . VAL A 1 443 ? 11.096 -8.843 -15.159 1.00 87.81 443 VAL A N 1
ATOM 3520 C CA . VAL A 1 443 ? 11.227 -10.202 -14.589 1.00 87.81 443 VAL A CA 1
ATOM 3521 C C . VAL A 1 443 ? 10.661 -11.258 -15.536 1.00 87.81 443 VAL A C 1
ATOM 3523 O O . VAL A 1 443 ? 11.193 -12.365 -15.650 1.00 87.81 443 VAL A O 1
ATOM 3526 N N . PHE A 1 444 ? 9.587 -10.923 -16.250 1.00 92.31 444 PHE A N 1
ATOM 3527 C CA . PHE A 1 444 ? 8.811 -11.893 -17.013 1.00 92.31 444 PHE A CA 1
ATOM 3528 C C . PHE A 1 444 ? 9.416 -12.233 -18.376 1.00 92.31 444 PHE A C 1
ATOM 3530 O O . PHE A 1 444 ? 9.052 -13.253 -18.958 1.00 92.31 444 PHE A O 1
ATOM 3537 N N . LYS A 1 445 ? 10.380 -11.456 -18.887 1.00 88.88 445 LYS A N 1
ATOM 3538 C CA . LYS A 1 445 ? 10.945 -11.651 -20.236 1.00 88.88 445 LYS A CA 1
ATOM 3539 C C . LYS A 1 445 ? 11.386 -13.099 -20.498 1.00 88.88 445 LYS A C 1
ATOM 3541 O O . LYS A 1 445 ? 10.954 -13.715 -21.469 1.00 88.88 445 LYS A O 1
ATOM 3546 N N . GLY A 1 446 ? 12.172 -13.682 -19.590 1.00 88.19 446 GLY A N 1
ATOM 3547 C CA . GLY A 1 446 ? 12.642 -15.066 -19.732 1.00 88.19 446 GLY A CA 1
ATOM 3548 C C . GLY A 1 446 ? 11.521 -16.116 -19.668 1.00 88.19 446 GLY A C 1
ATOM 3549 O O . GLY A 1 446 ? 11.595 -17.147 -20.340 1.00 88.19 446 GLY A O 1
ATOM 3550 N N . GLY A 1 447 ? 10.465 -15.854 -18.891 1.00 92.62 447 GLY A N 1
ATOM 3551 C CA . GLY A 1 447 ? 9.288 -16.722 -18.801 1.00 92.62 447 GLY A CA 1
ATOM 3552 C C . GLY A 1 447 ? 8.421 -16.678 -20.063 1.00 92.62 447 GLY A C 1
ATOM 3553 O O . GLY A 1 447 ? 7.926 -17.721 -20.497 1.00 92.62 447 GLY A O 1
ATOM 3554 N N . ILE A 1 448 ? 8.314 -15.508 -20.704 1.00 93.75 448 ILE A N 1
ATOM 3555 C CA . ILE A 1 448 ? 7.626 -15.322 -21.991 1.00 93.75 448 ILE A CA 1
ATOM 3556 C C . ILE A 1 448 ? 8.319 -16.149 -23.079 1.00 93.75 448 ILE A C 1
ATOM 3558 O O . ILE A 1 448 ? 7.662 -16.924 -23.780 1.00 93.75 448 ILE A O 1
ATOM 3562 N N . ASP A 1 449 ? 9.649 -16.061 -23.173 1.00 90.25 449 ASP A N 1
ATOM 3563 C CA . ASP A 1 449 ? 10.445 -16.807 -24.159 1.00 90.25 449 ASP A CA 1
ATOM 3564 C C . ASP A 1 449 ? 10.298 -18.331 -23.995 1.00 90.25 449 ASP A C 1
ATOM 3566 O O . ASP A 1 449 ? 10.261 -19.082 -24.977 1.00 90.25 449 ASP A O 1
ATOM 3570 N N . LYS A 1 450 ? 10.152 -18.797 -22.748 1.00 93.44 450 LYS A N 1
ATOM 3571 C CA . LYS A 1 450 ? 9.925 -20.209 -22.401 1.00 93.44 450 LYS A CA 1
ATOM 3572 C C . LYS A 1 450 ? 8.459 -20.656 -22.478 1.00 93.44 450 LYS A C 1
ATOM 3574 O O . LYS A 1 450 ? 8.209 -21.858 -22.384 1.00 93.44 450 LYS A O 1
ATOM 3579 N N . GLY A 1 451 ? 7.505 -19.742 -22.668 1.00 95.38 451 GLY A N 1
ATOM 3580 C CA . GLY A 1 451 ? 6.071 -20.049 -22.707 1.00 95.38 451 GLY A CA 1
ATOM 3581 C C . GLY A 1 451 ? 5.501 -20.493 -21.356 1.00 95.38 451 GLY A C 1
ATOM 3582 O O . GLY A 1 451 ? 4.741 -21.457 -21.305 1.00 95.38 451 GLY A O 1
ATOM 3583 N N . LEU A 1 452 ? 5.911 -19.835 -20.267 1.00 97.50 452 LEU A N 1
ATOM 3584 C CA . LEU A 1 452 ? 5.493 -20.165 -18.897 1.00 97.50 452 LEU A CA 1
ATOM 3585 C C . LEU A 1 452 ? 4.215 -19.444 -18.448 1.00 97.50 452 LEU A C 1
ATOM 3587 O O . LEU A 1 452 ? 3.684 -19.769 -17.388 1.00 97.50 452 LEU A O 1
ATOM 3591 N N . PHE A 1 453 ? 3.703 -18.514 -19.254 1.00 97.88 453 PHE A N 1
ATOM 3592 C CA . PHE A 1 453 ? 2.513 -17.728 -18.936 1.00 97.88 453 PHE A CA 1
ATOM 3593 C C . PHE A 1 453 ? 1.337 -18.060 -19.848 1.00 97.88 453 PHE A C 1
ATOM 3595 O O . PHE A 1 453 ? 1.516 -18.453 -21.005 1.00 97.88 453 PHE A O 1
ATOM 3602 N N . LEU A 1 454 ? 0.132 -17.909 -19.307 1.00 96.75 454 LEU A N 1
ATOM 3603 C CA . LEU A 1 454 ? -1.112 -18.035 -20.052 1.00 96.75 454 LEU A CA 1
ATOM 3604 C C . LEU A 1 454 ? -1.254 -16.863 -21.038 1.00 96.75 454 LEU A C 1
ATOM 3606 O O . LEU A 1 454 ? -0.928 -15.725 -20.712 1.00 96.75 454 LEU A O 1
ATOM 3610 N N . GLU A 1 455 ? -1.755 -17.141 -22.241 1.00 95.06 455 GLU A N 1
ATOM 3611 C CA . GLU A 1 455 ? -2.067 -16.102 -23.227 1.00 95.06 455 GLU A CA 1
ATOM 3612 C C . GLU A 1 455 ? -3.323 -15.332 -22.788 1.00 95.06 455 GLU A C 1
ATOM 3614 O O . GLU A 1 455 ? -4.330 -15.937 -22.406 1.00 95.06 455 GLU A O 1
ATOM 3619 N N . LEU A 1 456 ? -3.248 -14.003 -22.776 1.00 91.25 456 LEU A N 1
ATOM 3620 C CA . LEU A 1 456 ? -4.261 -13.131 -22.185 1.00 91.25 456 LEU A CA 1
ATOM 3621 C C . LEU A 1 456 ? -5.315 -12.644 -23.194 1.00 91.25 456 LEU A C 1
ATOM 3623 O O . LEU A 1 456 ? -6.437 -12.354 -22.779 1.00 91.25 456 LEU A O 1
ATOM 3627 N N . GLY A 1 457 ? -5.032 -12.632 -24.494 1.00 85.12 457 GLY A N 1
ATOM 3628 C CA . GLY A 1 457 ? -5.923 -12.087 -25.517 1.00 85.12 457 GLY A CA 1
ATOM 3629 C C . GLY A 1 457 ? -6.052 -10.558 -25.453 1.00 85.12 457 GLY A C 1
ATOM 3630 O O . GLY A 1 457 ? -5.314 -9.883 -24.738 1.00 85.12 457 GLY A O 1
ATOM 3631 N N . ASP A 1 458 ? -7.019 -10.015 -26.199 1.00 77.75 458 ASP A N 1
ATOM 3632 C CA . ASP A 1 458 ? -7.159 -8.566 -26.446 1.00 77.75 458 ASP A CA 1
ATOM 3633 C C . ASP A 1 458 ? -8.143 -7.852 -25.494 1.00 77.75 458 ASP A C 1
ATOM 3635 O O . ASP A 1 458 ? -8.464 -6.687 -25.691 1.00 77.75 458 ASP A O 1
ATOM 3639 N N . LYS A 1 459 ? -8.665 -8.529 -24.464 1.00 69.00 459 LYS A N 1
ATOM 3640 C CA . LYS A 1 459 ? -9.731 -7.986 -23.595 1.00 69.00 459 LYS A CA 1
ATOM 3641 C C . LYS A 1 459 ? -9.340 -6.756 -22.758 1.00 69.00 459 LYS A C 1
ATOM 3643 O O . LYS A 1 459 ? -10.212 -6.158 -22.146 1.00 69.00 459 LYS A O 1
ATOM 3648 N N . PHE A 1 460 ? -8.058 -6.410 -22.709 1.00 67.88 460 PHE A N 1
ATOM 3649 C CA . PHE A 1 460 ? -7.500 -5.363 -21.848 1.00 67.88 460 PHE A CA 1
ATOM 3650 C C . PHE A 1 460 ? -7.182 -4.067 -22.626 1.00 67.88 460 PHE A C 1
ATOM 3652 O O . PHE A 1 460 ? -6.391 -3.261 -22.154 1.00 67.88 460 PHE A O 1
ATOM 3659 N N . ASP A 1 461 ? -7.708 -3.906 -23.850 1.00 67.12 461 ASP A N 1
ATOM 3660 C CA . ASP A 1 461 ? -7.255 -2.883 -24.812 1.00 67.12 461 ASP A CA 1
ATOM 3661 C C . ASP A 1 461 ? -8.197 -1.695 -25.021 1.00 67.12 461 ASP A C 1
ATOM 3663 O O . ASP A 1 461 ? -7.776 -0.745 -25.679 1.00 67.12 461 ASP A O 1
ATOM 3667 N N . ASP A 1 462 ? -9.442 -1.735 -24.536 1.00 70.94 462 ASP A N 1
ATOM 3668 C CA . ASP A 1 462 ? -10.478 -0.809 -25.024 1.00 70.94 462 ASP A CA 1
ATOM 3669 C C . ASP A 1 462 ? -10.117 0.674 -24.791 1.00 70.94 462 ASP A C 1
ATOM 3671 O O . ASP A 1 462 ? -10.341 1.482 -25.694 1.00 70.94 462 ASP A O 1
ATOM 3675 N N . ASP A 1 463 ? -9.412 0.987 -23.694 1.00 76.62 463 ASP A N 1
ATOM 3676 C CA . ASP A 1 463 ? -8.970 2.351 -23.358 1.00 76.62 463 ASP A CA 1
ATOM 3677 C C . ASP A 1 463 ? -7.439 2.505 -23.247 1.00 76.62 463 ASP A C 1
ATOM 3679 O O . ASP A 1 463 ? -6.932 3.588 -22.967 1.00 76.62 463 ASP A O 1
ATOM 3683 N N . ILE A 1 464 ? -6.659 1.448 -23.504 1.00 85.12 464 ILE A N 1
ATOM 3684 C CA . ILE A 1 464 ? -5.191 1.467 -23.368 1.00 85.12 464 ILE A CA 1
ATOM 3685 C C . ILE A 1 464 ? -4.532 1.550 -24.752 1.00 85.12 464 ILE A C 1
ATOM 3687 O O . ILE A 1 464 ? -4.842 0.749 -25.640 1.00 85.12 464 ILE A O 1
ATOM 3691 N N . PRO A 1 465 ? -3.542 2.444 -24.971 1.00 88.50 465 PRO A N 1
ATOM 3692 C CA . PRO A 1 465 ? -2.779 2.461 -26.209 1.00 88.50 465 PRO A CA 1
ATOM 3693 C C . PRO A 1 465 ? -2.210 1.078 -26.525 1.00 88.50 465 PRO A C 1
ATOM 3695 O O . PRO A 1 465 ? -1.489 0.477 -25.728 1.00 88.50 465 PRO A O 1
ATOM 3698 N N . LYS A 1 466 ? -2.469 0.584 -27.738 1.00 88.56 466 LYS A N 1
ATOM 3699 C CA . LYS A 1 466 ? -2.104 -0.780 -28.147 1.00 88.56 466 LYS A CA 1
ATOM 3700 C C . LYS A 1 466 ? -0.632 -1.140 -27.897 1.00 88.56 466 LYS A C 1
ATOM 3702 O O . LYS A 1 466 ? -0.325 -2.303 -27.648 1.00 88.56 466 LYS A O 1
ATOM 3707 N N . ALA A 1 467 ? 0.288 -0.180 -28.002 1.00 90.31 467 ALA A N 1
ATOM 3708 C CA . ALA A 1 467 ? 1.698 -0.410 -27.691 1.00 90.31 467 ALA A CA 1
ATOM 3709 C C . ALA A 1 467 ? 1.916 -0.736 -26.205 1.00 90.31 467 ALA A C 1
ATOM 3711 O O . ALA A 1 467 ? 2.651 -1.671 -25.900 1.00 90.31 467 ALA A O 1
ATOM 3712 N N . VAL A 1 468 ? 1.231 -0.016 -25.311 1.00 89.75 468 VAL A N 1
ATOM 3713 C CA . VAL A 1 468 ? 1.261 -0.219 -23.858 1.00 89.75 468 VAL A CA 1
ATOM 3714 C C . VAL A 1 468 ? 0.669 -1.579 -23.507 1.00 89.75 468 VAL A C 1
ATOM 3716 O O . VAL A 1 468 ? 1.372 -2.397 -22.921 1.00 89.75 468 VAL A O 1
ATOM 3719 N N . GLY A 1 469 ? -0.547 -1.888 -23.970 1.00 89.19 469 GLY A N 1
ATOM 3720 C CA . GLY A 1 469 ? -1.183 -3.190 -23.719 1.00 89.19 469 GLY A CA 1
ATOM 3721 C C . GLY A 1 469 ? -0.350 -4.382 -24.217 1.00 89.19 469 GLY A C 1
ATOM 3722 O O . GLY A 1 469 ? -0.308 -5.433 -23.583 1.00 89.19 469 GLY A O 1
ATOM 3723 N N . ASN A 1 470 ? 0.396 -4.212 -25.315 1.00 91.12 470 ASN A N 1
ATOM 3724 C CA . ASN A 1 470 ? 1.274 -5.246 -25.876 1.00 91.12 470 ASN A CA 1
ATOM 3725 C C . ASN A 1 470 ? 2.716 -5.215 -25.347 1.00 91.12 470 ASN A C 1
ATOM 3727 O O . ASN A 1 470 ? 3.588 -5.853 -25.943 1.00 91.12 470 ASN A O 1
ATOM 3731 N N . ALA A 1 471 ? 2.994 -4.527 -24.237 1.00 90.88 471 ALA A N 1
ATOM 3732 C CA . ALA A 1 471 ? 4.356 -4.407 -23.721 1.00 90.88 471 ALA A CA 1
ATOM 3733 C C . ALA A 1 471 ? 5.029 -5.756 -23.400 1.00 90.88 471 ALA A C 1
ATOM 3735 O O . ALA A 1 471 ? 6.250 -5.877 -23.498 1.00 90.88 471 ALA A O 1
ATOM 3736 N N . LEU A 1 472 ? 4.230 -6.773 -23.055 1.00 92.69 472 LEU A N 1
ATOM 3737 C CA . LEU A 1 472 ? 4.665 -8.148 -22.779 1.00 92.69 472 LEU A CA 1
ATOM 3738 C C . LEU A 1 472 ? 4.148 -9.149 -23.834 1.00 92.69 472 LEU A C 1
ATOM 3740 O O . LEU A 1 472 ? 3.838 -10.303 -23.523 1.00 92.69 472 LEU A O 1
ATOM 3744 N N . ALA A 1 473 ? 4.012 -8.709 -25.088 1.00 91.94 473 ALA A N 1
ATOM 3745 C CA . ALA A 1 473 ? 3.615 -9.561 -26.206 1.00 91.94 473 ALA A CA 1
ATOM 3746 C C . ALA A 1 473 ? 4.818 -10.125 -26.981 1.00 91.94 473 ALA A C 1
ATOM 3748 O O . ALA A 1 473 ? 5.898 -9.539 -27.030 1.00 91.94 473 ALA A O 1
ATOM 3749 N N . ASN A 1 474 ? 4.607 -11.264 -27.642 1.00 91.00 474 ASN A N 1
ATOM 3750 C CA . ASN A 1 474 ? 5.501 -11.794 -28.673 1.00 91.00 474 ASN A CA 1
ATOM 3751 C C . ASN A 1 474 ? 4.679 -12.326 -29.863 1.00 91.00 474 ASN A C 1
ATOM 3753 O O . ASN A 1 474 ? 3.457 -12.190 -29.898 1.00 91.00 474 ASN A O 1
ATOM 3757 N N . ASP A 1 475 ? 5.332 -12.985 -30.825 1.00 89.69 475 ASP A N 1
ATOM 3758 C CA . ASP A 1 475 ? 4.685 -13.541 -32.026 1.00 89.69 475 ASP A CA 1
ATOM 3759 C C . ASP A 1 475 ? 3.522 -14.525 -31.746 1.00 89.69 475 ASP A C 1
ATOM 3761 O O . ASP A 1 475 ? 2.761 -14.853 -32.658 1.00 89.69 475 ASP A O 1
ATOM 3765 N N . LYS A 1 476 ? 3.394 -15.042 -30.517 1.00 89.62 476 LYS A N 1
ATOM 3766 C CA . LYS A 1 476 ? 2.368 -16.012 -30.102 1.00 89.62 476 LYS A CA 1
ATOM 3767 C C . LYS A 1 476 ? 1.167 -15.386 -29.389 1.00 89.62 476 LYS A C 1
ATOM 3769 O O . LYS A 1 476 ? 0.183 -16.099 -29.214 1.00 89.62 476 LYS A O 1
ATOM 3774 N N . GLY A 1 477 ? 1.239 -14.124 -28.973 1.00 91.31 477 GLY A N 1
ATOM 3775 C CA . GLY A 1 477 ? 0.172 -13.454 -28.223 1.00 91.31 477 GLY A CA 1
ATOM 3776 C C . GLY A 1 477 ? 0.696 -12.578 -27.089 1.00 91.31 477 GLY A C 1
ATOM 3777 O O . GLY A 1 477 ? 1.892 -12.268 -27.027 1.00 91.31 477 GLY A O 1
ATOM 3778 N N . ARG A 1 478 ? -0.210 -12.182 -26.192 1.00 91.69 478 ARG A N 1
ATOM 3779 C CA . ARG A 1 478 ? 0.087 -11.353 -25.017 1.00 91.69 478 ARG A CA 1
ATOM 3780 C C . ARG A 1 478 ? 0.174 -12.221 -23.770 1.00 91.69 478 ARG A C 1
ATOM 3782 O O . ARG A 1 478 ? -0.705 -13.041 -23.535 1.00 91.69 478 ARG A O 1
ATOM 3789 N N . PHE A 1 479 ? 1.208 -12.019 -22.957 1.00 94.62 479 PHE A N 1
ATOM 3790 C CA . PHE A 1 479 ? 1.498 -12.896 -21.813 1.00 94.62 479 PHE A CA 1
ATOM 3791 C C . PHE A 1 479 ? 1.605 -12.173 -20.471 1.00 94.62 479 PHE A C 1
ATOM 3793 O O . PHE A 1 479 ? 1.805 -12.820 -19.447 1.00 94.62 479 PHE A O 1
ATOM 3800 N N . GLY A 1 480 ? 1.465 -10.849 -20.469 1.00 92.31 480 GLY A N 1
ATOM 3801 C CA . GLY A 1 480 ? 1.418 -10.043 -19.260 1.00 92.31 480 GLY A CA 1
ATOM 3802 C C . GLY A 1 480 ? 0.541 -8.819 -19.457 1.00 92.31 480 GLY A C 1
ATOM 3803 O O . GLY A 1 480 ? 0.432 -8.304 -20.572 1.00 92.31 480 GLY A O 1
ATOM 3804 N N . ALA A 1 481 ? -0.086 -8.398 -18.368 1.00 91.38 481 ALA A N 1
ATOM 3805 C CA . ALA A 1 481 ? -0.960 -7.245 -18.288 1.00 91.38 481 ALA A CA 1
ATOM 3806 C C . ALA A 1 481 ? -0.194 -6.122 -17.552 1.00 91.38 481 ALA A C 1
ATOM 3808 O O . ALA A 1 481 ? 0.075 -6.273 -16.360 1.00 91.38 481 ALA A O 1
ATOM 3809 N N . PRO A 1 482 ? 0.249 -5.048 -18.235 1.00 89.31 482 PRO A N 1
ATOM 3810 C CA . PRO A 1 482 ? 0.967 -3.943 -17.595 1.00 89.31 482 PRO A CA 1
ATOM 3811 C C . PRO A 1 482 ? 0.055 -3.177 -16.637 1.00 89.31 482 PRO A C 1
ATOM 3813 O O . PRO A 1 482 ? -1.010 -2.742 -17.058 1.00 89.31 482 PRO A O 1
ATOM 3816 N N . LEU A 1 483 ? 0.472 -2.971 -15.391 1.00 83.69 483 LEU A N 1
ATOM 3817 C CA . LEU A 1 483 ? -0.337 -2.265 -14.387 1.00 83.69 483 LEU A CA 1
ATOM 3818 C C . LEU A 1 483 ? -0.052 -0.763 -14.354 1.00 83.69 483 LEU A C 1
ATOM 3820 O O . LEU A 1 483 ? -0.876 0.027 -13.912 1.00 83.69 483 LEU A O 1
ATOM 3824 N N . ASN A 1 484 ? 1.130 -0.369 -14.814 1.00 79.94 484 ASN A N 1
ATOM 3825 C CA . ASN A 1 484 ? 1.596 1.007 -14.799 1.00 79.94 484 ASN A CA 1
ATOM 3826 C C . ASN A 1 484 ? 2.762 1.194 -15.784 1.00 79.94 484 ASN A C 1
ATOM 3828 O O . ASN A 1 484 ? 3.447 0.244 -16.193 1.00 79.94 484 ASN A O 1
ATOM 3832 N N . ILE A 1 485 ? 2.999 2.446 -16.169 1.00 82.12 485 ILE A N 1
ATOM 3833 C CA . ILE A 1 485 ? 4.142 2.821 -17.004 1.00 82.12 485 ILE A CA 1
ATOM 3834 C C . ILE A 1 485 ? 4.938 3.957 -16.367 1.00 82.12 485 ILE A C 1
ATOM 3836 O O . ILE A 1 485 ? 4.514 4.599 -15.415 1.00 82.12 485 ILE A O 1
ATOM 3840 N N . ARG A 1 486 ? 6.120 4.220 -16.914 1.00 80.62 486 ARG A N 1
ATOM 3841 C CA . ARG A 1 486 ? 6.865 5.461 -16.735 1.00 80.62 486 ARG A CA 1
ATOM 3842 C C . ARG A 1 486 ? 7.187 6.053 -18.089 1.00 80.62 486 ARG A C 1
ATOM 3844 O O . ARG A 1 486 ? 7.555 5.343 -19.032 1.00 80.62 486 ARG A O 1
ATOM 3851 N N . LEU A 1 487 ? 7.087 7.373 -18.145 1.00 81.81 487 LEU A N 1
ATOM 3852 C CA . LEU A 1 487 ? 7.418 8.160 -19.316 1.00 81.81 487 LEU A CA 1
ATOM 3853 C C . LEU A 1 487 ? 8.681 8.982 -19.034 1.00 81.81 487 LEU A C 1
ATOM 3855 O O . LEU A 1 487 ? 8.746 9.658 -18.007 1.00 81.81 487 LEU A O 1
ATOM 3859 N N . PRO A 1 488 ? 9.696 8.939 -19.914 1.00 80.81 488 PRO A N 1
ATOM 3860 C CA . PRO A 1 488 ? 10.908 9.729 -19.749 1.00 80.81 488 PRO A CA 1
ATOM 3861 C C . PRO A 1 488 ? 10.655 11.171 -20.198 1.00 80.81 488 PRO A C 1
ATOM 3863 O O . PRO A 1 488 ? 10.926 11.534 -21.348 1.00 80.81 488 PRO A O 1
ATOM 3866 N N . ILE A 1 489 ? 10.080 11.978 -19.310 1.00 78.94 489 ILE A N 1
ATOM 3867 C CA . ILE A 1 489 ? 9.607 13.325 -19.629 1.00 78.94 489 ILE A CA 1
ATOM 3868 C C . ILE A 1 489 ? 10.724 14.341 -19.388 1.00 78.94 489 ILE A C 1
ATOM 3870 O O . ILE A 1 489 ? 11.439 14.304 -18.390 1.00 78.94 489 ILE A O 1
ATOM 3874 N N . ILE A 1 490 ? 10.848 15.285 -20.312 1.00 78.06 490 ILE A N 1
ATOM 3875 C CA . ILE A 1 490 ? 11.582 16.530 -20.146 1.00 78.06 490 ILE A CA 1
ATOM 3876 C C . ILE A 1 490 ? 10.582 17.682 -20.228 1.00 78.06 490 ILE A C 1
ATOM 3878 O O . ILE A 1 490 ? 9.732 17.725 -21.121 1.00 78.06 490 ILE A O 1
ATOM 3882 N N . TYR A 1 491 ? 10.674 18.619 -19.294 1.00 75.44 491 TYR A N 1
ATOM 3883 C CA . TYR A 1 491 ? 9.838 19.810 -19.291 1.00 75.44 491 TYR A CA 1
ATOM 3884 C C . TYR A 1 491 ? 10.695 21.068 -19.219 1.00 75.44 491 TYR A C 1
ATOM 3886 O O . TYR A 1 491 ? 11.794 21.065 -18.667 1.00 75.44 491 TYR A O 1
ATOM 3894 N N . GLY A 1 492 ? 10.227 22.140 -19.847 1.00 74.25 492 GLY A N 1
ATOM 3895 C CA . GLY A 1 492 ? 11.028 23.342 -20.052 1.00 74.25 492 GLY A CA 1
ATOM 3896 C C . GLY A 1 492 ? 10.335 24.354 -20.951 1.00 74.25 492 GLY A C 1
ATOM 3897 O O . GLY A 1 492 ? 9.233 24.116 -21.449 1.00 74.25 492 GLY A O 1
ATOM 3898 N N . LYS A 1 493 ? 11.007 25.474 -21.220 1.00 77.69 493 LYS A N 1
ATOM 3899 C CA . LYS A 1 493 ? 10.521 26.447 -22.208 1.00 77.69 493 LYS A CA 1
ATOM 3900 C C . LYS A 1 493 ? 10.532 25.826 -23.612 1.00 77.69 493 LYS A C 1
ATOM 3902 O O . LYS A 1 493 ? 11.549 25.236 -23.986 1.00 77.69 493 LYS A O 1
ATOM 3907 N N . PRO A 1 494 ? 9.494 26.031 -24.447 1.00 83.19 494 PRO A N 1
ATOM 3908 C CA . PRO A 1 494 ? 9.426 25.471 -25.800 1.00 83.19 494 PRO A CA 1
ATOM 3909 C C . PRO A 1 494 ? 10.690 25.702 -26.640 1.00 83.19 494 PRO A C 1
ATOM 3911 O O . PRO A 1 494 ? 11.215 24.778 -27.252 1.00 83.19 494 PRO A O 1
ATOM 3914 N N . ALA A 1 495 ? 11.241 26.920 -26.598 1.00 83.50 495 ALA A N 1
ATOM 3915 C CA . ALA A 1 495 ? 12.442 27.283 -27.352 1.00 83.50 495 ALA A CA 1
ATOM 3916 C C . ALA A 1 495 ? 13.712 26.528 -26.910 1.00 83.50 495 ALA A C 1
ATOM 3918 O O . ALA A 1 495 ? 14.660 26.421 -27.691 1.00 83.50 495 ALA A O 1
ATOM 3919 N N . ASP A 1 496 ? 13.752 26.039 -25.670 1.00 82.31 496 ASP A N 1
ATOM 3920 C CA . ASP A 1 496 ? 14.849 25.228 -25.146 1.00 82.31 496 ASP A CA 1
ATOM 3921 C C . ASP A 1 496 ? 14.616 23.739 -25.434 1.00 82.31 496 ASP A C 1
ATOM 3923 O O . ASP A 1 496 ? 15.526 23.064 -25.914 1.00 82.31 496 ASP A O 1
ATOM 3927 N N . LEU A 1 497 ? 13.378 23.254 -25.294 1.00 84.38 497 LEU A N 1
ATOM 3928 C CA . LEU A 1 497 ? 12.995 21.886 -25.667 1.00 84.38 497 LEU A CA 1
ATOM 3929 C C . LEU A 1 497 ? 13.186 21.590 -27.164 1.00 84.38 497 LEU A C 1
ATOM 3931 O O . LEU A 1 497 ? 13.569 20.478 -27.531 1.00 84.38 497 LEU A O 1
ATOM 3935 N N . ASP A 1 498 ? 12.982 22.581 -28.036 1.00 87.56 498 ASP A N 1
ATOM 3936 C CA . ASP A 1 498 ? 13.213 22.469 -29.485 1.00 87.56 498 ASP A CA 1
ATOM 3937 C C . ASP A 1 498 ? 14.682 22.182 -29.846 1.00 87.56 498 ASP A C 1
ATOM 3939 O O . ASP A 1 498 ? 14.979 21.634 -30.920 1.00 87.56 498 ASP A O 1
ATOM 3943 N N . LYS A 1 499 ? 15.616 22.543 -28.957 1.00 87.50 499 LYS A N 1
ATOM 3944 C CA . LYS A 1 499 ? 17.051 22.279 -29.134 1.00 87.50 499 LYS A CA 1
ATOM 3945 C C . LYS A 1 499 ? 17.404 20.827 -28.824 1.00 87.50 499 LYS A C 1
ATOM 3947 O O . LYS A 1 499 ? 18.402 20.349 -29.352 1.00 87.50 499 LYS A O 1
ATOM 3952 N N . ILE A 1 500 ? 16.591 20.134 -28.025 1.00 87.69 500 ILE A N 1
ATOM 3953 C CA . ILE A 1 500 ? 16.867 18.789 -27.511 1.00 87.69 500 ILE A CA 1
ATOM 3954 C C . ILE A 1 500 ? 16.130 17.759 -28.364 1.00 87.69 500 ILE A C 1
ATOM 3956 O O . ILE A 1 500 ? 14.899 17.708 -28.399 1.00 87.69 500 ILE A O 1
ATOM 3960 N N . LYS A 1 501 ? 16.885 16.938 -29.091 1.00 88.38 501 LYS A N 1
ATOM 3961 C CA . LYS A 1 501 ? 16.365 15.936 -30.041 1.00 88.38 501 LYS A CA 1
ATOM 3962 C C . LYS A 1 501 ? 16.895 14.530 -29.784 1.00 88.38 501 LYS A C 1
ATOM 3964 O O . LYS A 1 501 ? 16.272 13.564 -30.209 1.00 88.38 501 LYS A O 1
ATOM 3969 N N . ASP A 1 502 ? 18.045 14.449 -29.137 1.00 90.81 502 ASP A N 1
ATOM 3970 C CA . ASP A 1 502 ? 18.820 13.249 -28.866 1.00 90.81 502 ASP A CA 1
ATOM 3971 C C . ASP A 1 502 ? 19.756 13.512 -27.674 1.00 90.81 502 ASP A C 1
ATOM 3973 O O . ASP A 1 502 ? 19.805 14.622 -27.134 1.00 90.81 502 ASP A O 1
ATOM 3977 N N . LEU A 1 503 ? 20.502 12.487 -27.258 1.00 91.31 503 LEU A N 1
ATOM 3978 C CA . LEU A 1 503 ? 21.438 12.591 -26.141 1.00 91.31 503 LEU A CA 1
ATOM 3979 C C . LEU A 1 503 ? 22.540 13.635 -26.390 1.00 91.31 503 LEU A C 1
ATOM 3981 O O . LEU A 1 503 ? 22.847 14.412 -25.492 1.00 91.31 503 LEU A O 1
ATOM 3985 N N . ASP A 1 504 ? 23.095 13.710 -27.603 1.00 93.38 504 ASP A N 1
ATOM 3986 C CA . ASP A 1 504 ? 24.165 14.662 -27.938 1.00 93.38 504 ASP A CA 1
ATOM 3987 C C . ASP A 1 504 ? 23.699 16.119 -27.812 1.00 93.38 504 ASP A C 1
ATOM 3989 O O . ASP A 1 504 ? 24.415 16.977 -27.282 1.00 93.38 504 ASP A O 1
ATOM 3993 N N . SER A 1 505 ? 22.487 16.419 -28.282 1.00 91.94 505 SER A N 1
ATOM 3994 C CA . SER A 1 505 ? 21.892 17.751 -28.148 1.00 91.94 505 SER A CA 1
ATOM 3995 C C . SER A 1 505 ? 21.476 18.075 -26.713 1.00 91.94 505 SER A C 1
ATOM 3997 O O . SER A 1 505 ? 21.585 19.238 -26.324 1.00 91.94 505 SER A O 1
ATOM 3999 N N . LEU A 1 506 ? 21.078 17.080 -25.909 1.00 88.00 506 LEU A N 1
ATOM 4000 C CA . LEU A 1 506 ? 20.875 17.249 -24.466 1.00 88.00 506 LEU A CA 1
ATOM 4001 C C . LEU A 1 506 ? 22.192 17.594 -23.756 1.00 88.00 506 LEU A C 1
ATOM 4003 O O . LEU A 1 506 ? 22.242 18.582 -23.031 1.00 88.00 506 LEU A O 1
ATOM 4007 N N . ILE A 1 507 ? 23.266 16.843 -24.015 1.00 88.00 507 ILE A N 1
ATOM 4008 C CA . ILE A 1 507 ? 24.603 17.113 -23.460 1.00 88.00 507 ILE A CA 1
ATOM 4009 C C . ILE A 1 507 ? 25.060 18.522 -23.856 1.00 88.00 507 ILE A C 1
ATOM 4011 O O . ILE A 1 507 ? 25.423 19.319 -22.996 1.00 88.00 507 ILE A O 1
ATOM 4015 N N . SER A 1 508 ? 24.956 18.869 -25.143 1.00 88.75 508 SER A N 1
ATOM 4016 C CA . SER A 1 508 ? 25.329 20.199 -25.654 1.00 88.75 508 SER A CA 1
ATOM 4017 C C . SER A 1 508 ? 24.507 21.323 -25.013 1.00 88.75 508 SER A C 1
ATOM 4019 O O . SER A 1 508 ? 25.006 22.427 -24.773 1.00 88.75 508 SER A O 1
ATOM 4021 N N . TYR A 1 509 ? 23.224 21.065 -24.749 1.00 84.81 509 TYR A N 1
ATOM 4022 C CA . TYR A 1 509 ? 22.379 21.994 -24.013 1.00 84.81 509 TYR A CA 1
ATOM 4023 C C . TYR A 1 509 ? 22.898 22.166 -22.581 1.00 84.81 509 TYR A C 1
ATOM 4025 O O . TYR A 1 509 ? 23.113 23.301 -22.157 1.00 84.81 509 TYR A O 1
ATOM 4033 N N . CYS A 1 510 ? 23.186 21.070 -21.873 1.00 79.00 510 CYS A N 1
ATOM 4034 C CA . CYS A 1 510 ? 23.713 21.109 -20.512 1.00 79.00 510 CYS A CA 1
ATOM 4035 C C . CYS A 1 510 ? 25.048 21.878 -20.414 1.00 79.00 510 CYS A C 1
ATOM 4037 O O . CYS A 1 510 ? 25.191 22.762 -19.574 1.00 79.00 510 CYS A O 1
ATOM 4039 N N . GLU A 1 511 ? 25.978 21.661 -21.346 1.00 79.06 511 GLU A N 1
ATOM 4040 C CA . GLU A 1 511 ? 27.272 22.365 -21.378 1.00 79.06 511 GLU A CA 1
ATOM 4041 C C . GLU A 1 511 ? 27.148 23.893 -21.527 1.00 79.06 511 GLU A C 1
ATOM 4043 O O . GLU A 1 511 ? 28.039 24.641 -21.120 1.00 79.06 511 GLU A O 1
ATOM 4048 N N . THR A 1 512 ? 26.073 24.373 -22.162 1.00 75.50 512 THR A N 1
ATOM 4049 C CA . THR A 1 512 ? 25.905 25.796 -22.508 1.00 75.50 512 THR A CA 1
ATOM 4050 C C . THR A 1 512 ? 24.931 26.536 -21.603 1.00 75.50 512 THR A C 1
ATOM 4052 O O . THR A 1 512 ? 25.040 27.757 -21.465 1.00 75.50 512 THR A O 1
ATOM 4055 N N . ALA A 1 513 ? 23.978 25.825 -21.005 1.00 64.19 513 ALA A N 1
ATOM 4056 C CA . ALA A 1 513 ? 22.887 26.419 -20.249 1.00 64.19 513 ALA A CA 1
ATOM 4057 C C . ALA A 1 513 ? 23.205 26.644 -18.758 1.00 64.19 513 ALA A C 1
ATOM 4059 O O . ALA A 1 513 ? 22.502 27.440 -18.131 1.00 64.19 513 ALA A O 1
ATOM 4060 N N . PHE A 1 514 ? 24.243 26.014 -18.183 1.00 62.50 514 PHE A N 1
ATOM 4061 C CA . PHE A 1 514 ? 24.368 25.900 -16.720 1.00 62.50 514 PHE A CA 1
ATOM 4062 C C . PHE A 1 514 ? 25.730 26.323 -16.130 1.00 62.50 514 PHE A C 1
ATOM 4064 O O . PHE A 1 514 ? 26.779 25.880 -16.594 1.00 62.50 514 PHE A O 1
ATOM 4071 N N . PRO A 1 515 ? 25.759 27.111 -15.035 1.00 51.75 515 PRO A N 1
ATOM 4072 C CA . PRO A 1 515 ? 26.677 26.850 -13.928 1.00 51.75 515 PRO A CA 1
ATOM 4073 C C . PRO A 1 515 ? 26.163 25.638 -13.120 1.00 51.75 515 PRO A C 1
ATOM 4075 O O . PRO A 1 515 ? 24.956 25.498 -12.953 1.00 51.75 515 PRO A O 1
ATOM 4078 N N . ALA A 1 516 ? 27.071 24.768 -12.661 1.00 49.81 516 ALA A N 1
ATOM 4079 C CA . ALA A 1 516 ? 26.783 23.482 -12.009 1.00 49.81 516 ALA A CA 1
ATOM 4080 C C . ALA A 1 516 ? 25.602 23.518 -11.014 1.00 49.81 516 ALA A C 1
ATOM 4082 O O . ALA A 1 516 ? 25.584 24.347 -10.105 1.00 49.81 516 ALA A O 1
ATOM 4083 N N . VAL A 1 517 ? 24.648 22.594 -11.173 1.00 50.78 517 VAL A N 1
ATOM 4084 C CA . VAL A 1 517 ? 23.503 22.409 -10.265 1.00 50.78 517 VAL A CA 1
ATOM 4085 C C . VAL A 1 517 ? 23.988 21.793 -8.947 1.00 50.78 517 VAL A C 1
ATOM 4087 O O . VAL A 1 517 ? 24.762 20.836 -8.981 1.00 50.78 517 VAL A O 1
ATOM 4090 N N . GLU A 1 518 ? 23.542 22.315 -7.799 1.00 48.94 518 GLU A N 1
ATOM 4091 C CA . GLU A 1 518 ? 23.950 21.826 -6.465 1.00 48.94 518 GLU A CA 1
ATOM 4092 C C . GLU A 1 518 ? 23.289 20.487 -6.058 1.00 48.94 518 GLU A C 1
ATOM 4094 O O . GLU A 1 518 ? 23.758 19.861 -5.115 1.00 48.94 518 GLU A O 1
ATOM 4099 N N . TYR A 1 519 ? 22.251 20.008 -6.765 1.00 50.81 519 TYR A N 1
ATOM 4100 C CA . TYR A 1 519 ? 21.474 18.819 -6.364 1.00 50.81 519 TYR A CA 1
ATOM 4101 C C . TYR A 1 519 ? 20.912 18.007 -7.549 1.00 50.81 519 TYR A C 1
ATOM 4103 O O . TYR A 1 519 ? 19.699 17.905 -7.729 1.00 50.81 519 TYR A O 1
ATOM 4111 N N . THR A 1 520 ? 21.773 17.398 -8.370 1.00 56.38 520 THR A N 1
ATOM 4112 C CA . THR A 1 520 ? 21.329 16.376 -9.339 1.00 56.38 520 THR A CA 1
ATOM 4113 C C . THR A 1 520 ? 21.752 14.989 -8.872 1.00 56.38 520 THR A C 1
ATOM 4115 O O . THR A 1 520 ? 22.931 14.756 -8.622 1.00 56.38 520 THR A O 1
ATOM 4118 N N . GLN A 1 521 ? 20.796 14.062 -8.783 1.00 64.12 521 GLN A N 1
ATOM 4119 C CA . GLN A 1 521 ? 21.067 12.663 -8.449 1.00 64.12 521 GLN A CA 1
ATOM 4120 C C . GLN A 1 521 ? 21.780 11.974 -9.635 1.00 64.12 521 GLN A C 1
ATOM 4122 O O . GLN A 1 521 ? 21.260 12.031 -10.759 1.00 64.12 521 GLN A O 1
ATOM 4127 N N . PRO A 1 522 ? 22.957 11.341 -9.440 1.00 68.44 522 PRO A N 1
ATOM 4128 C CA . PRO A 1 522 ? 23.673 10.638 -10.509 1.00 68.44 522 PRO A CA 1
ATOM 4129 C C . PRO A 1 522 ? 22.825 9.565 -11.214 1.00 68.44 522 PRO A C 1
ATOM 4131 O O . PRO A 1 522 ? 23.023 9.295 -12.397 1.00 68.44 522 PRO A O 1
ATOM 4134 N N . GLU A 1 523 ? 21.866 8.980 -10.500 1.00 71.69 523 GLU A N 1
ATOM 4135 C CA . GLU A 1 523 ? 20.906 7.977 -10.969 1.00 71.69 523 GLU A CA 1
ATOM 4136 C C . GLU A 1 523 ? 20.061 8.523 -12.104 1.00 71.69 523 GLU A C 1
ATOM 4138 O O . GLU A 1 523 ? 19.992 7.912 -13.163 1.00 71.69 523 GLU A O 1
ATOM 4143 N N . THR A 1 524 ? 19.499 9.718 -11.932 1.00 73.31 524 THR A N 1
ATOM 4144 C CA . THR A 1 524 ? 18.657 10.334 -12.955 1.00 73.31 524 THR A CA 1
ATOM 4145 C C . THR A 1 524 ? 19.435 10.579 -14.247 1.00 73.31 524 THR A C 1
ATOM 4147 O O . THR A 1 524 ? 18.909 10.403 -15.348 1.00 73.31 524 THR A O 1
ATOM 4150 N N . LEU A 1 525 ? 20.707 10.970 -14.137 1.00 79.19 525 LEU A N 1
ATOM 4151 C CA . LEU A 1 525 ? 21.578 11.202 -15.292 1.00 79.19 525 LEU A CA 1
ATOM 4152 C C . LEU A 1 525 ? 21.976 9.886 -15.965 1.00 79.19 525 LEU A C 1
ATOM 4154 O O . LEU A 1 525 ? 21.956 9.791 -17.194 1.00 79.19 525 LEU A O 1
ATOM 4158 N N . PHE A 1 526 ? 22.271 8.857 -15.172 1.00 84.69 526 PHE A N 1
ATOM 4159 C CA . PHE A 1 526 ? 22.493 7.512 -15.682 1.00 84.69 526 PHE A CA 1
ATOM 4160 C C . PHE A 1 526 ? 21.259 6.976 -16.412 1.00 84.69 526 PHE A C 1
ATOM 4162 O O . PHE A 1 526 ? 21.384 6.532 -17.549 1.00 84.69 526 PHE A O 1
ATOM 4169 N N . ASP A 1 527 ? 20.075 7.056 -15.805 1.00 81.44 527 ASP A N 1
ATOM 4170 C CA . ASP A 1 527 ? 18.822 6.552 -16.372 1.00 81.44 527 ASP A CA 1
ATOM 4171 C C . ASP A 1 527 ? 18.461 7.292 -17.661 1.00 81.44 527 ASP A C 1
ATOM 4173 O O . ASP A 1 527 ? 18.081 6.672 -18.659 1.00 81.44 527 ASP A O 1
ATOM 4177 N N . THR A 1 528 ? 18.698 8.607 -17.691 1.00 84.25 528 THR A N 1
ATOM 4178 C CA . THR A 1 528 ? 18.585 9.426 -18.904 1.00 84.25 528 THR A CA 1
ATOM 4179 C C . THR A 1 528 ? 19.451 8.873 -20.029 1.00 84.25 528 THR A C 1
ATOM 4181 O O . THR A 1 528 ? 18.946 8.643 -21.129 1.00 84.25 528 THR A O 1
ATOM 4184 N N . ALA A 1 529 ? 20.741 8.630 -19.778 1.00 89.50 529 ALA A N 1
ATOM 4185 C CA . ALA A 1 529 ? 21.632 8.048 -20.778 1.00 89.50 529 ALA A CA 1
ATOM 4186 C C . ALA A 1 529 ? 21.210 6.613 -21.143 1.00 89.50 529 ALA A C 1
ATOM 4188 O O . ALA A 1 529 ? 21.181 6.254 -22.323 1.00 89.50 529 ALA A O 1
ATOM 4189 N N . TYR A 1 530 ? 20.825 5.807 -20.151 1.00 89.19 530 TYR A N 1
ATOM 4190 C CA . TYR A 1 530 ? 20.448 4.406 -20.311 1.00 89.19 530 TYR A CA 1
ATOM 4191 C C . TYR A 1 530 ? 19.276 4.252 -21.276 1.00 89.19 530 TYR A C 1
ATOM 4193 O O . TYR A 1 530 ? 19.337 3.408 -22.165 1.00 89.19 530 TYR A O 1
ATOM 4201 N N . ILE A 1 531 ? 18.260 5.114 -21.206 1.00 87.94 531 ILE A N 1
ATOM 4202 C CA . ILE A 1 531 ? 17.095 5.073 -22.106 1.00 87.94 531 ILE A CA 1
ATOM 4203 C C . ILE A 1 531 ? 17.480 5.229 -23.587 1.00 87.94 531 ILE A C 1
ATOM 4205 O O . ILE A 1 531 ? 16.886 4.584 -24.453 1.00 87.94 531 ILE A O 1
ATOM 4209 N N . TYR A 1 532 ? 18.513 6.011 -23.915 1.00 90.69 532 TYR A N 1
ATOM 4210 C CA . TYR A 1 532 ? 19.014 6.118 -25.296 1.00 90.69 532 TYR A CA 1
ATOM 4211 C C . TYR A 1 532 ? 19.780 4.870 -25.770 1.00 90.69 532 TYR A C 1
ATOM 4213 O O . TYR A 1 532 ? 19.988 4.668 -26.974 1.00 90.69 532 TYR A O 1
ATOM 4221 N N . TYR A 1 533 ? 20.201 4.017 -24.841 1.00 92.50 533 TYR A N 1
ATOM 4222 C CA . TYR A 1 533 ? 20.976 2.810 -25.106 1.00 92.50 533 TYR A CA 1
ATOM 4223 C C . TYR A 1 533 ? 20.198 1.507 -24.856 1.00 92.50 533 TYR A C 1
ATOM 4225 O O . TYR A 1 533 ? 20.617 0.464 -25.363 1.00 92.50 533 TYR A O 1
ATOM 4233 N N . ALA A 1 534 ? 19.063 1.559 -24.156 1.00 87.75 534 ALA A N 1
ATOM 4234 C CA . ALA A 1 534 ? 18.355 0.408 -23.602 1.00 87.75 534 ALA A CA 1
ATOM 4235 C C . ALA A 1 534 ? 18.017 -0.667 -24.644 1.00 87.75 534 ALA A C 1
ATOM 4237 O O . ALA A 1 534 ? 18.288 -1.840 -24.406 1.00 87.75 534 ALA A O 1
ATOM 4238 N N . ASP A 1 535 ? 17.537 -0.282 -25.832 1.00 86.50 535 ASP A N 1
ATOM 4239 C CA . ASP A 1 535 ? 17.209 -1.217 -26.924 1.00 86.50 535 ASP A CA 1
ATOM 4240 C C . ASP A 1 535 ? 18.389 -2.141 -27.277 1.00 86.50 535 ASP A C 1
ATOM 4242 O O . ASP A 1 535 ? 18.228 -3.340 -27.520 1.00 86.50 535 ASP A O 1
ATOM 4246 N N . ARG A 1 536 ? 19.603 -1.573 -27.283 1.00 90.44 536 ARG A N 1
ATOM 4247 C CA . ARG A 1 536 ? 20.852 -2.271 -27.613 1.00 90.44 536 ARG A CA 1
ATOM 4248 C C . ARG A 1 536 ? 21.433 -2.968 -26.389 1.00 90.44 536 ARG A C 1
ATOM 4250 O O . ARG A 1 536 ? 21.871 -4.107 -26.498 1.00 90.44 536 ARG A O 1
ATOM 4257 N N . LEU A 1 537 ? 21.407 -2.305 -25.232 1.00 89.75 537 LEU A N 1
ATOM 4258 C CA . LEU A 1 537 ? 21.920 -2.855 -23.979 1.00 89.75 537 LEU A CA 1
ATOM 4259 C C . LEU A 1 537 ? 21.101 -4.047 -23.489 1.00 89.75 537 LEU A C 1
ATOM 4261 O O . LEU A 1 537 ? 21.672 -4.910 -22.841 1.00 89.75 537 LEU A O 1
ATOM 4265 N N . ASN A 1 538 ? 19.808 -4.137 -23.814 1.00 83.94 538 ASN A N 1
ATOM 4266 C CA . ASN A 1 538 ? 18.912 -5.216 -23.377 1.00 83.94 538 ASN A CA 1
ATOM 4267 C C . ASN A 1 538 ? 18.685 -6.300 -24.451 1.00 83.94 538 ASN A C 1
ATOM 4269 O O . ASN A 1 538 ? 18.001 -7.299 -24.192 1.00 83.94 538 ASN A O 1
ATOM 4273 N N . SER A 1 539 ? 19.266 -6.136 -25.646 1.00 81.62 539 SER A N 1
ATOM 4274 C CA . SER A 1 539 ? 19.205 -7.109 -26.747 1.00 81.62 539 SER A CA 1
ATOM 4275 C C . SER A 1 539 ? 20.371 -8.096 -26.689 1.00 81.62 539 SER A C 1
ATOM 4277 O O . SER A 1 539 ? 21.359 -7.952 -27.405 1.00 81.62 539 SER A O 1
ATOM 4279 N N . GLY A 1 540 ? 20.245 -9.123 -25.843 1.00 82.56 540 GLY A N 1
ATOM 4280 C CA . GLY A 1 540 ? 21.306 -10.120 -25.637 1.00 82.56 540 GLY A CA 1
ATOM 4281 C C . GLY A 1 540 ? 22.571 -9.504 -25.031 1.00 82.56 540 GLY A C 1
ATOM 4282 O O . GLY A 1 540 ? 22.505 -8.421 -24.451 1.00 82.56 540 GLY A O 1
ATOM 4283 N N . MET A 1 541 ? 23.712 -10.185 -25.131 1.00 89.62 541 MET A N 1
ATOM 4284 C CA . MET A 1 541 ? 24.967 -9.705 -24.546 1.00 89.62 541 MET A CA 1
ATOM 4285 C C . MET A 1 541 ? 25.486 -8.445 -25.263 1.00 89.62 541 MET A C 1
ATOM 4287 O O . MET A 1 541 ? 25.801 -8.530 -26.455 1.00 89.62 541 MET A O 1
ATOM 4291 N N . PRO A 1 542 ? 25.644 -7.296 -24.575 1.00 92.31 542 PRO A N 1
ATOM 4292 C CA . PRO A 1 542 ? 26.260 -6.116 -25.165 1.00 92.31 542 PRO A CA 1
ATOM 4293 C C . PRO A 1 542 ? 27.749 -6.358 -25.435 1.00 92.31 542 PRO A C 1
ATOM 4295 O O . PRO A 1 542 ? 28.444 -7.025 -24.662 1.00 92.31 542 PRO A O 1
ATOM 4298 N N . ASP A 1 543 ? 28.250 -5.795 -26.533 1.00 94.31 543 ASP A N 1
ATOM 4299 C CA . ASP A 1 543 ? 29.680 -5.815 -26.824 1.00 94.31 543 ASP A CA 1
ATOM 4300 C C . ASP A 1 543 ? 30.446 -4.738 -26.036 1.00 94.31 543 ASP A C 1
ATOM 4302 O O . ASP A 1 543 ? 29.877 -3.806 -25.463 1.00 94.31 543 ASP A O 1
ATOM 4306 N N . GLU A 1 544 ? 31.771 -4.890 -25.997 1.00 96.31 544 GLU A N 1
ATOM 4307 C CA . GLU A 1 544 ? 32.676 -3.975 -25.294 1.00 96.31 544 GLU A CA 1
ATOM 4308 C C . GLU A 1 544 ? 32.521 -2.531 -25.765 1.00 96.31 544 GLU A C 1
ATOM 4310 O O . GLU A 1 544 ? 32.557 -1.610 -24.951 1.00 96.31 544 GLU A O 1
ATOM 4315 N N . LYS A 1 545 ? 32.300 -2.336 -27.070 1.00 97.31 545 LYS A N 1
ATOM 4316 C CA . LYS A 1 545 ? 32.229 -1.007 -27.658 1.00 97.31 545 LYS A CA 1
ATOM 4317 C C . LYS A 1 545 ? 30.957 -0.279 -27.235 1.00 97.31 545 LYS A C 1
ATOM 4319 O O . LYS A 1 545 ? 31.011 0.905 -26.919 1.00 97.31 545 LYS A O 1
ATOM 4324 N N . LEU A 1 546 ? 29.834 -0.988 -27.180 1.00 97.44 546 LEU A N 1
ATOM 4325 C CA . LEU A 1 546 ? 28.557 -0.443 -26.743 1.00 97.44 546 LEU A CA 1
ATOM 4326 C C . LEU A 1 546 ? 28.601 0.020 -25.282 1.00 97.44 546 LEU A C 1
ATOM 4328 O O . LEU A 1 546 ? 28.106 1.103 -24.982 1.00 97.44 546 LEU A O 1
ATOM 4332 N N . ILE A 1 547 ? 29.200 -0.776 -24.388 1.00 97.12 547 ILE A N 1
ATOM 4333 C CA . ILE A 1 547 ? 29.358 -0.398 -22.974 1.00 97.12 547 ILE A CA 1
ATOM 4334 C C . ILE A 1 547 ? 30.317 0.788 -22.844 1.00 97.12 547 ILE A C 1
ATOM 4336 O O . ILE A 1 547 ? 30.035 1.719 -22.094 1.00 97.12 547 ILE A O 1
ATOM 4340 N N . GLU A 1 548 ? 31.425 0.778 -23.590 1.00 97.88 548 GLU A N 1
ATOM 4341 C CA . GLU A 1 548 ? 32.383 1.886 -23.613 1.00 97.88 548 GLU A CA 1
ATOM 4342 C C . GLU A 1 548 ? 31.717 3.203 -24.047 1.00 97.88 548 GLU A C 1
ATOM 4344 O O . GLU A 1 548 ? 31.908 4.233 -23.400 1.00 97.88 548 GLU A O 1
ATOM 4349 N N . ASP A 1 549 ? 30.929 3.173 -25.126 1.00 97.88 549 ASP A N 1
ATOM 4350 C CA . ASP A 1 549 ? 30.226 4.349 -25.650 1.00 97.88 549 ASP A CA 1
ATOM 4351 C C . ASP A 1 549 ? 29.154 4.841 -24.664 1.00 97.88 549 ASP A C 1
ATOM 4353 O O . ASP A 1 549 ? 29.097 6.034 -24.367 1.00 97.88 549 ASP A O 1
ATOM 4357 N N . PHE A 1 550 ? 28.384 3.924 -24.070 1.00 96.94 550 PHE A N 1
ATOM 4358 C CA . PHE A 1 550 ? 27.403 4.241 -23.031 1.00 96.94 550 PHE A CA 1
ATOM 4359 C C . PHE A 1 550 ? 28.036 4.930 -21.810 1.00 96.94 550 PHE A C 1
ATOM 4361 O O . PHE A 1 550 ? 27.565 5.984 -21.376 1.00 96.94 550 PHE A O 1
ATOM 4368 N N . MET A 1 551 ? 29.124 4.371 -21.270 1.00 96.88 551 MET A N 1
ATOM 4369 C CA . MET A 1 551 ? 29.822 4.936 -20.110 1.00 96.88 551 MET A CA 1
ATOM 4370 C C . MET A 1 551 ? 30.400 6.322 -20.416 1.00 96.88 551 MET A C 1
ATOM 4372 O O . MET A 1 551 ? 30.290 7.230 -19.594 1.00 96.88 551 MET A O 1
ATOM 4376 N N . LYS A 1 552 ? 30.973 6.507 -21.611 1.00 96.44 552 LYS A N 1
ATOM 4377 C CA . LYS A 1 552 ? 31.514 7.798 -22.063 1.00 96.44 552 LYS A CA 1
ATOM 4378 C C . LYS A 1 552 ? 30.440 8.862 -22.231 1.00 96.44 552 LYS A C 1
ATOM 4380 O O . LYS A 1 552 ? 30.662 10.007 -21.853 1.00 96.44 552 LYS A O 1
ATOM 4385 N N . ASP A 1 553 ? 29.300 8.522 -22.817 1.00 95.81 553 ASP A N 1
ATOM 4386 C CA . ASP A 1 553 ? 28.221 9.496 -22.987 1.00 95.81 553 ASP A CA 1
ATOM 4387 C C . ASP A 1 553 ? 27.543 9.825 -21.655 1.00 95.81 553 ASP A C 1
ATOM 4389 O O . ASP A 1 553 ? 27.196 10.982 -21.422 1.00 95.81 553 ASP A O 1
ATOM 4393 N N . THR A 1 554 ? 27.448 8.851 -20.744 1.00 91.50 554 THR A N 1
ATOM 4394 C CA . THR A 1 554 ? 26.990 9.092 -19.368 1.00 91.50 554 THR A CA 1
ATOM 4395 C C . THR A 1 554 ? 27.935 10.041 -18.635 1.00 91.50 554 THR A C 1
ATOM 4397 O O . THR A 1 554 ? 27.479 11.009 -18.037 1.00 91.50 554 THR A O 1
ATOM 4400 N N . GLU A 1 555 ? 29.251 9.828 -18.728 1.00 90.31 555 GLU A N 1
ATOM 4401 C CA . GLU A 1 555 ? 30.253 10.739 -18.161 1.00 90.31 555 GLU A CA 1
ATOM 4402 C C . GLU A 1 555 ? 30.101 12.161 -18.711 1.00 90.31 555 GLU A C 1
ATOM 4404 O O . GLU A 1 555 ? 30.042 13.113 -17.935 1.00 90.31 555 GLU A O 1
ATOM 4409 N N . LYS A 1 556 ? 29.987 12.319 -20.037 1.00 90.56 556 LYS A N 1
ATOM 4410 C CA . LYS A 1 556 ? 29.771 13.638 -20.654 1.00 90.56 556 LYS A CA 1
ATOM 4411 C C . LYS A 1 556 ? 28.504 14.304 -20.130 1.00 90.56 556 LYS A C 1
ATOM 4413 O O . LYS A 1 556 ? 28.545 15.487 -19.814 1.00 90.56 556 LYS A O 1
ATOM 4418 N N . LEU A 1 557 ? 27.398 13.563 -20.033 1.00 86.56 557 LEU A N 1
ATOM 4419 C CA . LEU A 1 557 ? 26.143 14.089 -19.505 1.00 86.56 557 LEU A CA 1
ATOM 4420 C C . LEU A 1 557 ? 26.299 14.531 -18.048 1.00 86.56 557 LEU A C 1
ATOM 4422 O O . LEU A 1 557 ? 25.878 15.632 -17.710 1.00 86.56 557 LEU A O 1
ATOM 4426 N N . VAL A 1 558 ? 26.943 13.716 -17.211 1.00 80.88 558 VAL A N 1
ATOM 4427 C CA . VAL A 1 558 ? 27.194 14.044 -15.803 1.00 80.88 558 VAL A CA 1
ATOM 4428 C C . VAL A 1 558 ? 28.038 15.307 -15.670 1.00 80.88 558 VAL A C 1
ATOM 4430 O O . VAL A 1 558 ? 27.627 16.232 -14.976 1.00 80.88 558 VAL A O 1
ATOM 4433 N N . LEU A 1 559 ? 29.158 15.385 -16.392 1.00 80.81 559 LEU A N 1
ATOM 4434 C CA . LEU A 1 559 ? 30.058 16.543 -16.371 1.00 80.81 559 LEU A CA 1
ATOM 4435 C C . LEU A 1 559 ? 29.437 17.811 -16.978 1.00 80.81 559 LEU A C 1
ATOM 4437 O O . LEU A 1 559 ? 29.839 18.917 -16.620 1.00 80.81 559 LEU A O 1
ATOM 4441 N N . ALA A 1 560 ? 28.491 17.668 -17.908 1.00 80.00 560 ALA A N 1
ATOM 4442 C CA . ALA A 1 560 ? 27.755 18.787 -18.488 1.00 80.00 560 ALA A CA 1
ATOM 4443 C C . ALA A 1 560 ? 26.628 19.282 -17.567 1.00 80.00 560 ALA A C 1
ATOM 4445 O O . ALA A 1 560 ? 26.315 20.470 -17.559 1.00 80.00 560 ALA A O 1
ATOM 4446 N N . ALA A 1 561 ? 25.995 18.375 -16.822 1.00 72.31 561 ALA A N 1
ATOM 4447 C CA . ALA A 1 561 ? 24.848 18.652 -15.963 1.00 72.31 561 ALA A CA 1
ATOM 4448 C C . ALA A 1 561 ? 25.233 19.265 -14.612 1.00 72.31 561 ALA A C 1
ATOM 4450 O O . ALA A 1 561 ? 24.538 20.139 -14.093 1.00 72.31 561 ALA A O 1
ATOM 4451 N N . THR A 1 562 ? 26.322 18.786 -14.018 1.00 68.94 562 THR A N 1
ATOM 4452 C CA . THR A 1 562 ? 26.746 19.165 -12.671 1.00 68.94 562 THR A CA 1
ATOM 4453 C C . THR A 1 562 ? 28.255 18.972 -12.512 1.00 68.94 562 THR A C 1
ATOM 4455 O O . THR A 1 562 ? 28.923 18.409 -13.381 1.00 68.94 562 THR A O 1
ATOM 4458 N N . SER A 1 563 ? 28.826 19.486 -11.425 1.00 63.53 563 SER A N 1
ATOM 4459 C CA . SER A 1 563 ? 30.236 19.275 -11.118 1.00 63.53 563 SER A CA 1
ATOM 4460 C C . SER A 1 563 ? 30.427 18.060 -10.198 1.00 63.53 563 SER A C 1
ATOM 4462 O O . SER A 1 563 ? 29.579 17.806 -9.340 1.00 63.53 563 SER A O 1
ATOM 4464 N N . PRO A 1 564 ? 31.536 17.302 -10.335 1.00 60.28 564 PRO A N 1
ATOM 4465 C CA . PRO A 1 564 ? 31.844 16.143 -9.488 1.00 60.28 564 PRO A CA 1
ATOM 4466 C C . PRO A 1 564 ? 31.723 16.405 -7.980 1.00 60.28 564 PRO A C 1
ATOM 4468 O O . PRO A 1 564 ? 31.352 15.511 -7.229 1.00 60.28 564 PRO A O 1
ATOM 4471 N N . GLU A 1 565 ? 32.034 17.624 -7.536 1.00 57.84 565 GLU A N 1
ATOM 4472 C CA . GLU A 1 565 ? 31.957 18.053 -6.138 1.00 57.84 565 GLU A CA 1
ATOM 4473 C C . GLU A 1 565 ? 30.542 18.378 -5.626 1.00 57.84 565 GLU A C 1
ATOM 4475 O O . GLU A 1 565 ? 30.345 18.400 -4.413 1.00 57.84 565 GLU A O 1
ATOM 4480 N N . ASN A 1 566 ? 29.580 18.609 -6.526 1.00 54.03 566 ASN A N 1
ATOM 4481 C CA . ASN A 1 566 ? 28.179 18.923 -6.211 1.00 54.03 566 ASN A CA 1
ATOM 4482 C C . ASN A 1 566 ? 27.252 17.701 -6.334 1.00 54.03 566 ASN A C 1
ATOM 4484 O O . ASN A 1 566 ? 26.060 17.783 -6.050 1.00 54.03 566 ASN A O 1
ATOM 4488 N N . LEU A 1 567 ? 27.787 16.551 -6.747 1.00 57.50 567 LEU A N 1
ATOM 4489 C CA . LEU A 1 567 ? 27.057 15.290 -6.748 1.00 57.50 567 LEU A CA 1
ATOM 4490 C C . LEU A 1 567 ? 26.985 14.762 -5.312 1.00 57.50 567 LEU A C 1
ATOM 4492 O O . LEU A 1 567 ? 27.953 14.222 -4.774 1.00 57.50 567 LEU A O 1
ATOM 4496 N N . TYR A 1 568 ? 25.826 14.937 -4.675 1.00 48.62 568 TYR A N 1
ATOM 4497 C CA . TYR A 1 568 ? 25.534 14.285 -3.404 1.00 48.62 568 TYR A CA 1
ATOM 4498 C C . TYR A 1 568 ? 25.444 12.773 -3.635 1.00 48.62 568 TYR A C 1
ATOM 4500 O O . TYR A 1 568 ? 24.604 12.304 -4.398 1.00 48.62 568 TYR A O 1
ATOM 4508 N N . TYR A 1 569 ? 26.337 12.014 -2.999 1.00 48.56 569 TYR A N 1
ATOM 4509 C CA . TYR A 1 569 ? 26.389 10.560 -3.113 1.00 48.56 569 TYR A CA 1
ATOM 4510 C C . TYR A 1 569 ? 26.327 9.937 -1.719 1.00 48.56 569 TYR A C 1
ATOM 4512 O O . TYR A 1 569 ? 27.348 9.822 -1.038 1.00 48.56 569 TYR A O 1
ATOM 4520 N N . ASP A 1 570 ? 25.129 9.541 -1.283 1.00 42.28 570 ASP A N 1
ATOM 4521 C CA . ASP A 1 570 ? 24.977 8.662 -0.123 1.00 42.28 570 ASP A CA 1
ATOM 4522 C C . ASP A 1 570 ? 24.922 7.197 -0.591 1.00 42.28 570 ASP A C 1
ATOM 4524 O O . ASP A 1 570 ? 23.952 6.728 -1.184 1.00 42.28 570 ASP A O 1
ATOM 4528 N N . LEU A 1 571 ? 26.015 6.470 -0.349 1.00 41.69 571 LEU A N 1
ATOM 4529 C CA . LEU A 1 571 ? 26.140 5.030 -0.606 1.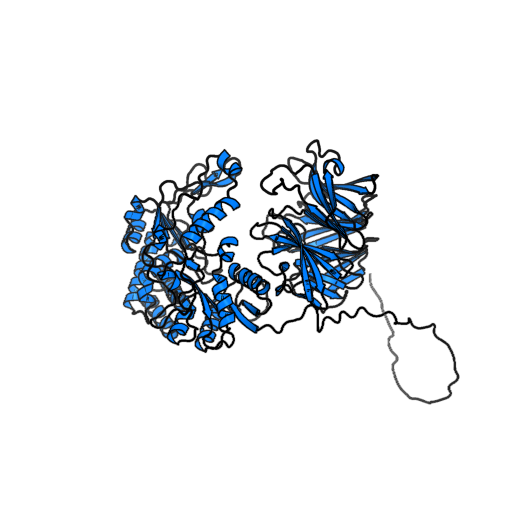00 41.69 571 LEU A CA 1
ATOM 4530 C C . LEU A 1 571 ? 25.457 4.159 0.453 1.00 41.69 571 LEU A C 1
ATOM 4532 O O . LEU A 1 571 ? 25.371 2.947 0.262 1.00 41.69 571 LEU A O 1
ATOM 4536 N N . THR A 1 572 ? 25.070 4.728 1.596 1.00 34.72 572 THR A N 1
ATOM 4537 C CA . THR A 1 572 ? 24.776 3.951 2.808 1.00 34.72 572 THR A CA 1
ATOM 4538 C C . THR A 1 572 ? 23.295 3.698 3.063 1.00 34.72 572 THR A C 1
ATOM 4540 O O . THR A 1 572 ? 22.988 2.823 3.868 1.00 34.72 572 THR A O 1
ATOM 4543 N N . GLY A 1 573 ? 22.398 4.371 2.338 1.00 40.97 573 GLY A N 1
ATOM 4544 C CA . GLY A 1 573 ? 20.944 4.252 2.507 1.00 40.97 573 GLY A CA 1
ATOM 4545 C C . GLY A 1 573 ? 20.175 3.968 1.219 1.00 40.97 573 GLY A C 1
ATOM 4546 O O . GLY A 1 573 ? 19.044 4.420 1.078 1.00 40.97 573 GLY A O 1
ATOM 4547 N N . ARG A 1 574 ? 20.783 3.291 0.234 1.00 46.66 574 ARG A N 1
ATOM 4548 C CA . ARG A 1 574 ? 20.092 3.039 -1.032 1.00 46.66 574 ARG A CA 1
ATOM 4549 C C . ARG A 1 574 ? 19.211 1.803 -1.029 1.00 46.66 574 ARG A C 1
ATOM 4551 O O . ARG A 1 574 ? 19.696 0.673 -1.022 1.00 46.66 574 ARG A O 1
ATOM 4558 N N . ASP A 1 575 ? 17.945 2.072 -1.307 1.00 43.03 575 ASP A N 1
ATOM 4559 C CA . ASP A 1 575 ? 17.052 1.186 -2.020 1.00 43.03 575 ASP A CA 1
ATOM 4560 C C . ASP A 1 575 ? 17.486 1.131 -3.504 1.00 43.03 575 ASP A C 1
ATOM 4562 O O . ASP A 1 575 ? 17.197 2.014 -4.311 1.00 43.03 575 ASP A O 1
ATOM 4566 N N . ILE A 1 576 ? 18.222 0.077 -3.883 1.00 41.56 576 ILE A N 1
ATOM 4567 C CA . ILE A 1 576 ? 18.700 -0.200 -5.254 1.00 41.56 576 ILE A CA 1
ATOM 4568 C C . ILE A 1 576 ? 17.502 -0.448 -6.181 1.00 41.56 576 ILE A C 1
ATOM 4570 O O . ILE A 1 576 ? 17.096 -1.589 -6.344 1.00 41.56 576 ILE A O 1
ATOM 4574 N N . MET A 1 577 ? 16.878 0.620 -6.684 1.00 43.78 577 MET A N 1
ATOM 4575 C CA . MET A 1 577 ? 15.998 0.710 -7.855 1.00 43.78 577 MET A CA 1
ATOM 4576 C C . MET A 1 577 ? 15.799 2.207 -8.175 1.00 43.78 577 MET A C 1
ATOM 4578 O O . MET A 1 577 ? 14.738 2.764 -7.907 1.00 43.78 577 MET A O 1
ATOM 4582 N N . GLY A 1 578 ? 16.810 2.873 -8.747 1.00 43.91 578 GLY A N 1
ATOM 4583 C CA . GLY A 1 578 ? 16.730 4.298 -9.137 1.00 43.91 578 GLY A CA 1
ATOM 4584 C C . GLY A 1 578 ? 15.577 4.629 -10.095 1.00 43.91 578 GLY A C 1
ATOM 4585 O O . GLY A 1 578 ? 15.145 5.769 -10.171 1.00 43.91 578 GLY A O 1
ATOM 4586 N N . LEU A 1 579 ? 15.005 3.608 -10.736 1.00 42.97 579 LEU A N 1
ATOM 4587 C CA . LEU A 1 579 ? 13.790 3.737 -11.523 1.00 42.97 579 LEU A CA 1
ATOM 4588 C C . LEU A 1 579 ? 12.502 3.596 -10.713 1.00 42.97 579 LEU A C 1
ATOM 4590 O O . LEU A 1 579 ? 11.517 4.112 -11.197 1.00 42.97 579 LEU A O 1
ATOM 4594 N N . HIS A 1 580 ? 12.465 2.934 -9.545 1.00 39.81 580 HIS A N 1
ATOM 4595 C CA . HIS A 1 580 ? 11.238 2.693 -8.756 1.00 39.81 580 HIS A CA 1
ATOM 4596 C C . HIS A 1 580 ? 10.827 3.894 -7.884 1.00 39.81 580 HIS A C 1
ATOM 4598 O O . HIS A 1 580 ? 9.649 4.033 -7.570 1.00 39.81 580 HIS A O 1
ATOM 4604 N N . PHE A 1 581 ? 11.770 4.782 -7.562 1.00 41.44 581 PHE A N 1
ATOM 4605 C CA . PHE A 1 581 ? 11.529 6.026 -6.831 1.00 41.44 581 PHE A CA 1
ATOM 4606 C C . PHE A 1 581 ? 11.734 7.243 -7.733 1.00 41.44 581 PHE A C 1
ATOM 4608 O O . PHE A 1 581 ? 12.505 7.188 -8.686 1.00 41.44 581 PHE A O 1
ATOM 4615 N N . MET A 1 582 ? 11.015 8.327 -7.428 1.00 47.66 582 MET A N 1
ATOM 4616 C CA . MET A 1 582 ? 11.024 9.613 -8.132 1.00 47.66 582 MET A CA 1
ATOM 4617 C C . MET A 1 582 ? 12.429 10.054 -8.577 1.00 47.66 582 MET A C 1
ATOM 4619 O O . MET A 1 582 ? 13.179 10.671 -7.823 1.00 47.66 582 MET A O 1
ATOM 4623 N N . GLY A 1 583 ? 12.774 9.800 -9.837 1.00 44.78 583 GLY A N 1
ATOM 4624 C CA . GLY A 1 583 ? 13.938 10.402 -10.470 1.00 44.78 583 GLY A CA 1
ATOM 4625 C C . GLY A 1 583 ? 13.575 11.788 -10.990 1.00 44.78 583 GLY A C 1
ATOM 4626 O O . GLY A 1 583 ? 13.294 11.937 -12.179 1.00 44.78 583 GLY A O 1
ATOM 4627 N N . THR A 1 584 ? 13.538 12.806 -10.125 1.00 43.03 584 THR A N 1
ATOM 4628 C CA . THR A 1 584 ? 13.519 14.209 -10.573 1.00 43.03 584 THR A CA 1
ATOM 4629 C C . THR A 1 584 ? 14.955 14.703 -10.696 1.00 43.03 584 THR A C 1
ATOM 4631 O O . THR A 1 584 ? 15.659 14.896 -9.706 1.00 43.03 584 THR A O 1
ATOM 4634 N N . GLY A 1 585 ? 15.412 14.889 -11.928 1.00 46.06 585 GLY A N 1
ATOM 4635 C CA . GLY A 1 585 ? 16.673 15.538 -12.259 1.00 46.06 585 GLY A CA 1
ATOM 4636 C C . GLY A 1 585 ? 16.368 16.990 -12.542 1.00 46.06 585 GLY A C 1
ATOM 4637 O O . GLY A 1 585 ? 15.918 17.337 -13.634 1.00 46.06 585 GLY A O 1
ATOM 4638 N N . VAL A 1 586 ? 16.560 17.832 -11.537 1.00 45.91 586 VAL A N 1
ATOM 4639 C CA . VAL A 1 586 ? 16.342 19.267 -11.675 1.00 45.91 586 VAL A CA 1
ATOM 4640 C C . VAL A 1 586 ? 17.576 19.874 -12.335 1.00 45.91 586 VAL A C 1
ATOM 4642 O O . VAL A 1 586 ? 18.688 19.649 -11.860 1.00 45.91 586 VAL A O 1
ATOM 4645 N N . PHE A 1 587 ? 17.401 20.640 -13.418 1.00 45.81 587 PHE A N 1
ATOM 4646 C CA . PHE A 1 587 ? 18.488 21.418 -14.009 1.00 45.81 587 PHE A CA 1
ATOM 4647 C C . PHE A 1 587 ? 18.174 22.907 -13.886 1.00 45.81 587 PHE A C 1
ATOM 4649 O O . PHE A 1 587 ? 17.309 23.446 -14.579 1.00 45.81 587 PHE A O 1
ATOM 4656 N N . GLY A 1 588 ? 18.893 23.611 -13.014 1.00 39.56 588 GLY A N 1
ATOM 4657 C CA . GLY A 1 588 ? 18.719 25.051 -12.884 1.00 39.56 588 GLY A CA 1
ATOM 4658 C C . GLY A 1 588 ? 19.898 25.774 -12.254 1.00 39.56 588 GLY A C 1
ATOM 4659 O O . GLY A 1 588 ? 20.681 25.162 -11.531 1.00 39.56 588 GLY A O 1
ATOM 4660 N N . PRO A 1 589 ? 20.053 27.076 -12.552 1.00 32.94 589 PRO A N 1
ATOM 4661 C CA . PRO A 1 589 ? 21.038 27.899 -11.875 1.00 32.94 589 PRO A CA 1
ATOM 4662 C C . PRO A 1 589 ? 20.618 28.041 -10.410 1.00 32.94 589 PRO A C 1
ATOM 4664 O O . PRO A 1 589 ? 19.616 28.698 -10.133 1.00 32.94 589 PRO A O 1
ATOM 4667 N N . ASP A 1 590 ? 21.371 27.452 -9.481 1.00 39.19 590 ASP A N 1
ATOM 4668 C CA . ASP A 1 590 ? 21.155 27.715 -8.063 1.00 39.19 590 ASP A CA 1
ATOM 4669 C C . ASP A 1 590 ? 22.023 28.883 -7.593 1.00 39.19 590 ASP A C 1
ATOM 4671 O O . ASP A 1 590 ? 23.224 28.958 -7.873 1.00 39.19 590 ASP A O 1
ATOM 4675 N N . LYS A 1 591 ? 21.369 29.802 -6.889 1.00 33.75 591 LYS A N 1
ATOM 4676 C CA . LYS A 1 591 ? 21.935 30.632 -5.828 1.00 33.75 591 LYS A CA 1
ATOM 4677 C C . LYS A 1 591 ? 20.792 31.194 -4.982 1.00 33.75 591 LYS A C 1
ATOM 4679 O O . LYS A 1 591 ? 20.754 32.408 -4.824 1.00 33.75 591 LYS A O 1
ATOM 4684 N N . THR A 1 592 ? 19.893 30.388 -4.410 1.00 37.44 592 THR A N 1
ATOM 4685 C CA . THR A 1 592 ? 19.086 30.913 -3.285 1.00 37.44 592 THR A CA 1
ATOM 4686 C C . THR A 1 592 ? 18.410 29.838 -2.436 1.00 37.44 592 THR A C 1
ATOM 4688 O O . THR A 1 592 ? 17.192 29.699 -2.411 1.00 37.44 592 THR A O 1
ATOM 4691 N N . TYR A 1 593 ? 19.191 29.189 -1.577 1.00 35.62 593 TYR A N 1
ATOM 4692 C CA . TYR A 1 593 ? 18.670 28.777 -0.276 1.00 35.62 593 TYR A CA 1
ATOM 4693 C C . TYR A 1 593 ? 18.942 29.887 0.760 1.00 35.62 593 TYR A C 1
ATOM 4695 O O . TYR A 1 593 ? 20.075 30.323 0.957 1.00 35.62 593 TYR A O 1
ATOM 4703 N N . PHE A 1 594 ? 17.870 30.340 1.421 1.00 35.00 594 PHE A N 1
ATOM 4704 C CA . PHE A 1 594 ? 17.848 31.139 2.662 1.00 35.00 594 PHE A CA 1
ATOM 4705 C C . PHE A 1 594 ? 18.180 32.642 2.652 1.00 35.00 594 PHE A C 1
ATOM 4707 O O . PHE A 1 594 ? 18.317 33.225 3.729 1.00 35.00 594 PHE A O 1
ATOM 4714 N N . THR A 1 595 ? 18.209 33.336 1.514 1.00 31.52 595 THR A N 1
ATOM 4715 C CA . THR A 1 595 ? 18.190 34.814 1.536 1.00 31.52 595 THR A CA 1
ATOM 4716 C C . THR A 1 595 ? 17.040 35.324 0.691 1.00 31.52 595 THR A C 1
ATOM 4718 O O . THR A 1 595 ? 17.018 35.078 -0.510 1.00 31.52 595 THR A O 1
ATOM 4721 N N . GLY A 1 596 ? 16.072 35.967 1.348 1.00 41.38 596 GLY A N 1
ATOM 4722 C CA . GLY A 1 596 ? 14.808 36.402 0.764 1.00 41.38 596 GLY A CA 1
ATOM 4723 C C . GLY A 1 596 ? 14.936 37.153 -0.564 1.00 41.38 596 GLY A C 1
ATOM 4724 O O . GLY A 1 596 ? 15.965 37.756 -0.860 1.00 41.38 596 GLY A O 1
ATOM 4725 N N . GLU A 1 597 ? 13.828 37.125 -1.309 1.00 40.03 597 GLU A N 1
ATOM 4726 C CA . GLU A 1 597 ? 13.510 37.934 -2.501 1.00 40.03 597 GLU A CA 1
ATOM 4727 C C . GLU A 1 597 ? 13.720 37.345 -3.919 1.00 40.03 597 GLU A C 1
ATOM 4729 O O . GLU A 1 597 ? 13.681 38.124 -4.869 1.00 40.03 597 GLU A O 1
ATOM 4734 N N . THR A 1 598 ? 13.855 36.030 -4.171 1.00 41.88 598 THR A N 1
ATOM 4735 C CA . THR A 1 598 ? 13.949 35.550 -5.583 1.00 41.88 598 THR A CA 1
ATOM 4736 C C . THR A 1 598 ? 13.079 34.345 -5.951 1.00 41.88 598 THR A C 1
ATOM 4738 O O . THR A 1 598 ? 12.889 33.432 -5.157 1.00 41.88 598 THR A O 1
ATOM 4741 N N . GLU A 1 599 ? 12.528 34.393 -7.173 1.00 46.28 599 GLU A N 1
ATOM 4742 C CA . GLU A 1 599 ? 11.802 33.313 -7.853 1.00 46.28 599 GLU A CA 1
ATOM 4743 C C . GLU A 1 599 ? 12.797 32.253 -8.352 1.00 46.28 599 GLU A C 1
ATOM 4745 O O . GLU A 1 599 ? 13.670 32.561 -9.168 1.00 46.28 599 GLU A O 1
ATOM 4750 N N . THR A 1 600 ? 12.656 31.003 -7.907 1.00 46.09 600 THR A N 1
ATOM 4751 C CA . THR A 1 600 ? 13.417 29.876 -8.463 1.00 46.09 600 THR A CA 1
ATOM 4752 C C . THR A 1 600 ? 12.725 29.393 -9.736 1.00 46.09 600 THR A C 1
ATOM 4754 O O . THR A 1 600 ? 11.645 28.807 -9.680 1.00 46.09 600 THR A O 1
ATOM 4757 N N . VAL A 1 601 ? 13.327 29.664 -10.897 1.00 48.94 601 VAL A N 1
ATOM 4758 C CA . VAL A 1 601 ? 12.805 29.252 -12.211 1.00 48.94 601 VAL A CA 1
ATOM 4759 C C . VAL A 1 601 ? 13.777 28.265 -12.854 1.00 48.94 601 VAL A C 1
ATOM 4761 O O . VAL A 1 601 ? 14.893 28.632 -13.225 1.00 48.94 601 VAL A O 1
ATOM 4764 N N . PHE A 1 602 ? 13.348 27.013 -13.012 1.00 54.59 602 PHE A N 1
ATOM 4765 C CA . PHE A 1 602 ? 14.148 25.943 -13.616 1.00 54.59 602 PHE A CA 1
ATOM 4766 C C . PHE A 1 602 ? 14.093 26.030 -15.144 1.00 54.59 602 PHE A C 1
ATOM 4768 O O . PHE A 1 602 ? 13.003 25.913 -15.681 1.00 54.59 602 PHE A O 1
ATOM 4775 N N . PRO A 1 603 ? 15.184 26.232 -15.902 1.00 57.56 603 PRO A N 1
ATOM 4776 C CA . PRO A 1 603 ? 15.125 26.272 -17.366 1.00 57.56 603 PRO A CA 1
ATOM 4777 C C . PRO A 1 603 ? 14.637 24.950 -17.984 1.00 57.56 603 PRO A C 1
ATOM 4779 O O . PRO A 1 603 ? 13.853 25.002 -18.933 1.00 57.56 603 PRO A O 1
ATOM 4782 N N . ILE A 1 604 ? 15.066 23.797 -17.447 1.00 63.22 604 ILE A N 1
ATOM 4783 C CA . ILE A 1 604 ? 14.633 22.450 -17.853 1.00 63.22 604 ILE A CA 1
ATOM 4784 C C . ILE A 1 604 ? 14.675 21.502 -16.648 1.00 63.22 604 ILE A C 1
ATOM 4786 O O . ILE A 1 604 ? 15.574 21.600 -15.821 1.00 63.22 604 ILE A O 1
ATOM 4790 N N . ALA A 1 605 ? 13.777 20.524 -16.584 1.00 64.44 605 ALA A N 1
ATOM 4791 C CA . ALA A 1 605 ? 13.938 19.378 -15.693 1.00 64.44 605 ALA A CA 1
ATOM 4792 C C . ALA A 1 605 ? 13.540 18.064 -16.373 1.00 64.44 605 ALA A C 1
ATOM 4794 O O . ALA A 1 605 ? 12.695 18.032 -17.272 1.00 64.44 605 ALA A O 1
ATOM 4795 N N . ILE A 1 606 ? 14.224 16.990 -15.973 1.00 67.25 606 ILE A N 1
ATOM 4796 C CA . ILE A 1 606 ? 13.974 15.623 -16.432 1.00 67.25 606 ILE A CA 1
ATOM 4797 C C . ILE A 1 606 ? 13.265 14.891 -15.309 1.00 67.25 606 ILE A C 1
ATOM 4799 O O . ILE A 1 606 ? 13.719 14.901 -14.165 1.00 67.25 606 ILE A O 1
ATOM 4803 N N . VAL A 1 607 ? 12.151 14.261 -15.646 1.00 65.38 607 VAL A N 1
ATOM 4804 C CA . VAL A 1 607 ? 11.293 13.600 -14.680 1.00 65.38 607 VAL A CA 1
ATOM 4805 C C . VAL A 1 607 ? 10.984 12.195 -15.168 1.00 65.38 607 VAL A C 1
ATOM 4807 O O . VAL A 1 607 ? 10.386 11.997 -16.226 1.00 65.38 607 VAL A O 1
ATOM 4810 N N . PHE A 1 608 ? 11.382 11.222 -14.354 1.00 60.94 608 PHE A N 1
ATOM 4811 C CA . PHE A 1 608 ? 10.928 9.836 -14.423 1.00 60.94 608 PHE A CA 1
ATOM 4812 C C . PHE A 1 608 ? 9.868 9.632 -13.335 1.00 60.94 608 PHE A C 1
ATOM 4814 O O . PHE A 1 608 ? 10.059 8.866 -12.393 1.00 60.94 608 PHE A O 1
ATOM 4821 N N . SER A 1 609 ? 8.785 10.412 -13.380 1.00 57.22 609 SER A N 1
ATOM 4822 C CA . SER A 1 609 ? 7.770 10.389 -12.324 1.00 57.22 609 SER A CA 1
ATOM 4823 C C . SER A 1 609 ? 6.995 9.087 -12.367 1.00 57.22 609 SER A C 1
ATOM 4825 O O . SER A 1 609 ? 6.489 8.686 -13.419 1.00 57.22 609 SER A O 1
ATOM 4827 N N . GLY A 1 610 ? 6.882 8.480 -11.189 1.00 54.47 610 GLY A N 1
ATOM 4828 C CA . GLY A 1 610 ? 6.012 7.354 -10.933 1.00 54.47 610 GLY A CA 1
ATOM 4829 C C . GLY A 1 610 ? 4.543 7.734 -10.930 1.00 54.47 610 GLY A C 1
ATOM 4830 O O . GLY A 1 610 ? 3.806 6.902 -11.380 1.00 54.47 610 GLY A O 1
ATOM 4831 N N . ASN A 1 611 ? 4.106 8.933 -10.525 1.00 60.06 611 ASN A N 1
ATOM 4832 C CA . ASN A 1 611 ? 2.683 9.286 -10.396 1.00 60.06 611 ASN A CA 1
ATOM 4833 C C . ASN A 1 611 ? 2.383 10.733 -10.848 1.00 60.06 611 ASN A C 1
ATOM 4835 O O . ASN A 1 611 ? 3.295 11.548 -10.986 1.00 60.06 611 ASN A O 1
ATOM 4839 N N . ILE A 1 612 ? 1.106 11.049 -11.102 1.00 60.81 612 ILE A N 1
ATOM 4840 C CA . ILE A 1 612 ? 0.666 12.374 -11.586 1.00 60.81 612 ILE A CA 1
ATOM 4841 C C . ILE A 1 612 ? 0.817 13.498 -10.544 1.00 60.81 612 ILE A C 1
ATOM 4843 O O . ILE A 1 612 ? 1.275 14.567 -10.937 1.00 60.81 612 ILE A O 1
ATOM 4847 N N . PRO A 1 613 ? 0.485 13.323 -9.252 1.00 58.03 613 PRO A N 1
ATOM 4848 C CA . PRO A 1 613 ? 0.694 14.358 -8.238 1.00 58.03 613 PRO A CA 1
ATOM 4849 C C . PRO A 1 613 ? 2.133 14.802 -8.096 1.00 58.03 613 PRO A C 1
ATOM 4851 O O . PRO A 1 613 ? 2.391 15.993 -8.178 1.00 58.03 613 PRO A O 1
ATOM 4854 N N . ASP A 1 614 ? 3.071 13.874 -7.912 1.00 56.44 614 ASP A N 1
ATOM 4855 C CA . ASP A 1 614 ? 4.482 14.197 -7.725 1.00 56.44 614 ASP A CA 1
ATOM 4856 C C . ASP A 1 614 ? 5.053 14.766 -9.014 1.00 56.44 614 ASP A C 1
ATOM 4858 O O . ASP A 1 614 ? 5.849 15.704 -8.976 1.00 56.44 614 ASP A O 1
ATOM 4862 N N . PHE A 1 615 ? 4.595 14.263 -10.168 1.00 61.31 615 PHE A N 1
ATOM 4863 C CA . PHE A 1 615 ? 4.879 14.889 -11.452 1.00 61.31 615 PHE A CA 1
ATOM 4864 C C . PHE A 1 615 ? 4.425 16.349 -11.450 1.00 61.31 615 PHE A C 1
ATOM 4866 O O . PHE A 1 615 ? 5.255 17.234 -11.631 1.00 61.31 615 PHE A O 1
ATOM 4873 N N . ILE A 1 616 ? 3.149 16.620 -11.168 1.00 60.59 616 ILE A N 1
ATOM 4874 C CA . ILE A 1 616 ? 2.573 17.964 -11.112 1.00 60.59 616 ILE A CA 1
ATOM 4875 C C . ILE A 1 616 ? 3.320 18.826 -10.089 1.00 60.59 616 ILE A C 1
ATOM 4877 O O . ILE A 1 616 ? 3.791 19.895 -10.460 1.00 60.59 616 ILE A O 1
ATOM 4881 N N . TYR A 1 617 ? 3.518 18.374 -8.850 1.00 57.25 617 TYR A N 1
ATOM 4882 C CA . TYR A 1 617 ? 4.300 19.059 -7.816 1.00 57.25 617 TYR A CA 1
ATOM 4883 C C . TYR A 1 617 ? 5.712 19.396 -8.303 1.00 57.25 617 TYR A C 1
ATOM 4885 O O . TYR A 1 617 ? 6.161 20.526 -8.116 1.00 57.25 617 TYR A O 1
ATOM 4893 N N . SER A 1 618 ? 6.379 18.476 -9.008 1.00 55.41 618 SER A N 1
ATOM 4894 C CA . SER A 1 618 ? 7.711 18.708 -9.578 1.00 55.41 618 SER A CA 1
ATOM 4895 C C . SER A 1 618 ? 7.734 19.753 -10.701 1.00 55.41 618 SER A C 1
ATOM 4897 O O . SER A 1 618 ? 8.802 20.289 -10.987 1.00 55.41 618 SER A O 1
ATOM 4899 N N . LEU A 1 619 ? 6.588 20.084 -11.314 1.00 56.84 619 LEU A N 1
ATOM 4900 C CA . LEU A 1 619 ? 6.444 21.142 -12.328 1.00 56.84 619 LEU A CA 1
ATOM 4901 C C . LEU A 1 619 ? 6.275 22.558 -11.731 1.00 56.84 619 LEU A C 1
ATOM 4903 O O . LEU A 1 619 ? 6.049 23.510 -12.484 1.00 56.84 619 LEU A O 1
ATOM 4907 N N . HIS A 1 620 ? 6.363 22.729 -10.405 1.00 57.38 620 HIS A N 1
ATOM 4908 C CA . HIS A 1 620 ? 6.186 24.025 -9.738 1.00 57.38 620 HIS A CA 1
ATOM 4909 C C . HIS A 1 620 ? 7.518 24.696 -9.380 1.00 57.38 620 HIS A C 1
ATOM 4911 O O . HIS A 1 620 ? 8.477 24.052 -8.959 1.00 57.38 620 HIS A O 1
ATOM 4917 N N . GLY A 1 621 ? 7.556 26.028 -9.484 1.00 54.94 621 GLY A N 1
ATOM 4918 C CA . GLY A 1 621 ? 8.502 26.830 -8.707 1.00 54.94 621 GLY A CA 1
ATOM 4919 C C . GLY A 1 621 ? 7.971 27.011 -7.283 1.00 54.94 621 GLY A C 1
ATOM 4920 O O . GLY A 1 621 ? 6.764 26.944 -7.064 1.00 54.94 621 GLY A O 1
ATOM 4921 N N . PHE A 1 622 ? 8.835 27.277 -6.308 1.00 54.31 622 PHE A N 1
ATOM 4922 C CA . PHE A 1 622 ? 8.406 27.609 -4.946 1.00 54.31 622 PHE A CA 1
ATOM 4923 C C . PHE A 1 622 ? 8.734 29.065 -4.634 1.00 54.31 622 PHE A C 1
ATOM 4925 O O . PHE A 1 622 ? 9.820 29.552 -4.954 1.00 54.31 622 PHE A O 1
ATOM 4932 N N . LYS A 1 623 ? 7.794 29.761 -3.993 1.00 51.00 623 LYS A N 1
ATOM 4933 C CA . LYS A 1 623 ? 8.000 31.101 -3.448 1.00 51.00 623 LYS A CA 1
ATOM 4934 C C . LYS A 1 623 ? 7.753 31.075 -1.947 1.00 51.00 623 LYS A C 1
ATOM 4936 O O . LYS A 1 623 ? 6.708 30.611 -1.510 1.00 51.00 623 LYS A O 1
ATOM 4941 N N . MET A 1 624 ? 8.683 31.609 -1.162 1.00 53.19 624 MET A N 1
ATOM 4942 C CA . MET A 1 624 ? 8.466 31.786 0.273 1.00 53.19 624 MET A CA 1
ATOM 4943 C C . MET A 1 624 ? 7.384 32.854 0.499 1.00 53.19 624 MET A C 1
ATOM 4945 O O . MET A 1 624 ? 7.534 33.990 0.038 1.00 53.19 624 MET A O 1
ATOM 4949 N N . ASP A 1 625 ? 6.297 32.498 1.184 1.00 52.00 625 ASP A N 1
ATOM 4950 C CA . ASP A 1 625 ? 5.312 33.464 1.672 1.00 52.00 625 ASP A CA 1
ATOM 4951 C C . ASP A 1 625 ? 5.820 34.073 2.988 1.00 52.00 625 ASP A C 1
ATOM 4953 O O . ASP A 1 625 ? 6.105 33.370 3.956 1.00 52.00 625 ASP A O 1
ATOM 4957 N N . GLU A 1 626 ? 5.976 35.397 3.007 1.00 49.47 626 GLU A N 1
ATOM 4958 C CA . GLU A 1 626 ? 6.579 36.125 4.131 1.00 49.47 626 GLU A CA 1
ATOM 4959 C C . GLU A 1 626 ? 5.701 36.157 5.393 1.00 49.47 626 GLU A C 1
ATOM 4961 O O . GLU A 1 626 ? 6.223 36.369 6.486 1.00 49.47 626 GLU A O 1
ATOM 4966 N N . GLU A 1 627 ? 4.383 35.964 5.272 1.00 45.41 627 GLU A N 1
ATOM 4967 C CA . GLU A 1 627 ? 3.456 35.990 6.413 1.00 45.41 627 GLU A CA 1
ATOM 4968 C C . GLU A 1 627 ? 3.392 34.635 7.113 1.00 45.41 627 GLU A C 1
ATOM 4970 O O . GLU A 1 627 ? 3.277 34.563 8.335 1.00 45.41 627 GLU A O 1
ATOM 4975 N N . THR A 1 628 ? 3.454 33.560 6.331 1.00 48.72 628 THR A N 1
ATOM 4976 C CA . THR A 1 628 ? 3.257 32.192 6.817 1.00 48.72 628 THR A CA 1
ATOM 4977 C C . THR A 1 628 ? 4.571 31.431 6.985 1.00 48.72 628 THR A C 1
ATOM 4979 O O . THR A 1 628 ? 4.590 30.406 7.659 1.00 48.72 628 THR A O 1
ATOM 4982 N N . MET A 1 629 ? 5.678 31.938 6.420 1.00 46.00 629 MET A N 1
ATOM 4983 C CA . MET A 1 629 ? 6.987 31.270 6.371 1.00 46.00 629 MET A CA 1
ATOM 4984 C C . MET A 1 629 ? 6.938 29.879 5.709 1.00 46.00 629 MET A C 1
ATOM 4986 O O . MET A 1 629 ? 7.833 29.060 5.919 1.00 46.00 629 MET A O 1
ATOM 4990 N N . PHE A 1 630 ? 5.908 29.612 4.898 1.00 46.06 630 PHE A N 1
ATOM 4991 C CA . PHE A 1 630 ? 5.767 28.390 4.110 1.00 46.06 630 PHE A CA 1
ATOM 4992 C C . PHE A 1 630 ? 6.138 28.634 2.642 1.00 46.06 630 PHE A C 1
ATOM 4994 O O . PHE A 1 630 ? 5.923 29.715 2.087 1.00 46.06 630 PHE A O 1
ATOM 5001 N N . ASN A 1 631 ? 6.670 27.596 1.994 1.00 51.12 631 ASN A N 1
ATOM 5002 C CA . ASN A 1 631 ? 6.865 27.580 0.548 1.00 51.12 631 ASN A CA 1
ATOM 5003 C C . ASN A 1 631 ? 5.509 27.413 -0.142 1.00 51.12 631 ASN A C 1
ATOM 5005 O O . ASN A 1 631 ? 4.848 26.389 0.018 1.00 51.12 631 ASN A O 1
ATOM 5009 N N . VAL A 1 632 ? 5.116 28.403 -0.935 1.00 52.25 632 VAL A N 1
ATOM 5010 C CA . VAL A 1 632 ? 3.901 28.367 -1.747 1.00 52.25 632 VAL A CA 1
ATOM 5011 C C . VAL A 1 632 ? 4.281 27.997 -3.184 1.00 52.25 632 VAL A C 1
ATOM 5013 O O . VAL A 1 632 ? 5.141 28.665 -3.772 1.00 52.25 632 VAL A O 1
ATOM 5016 N N . PRO A 1 633 ? 3.672 26.952 -3.771 1.00 53.25 633 PRO A N 1
ATOM 5017 C CA . PRO A 1 633 ? 3.845 26.625 -5.181 1.00 53.25 633 PRO A CA 1
ATOM 5018 C C . PRO A 1 633 ? 3.445 27.806 -6.080 1.00 53.25 633 PRO A C 1
ATOM 5020 O O . PRO A 1 633 ? 2.399 28.429 -5.891 1.00 53.25 633 PRO A O 1
ATOM 5023 N N . TYR A 1 634 ? 4.265 28.107 -7.085 1.00 55.28 634 TYR A N 1
ATOM 5024 C CA . TYR A 1 634 ? 3.984 29.077 -8.140 1.00 55.28 634 TYR A CA 1
ATOM 5025 C C . TYR A 1 634 ? 4.132 28.408 -9.517 1.00 55.28 634 TYR A C 1
ATOM 5027 O O . TYR A 1 634 ? 5.085 27.658 -9.746 1.00 55.28 634 TYR A O 1
ATOM 5035 N N . PRO A 1 635 ? 3.217 28.674 -10.462 1.00 55.16 635 PRO A N 1
ATOM 5036 C CA . PRO A 1 635 ? 3.248 28.073 -11.792 1.00 55.16 635 PRO A CA 1
ATOM 5037 C C . PRO A 1 635 ? 4.442 28.500 -12.641 1.00 55.16 635 PRO A C 1
ATOM 5039 O O . PRO A 1 635 ? 4.719 29.690 -12.814 1.00 55.16 635 PRO A O 1
ATOM 5042 N N . LEU A 1 636 ? 5.059 27.537 -13.316 1.00 60.34 636 LEU A N 1
ATOM 5043 C CA . LEU A 1 636 ? 5.969 27.815 -14.422 1.00 60.34 636 LEU A CA 1
ATOM 5044 C C . LEU A 1 636 ? 5.157 28.111 -15.697 1.00 60.34 636 LEU A C 1
ATOM 5046 O O . LEU A 1 636 ? 4.964 27.248 -16.549 1.00 60.34 636 LEU A O 1
ATOM 5050 N N . LYS A 1 637 ? 4.638 29.340 -15.821 1.00 58.78 637 LYS A N 1
ATOM 5051 C CA . LYS A 1 637 ? 3.929 29.788 -17.036 1.00 58.78 637 LYS A CA 1
ATOM 5052 C C . LYS A 1 637 ? 4.860 29.693 -18.256 1.00 58.78 637 LYS A C 1
ATOM 5054 O O . LYS A 1 637 ? 6.042 30.015 -18.152 1.00 58.78 637 LYS A O 1
ATOM 5059 N N . ASP A 1 638 ? 4.315 29.272 -19.399 1.00 69.44 638 ASP A N 1
ATOM 5060 C CA . ASP A 1 638 ? 5.016 29.085 -20.686 1.00 69.44 638 ASP A CA 1
ATOM 5061 C C . ASP A 1 638 ? 5.958 27.864 -20.781 1.00 69.44 638 ASP A C 1
ATOM 5063 O O . ASP A 1 638 ? 6.847 27.834 -21.638 1.00 69.44 638 ASP A O 1
ATOM 5067 N N . TYR A 1 639 ? 5.781 26.851 -19.928 1.00 72.81 639 TYR A N 1
ATOM 5068 C CA . TYR A 1 639 ? 6.505 25.579 -20.021 1.00 72.81 639 TYR A CA 1
ATOM 5069 C C . TYR A 1 639 ? 5.710 24.558 -20.836 1.00 72.81 639 TYR A C 1
ATOM 5071 O O . TYR A 1 639 ? 4.491 24.634 -20.970 1.00 72.81 639 TYR A O 1
ATOM 5079 N N . SER A 1 640 ? 6.407 23.601 -21.436 1.00 76.69 640 SER A N 1
ATOM 5080 C CA . SER A 1 640 ? 5.798 22.495 -22.175 1.00 76.69 640 SER A CA 1
ATOM 5081 C C . SER A 1 640 ? 6.435 21.174 -21.777 1.00 76.69 640 SER A C 1
ATOM 5083 O O . SER A 1 640 ? 7.536 21.149 -21.228 1.00 76.69 640 SER A O 1
ATOM 5085 N N . LEU A 1 641 ? 5.726 20.083 -22.056 1.00 80.19 641 LEU A N 1
ATOM 5086 C CA . LEU A 1 641 ? 6.183 18.719 -21.820 1.00 80.19 641 LEU A CA 1
ATOM 5087 C C . LEU A 1 641 ? 6.612 18.086 -23.142 1.00 80.19 641 LEU A C 1
ATOM 5089 O O . LEU A 1 641 ? 5.996 18.312 -24.186 1.00 80.19 641 LEU A O 1
ATOM 5093 N N . LYS A 1 642 ? 7.662 17.273 -23.099 1.00 82.00 642 LYS A N 1
ATOM 5094 C CA . LYS A 1 642 ? 8.105 16.450 -24.224 1.00 82.00 642 LYS A CA 1
ATOM 5095 C C . LYS A 1 642 ? 8.734 15.164 -23.697 1.00 82.00 642 LYS A C 1
ATOM 5097 O O . LYS A 1 642 ? 9.334 15.161 -22.633 1.00 82.00 642 LYS A O 1
ATOM 5102 N N . LEU A 1 643 ? 8.655 14.071 -24.449 1.00 85.06 643 LEU A N 1
ATOM 5103 C CA . LEU A 1 643 ? 9.429 12.863 -24.153 1.00 85.06 643 LEU A CA 1
ATOM 5104 C C . LEU A 1 643 ? 10.880 12.998 -24.641 1.00 85.06 643 LEU A C 1
ATOM 5106 O O . LEU A 1 643 ? 11.119 13.435 -25.770 1.00 85.06 643 LEU A O 1
ATOM 5110 N N . LEU A 1 644 ? 11.844 12.550 -23.830 1.00 82.69 644 LEU A N 1
ATOM 5111 C CA . LEU A 1 644 ? 13.252 12.408 -24.231 1.00 82.69 644 LEU A CA 1
ATOM 5112 C C . LEU A 1 644 ? 13.386 11.501 -25.466 1.00 82.69 644 LEU A C 1
ATOM 5114 O O . LEU A 1 644 ? 14.105 11.813 -26.414 1.00 82.69 644 LEU A O 1
ATOM 5118 N N . ARG A 1 645 ? 12.628 10.401 -25.475 1.00 85.69 645 ARG A N 1
ATOM 5119 C CA . ARG A 1 645 ? 12.483 9.456 -26.588 1.00 85.69 645 ARG A CA 1
ATOM 5120 C C . ARG A 1 645 ? 10.984 9.267 -26.868 1.00 85.69 645 ARG A C 1
ATOM 5122 O O . ARG A 1 645 ? 10.330 8.543 -26.126 1.00 85.69 645 ARG A O 1
ATOM 5129 N N . PRO A 1 646 ? 10.414 9.911 -27.904 1.00 85.31 646 PRO A N 1
ATOM 5130 C CA . PRO A 1 646 ? 8.967 9.880 -28.161 1.00 85.31 646 PRO A CA 1
ATOM 5131 C C . PRO A 1 646 ? 8.383 8.502 -28.481 1.00 85.31 646 PRO A C 1
ATOM 5133 O O . PRO A 1 646 ? 7.172 8.330 -28.442 1.00 85.31 646 PRO A O 1
ATOM 5136 N N . ASP A 1 647 ? 9.228 7.543 -28.857 1.00 89.06 647 ASP A N 1
ATOM 5137 C CA . ASP A 1 647 ? 8.832 6.191 -29.230 1.00 89.06 647 ASP A CA 1
ATOM 5138 C C . ASP A 1 647 ? 8.832 5.199 -28.062 1.00 89.06 647 ASP A C 1
ATOM 5140 O O . ASP A 1 647 ? 8.333 4.088 -28.241 1.00 89.06 647 ASP A O 1
ATOM 5144 N N . VAL A 1 648 ? 9.381 5.559 -26.896 1.00 88.44 648 VAL A N 1
ATOM 5145 C CA . VAL A 1 648 ? 9.621 4.611 -25.799 1.00 88.44 648 VAL A CA 1
ATOM 5146 C C . VAL A 1 648 ? 8.783 4.910 -24.562 1.00 88.44 648 VAL A C 1
ATOM 5148 O O . VAL A 1 648 ? 8.483 6.059 -24.250 1.00 88.44 648 VAL A O 1
ATOM 5151 N N . PHE A 1 649 ? 8.477 3.853 -23.821 1.00 89.19 649 PHE A N 1
ATOM 5152 C CA . PHE A 1 649 ? 7.890 3.901 -22.484 1.00 89.19 649 PHE A CA 1
ATOM 5153 C C . PHE A 1 649 ? 8.436 2.735 -21.658 1.00 89.19 649 PHE A C 1
ATOM 5155 O O . PHE A 1 649 ? 8.987 1.777 -22.206 1.00 89.19 649 PHE A O 1
ATOM 5162 N N . LEU A 1 650 ? 8.308 2.820 -20.338 1.00 86.44 650 LEU A N 1
ATOM 5163 C CA . LEU A 1 650 ? 8.845 1.829 -19.414 1.00 86.44 650 LEU A CA 1
ATOM 5164 C C . LEU A 1 650 ? 7.686 1.180 -18.651 1.00 86.44 650 LEU A C 1
ATOM 5166 O O . LEU A 1 650 ? 7.169 1.808 -17.731 1.00 86.44 650 LEU A O 1
ATOM 5170 N N . PRO A 1 651 ? 7.253 -0.041 -19.003 1.00 87.44 651 PRO A N 1
ATOM 5171 C CA . PRO A 1 651 ? 6.354 -0.811 -18.147 1.00 87.44 651 PRO A CA 1
ATOM 5172 C C . PRO A 1 651 ? 7.045 -1.047 -16.805 1.00 87.44 651 PRO A C 1
ATOM 5174 O O . PRO A 1 651 ? 8.165 -1.570 -16.792 1.00 87.44 651 PRO A O 1
ATOM 5177 N N . VAL A 1 652 ? 6.422 -0.631 -15.701 1.00 81.06 652 VAL A N 1
ATOM 5178 C CA . VAL A 1 652 ? 7.042 -0.780 -14.378 1.00 81.06 652 VAL A CA 1
ATOM 5179 C C . VAL A 1 652 ? 6.681 -2.144 -13.819 1.00 81.06 652 VAL A C 1
ATOM 5181 O O . VAL A 1 652 ? 7.552 -3.006 -13.801 1.00 81.06 652 VAL A O 1
ATOM 5184 N N . ASP A 1 653 ? 5.412 -2.378 -13.509 1.00 84.94 653 ASP A N 1
ATOM 5185 C CA . ASP A 1 653 ? 4.861 -3.633 -13.011 1.00 84.94 653 ASP A CA 1
ATOM 5186 C C . ASP A 1 653 ? 3.883 -4.246 -14.013 1.00 84.94 653 ASP A C 1
ATOM 5188 O O . ASP A 1 653 ? 3.234 -3.564 -14.814 1.00 84.94 653 ASP A O 1
ATOM 5192 N N . ALA A 1 654 ? 3.780 -5.570 -13.975 1.00 89.75 654 ALA A N 1
ATOM 5193 C CA . ALA A 1 654 ? 2.808 -6.318 -14.752 1.00 89.75 654 ALA A CA 1
ATOM 5194 C C . ALA A 1 654 ? 2.269 -7.510 -13.958 1.00 89.75 654 ALA A C 1
ATOM 5196 O O . ALA A 1 654 ? 2.967 -8.081 -13.120 1.00 89.75 654 ALA A O 1
ATOM 5197 N N . ALA A 1 655 ? 1.044 -7.913 -14.279 1.00 93.56 655 ALA A N 1
ATOM 5198 C CA . ALA A 1 655 ? 0.448 -9.159 -13.830 1.00 93.56 655 ALA A CA 1
ATOM 5199 C C . ALA A 1 655 ? 0.612 -10.245 -14.904 1.00 93.56 655 ALA A C 1
ATOM 5201 O O . ALA A 1 655 ? 0.344 -10.019 -16.087 1.00 93.56 655 ALA A O 1
ATOM 5202 N N . VAL A 1 656 ? 1.020 -11.445 -14.499 1.00 96.00 656 VAL A N 1
ATOM 5203 C CA . VAL A 1 656 ? 1.079 -12.637 -15.358 1.00 96.00 656 VAL A CA 1
ATOM 5204 C C . VAL A 1 656 ? 0.335 -13.795 -14.706 1.00 96.00 656 VAL A C 1
ATOM 5206 O O . VAL A 1 656 ? 0.266 -13.891 -13.481 1.00 96.00 656 VAL A O 1
ATOM 5209 N N . ILE A 1 657 ? -0.192 -14.703 -15.528 1.00 97.75 657 ILE A N 1
ATOM 5210 C CA . ILE A 1 657 ? -0.891 -15.910 -15.066 1.00 97.75 657 ILE A CA 1
ATOM 5211 C C . ILE A 1 657 ? -0.039 -17.130 -15.397 1.00 97.75 657 ILE A C 1
ATOM 5213 O O . ILE A 1 657 ? 0.427 -17.273 -16.531 1.00 97.75 657 ILE A O 1
ATOM 5217 N N . ASN A 1 658 ? 0.145 -18.031 -14.435 1.00 97.88 658 ASN A N 1
ATOM 5218 C CA . ASN A 1 658 ? 0.880 -19.276 -14.640 1.00 97.88 658 ASN A CA 1
ATOM 5219 C C . ASN A 1 658 ? 0.191 -20.146 -15.704 1.00 97.88 658 ASN A C 1
ATOM 5221 O O . ASN A 1 658 ? -0.963 -20.534 -15.544 1.00 97.88 658 ASN A O 1
ATOM 5225 N N . ALA A 1 659 ? 0.901 -20.530 -16.772 1.00 97.12 659 ALA A N 1
ATOM 5226 C CA . ALA A 1 659 ? 0.345 -21.385 -17.828 1.00 97.12 659 ALA A CA 1
ATOM 5227 C C . ALA A 1 659 ? -0.114 -22.771 -17.331 1.00 97.12 659 ALA A C 1
ATOM 5229 O O . ALA A 1 659 ? -0.851 -23.463 -18.035 1.00 97.12 659 ALA A O 1
ATOM 5230 N N . LYS A 1 660 ? 0.357 -23.203 -16.154 1.00 96.25 660 LYS A N 1
ATOM 5231 C CA . LYS A 1 660 ? 0.019 -24.487 -15.524 1.00 96.25 660 LYS A CA 1
ATOM 5232 C C . LYS A 1 660 ? -1.042 -24.376 -14.425 1.00 96.25 660 LYS A C 1
ATOM 5234 O O . LYS A 1 660 ? -1.314 -25.398 -13.798 1.00 96.25 660 LYS A O 1
ATOM 5239 N N . THR A 1 661 ? -1.599 -23.189 -14.166 1.00 96.06 661 THR A N 1
ATOM 5240 C CA . THR A 1 661 ? -2.637 -23.024 -13.138 1.00 96.06 661 THR A CA 1
ATOM 5241 C C . THR A 1 661 ? -3.811 -23.980 -13.375 1.00 96.06 661 THR A C 1
ATOM 5243 O O . THR A 1 661 ? -4.231 -24.210 -14.513 1.00 96.06 661 THR A O 1
ATOM 5246 N N . GLU A 1 662 ? -4.348 -24.545 -12.294 1.00 95.19 662 GLU A N 1
ATOM 5247 C CA . GLU A 1 662 ? -5.560 -25.373 -12.334 1.00 95.19 662 GLU A CA 1
ATOM 5248 C C . GLU A 1 662 ? -6.849 -24.526 -12.279 1.00 95.19 662 GLU A C 1
ATOM 5250 O O . GLU A 1 662 ? -7.944 -25.064 -12.453 1.00 95.19 662 GLU A O 1
ATOM 5255 N N . VAL A 1 663 ? -6.718 -23.206 -12.084 1.00 95.38 663 VAL A N 1
ATOM 5256 C CA . VAL A 1 663 ? -7.807 -22.221 -11.927 1.00 95.38 663 VAL A CA 1
ATOM 5257 C C . VAL A 1 663 ? -7.670 -21.032 -12.906 1.00 95.38 663 VAL A C 1
ATOM 5259 O O . VAL A 1 663 ? -7.664 -19.870 -12.496 1.00 95.38 663 VAL A O 1
ATOM 5262 N N . PRO A 1 664 ? -7.530 -21.278 -14.228 1.00 95.19 664 PRO A N 1
ATOM 5263 C CA . PRO A 1 664 ? -7.204 -20.229 -15.200 1.00 95.19 664 PRO A CA 1
ATOM 5264 C C . PRO A 1 664 ? -8.301 -19.175 -15.369 1.00 95.19 664 PRO A C 1
ATOM 5266 O O . PRO A 1 664 ? -7.989 -18.032 -15.697 1.00 95.19 664 PRO A O 1
ATOM 5269 N N . ASP A 1 665 ? -9.567 -19.543 -15.165 1.00 94.19 665 ASP A N 1
ATOM 5270 C CA . ASP A 1 665 ? -10.694 -18.620 -15.305 1.00 94.19 665 ASP A CA 1
ATOM 5271 C C . ASP A 1 665 ? -10.753 -17.655 -14.113 1.00 94.19 665 ASP A C 1
ATOM 5273 O O . ASP A 1 665 ? -10.934 -16.456 -14.302 1.00 94.19 665 ASP A O 1
ATOM 5277 N N . GLU A 1 666 ? -10.525 -18.153 -12.895 1.00 94.38 666 GLU A N 1
ATOM 5278 C CA . GLU A 1 666 ? -10.497 -17.343 -11.673 1.00 94.38 666 GLU A CA 1
ATOM 5279 C C . GLU A 1 666 ? -9.260 -16.438 -11.616 1.00 94.38 666 GLU A C 1
ATOM 5281 O O . GLU A 1 666 ? -9.371 -15.258 -11.287 1.00 94.38 666 GLU A O 1
ATOM 5286 N N . ALA A 1 667 ? -8.089 -16.959 -11.998 1.00 95.19 667 ALA A N 1
ATOM 5287 C CA . ALA A 1 667 ? -6.870 -16.161 -12.113 1.00 95.19 667 ALA A CA 1
ATOM 5288 C C . ALA A 1 667 ? -7.033 -15.036 -13.150 1.00 95.19 667 ALA A C 1
ATOM 5290 O O . ALA A 1 667 ? -6.619 -13.900 -12.918 1.00 95.19 667 ALA A O 1
ATOM 5291 N N . ARG A 1 668 ? -7.685 -15.331 -14.284 1.00 93.69 668 ARG A N 1
ATOM 5292 C CA . ARG A 1 668 ? -8.007 -14.328 -15.305 1.00 93.69 668 ARG A CA 1
ATOM 5293 C C . ARG A 1 668 ? -9.013 -13.305 -14.802 1.00 93.69 668 ARG A C 1
ATOM 5295 O O . ARG A 1 668 ? -8.815 -12.132 -15.082 1.00 93.69 668 ARG A O 1
ATOM 5302 N N . ALA A 1 669 ? -10.041 -13.724 -14.069 1.00 92.31 669 ALA A N 1
ATOM 5303 C CA . ALA A 1 669 ? -11.016 -12.807 -13.489 1.00 92.31 669 ALA A CA 1
ATOM 5304 C C . ALA A 1 669 ? -10.339 -11.779 -12.573 1.00 92.31 669 ALA A C 1
ATOM 5306 O O . ALA A 1 669 ? -10.631 -10.594 -12.685 1.00 92.31 669 ALA A O 1
ATOM 5307 N N . PHE A 1 670 ? -9.377 -12.202 -11.744 1.00 92.44 670 PHE A N 1
ATOM 5308 C CA . PHE A 1 670 ? -8.609 -11.270 -10.917 1.00 92.44 670 PHE A CA 1
ATOM 5309 C C . PHE A 1 670 ? -7.743 -10.310 -11.752 1.00 92.44 670 PHE A C 1
ATOM 5311 O O . PHE A 1 670 ? -7.745 -9.108 -11.510 1.00 92.44 670 PHE A O 1
ATOM 5318 N N . VAL A 1 671 ? -7.024 -10.805 -12.768 1.00 91.94 671 VAL A N 1
ATOM 5319 C CA . VAL A 1 671 ? -6.214 -9.926 -13.635 1.00 91.94 671 VAL A CA 1
ATOM 5320 C C . VAL A 1 671 ? -7.089 -8.962 -14.448 1.00 91.94 671 VAL A C 1
ATOM 5322 O O . VAL A 1 671 ? -6.700 -7.818 -14.628 1.00 91.94 671 VAL A O 1
ATOM 5325 N N . GLU A 1 672 ? -8.272 -9.384 -14.908 1.00 88.56 672 GLU A N 1
ATOM 5326 C CA . GLU A 1 672 ? -9.281 -8.511 -15.538 1.00 88.56 672 GLU A CA 1
ATOM 5327 C C . GLU A 1 672 ? -9.808 -7.468 -14.538 1.00 88.56 672 GLU A C 1
ATOM 5329 O O . GLU A 1 672 ? -9.943 -6.298 -14.891 1.00 88.56 672 GLU A O 1
ATOM 5334 N N . PHE A 1 673 ? -10.011 -7.849 -13.275 1.00 87.69 673 PHE A N 1
ATOM 5335 C CA . PHE A 1 673 ? -10.452 -6.942 -12.216 1.00 87.69 673 PHE A CA 1
ATOM 5336 C C . PHE A 1 673 ? -9.458 -5.803 -11.942 1.00 87.69 673 PHE A C 1
ATOM 5338 O O . PHE A 1 673 ? -9.886 -4.680 -11.672 1.00 87.69 673 PHE A O 1
ATOM 5345 N N . LEU A 1 674 ? -8.149 -6.041 -12.103 1.00 84.75 674 LEU A N 1
ATOM 5346 C CA . LEU A 1 674 ? -7.127 -4.992 -11.987 1.00 84.75 674 LEU A CA 1
ATOM 5347 C C . LEU A 1 674 ? -7.295 -3.850 -13.007 1.00 84.75 674 LEU A C 1
ATOM 5349 O O . LEU A 1 674 ? -6.685 -2.812 -12.803 1.00 84.75 674 LEU A O 1
ATOM 5353 N N . TYR A 1 675 ? -8.098 -4.004 -14.064 1.00 78.81 675 TYR A N 1
ATOM 5354 C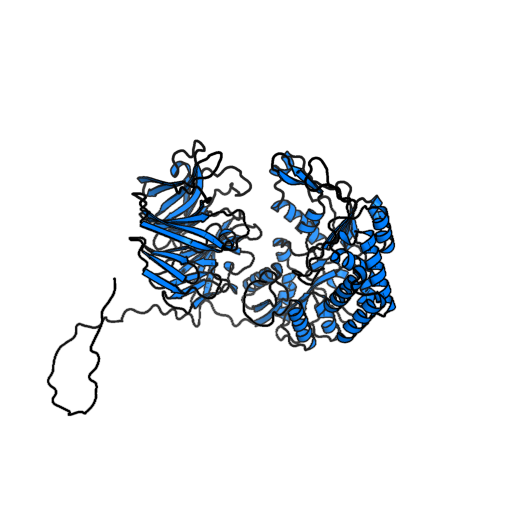 CA . TYR A 1 675 ? -8.378 -2.955 -15.060 1.00 78.81 675 TYR A CA 1
ATOM 5355 C C . TYR A 1 675 ? -9.794 -2.386 -14.970 1.00 78.81 675 TYR A C 1
ATOM 5357 O O . TYR A 1 675 ? -10.190 -1.599 -15.823 1.00 78.81 675 TYR A O 1
ATOM 5365 N N . SER A 1 676 ? -10.586 -2.816 -13.990 1.00 73.75 676 SER A N 1
ATOM 5366 C CA . SER A 1 676 ? -11.947 -2.309 -13.829 1.00 73.75 676 SER A CA 1
ATOM 5367 C C . SER A 1 676 ? -11.958 -0.846 -13.367 1.00 73.75 676 SER A C 1
ATOM 5369 O O . SER A 1 676 ? -10.999 -0.380 -12.745 1.00 73.75 676 SER A O 1
ATOM 5371 N N . ASP A 1 677 ? -13.084 -0.159 -13.595 1.00 60.09 677 ASP A N 1
ATOM 5372 C CA . ASP A 1 677 ? -13.365 1.234 -13.184 1.00 60.09 677 ASP A CA 1
ATOM 5373 C C . ASP A 1 677 ? -13.113 1.505 -11.681 1.00 60.09 677 ASP A C 1
ATOM 5375 O O . ASP A 1 677 ? -13.026 2.641 -11.212 1.00 60.09 677 ASP A O 1
ATOM 5379 N N . TYR A 1 678 ? -12.941 0.452 -10.886 1.00 59.03 678 TYR A N 1
ATOM 5380 C CA . TYR A 1 678 ? -12.480 0.554 -9.515 1.00 59.03 678 TYR A CA 1
ATOM 5381 C C . TYR A 1 678 ? -11.099 1.253 -9.402 1.00 59.03 678 TYR A C 1
ATOM 5383 O O . TYR A 1 678 ? -10.907 2.054 -8.484 1.00 59.03 678 TYR A O 1
ATOM 5391 N N . GLN A 1 679 ? -10.151 1.031 -10.325 1.00 53.62 679 GLN A N 1
ATOM 5392 C CA . GLN A 1 679 ? -8.854 1.735 -10.294 1.00 53.62 679 GLN A CA 1
ATOM 5393 C C . GLN A 1 679 ? -9.003 3.241 -10.541 1.00 53.62 679 GLN A C 1
ATOM 5395 O O . GLN A 1 679 ? -8.307 4.037 -9.905 1.00 53.62 679 GLN A O 1
ATOM 5400 N N . THR A 1 680 ? -9.941 3.634 -11.406 1.00 48.31 680 THR A N 1
ATOM 5401 C CA . THR A 1 680 ? -10.262 5.041 -11.667 1.00 48.31 680 THR A CA 1
ATOM 5402 C C . THR A 1 680 ? -10.960 5.690 -10.478 1.00 48.31 680 THR A C 1
ATOM 5404 O O . THR A 1 680 ? -10.682 6.841 -10.198 1.00 48.31 680 THR A O 1
ATOM 5407 N N . ASP A 1 681 ? -11.763 4.972 -9.687 1.00 45.94 681 ASP A N 1
ATOM 5408 C CA . ASP A 1 681 ? -12.447 5.553 -8.517 1.00 45.94 681 ASP A CA 1
ATOM 5409 C C . ASP A 1 681 ? -11.573 5.663 -7.251 1.00 45.94 681 ASP A C 1
ATOM 5411 O O . ASP A 1 681 ? -11.951 6.346 -6.291 1.00 45.94 681 ASP A O 1
ATOM 5415 N N . ASN A 1 682 ? -10.421 4.979 -7.212 1.00 50.09 682 ASN A N 1
ATOM 5416 C CA . ASN A 1 682 ? -9.605 4.803 -6.001 1.00 50.09 682 ASN A CA 1
ATOM 5417 C C . ASN A 1 682 ? -8.274 5.558 -5.994 1.00 50.09 682 ASN A C 1
ATOM 5419 O O . ASN A 1 682 ? -7.554 5.429 -5.011 1.00 50.09 682 ASN A O 1
ATOM 5423 N N . TYR A 1 683 ? -7.989 6.364 -7.025 1.00 53.06 683 TYR A N 1
ATOM 5424 C CA . TYR A 1 683 ? -6.915 7.371 -7.128 1.00 53.06 683 TYR A CA 1
ATOM 5425 C C . TYR A 1 683 ? -5.754 7.224 -6.140 1.00 53.06 683 TYR A C 1
ATOM 5427 O O . TYR A 1 683 ? -5.491 8.073 -5.291 1.00 53.06 683 TYR A O 1
ATOM 5435 N N . THR A 1 684 ? -5.015 6.139 -6.276 1.00 50.22 684 THR A N 1
ATOM 5436 C CA . THR A 1 684 ? -3.778 5.928 -5.534 1.00 50.22 684 THR A CA 1
ATOM 5437 C C . THR A 1 684 ? -2.634 6.538 -6.313 1.00 50.22 684 THR A C 1
ATOM 5439 O O . THR A 1 684 ? -2.378 6.192 -7.472 1.00 50.22 684 THR A O 1
ATOM 5442 N N . TYR A 1 685 ? -1.942 7.455 -5.660 1.00 52.94 685 TYR A N 1
ATOM 5443 C CA . TYR A 1 685 ? -0.861 8.254 -6.206 1.00 52.94 685 TYR A CA 1
ATOM 5444 C C . TYR A 1 685 ? 0.435 7.471 -6.410 1.00 52.94 685 TYR A C 1
ATOM 5446 O O . TYR A 1 685 ? 1.496 8.057 -6.335 1.00 52.94 685 TYR A O 1
ATOM 5454 N N . ASP A 1 686 ? 0.405 6.172 -6.678 1.00 53.94 686 ASP A N 1
ATOM 5455 C CA . ASP A 1 686 ? 1.638 5.380 -6.718 1.00 53.94 686 ASP A CA 1
ATOM 5456 C C . ASP A 1 686 ? 2.195 5.232 -8.146 1.00 53.94 686 ASP A C 1
ATOM 5458 O O . ASP A 1 686 ? 3.387 4.974 -8.320 1.00 53.94 686 ASP A O 1
ATOM 5462 N N . TYR A 1 687 ? 1.367 5.459 -9.184 1.00 64.62 687 TYR A N 1
ATOM 5463 C CA . TYR A 1 687 ? 1.697 5.090 -10.571 1.00 64.62 687 TYR A CA 1
ATOM 5464 C C . TYR A 1 687 ? 1.218 6.056 -11.677 1.00 64.62 687 TYR A C 1
ATOM 5466 O O . TYR A 1 687 ? 0.289 6.845 -11.479 1.00 64.62 687 TYR A O 1
ATOM 5474 N N . PHE A 1 688 ? 1.857 5.984 -12.858 1.00 70.50 688 PHE A N 1
ATOM 5475 C CA . PHE A 1 688 ? 1.540 6.798 -14.024 1.00 70.50 688 PHE A CA 1
ATOM 5476 C C . PHE A 1 688 ? 0.537 5.998 -14.855 1.00 70.50 688 PHE A C 1
ATOM 5478 O O . PHE A 1 688 ? 0.786 4.810 -15.102 1.00 70.50 688 PHE A O 1
ATOM 5485 N N . PRO A 1 689 ? -0.577 6.623 -15.259 1.00 77.00 689 PRO A N 1
ATOM 5486 C CA . PRO A 1 689 ? -1.666 5.957 -15.962 1.00 77.00 689 PRO A CA 1
ATOM 5487 C C . PRO A 1 689 ? -1.258 5.210 -17.221 1.00 77.00 689 PRO A C 1
ATOM 5489 O O . PRO A 1 689 ? -0.282 5.554 -17.892 1.00 77.00 689 PRO A O 1
ATOM 5492 N N . LEU A 1 690 ? -2.041 4.187 -17.548 1.00 84.12 690 LEU A N 1
ATOM 5493 C CA . LEU A 1 690 ? -1.855 3.395 -18.759 1.00 84.12 690 LEU A CA 1
ATOM 5494 C C . LEU A 1 690 ? -2.449 4.090 -19.984 1.00 84.12 690 LEU A C 1
ATOM 5496 O O . LEU A 1 690 ? -2.008 3.809 -21.102 1.00 84.12 690 LEU A O 1
ATOM 5500 N N . SER A 1 691 ? -3.411 4.995 -19.779 1.00 84.88 691 SER A N 1
ATOM 5501 C CA . SER A 1 691 ? -4.106 5.719 -20.839 1.00 84.88 691 SER A CA 1
ATOM 5502 C C . SER A 1 691 ? -4.136 7.241 -20.635 1.00 84.88 691 SER A C 1
ATOM 5504 O O . SER A 1 691 ? -3.992 7.737 -19.512 1.00 84.88 691 SER A O 1
ATOM 5506 N N . PRO A 1 692 ? -4.335 8.012 -21.723 1.00 83.44 692 PRO A N 1
ATOM 5507 C CA . PRO A 1 692 ? -4.589 9.448 -21.633 1.00 83.44 692 PRO A CA 1
ATOM 5508 C C . PRO A 1 692 ? -5.845 9.796 -20.830 1.00 83.44 692 PRO A C 1
ATOM 5510 O O . PRO A 1 692 ? -5.817 10.752 -20.058 1.00 83.44 692 PRO A O 1
ATOM 5513 N N . ASP A 1 693 ? -6.919 9.022 -20.999 1.00 81.31 693 ASP A N 1
ATOM 5514 C CA . ASP A 1 693 ? -8.202 9.269 -20.334 1.00 81.31 693 ASP A CA 1
ATOM 5515 C C . ASP A 1 693 ? -8.056 9.108 -18.820 1.00 81.31 693 ASP A C 1
ATOM 5517 O O . ASP A 1 693 ? -8.365 10.031 -18.068 1.00 81.31 693 ASP A O 1
ATOM 5521 N N . GLU A 1 694 ? -7.420 8.020 -18.379 1.00 79.81 694 GLU A N 1
ATOM 5522 C CA . GLU A 1 694 ? -7.087 7.804 -16.973 1.00 79.81 694 GLU A CA 1
ATOM 5523 C C . GLU A 1 694 ? -6.164 8.921 -16.444 1.00 79.81 694 GLU A C 1
ATOM 5525 O O . GLU A 1 694 ? -6.356 9.424 -15.338 1.00 79.81 694 GLU A O 1
ATOM 5530 N N . ALA A 1 695 ? -5.187 9.389 -17.232 1.00 78.06 695 ALA A N 1
ATOM 5531 C CA . ALA A 1 695 ? -4.347 10.526 -16.842 1.00 78.06 695 ALA A CA 1
ATOM 5532 C C . ALA A 1 695 ? -5.124 11.827 -16.637 1.00 78.06 695 ALA A C 1
ATOM 5534 O O . ALA A 1 695 ? -4.844 12.565 -15.686 1.00 78.06 695 ALA A O 1
ATOM 5535 N N . ASN A 1 696 ? -6.106 12.099 -17.489 1.00 76.69 696 ASN A N 1
ATOM 5536 C CA . ASN A 1 696 ? -6.967 13.265 -17.359 1.00 76.69 696 ASN A CA 1
ATOM 5537 C C . ASN A 1 696 ? -7.920 13.139 -16.158 1.00 76.69 696 ASN A C 1
ATOM 5539 O O . ASN A 1 696 ? -8.075 14.107 -15.414 1.00 76.69 696 ASN A O 1
ATOM 5543 N N . GLU A 1 697 ? -8.472 11.955 -15.895 1.00 75.31 697 GLU A N 1
ATOM 5544 C CA . GLU A 1 697 ? -9.319 11.698 -14.722 1.00 75.31 697 GLU A CA 1
ATOM 5545 C C . GLU A 1 697 ? -8.548 11.853 -13.404 1.00 75.31 697 GLU A C 1
ATOM 5547 O O . GLU A 1 697 ? -8.975 12.590 -12.509 1.00 75.31 697 GLU A O 1
ATOM 5552 N N . ARG A 1 698 ? -7.357 11.241 -13.291 1.00 73.88 698 ARG A N 1
ATOM 5553 C CA . ARG A 1 698 ? -6.501 11.365 -12.092 1.00 73.88 698 ARG A CA 1
ATOM 5554 C C . ARG A 1 698 ? -6.095 12.811 -11.824 1.00 73.88 698 ARG A C 1
ATOM 5556 O O . ARG A 1 698 ? -6.030 13.227 -10.668 1.00 73.88 698 ARG A O 1
ATOM 5563 N N . LYS A 1 699 ? -5.855 13.582 -12.884 1.00 72.50 699 LYS A N 1
ATOM 5564 C CA . LYS A 1 699 ? -5.596 15.023 -12.819 1.00 72.50 699 LYS A CA 1
ATOM 5565 C C . LYS A 1 699 ? -6.808 15.792 -12.274 1.00 72.50 699 LYS A C 1
ATOM 5567 O O . LYS A 1 699 ? -6.645 16.553 -11.324 1.00 72.50 699 LYS A O 1
ATOM 5572 N N . GLU A 1 700 ? -8.010 15.565 -12.810 1.00 68.44 700 GLU A N 1
ATOM 5573 C CA . GLU A 1 700 ? -9.240 16.214 -12.319 1.00 68.44 700 GLU A CA 1
ATOM 5574 C C . GLU A 1 700 ? -9.568 15.857 -10.861 1.00 68.44 700 GLU A C 1
ATOM 5576 O O . GLU A 1 700 ? -10.117 16.678 -10.122 1.00 68.44 700 GLU A O 1
ATOM 5581 N N . HIS A 1 701 ? -9.261 14.632 -10.432 1.00 65.19 701 HIS A N 1
ATOM 5582 C CA . HIS A 1 701 ? -9.473 14.209 -9.051 1.00 65.19 701 HIS A CA 1
ATOM 5583 C C . HIS A 1 701 ? -8.469 14.836 -8.079 1.00 65.19 701 HIS A C 1
ATOM 5585 O O . HIS A 1 701 ? -8.870 15.363 -7.040 1.00 65.19 701 HIS A O 1
ATOM 5591 N N . PHE A 1 702 ? -7.180 14.828 -8.428 1.00 61.09 702 PHE A N 1
ATOM 5592 C CA . PHE A 1 702 ? -6.127 15.472 -7.641 1.00 61.09 702 PHE A CA 1
ATOM 5593 C C . PHE A 1 702 ? -6.433 16.956 -7.373 1.00 61.09 702 PHE A C 1
ATOM 5595 O O . PHE A 1 702 ? -6.256 17.438 -6.251 1.00 61.09 702 PHE A O 1
ATOM 5602 N N . ASP A 1 703 ? -6.983 17.651 -8.374 1.00 57.59 703 ASP A N 1
ATOM 5603 C CA . ASP A 1 703 ? -7.427 19.042 -8.255 1.00 57.59 703 ASP A CA 1
ATOM 5604 C C . ASP A 1 703 ? -8.469 19.239 -7.138 1.00 57.59 703 ASP A C 1
ATOM 5606 O O . ASP A 1 703 ? -8.415 20.238 -6.420 1.00 57.59 703 ASP A O 1
ATOM 5610 N N . LYS A 1 704 ? -9.394 18.285 -6.952 1.00 58.41 704 LYS A N 1
ATOM 5611 C CA . LYS A 1 704 ? -10.447 18.360 -5.923 1.00 58.41 704 LYS A CA 1
ATOM 5612 C C . LYS A 1 704 ? -9.921 18.119 -4.507 1.00 58.41 704 LYS A C 1
ATOM 5614 O O . LYS A 1 704 ? -10.464 18.698 -3.573 1.00 58.41 704 LYS A O 1
ATOM 5619 N N . LEU A 1 705 ? -8.909 17.261 -4.342 1.00 53.19 705 LEU A N 1
ATOM 5620 C CA . LEU A 1 705 ? -8.421 16.835 -3.024 1.00 53.19 705 LEU A CA 1
ATOM 5621 C C . LEU A 1 705 ? -7.431 17.816 -2.380 1.00 53.19 705 LEU A C 1
ATOM 5623 O O . LEU A 1 705 ? -7.479 18.016 -1.169 1.00 53.19 705 LEU A O 1
ATOM 5627 N N . ILE A 1 706 ? -6.511 18.398 -3.156 1.00 50.44 706 ILE A N 1
ATOM 5628 C CA . ILE A 1 706 ? -5.390 19.181 -2.598 1.00 50.44 706 ILE A CA 1
ATOM 5629 C C . ILE A 1 706 ? -5.641 20.692 -2.646 1.00 50.44 706 ILE A C 1
ATOM 5631 O O . ILE A 1 706 ? -5.200 21.429 -1.759 1.00 50.44 706 ILE A O 1
ATOM 5635 N N . PHE A 1 707 ? -6.343 21.179 -3.667 1.00 51.16 707 PHE A N 1
ATOM 5636 C CA . PHE A 1 707 ? -6.464 22.610 -3.928 1.00 51.16 707 PHE A CA 1
ATOM 5637 C C . PHE A 1 707 ? -7.893 23.082 -3.680 1.00 51.16 707 PHE A C 1
ATOM 5639 O O . PHE A 1 707 ? -8.679 23.260 -4.606 1.00 51.16 707 PHE A O 1
ATOM 5646 N N . ASN A 1 708 ? -8.222 23.349 -2.413 1.00 48.50 708 ASN A N 1
ATOM 5647 C CA . ASN A 1 708 ? -9.443 24.081 -2.093 1.00 48.50 708 ASN A CA 1
ATOM 5648 C C . ASN A 1 708 ? -9.406 25.451 -2.803 1.00 48.50 708 ASN A C 1
ATOM 5650 O O . ASN A 1 708 ? -8.500 26.267 -2.579 1.00 48.50 708 ASN A O 1
ATOM 5654 N N . GLU A 1 709 ? -10.387 25.690 -3.681 1.00 43.62 709 GLU A N 1
ATOM 5655 C CA . GLU A 1 709 ? -10.475 26.902 -4.494 1.00 43.62 709 GLU A CA 1
ATOM 5656 C C . GLU A 1 709 ? -10.456 28.179 -3.632 1.00 43.62 709 GLU A C 1
ATOM 5658 O O . GLU A 1 709 ? -9.906 29.185 -4.075 1.00 43.62 709 GLU A O 1
ATOM 5663 N N . GLU A 1 710 ? -10.982 28.182 -2.401 1.00 41.62 710 GLU A N 1
ATOM 5664 C CA . GLU A 1 710 ? -11.050 29.402 -1.580 1.00 41.62 710 GLU A CA 1
ATOM 5665 C C . GLU A 1 710 ? -9.689 29.858 -1.027 1.00 41.62 710 GLU A C 1
ATOM 5667 O O . GLU A 1 710 ? -9.391 31.056 -1.067 1.00 41.62 710 GLU A O 1
ATOM 5672 N N . TYR A 1 711 ? -8.826 28.939 -0.578 1.00 39.03 711 TYR A N 1
ATOM 5673 C CA . TYR A 1 711 ? -7.522 29.299 0.006 1.00 39.03 711 TYR A CA 1
ATOM 5674 C C . TYR A 1 711 ? -6.533 29.807 -1.062 1.00 39.03 711 TYR A C 1
ATOM 5676 O O . TYR A 1 711 ? -5.764 30.739 -0.819 1.00 39.03 711 TYR A O 1
ATOM 5684 N N . TYR A 1 712 ? -6.600 29.261 -2.283 1.00 45.56 712 TYR A N 1
ATOM 5685 C CA . TYR A 1 712 ? -5.729 29.650 -3.402 1.00 45.56 712 TYR A CA 1
ATOM 5686 C C . TYR A 1 712 ? -6.261 30.833 -4.235 1.00 45.56 712 TYR A C 1
ATOM 5688 O O . TYR A 1 712 ? -5.464 31.658 -4.708 1.00 45.56 712 TYR A O 1
ATOM 5696 N N . ASN A 1 713 ? -7.587 30.990 -4.383 1.00 42.97 713 ASN A N 1
ATOM 5697 C CA . ASN A 1 713 ? -8.172 32.123 -5.119 1.00 42.97 713 ASN A CA 1
ATOM 5698 C C . ASN A 1 713 ? -7.918 33.475 -4.428 1.00 42.97 713 ASN A C 1
ATOM 5700 O O . ASN A 1 713 ? -7.860 34.504 -5.105 1.00 42.97 713 ASN A O 1
ATOM 5704 N N . LEU A 1 714 ? -7.702 33.496 -3.107 1.00 40.97 714 LEU A N 1
ATOM 5705 C CA . LEU A 1 714 ? -7.414 34.722 -2.349 1.00 40.97 714 LEU A CA 1
ATOM 5706 C C . LEU A 1 714 ? -6.036 35.344 -2.661 1.00 40.97 714 LEU A C 1
ATOM 5708 O O . LEU A 1 714 ? -5.866 36.547 -2.450 1.00 40.97 714 LEU A O 1
ATOM 5712 N N . LYS A 1 715 ? -5.069 34.583 -3.204 1.00 44.69 715 LYS A N 1
ATOM 5713 C CA . LYS A 1 715 ? -3.716 35.081 -3.551 1.00 44.69 715 LYS A CA 1
ATOM 5714 C C . LYS A 1 715 ? -3.323 34.898 -5.033 1.00 44.69 715 LYS A C 1
ATOM 5716 O O . LYS A 1 715 ? -2.158 35.074 -5.383 1.00 44.69 715 LYS A O 1
ATOM 5721 N N . GLY A 1 716 ? -4.282 34.630 -5.929 1.00 45.62 716 GLY A N 1
ATOM 5722 C CA . GLY A 1 716 ? -4.055 34.617 -7.386 1.00 45.62 716 GLY A CA 1
ATOM 5723 C C . GLY A 1 716 ? -3.241 33.425 -7.911 1.00 45.62 716 GLY A C 1
ATOM 5724 O O . GLY A 1 716 ? -2.530 33.567 -8.911 1.00 45.62 716 GLY A O 1
ATOM 5725 N N . GLY A 1 717 ? -3.322 32.277 -7.232 1.00 45.78 717 GLY A N 1
ATOM 5726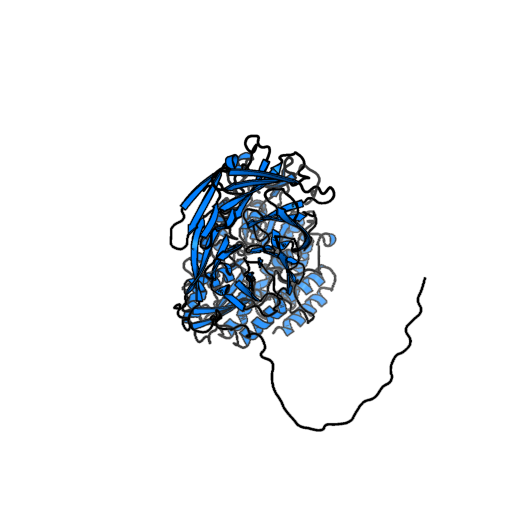 C CA . GLY A 1 717 ? -2.639 31.040 -7.611 1.00 45.78 717 GLY A CA 1
ATOM 5727 C C . GLY A 1 717 ? -3.187 30.411 -8.896 1.00 45.78 717 GLY A C 1
ATOM 5728 O O . GLY A 1 717 ? -4.351 30.571 -9.254 1.00 45.78 717 GLY A O 1
ATOM 5729 N N . PHE A 1 718 ? -2.307 29.731 -9.623 1.00 45.53 718 PHE A N 1
ATOM 5730 C CA . PHE A 1 718 ? -2.608 29.008 -10.858 1.00 45.53 718 PHE A CA 1
ATOM 5731 C C . PHE A 1 718 ? -3.137 27.617 -10.570 1.00 45.53 718 PHE A C 1
ATOM 5733 O O . PHE A 1 718 ? -2.893 27.064 -9.503 1.00 45.53 718 PHE A O 1
ATOM 5740 N N . LYS A 1 719 ? -3.848 27.067 -11.548 1.00 53.75 719 LYS A N 1
ATOM 5741 C CA . LYS A 1 719 ? -4.533 25.795 -11.422 1.00 53.75 719 LYS A CA 1
ATOM 5742 C C . LYS A 1 719 ? -3.735 24.719 -12.185 1.00 53.75 719 LYS A C 1
ATOM 5744 O O . LYS A 1 719 ? -3.396 24.970 -13.342 1.00 53.75 719 LYS A O 1
ATOM 5749 N N . PRO A 1 720 ? -3.416 23.558 -11.584 1.00 49.09 720 PRO A N 1
ATOM 5750 C CA . PRO A 1 720 ? -2.577 22.502 -12.179 1.00 49.09 720 PRO A CA 1
ATOM 5751 C C . PRO A 1 720 ? -3.018 21.985 -13.562 1.00 49.09 720 PRO A C 1
ATOM 5753 O O . PRO A 1 720 ? -2.267 21.288 -14.244 1.00 49.09 720 PRO A O 1
ATOM 5756 N N . TYR A 1 721 ? -4.227 22.339 -14.002 1.00 54.81 721 TYR A N 1
ATOM 5757 C CA . TYR A 1 721 ? -4.919 21.742 -15.132 1.00 54.81 721 TYR A CA 1
ATOM 5758 C C . TYR A 1 721 ? -4.421 22.102 -16.546 1.00 54.81 721 TYR A C 1
ATOM 5760 O O . TYR A 1 721 ? -5.015 21.641 -17.522 1.00 54.81 721 TYR A O 1
ATOM 5768 N N . GLU A 1 722 ? -3.409 22.955 -16.724 1.00 60.88 722 GLU A N 1
ATOM 5769 C CA . GLU A 1 722 ? -3.070 23.476 -18.067 1.00 60.88 722 GLU A CA 1
ATOM 5770 C C . GLU A 1 722 ? -2.237 22.514 -18.934 1.00 60.88 722 GLU A C 1
ATOM 5772 O O . GLU A 1 722 ? -2.120 22.736 -20.140 1.00 60.88 722 GLU A O 1
ATOM 5777 N N . TYR A 1 723 ? -1.688 21.437 -18.363 1.00 67.31 723 TYR A N 1
ATOM 5778 C CA . TYR A 1 723 ? -0.911 20.454 -19.124 1.00 67.31 723 TYR A CA 1
ATOM 5779 C C . TYR A 1 723 ? -1.802 19.377 -19.743 1.00 67.31 723 TYR A C 1
ATOM 5781 O O . TYR A 1 723 ? -2.599 18.738 -19.055 1.00 67.31 723 TYR A O 1
ATOM 5789 N N . ASP A 1 724 ? -1.646 19.181 -21.048 1.00 73.19 724 ASP A N 1
ATOM 5790 C CA . ASP A 1 724 ? -2.277 18.108 -21.810 1.00 73.19 724 ASP A CA 1
ATOM 5791 C C . ASP A 1 724 ? -1.348 16.886 -21.838 1.00 73.19 724 ASP A C 1
ATOM 5793 O O . ASP A 1 724 ? -0.204 16.978 -22.299 1.00 73.19 724 ASP A O 1
ATOM 5797 N N . PHE A 1 725 ? -1.824 15.763 -21.296 1.00 78.75 725 PHE A N 1
ATOM 5798 C CA . PHE A 1 725 ? -1.079 14.507 -21.256 1.00 78.75 725 PHE A CA 1
ATOM 5799 C C . PHE A 1 725 ? -1.274 13.666 -22.520 1.00 78.75 725 PHE A C 1
ATOM 5801 O O . PHE A 1 725 ? -0.419 12.820 -22.792 1.00 78.75 725 PHE A O 1
ATOM 5808 N N . GLU A 1 726 ? -2.324 13.906 -23.317 1.00 83.06 726 GLU A N 1
ATOM 5809 C CA . GLU A 1 726 ? -2.617 13.121 -24.527 1.00 83.06 726 GLU A CA 1
ATOM 5810 C C . GLU A 1 726 ? -1.415 13.027 -25.484 1.00 83.06 726 GLU A C 1
ATOM 5812 O O . GLU A 1 726 ? -1.050 11.907 -25.866 1.00 83.06 726 GLU A O 1
ATOM 5817 N N . PRO A 1 727 ? -0.686 14.126 -25.792 1.00 85.31 727 PRO A N 1
ATOM 5818 C CA . PRO A 1 727 ? 0.430 14.082 -26.736 1.00 85.31 727 PRO A CA 1
ATOM 5819 C C . PRO A 1 727 ? 1.594 13.183 -26.299 1.00 85.31 727 PRO A C 1
ATOM 5821 O O . PRO A 1 727 ? 2.439 12.824 -27.126 1.00 85.31 727 PRO A O 1
ATOM 5824 N N . LEU A 1 728 ? 1.682 12.829 -25.011 1.00 84.25 728 LEU A N 1
ATOM 5825 C CA . LEU A 1 728 ? 2.715 11.922 -24.512 1.00 84.25 728 LEU A CA 1
ATOM 5826 C C . LEU A 1 728 ? 2.462 10.465 -24.933 1.00 84.25 728 LEU A C 1
ATOM 5828 O O . LEU A 1 728 ? 3.412 9.687 -24.999 1.00 84.25 728 LEU A O 1
ATOM 5832 N N . TYR A 1 729 ? 1.222 10.100 -25.266 1.00 86.94 729 TYR A N 1
ATOM 5833 C CA . TYR A 1 729 ? 0.851 8.730 -25.631 1.00 86.94 729 TYR A CA 1
ATOM 5834 C C . TYR A 1 729 ? 0.860 8.474 -27.148 1.00 86.94 729 TYR A C 1
ATOM 5836 O O . TYR A 1 729 ? 1.064 7.335 -27.573 1.00 86.94 729 TYR A O 1
ATOM 5844 N N . ASP A 1 730 ? 0.719 9.519 -27.972 1.00 85.06 730 ASP A N 1
ATOM 5845 C CA . ASP A 1 730 ? 0.541 9.437 -29.436 1.00 85.06 730 ASP A CA 1
ATOM 5846 C C . ASP A 1 730 ? 1.584 8.584 -30.177 1.00 85.06 730 ASP A C 1
ATOM 5848 O O . ASP A 1 730 ? 1.298 7.970 -31.210 1.00 85.06 730 ASP A O 1
ATOM 5852 N N . ASN A 1 731 ? 2.829 8.591 -29.694 1.00 86.25 731 ASN A N 1
ATOM 5853 C CA . ASN A 1 731 ? 3.971 8.019 -30.408 1.00 86.25 731 ASN A CA 1
ATOM 5854 C C . ASN A 1 731 ? 4.581 6.786 -29.736 1.00 86.25 731 ASN A C 1
ATOM 5856 O O . ASN A 1 731 ? 5.528 6.222 -30.298 1.00 86.25 731 ASN A O 1
ATOM 5860 N N . LEU A 1 732 ? 4.027 6.339 -28.604 1.00 89.75 732 LEU A N 1
ATOM 5861 C CA . LEU A 1 732 ? 4.541 5.196 -27.854 1.00 89.75 732 LEU A CA 1
ATOM 5862 C C . LEU A 1 732 ? 4.490 3.921 -28.699 1.00 89.75 732 LEU A C 1
ATOM 5864 O O . LEU A 1 732 ? 3.460 3.568 -29.278 1.00 89.75 732 LEU A O 1
ATOM 5868 N N . LYS A 1 733 ? 5.630 3.232 -28.795 1.00 89.69 733 LYS A N 1
ATOM 5869 C CA . LYS A 1 733 ? 5.799 2.033 -29.633 1.00 89.69 733 LYS A CA 1
ATOM 5870 C C . LYS A 1 733 ? 6.634 0.957 -28.962 1.00 89.69 733 LYS A C 1
ATOM 5872 O O . LYS A 1 733 ? 6.288 -0.215 -29.052 1.00 89.69 733 LYS A O 1
ATOM 5877 N N . THR A 1 734 ? 7.732 1.351 -28.333 1.00 89.94 734 THR A N 1
ATOM 5878 C CA . THR A 1 734 ? 8.781 0.445 -27.876 1.00 89.94 734 THR A CA 1
ATOM 5879 C C . THR A 1 734 ? 8.774 0.369 -26.348 1.00 89.94 734 THR A C 1
ATOM 5881 O O . THR A 1 734 ? 9.177 1.336 -25.697 1.00 89.94 734 THR A O 1
ATOM 5884 N N . PRO A 1 735 ? 8.342 -0.754 -25.749 1.00 91.31 735 PRO A N 1
ATOM 5885 C CA . PRO A 1 735 ? 8.496 -0.971 -24.317 1.00 91.31 735 PRO A CA 1
ATOM 5886 C C . PRO A 1 735 ? 9.969 -1.232 -23.977 1.00 91.31 735 PRO A C 1
ATOM 5888 O O . PRO A 1 735 ? 10.594 -2.142 -24.527 1.00 91.31 735 PRO A O 1
ATOM 5891 N N . ILE A 1 736 ? 10.522 -0.485 -23.024 1.00 88.62 736 ILE A N 1
ATOM 5892 C CA . ILE A 1 736 ? 11.817 -0.798 -22.413 1.00 88.62 736 ILE A CA 1
ATOM 5893 C C . ILE A 1 736 ? 11.553 -1.623 -21.153 1.00 88.62 736 ILE A C 1
ATOM 5895 O O . ILE A 1 736 ? 11.284 -1.087 -20.081 1.00 88.62 736 ILE A O 1
ATOM 5899 N N . LEU A 1 737 ? 11.641 -2.947 -21.288 1.00 87.31 737 LEU A N 1
ATOM 5900 C CA . LEU A 1 737 ? 11.634 -3.864 -20.148 1.00 87.31 737 LEU A CA 1
ATOM 5901 C C . LEU A 1 737 ? 13.005 -3.818 -19.464 1.00 87.31 737 LEU A C 1
ATOM 5903 O O . LEU A 1 737 ? 14.008 -4.242 -20.048 1.00 87.31 737 LEU A O 1
ATOM 5907 N N . ILE A 1 738 ? 13.052 -3.280 -18.246 1.00 80.44 738 ILE A N 1
ATOM 5908 C CA . ILE A 1 738 ? 14.296 -3.128 -17.488 1.00 80.44 738 ILE A CA 1
ATOM 5909 C C . ILE A 1 738 ? 14.699 -4.476 -16.892 1.00 80.44 738 ILE A C 1
ATOM 5911 O O . ILE A 1 738 ? 14.005 -5.024 -16.039 1.00 80.44 738 ILE A O 1
ATOM 5915 N N . ASP A 1 739 ? 15.853 -4.991 -17.308 1.00 80.38 739 ASP A N 1
ATOM 5916 C CA . ASP A 1 739 ? 16.541 -6.034 -16.552 1.00 80.38 739 ASP A CA 1
ATOM 5917 C C . ASP A 1 739 ? 17.319 -5.357 -15.420 1.00 80.38 739 ASP A C 1
ATOM 5919 O O . ASP A 1 739 ? 18.356 -4.734 -15.646 1.00 80.38 739 ASP A O 1
ATOM 5923 N N . TYR A 1 740 ? 16.772 -5.436 -14.212 1.00 76.88 740 TYR A N 1
ATOM 5924 C CA . TYR A 1 740 ? 17.287 -4.739 -13.040 1.00 76.88 740 TYR A CA 1
ATOM 5925 C C . TYR A 1 740 ? 18.671 -5.213 -12.589 1.00 76.88 740 TYR A C 1
ATOM 5927 O O . TYR A 1 740 ? 19.447 -4.399 -12.093 1.00 76.88 740 TYR A O 1
ATOM 5935 N N . GLU A 1 741 ? 19.021 -6.485 -12.807 1.00 79.12 741 GLU A N 1
ATOM 5936 C CA . GLU A 1 741 ? 20.372 -6.977 -12.506 1.00 79.12 741 GLU A CA 1
ATOM 5937 C C . GLU A 1 741 ? 21.384 -6.381 -13.487 1.00 79.12 741 GLU A C 1
ATOM 5939 O O . GLU A 1 741 ? 22.443 -5.887 -13.098 1.00 79.12 741 GLU A O 1
ATOM 5944 N N . ARG A 1 742 ? 21.037 -6.380 -14.780 1.00 86.69 742 ARG A N 1
ATOM 5945 C CA . ARG A 1 742 ? 21.869 -5.768 -15.821 1.00 86.69 742 ARG A CA 1
ATOM 5946 C C . ARG A 1 742 ? 21.986 -4.256 -15.627 1.00 86.69 742 ARG A C 1
ATOM 5948 O O . ARG A 1 742 ? 23.079 -3.720 -15.800 1.00 86.69 742 ARG A O 1
ATOM 5955 N N . HIS A 1 743 ? 20.889 -3.581 -15.289 1.00 86.69 743 HIS A N 1
ATOM 5956 C CA . HIS A 1 743 ? 20.868 -2.148 -14.992 1.00 86.69 743 HIS A CA 1
ATOM 5957 C C . HIS A 1 743 ? 21.797 -1.818 -13.820 1.00 86.69 743 HIS A C 1
ATOM 5959 O O . HIS A 1 743 ? 22.675 -0.978 -13.993 1.00 86.69 743 HIS A O 1
ATOM 5965 N N . ASP A 1 744 ? 21.705 -2.544 -12.701 1.00 81.94 744 ASP A N 1
ATOM 5966 C CA . ASP A 1 744 ? 22.566 -2.339 -11.527 1.00 81.94 744 ASP A CA 1
ATOM 5967 C C . ASP A 1 744 ? 24.057 -2.568 -11.834 1.00 81.94 744 ASP A C 1
ATOM 5969 O O . ASP A 1 744 ? 24.904 -1.746 -11.474 1.00 81.94 744 ASP A O 1
ATOM 5973 N N . ILE A 1 745 ? 24.395 -3.647 -12.554 1.00 88.38 745 ILE A N 1
ATOM 5974 C CA . ILE A 1 745 ? 25.781 -3.922 -12.970 1.00 88.38 745 ILE A CA 1
ATOM 5975 C C . ILE A 1 745 ? 26.334 -2.763 -13.801 1.00 88.38 745 ILE A C 1
ATOM 5977 O O . ILE A 1 745 ? 27.462 -2.313 -13.569 1.00 88.38 745 ILE A O 1
ATOM 5981 N N . LEU A 1 746 ? 25.556 -2.284 -14.777 1.00 91.81 746 LEU A N 1
ATOM 5982 C CA . LEU A 1 746 ? 25.950 -1.162 -15.625 1.00 91.81 746 LEU A CA 1
ATOM 5983 C C . LEU A 1 746 ? 26.053 0.129 -14.810 1.00 91.81 746 LEU A C 1
ATOM 5985 O O . LEU A 1 746 ? 27.029 0.857 -14.977 1.00 91.81 746 LEU A O 1
ATOM 5989 N N . PHE A 1 747 ? 25.107 0.384 -13.908 1.00 87.19 747 PHE A N 1
ATOM 5990 C CA . PHE A 1 747 ? 25.079 1.552 -13.036 1.00 87.19 747 PHE A CA 1
ATOM 5991 C C . PHE A 1 747 ? 26.319 1.623 -12.151 1.00 87.19 747 PHE A C 1
ATOM 5993 O O . PHE A 1 747 ? 27.106 2.560 -12.285 1.00 87.19 747 PHE A O 1
ATOM 6000 N N . ARG A 1 748 ? 26.561 0.604 -11.316 1.00 86.00 748 ARG A N 1
ATOM 6001 C CA . ARG A 1 748 ? 27.689 0.591 -10.370 1.00 86.00 748 ARG A CA 1
ATOM 6002 C C . ARG A 1 748 ? 29.034 0.740 -11.076 1.00 86.00 748 ARG A C 1
ATOM 6004 O O . ARG A 1 748 ? 29.861 1.539 -10.648 1.00 86.00 748 ARG A O 1
ATOM 6011 N N . ASN A 1 749 ? 29.238 0.033 -12.189 1.00 92.06 749 ASN A N 1
ATOM 6012 C CA . ASN A 1 749 ? 30.484 0.137 -12.952 1.00 92.06 749 ASN A CA 1
ATOM 6013 C C . ASN A 1 749 ? 30.628 1.491 -13.673 1.00 92.06 749 ASN A C 1
ATOM 6015 O O . ASN A 1 749 ? 31.743 1.994 -13.802 1.00 92.06 749 ASN A O 1
ATOM 6019 N N . THR A 1 750 ? 29.526 2.098 -14.128 1.00 90.44 750 THR A N 1
ATOM 6020 C CA . THR A 1 750 ? 29.553 3.435 -14.746 1.00 90.44 750 THR A CA 1
ATOM 6021 C C . THR A 1 750 ? 29.852 4.505 -13.707 1.00 90.44 750 THR A C 1
ATOM 6023 O O . THR A 1 750 ? 30.695 5.359 -13.949 1.00 90.44 750 THR A O 1
ATOM 6026 N N . VAL A 1 751 ? 29.239 4.429 -12.527 1.00 83.62 751 VAL A N 1
ATOM 6027 C CA . VAL A 1 751 ? 29.546 5.311 -11.396 1.00 83.62 751 VAL A CA 1
ATOM 6028 C C . VAL A 1 751 ? 31.015 5.167 -10.990 1.00 83.62 751 VAL A C 1
ATOM 6030 O O . VAL A 1 751 ? 31.730 6.165 -10.934 1.00 83.62 751 VAL A O 1
ATOM 6033 N N . ASP A 1 752 ? 31.516 3.944 -10.801 1.00 85.12 752 ASP A N 1
ATOM 6034 C CA . ASP A 1 752 ? 32.934 3.719 -10.490 1.00 85.12 752 ASP A CA 1
ATOM 6035 C C . ASP A 1 752 ? 33.867 4.360 -11.532 1.00 85.12 752 ASP A C 1
ATOM 6037 O O . ASP A 1 752 ? 34.922 4.884 -11.173 1.00 85.12 752 ASP A O 1
ATOM 6041 N N . TYR A 1 753 ? 33.495 4.352 -12.814 1.00 90.50 753 TYR A N 1
ATOM 6042 C CA . TYR A 1 753 ? 34.235 5.050 -13.864 1.00 90.50 753 TYR A CA 1
ATOM 6043 C C . TYR A 1 753 ? 34.145 6.578 -13.739 1.00 90.50 753 TYR A C 1
ATOM 6045 O O . TYR A 1 753 ? 35.173 7.246 -13.604 1.00 90.50 753 TYR A O 1
ATOM 6053 N N . VAL A 1 754 ? 32.926 7.120 -13.757 1.00 84.81 754 VAL A N 1
ATOM 6054 C CA . VAL A 1 754 ? 32.637 8.565 -13.794 1.00 84.81 754 VAL A CA 1
ATOM 6055 C C . VAL A 1 754 ? 33.231 9.290 -12.584 1.00 84.81 754 VAL A C 1
ATOM 6057 O O . VAL A 1 754 ? 33.742 10.400 -12.710 1.00 84.81 754 VAL A O 1
ATOM 6060 N N . PHE A 1 755 ? 33.236 8.642 -11.417 1.00 80.06 755 PHE A N 1
ATOM 6061 C CA . PHE A 1 755 ? 33.752 9.207 -10.169 1.00 80.06 755 PHE A CA 1
ATOM 6062 C C . PHE A 1 755 ? 35.210 8.818 -9.866 1.00 80.06 755 PHE A C 1
ATOM 6064 O O . PHE A 1 755 ? 35.715 9.069 -8.771 1.00 80.06 755 PHE A O 1
ATOM 6071 N N . GLY A 1 756 ? 35.920 8.221 -10.829 1.00 82.69 756 GLY A N 1
ATOM 6072 C CA . GLY A 1 756 ? 37.356 7.944 -10.725 1.00 82.69 756 GLY A CA 1
ATOM 6073 C C . GLY A 1 756 ? 37.741 6.763 -9.822 1.00 82.69 756 GLY A C 1
ATOM 6074 O O . GLY A 1 756 ? 38.919 6.612 -9.488 1.00 82.69 756 GLY A O 1
ATOM 6075 N N . GLY A 1 757 ? 36.789 5.906 -9.447 1.00 84.12 757 GLY A N 1
ATOM 6076 C CA . GLY A 1 757 ? 37.029 4.635 -8.753 1.00 84.12 757 GLY A CA 1
ATOM 6077 C C . GLY A 1 757 ? 37.716 3.574 -9.630 1.00 84.12 757 GLY A C 1
ATOM 6078 O O . GLY A 1 757 ? 38.483 2.744 -9.126 1.00 84.12 757 GLY A O 1
ATOM 6079 N N . ALA A 1 758 ? 37.520 3.622 -10.952 1.00 90.44 758 ALA A N 1
ATOM 6080 C CA . ALA A 1 758 ? 38.186 2.757 -11.924 1.00 90.44 758 ALA A CA 1
ATOM 6081 C C . ALA A 1 758 ? 38.442 3.470 -13.270 1.00 90.44 758 ALA A C 1
ATOM 6083 O O . ALA A 1 758 ? 37.624 4.271 -13.706 1.00 90.44 758 ALA A O 1
ATOM 6084 N N . PRO A 1 759 ? 39.549 3.169 -13.983 1.00 96.31 759 PRO A N 1
ATOM 6085 C CA . PRO A 1 759 ? 39.711 3.622 -15.364 1.00 96.31 759 PRO A CA 1
ATOM 6086 C C . PRO A 1 759 ? 38.695 2.928 -16.283 1.00 96.31 759 PRO A C 1
ATOM 6088 O O . PRO A 1 759 ? 38.314 1.782 -16.019 1.00 96.31 759 PRO A O 1
ATOM 6091 N N . LEU A 1 760 ? 38.322 3.586 -17.387 1.00 96.62 760 LEU A N 1
ATOM 6092 C CA . LEU A 1 760 ? 37.300 3.111 -18.329 1.00 96.62 760 LEU A CA 1
ATOM 6093 C C . LEU A 1 760 ? 37.502 1.652 -18.746 1.00 96.62 760 LEU A C 1
ATOM 6095 O O . LEU A 1 760 ? 36.569 0.860 -18.658 1.00 96.62 760 LEU A O 1
ATOM 6099 N N . GLU A 1 761 ? 38.720 1.263 -19.144 1.00 96.62 761 GLU A N 1
ATOM 6100 C CA . GLU A 1 761 ? 38.961 -0.104 -19.626 1.00 96.62 761 GLU A CA 1
ATOM 6101 C C . GLU A 1 761 ? 38.674 -1.154 -18.543 1.00 96.62 761 GLU A C 1
ATOM 6103 O O . GLU A 1 761 ? 38.205 -2.253 -18.839 1.00 96.62 761 GLU A O 1
ATOM 6108 N N . LYS A 1 762 ? 38.925 -0.818 -17.271 1.00 97.00 762 LYS A N 1
ATOM 6109 C CA . LYS A 1 762 ? 38.652 -1.709 -16.140 1.00 97.00 762 LYS A CA 1
ATOM 6110 C C . LYS A 1 762 ? 37.158 -1.766 -15.821 1.00 97.00 762 LYS A C 1
ATOM 6112 O O . LYS A 1 762 ? 36.659 -2.857 -15.568 1.00 97.00 762 LYS A O 1
ATOM 6117 N N . ALA A 1 763 ? 36.461 -0.631 -15.841 1.00 96.38 763 ALA A N 1
ATOM 6118 C CA . ALA A 1 763 ? 35.018 -0.574 -15.605 1.00 96.38 763 ALA A CA 1
ATOM 6119 C C . ALA A 1 763 ? 34.237 -1.347 -16.681 1.00 96.38 763 ALA A C 1
ATOM 6121 O O . ALA A 1 763 ? 33.392 -2.179 -16.354 1.00 96.38 763 ALA A O 1
ATOM 6122 N N . VAL A 1 764 ? 34.596 -1.166 -17.957 1.00 97.69 764 VAL A N 1
ATOM 6123 C CA . VAL A 1 764 ? 34.017 -1.924 -19.077 1.00 97.69 764 VAL A CA 1
ATOM 6124 C C . VAL A 1 764 ? 34.298 -3.422 -18.924 1.00 97.69 764 VAL A C 1
ATOM 6126 O O . VAL A 1 764 ? 33.388 -4.240 -19.050 1.00 97.69 764 VAL A O 1
ATOM 6129 N N . PHE A 1 765 ? 35.541 -3.804 -18.603 1.00 96.88 765 PHE A N 1
ATOM 6130 C CA . PHE A 1 765 ? 35.903 -5.207 -18.380 1.00 96.88 765 PHE A CA 1
ATOM 6131 C C . PHE A 1 765 ? 35.119 -5.846 -17.225 1.00 96.88 765 PHE A C 1
ATOM 6133 O O . PHE A 1 765 ? 34.671 -6.989 -17.347 1.00 96.88 765 PHE A O 1
ATOM 6140 N N . ASN A 1 766 ? 34.952 -5.128 -16.113 1.00 96.06 766 ASN A N 1
ATOM 6141 C CA . ASN A 1 766 ? 34.179 -5.589 -14.963 1.00 96.06 766 ASN A CA 1
ATOM 6142 C C . ASN A 1 766 ? 32.706 -5.789 -15.334 1.00 96.06 766 ASN A C 1
ATOM 6144 O O . ASN A 1 766 ? 32.201 -6.899 -15.171 1.00 96.06 766 ASN A O 1
ATOM 6148 N N . ALA A 1 767 ? 32.070 -4.773 -15.929 1.00 95.19 767 ALA A N 1
ATOM 6149 C CA . ALA A 1 767 ? 30.681 -4.843 -16.374 1.00 95.19 767 ALA A CA 1
ATOM 6150 C C . ALA A 1 767 ? 30.453 -6.024 -17.332 1.00 95.19 767 ALA A C 1
ATOM 6152 O O . ALA A 1 767 ? 29.552 -6.830 -17.119 1.00 95.19 767 ALA A O 1
ATOM 6153 N N . LEU A 1 768 ? 31.316 -6.204 -18.340 1.00 95.06 768 LEU A N 1
ATOM 6154 C CA . LEU A 1 768 ? 31.232 -7.343 -19.262 1.00 95.06 768 LEU A CA 1
ATOM 6155 C C . LEU A 1 768 ? 31.350 -8.694 -18.560 1.00 95.06 768 LEU A C 1
ATOM 6157 O O . LEU A 1 768 ? 30.708 -9.655 -18.974 1.00 95.06 768 LEU A O 1
ATOM 6161 N N . ASN A 1 769 ? 32.221 -8.816 -17.560 1.00 94.31 769 ASN A N 1
ATOM 6162 C CA . ASN A 1 769 ? 32.383 -10.081 -16.854 1.00 94.31 769 ASN A CA 1
ATOM 6163 C C . ASN A 1 769 ? 31.200 -10.371 -15.940 1.00 94.31 769 ASN A C 1
ATOM 6165 O O . ASN A 1 769 ? 30.745 -11.507 -15.936 1.00 94.31 769 ASN A O 1
ATOM 6169 N N . GLU A 1 770 ? 30.695 -9.375 -15.212 1.00 92.88 770 GLU A N 1
ATOM 6170 C CA . GLU A 1 770 ? 29.497 -9.513 -14.379 1.00 92.88 770 GLU A CA 1
ATOM 6171 C C . GLU A 1 770 ? 28.275 -9.888 -15.229 1.00 92.88 770 GLU A C 1
ATOM 6173 O O . GLU A 1 770 ? 27.596 -10.863 -14.918 1.00 92.88 770 GLU A O 1
ATOM 6178 N N . LEU A 1 771 ? 28.065 -9.219 -16.368 1.00 91.00 771 LEU A N 1
ATOM 6179 C CA . LEU A 1 771 ? 26.972 -9.541 -17.291 1.00 91.00 771 LEU A CA 1
ATOM 6180 C C . LEU A 1 771 ? 27.066 -10.967 -17.862 1.00 91.00 771 LEU A C 1
ATOM 6182 O O . LEU A 1 771 ? 26.039 -11.609 -18.042 1.00 91.00 771 LEU A O 1
ATOM 6186 N N . LYS A 1 772 ? 28.275 -11.503 -18.091 1.00 88.69 772 LYS A N 1
ATOM 6187 C CA . LYS A 1 772 ? 28.459 -12.904 -18.530 1.00 88.69 772 LYS A CA 1
ATOM 6188 C C . LYS A 1 772 ? 28.051 -13.937 -17.485 1.00 88.69 772 LYS A C 1
ATOM 6190 O O . LYS A 1 772 ? 27.888 -15.091 -17.851 1.00 88.69 772 LYS A O 1
ATOM 6195 N N . TYR A 1 773 ? 27.972 -13.572 -16.206 1.00 81.88 773 TYR A N 1
ATOM 6196 C CA . TYR A 1 773 ? 27.491 -14.488 -15.170 1.00 81.88 773 TYR A CA 1
ATOM 6197 C C . TYR A 1 773 ? 25.958 -14.527 -15.086 1.00 81.88 773 TYR A C 1
ATOM 6199 O O . TYR A 1 773 ? 25.433 -15.430 -14.438 1.00 81.88 773 TYR A O 1
ATOM 6207 N N . LEU A 1 774 ? 25.259 -13.573 -15.720 1.00 74.44 774 LEU A N 1
ATOM 6208 C CA . LEU A 1 774 ? 23.794 -13.535 -15.789 1.00 74.44 774 LEU A CA 1
ATOM 6209 C C . LEU A 1 774 ? 23.211 -14.369 -16.944 1.00 74.44 774 LEU A C 1
ATOM 6211 O O . LEU A 1 774 ? 22.048 -14.766 -16.869 1.00 74.44 774 LEU A O 1
ATOM 6215 N N . GLU A 1 775 ? 23.993 -14.609 -18.002 1.00 67.50 775 GLU A N 1
ATOM 6216 C CA . GLU A 1 775 ? 23.630 -15.432 -19.173 1.00 67.50 775 GLU A CA 1
ATOM 6217 C C . GLU A 1 775 ? 24.132 -16.877 -19.040 1.00 67.50 775 GLU A C 1
ATOM 6219 O O . GLU A 1 775 ? 23.383 -17.798 -19.452 1.00 67.50 775 GLU A O 1
#